Protein AF-A0A963AMI5-F1 (afdb_monomer_lite)

pLDDT: mean 73.36, std 20.09, range [22.47, 96.62]

Foldseek 3Di:
DAFAAEPFDDDDPVVVVCVVVVVVVVAVAPRCSPHHPLCRQAPDPVRDGHFQQRYAYHDALTAFYFPPNDGDDPVCLVVGPQSQFSVCVNVVVDDFGRDGRDSPDDGDGPVCVVPDPDDDDDDDGGGDDHDDDDDDDDDDDDDDDDDDDDDDPDDPQLQAKEKEWADDPVVVVVPPDPDPDPPDRDFIWIWIDHHPDIDIGTQDCDDDPPPNVLVVLNVLLVVLVVLQQQLQVQNADPVPRGRHDHDDPVRLLVSLCSLQCSRCPDCSVVVVVVSLVPPPPDAGEYEYEYQFQQVLLGLSQSRADPVVRDRRLQPHHLYAYAYDAPAAADDFDADAFAAEEEEEEFEFDDPDPDDPVLVVLLVCLLCVLCVVLRRHDYDYHPQDDLVNLLVVLVVCLVVVNHGQEYEYAAAKDADQVVQAIWTWHQDPVRHTDTHTLVSVLVRPPPSSHQEYEYNYACQSHGHNDRPDGQRHSQSVSVSSNRQKYKDFSHDAFPVLSSQLVNQLSLCLSQFAFNSVSLNRSLNRLCPPPAHDNCSSSRIHMHGPDRRDHNHDHDPDSDPVSQCSPVVRHPPPDPDDDPDDDDPDAAEEEEEAASSLASCVVVLQVLLVVQADRHRYDYDYHYQHRPQWDWDDDPDDDTFIAREPCVRLVSCLCVCVVVVGQAYEYEYQGWHDYPPDTRDQKDDDLASSRRYIYGYCHPLPQDSDDLLNSLLVLLRCLLRVLQSQLSNLVHDRLADCDDDLQASRDDPPVSHSCSSRDQHDHDPVSLVSSVVRDPPSVSVSSVSSSCSSVDDPD

Radius of gyration: 31.75 Å; chains: 1; bounding box: 94×78×78 Å

Structure (mmCIF, N/CA/C/O backbone):
data_AF-A0A963AMI5-F1
#
_entry.id   AF-A0A963AMI5-F1
#
loop_
_atom_site.group_PDB
_atom_site.id
_atom_site.type_symbol
_atom_site.label_atom_id
_atom_site.label_alt_id
_atom_site.label_comp_id
_atom_site.label_asym_id
_atom_site.label_entity_id
_atom_site.label_seq_id
_atom_site.pdbx_PDB_ins_code
_atom_site.Cartn_x
_atom_site.Cartn_y
_atom_site.Cartn_z
_atom_site.occupancy
_atom_site.B_iso_or_equiv
_atom_site.auth_seq_id
_atom_site.auth_comp_id
_atom_site.auth_asym_id
_atom_site.auth_atom_id
_atom_site.pdbx_PDB_model_num
ATOM 1 N N . TYR A 1 1 ? 46.794 19.320 -0.224 1.00 69.50 1 TYR A N 1
ATOM 2 C CA . TYR A 1 1 ? 45.338 19.549 -0.178 1.00 69.50 1 TYR A CA 1
ATOM 3 C C . TYR A 1 1 ? 45.056 21.024 -0.394 1.00 69.50 1 TYR A C 1
ATOM 5 O O . TYR A 1 1 ? 45.956 21.823 -0.150 1.00 69.50 1 TYR A O 1
ATOM 13 N N . SER A 1 2 ? 43.850 21.356 -0.846 1.00 74.50 2 SER A N 1
ATOM 14 C CA . SER A 1 2 ? 43.305 22.717 -0.869 1.00 74.50 2 SER A CA 1
ATOM 15 C C . SER A 1 2 ? 41.855 22.634 -0.397 1.00 74.50 2 SER A C 1
ATOM 17 O O . SER A 1 2 ? 41.182 21.659 -0.730 1.00 74.50 2 SER A O 1
ATOM 19 N N . ALA A 1 3 ? 41.391 23.614 0.373 1.00 79.06 3 ALA A N 1
ATOM 20 C CA . ALA A 1 3 ? 40.036 23.648 0.920 1.00 79.06 3 ALA A CA 1
ATOM 21 C C . ALA A 1 3 ? 39.256 24.833 0.351 1.00 79.06 3 ALA A C 1
ATOM 23 O O . ALA A 1 3 ? 39.783 25.942 0.266 1.00 79.06 3 ALA A O 1
ATOM 24 N N . LEU A 1 4 ? 37.994 24.596 -0.004 1.00 76.50 4 LEU A N 1
ATOM 25 C CA . LEU A 1 4 ? 37.048 25.627 -0.411 1.00 76.50 4 LEU A CA 1
ATOM 26 C C . LEU A 1 4 ? 35.800 25.515 0.468 1.00 76.50 4 LEU A C 1
ATOM 28 O O . LEU A 1 4 ? 35.115 24.498 0.441 1.00 76.50 4 LEU A O 1
ATOM 32 N N . THR A 1 5 ? 35.536 26.546 1.265 1.00 77.00 5 THR A N 1
ATOM 33 C CA . THR A 1 5 ? 34.482 26.584 2.287 1.00 77.00 5 THR A CA 1
ATOM 34 C C . THR A 1 5 ? 33.738 27.930 2.272 1.00 77.00 5 THR A C 1
ATOM 36 O O . THR A 1 5 ? 34.012 28.808 1.451 1.00 77.00 5 THR A O 1
ATOM 39 N N . SER A 1 6 ? 32.677 28.073 3.067 1.00 75.38 6 SER A N 1
ATOM 40 C CA . SER A 1 6 ? 31.853 29.287 3.135 1.00 75.38 6 SER A CA 1
ATOM 41 C C . SER A 1 6 ? 31.241 29.440 4.518 1.00 75.38 6 SER A C 1
ATOM 43 O O . SER A 1 6 ? 30.466 28.601 4.970 1.00 75.38 6 SER A O 1
ATOM 45 N N . ASN A 1 7 ? 31.531 30.571 5.150 1.00 72.56 7 ASN A N 1
ATOM 46 C CA . ASN A 1 7 ? 30.848 31.066 6.333 1.00 72.56 7 ASN A CA 1
ATOM 47 C C . ASN A 1 7 ? 29.456 31.609 5.942 1.00 72.56 7 ASN A C 1
ATOM 49 O O . ASN A 1 7 ? 29.210 32.819 5.938 1.00 72.56 7 ASN A O 1
ATOM 53 N N . PHE A 1 8 ? 28.546 30.726 5.527 1.00 70.56 8 PHE A N 1
ATOM 54 C CA . PHE A 1 8 ? 27.210 31.114 5.081 1.00 70.56 8 PHE A CA 1
ATOM 55 C C . PHE A 1 8 ? 26.237 31.262 6.259 1.00 70.56 8 PHE A C 1
ATOM 57 O O . PHE A 1 8 ? 25.891 30.293 6.922 1.00 70.56 8 PHE A O 1
ATOM 64 N N . HIS A 1 9 ? 25.718 32.478 6.467 1.00 66.00 9 HIS A N 1
ATOM 65 C CA . HIS A 1 9 ? 24.723 32.776 7.507 1.00 66.00 9 HIS A CA 1
ATOM 66 C C . HIS A 1 9 ? 23.293 32.774 6.940 1.00 66.00 9 HIS A C 1
ATOM 68 O O . HIS A 1 9 ? 22.838 33.827 6.474 1.00 66.00 9 HIS A O 1
ATOM 74 N N . PRO A 1 10 ? 22.534 31.662 7.005 1.00 61.25 10 PRO A N 1
ATOM 75 C CA . PRO A 1 10 ? 21.186 31.593 6.448 1.00 61.25 10 PRO A CA 1
ATOM 76 C C . PRO A 1 10 ? 20.225 32.611 7.081 1.00 61.25 10 PRO A C 1
ATOM 78 O O . PRO A 1 10 ? 20.283 32.935 8.271 1.00 61.25 10 PRO A O 1
ATOM 81 N N . THR A 1 11 ? 19.305 33.132 6.272 1.00 58.09 11 THR A N 1
ATOM 82 C CA . THR A 1 11 ? 18.275 34.103 6.677 1.00 58.09 11 THR A CA 1
ATOM 83 C C . THR A 1 11 ? 16.897 33.675 6.168 1.00 58.09 11 THR A C 1
ATOM 85 O O . THR A 1 11 ? 16.785 32.840 5.267 1.00 58.09 11 THR A O 1
ATOM 88 N N . GLY A 1 12 ? 15.837 34.229 6.767 1.00 57.50 12 GLY A N 1
ATOM 89 C CA . GLY A 1 12 ? 14.453 34.003 6.342 1.00 57.50 12 GLY A CA 1
ATOM 90 C C . GLY A 1 12 ? 14.061 32.523 6.283 1.00 57.50 12 GLY A C 1
ATOM 91 O O . GLY A 1 12 ? 14.397 31.739 7.167 1.00 57.50 12 GLY A O 1
ATOM 92 N N . THR A 1 13 ? 13.374 32.135 5.209 1.00 48.28 13 THR A N 1
ATOM 93 C CA . THR A 1 13 ? 12.847 30.776 4.995 1.00 48.28 13 THR A CA 1
ATOM 94 C C . THR A 1 13 ? 13.908 29.681 4.879 1.00 48.28 13 THR A C 1
ATOM 96 O O . THR A 1 13 ? 13.577 28.519 5.083 1.00 48.28 13 THR A O 1
ATOM 99 N N . ILE A 1 14 ? 15.166 30.007 4.553 1.00 52.25 14 ILE A N 1
ATOM 100 C CA . ILE A 1 14 ? 16.250 29.007 4.540 1.00 52.25 14 ILE A CA 1
ATOM 101 C C . ILE A 1 14 ? 16.684 28.697 5.974 1.00 52.25 14 ILE A C 1
ATOM 103 O O . ILE A 1 14 ? 16.842 27.534 6.317 1.00 52.25 14 ILE A O 1
ATOM 107 N N . LEU A 1 15 ? 16.804 29.720 6.828 1.00 50.84 15 LEU A N 1
ATOM 108 C CA . LEU A 1 15 ? 17.081 29.518 8.252 1.00 50.84 15 LEU A CA 1
ATOM 109 C C . LEU A 1 15 ? 15.952 28.736 8.932 1.00 50.84 15 LEU A C 1
ATOM 111 O O . LEU A 1 15 ? 16.245 27.801 9.662 1.00 50.84 15 LEU A O 1
ATOM 115 N N . ALA A 1 16 ? 14.690 29.077 8.647 1.00 45.84 16 ALA A N 1
ATOM 116 C CA . ALA A 1 16 ? 13.536 28.354 9.184 1.00 45.84 16 ALA A CA 1
ATOM 117 C C . ALA A 1 16 ? 13.613 26.850 8.871 1.00 45.84 16 ALA A C 1
ATOM 119 O O . ALA A 1 16 ? 13.628 26.050 9.792 1.00 45.84 16 ALA A O 1
ATOM 120 N N . ARG A 1 17 ? 13.827 26.472 7.602 1.00 49.34 17 ARG A N 1
ATOM 121 C CA . ARG A 1 17 ? 13.943 25.059 7.190 1.00 49.34 17 ARG A CA 1
ATOM 122 C C . ARG A 1 17 ? 15.100 24.297 7.837 1.00 49.34 17 ARG A C 1
ATOM 124 O O . ARG A 1 17 ? 14.999 23.091 8.015 1.00 49.34 17 ARG A O 1
ATOM 131 N N . LEU A 1 18 ? 16.205 24.974 8.144 1.00 47.34 18 LEU A N 1
ATOM 132 C CA . LEU A 1 18 ? 17.353 24.353 8.811 1.00 47.34 18 LEU A CA 1
ATOM 133 C C . LEU A 1 18 ? 17.084 24.120 10.306 1.00 47.34 18 LEU A C 1
ATOM 135 O O . LEU A 1 18 ? 17.544 23.121 10.851 1.00 47.34 18 LEU A O 1
ATOM 139 N N . LEU A 1 19 ? 16.303 25.001 10.938 1.00 45.91 19 LEU A N 1
ATOM 140 C CA . LEU A 1 19 ? 15.800 24.820 12.302 1.00 45.91 19 LEU A CA 1
ATOM 141 C C . LEU A 1 19 ? 14.677 23.764 12.352 1.00 45.91 19 LEU A C 1
ATOM 143 O O . LEU A 1 19 ? 14.674 22.928 13.248 1.00 45.91 19 LEU A O 1
ATOM 147 N N . ASP A 1 20 ? 13.781 23.732 11.358 1.00 41.25 20 ASP A N 1
ATOM 148 C CA . ASP A 1 20 ? 12.722 22.714 11.222 1.00 41.25 20 ASP A CA 1
ATOM 149 C C . ASP A 1 20 ? 13.302 21.293 11.068 1.00 41.25 20 ASP A C 1
ATOM 151 O O . ASP A 1 20 ? 12.711 20.323 11.534 1.00 41.25 20 ASP A O 1
ATOM 155 N N . ALA A 1 21 ? 14.479 21.168 10.443 1.00 44.06 21 ALA A N 1
ATOM 156 C CA . ALA A 1 21 ? 15.236 19.919 10.333 1.00 44.06 21 ALA A CA 1
ATOM 157 C C . ALA A 1 21 ? 16.074 19.583 11.590 1.00 44.06 21 ALA A C 1
ATOM 159 O O . ALA A 1 21 ? 16.810 18.598 11.588 1.00 44.06 21 ALA A O 1
ATOM 160 N N . GLY A 1 22 ? 16.017 20.410 12.643 1.00 37.00 22 GLY A N 1
ATOM 161 C CA . GLY A 1 22 ? 16.788 20.243 13.880 1.00 37.00 22 GLY A CA 1
ATOM 162 C C . GLY A 1 22 ? 18.306 20.382 13.716 1.00 37.00 22 GLY A C 1
ATOM 163 O O . GLY A 1 22 ? 19.057 19.943 14.585 1.00 37.00 22 GLY A O 1
ATOM 164 N N . ALA A 1 23 ? 18.790 20.955 12.608 1.00 46.66 23 ALA A N 1
ATOM 165 C CA . ALA A 1 23 ? 20.215 20.947 12.280 1.00 46.66 23 ALA A CA 1
ATOM 166 C C . ALA A 1 23 ? 21.074 21.779 13.251 1.00 46.66 23 ALA A C 1
ATOM 168 O O . ALA A 1 23 ? 22.260 21.504 13.416 1.00 46.66 23 ALA A O 1
ATOM 169 N N . ASP A 1 24 ? 20.493 22.765 13.935 1.00 44.91 24 ASP A N 1
ATOM 170 C CA . ASP A 1 24 ? 21.166 23.545 14.979 1.00 44.91 24 ASP A CA 1
ATOM 171 C C . ASP A 1 24 ? 21.434 22.750 16.270 1.00 44.91 24 ASP A C 1
ATOM 173 O O . ASP A 1 24 ? 22.281 23.153 17.063 1.00 44.91 24 ASP A O 1
ATOM 177 N N . ALA A 1 25 ? 20.776 21.603 16.468 1.00 40.78 25 ALA A N 1
ATOM 178 C CA . ALA A 1 25 ? 21.071 20.689 17.572 1.00 40.78 25 ALA A CA 1
ATOM 179 C C . ALA A 1 25 ? 22.295 19.788 17.305 1.00 40.78 25 ALA A C 1
ATOM 181 O O . ALA A 1 25 ? 22.901 19.284 18.251 1.00 40.78 25 ALA A O 1
ATOM 182 N N . PHE A 1 26 ? 22.671 19.591 16.035 1.00 40.53 26 PHE A N 1
ATOM 183 C CA . PHE A 1 26 ? 23.807 18.751 15.624 1.00 40.53 26 PHE A CA 1
ATOM 184 C C . PHE A 1 26 ? 25.103 19.542 15.386 1.00 40.53 26 PHE A C 1
ATOM 186 O O . PHE A 1 26 ? 26.187 18.960 15.386 1.00 40.53 26 PHE A O 1
ATOM 193 N N . PHE A 1 27 ? 25.002 20.859 15.188 1.00 45.09 27 PHE A N 1
ATOM 194 C CA . PHE A 1 27 ? 26.089 21.714 14.714 1.00 45.09 27 PHE A CA 1
ATOM 195 C C . PHE A 1 27 ? 26.260 22.958 15.596 1.00 45.09 27 PHE A C 1
ATOM 197 O O . PHE A 1 27 ? 25.282 23.594 15.978 1.00 45.09 27 PHE A O 1
ATOM 204 N N . ALA A 1 28 ? 27.504 23.366 15.885 1.00 44.91 28 ALA A N 1
ATOM 205 C CA . ALA A 1 28 ? 27.800 24.488 16.793 1.00 44.91 28 ALA A CA 1
ATOM 206 C C . ALA A 1 28 ? 27.424 25.879 16.224 1.00 44.91 28 ALA A C 1
ATOM 208 O O . ALA A 1 28 ? 27.550 26.909 16.893 1.00 44.91 28 ALA A O 1
ATOM 209 N N . GLY A 1 29 ? 26.939 25.909 14.985 1.00 47.25 29 GLY A N 1
ATOM 210 C CA . GLY A 1 29 ? 26.261 27.024 14.348 1.00 47.25 29 GLY A CA 1
ATOM 211 C C . GLY A 1 29 ? 25.835 26.649 12.929 1.00 47.25 29 GLY A C 1
ATOM 212 O O . GLY A 1 29 ? 26.245 25.626 12.389 1.00 47.25 29 GLY A O 1
ATOM 213 N N . ALA A 1 30 ? 25.066 27.521 12.275 1.00 42.28 30 ALA A N 1
ATOM 214 C CA . ALA A 1 30 ? 24.544 27.292 10.919 1.00 42.28 30 ALA A CA 1
ATOM 215 C C . ALA A 1 30 ? 25.612 27.195 9.797 1.00 42.28 30 ALA A C 1
ATOM 217 O O . ALA A 1 30 ? 25.255 27.091 8.625 1.00 42.28 30 ALA A O 1
ATOM 218 N N . ASN A 1 31 ? 26.898 27.238 10.155 1.00 42.81 31 ASN A N 1
ATOM 219 C CA . ASN A 1 31 ? 28.047 27.176 9.257 1.00 42.81 31 ASN A CA 1
ATOM 220 C C . ASN A 1 31 ? 28.571 25.745 9.039 1.00 42.81 31 ASN A C 1
ATOM 222 O O . ASN A 1 31 ? 29.202 25.499 8.019 1.00 42.81 31 ASN A O 1
ATOM 226 N N . ASP A 1 32 ? 28.319 24.815 9.969 1.00 43.41 32 ASP A N 1
ATOM 227 C CA . ASP A 1 32 ? 28.923 23.466 9.950 1.00 43.41 32 ASP A CA 1
ATOM 228 C C . ASP A 1 32 ? 28.064 22.424 9.208 1.00 43.41 32 ASP A C 1
ATOM 230 O O . ASP A 1 32 ? 28.386 21.239 9.167 1.00 43.41 32 ASP A O 1
ATOM 234 N N . LEU A 1 33 ? 26.968 22.885 8.600 1.00 43.12 33 LEU A N 1
ATOM 235 C CA . LEU A 1 33 ? 25.927 22.087 7.947 1.00 43.12 33 LEU A CA 1
ATOM 236 C C . LEU A 1 33 ? 26.409 21.224 6.770 1.00 43.12 33 LEU A C 1
ATOM 238 O O . LEU A 1 33 ? 25.678 20.335 6.344 1.00 43.12 33 LEU A O 1
ATOM 242 N N . VAL A 1 34 ? 27.612 21.481 6.246 1.00 47.09 34 VAL A N 1
ATOM 243 C CA . VAL A 1 34 ? 28.329 20.599 5.314 1.00 47.09 34 VAL A CA 1
ATOM 244 C C . VAL A 1 34 ? 29.818 20.653 5.664 1.00 47.09 34 VAL A C 1
ATOM 246 O O . VAL A 1 34 ? 30.569 21.414 5.060 1.00 47.09 34 VAL A O 1
ATOM 249 N N . VAL A 1 35 ? 30.219 19.818 6.634 1.00 37.88 35 VAL A N 1
ATOM 250 C CA . VAL A 1 35 ? 31.556 19.773 7.270 1.00 37.88 35 VAL A CA 1
ATOM 251 C C . VAL A 1 35 ? 31.815 21.015 8.151 1.00 37.88 35 VAL A C 1
ATOM 253 O O . VAL A 1 35 ? 31.523 22.132 7.729 1.00 37.88 35 VAL A O 1
ATOM 256 N N . PRO A 1 36 ? 32.359 20.876 9.381 1.00 47.44 36 PRO A N 1
ATOM 257 C CA . PRO A 1 36 ? 32.593 22.027 10.248 1.00 47.44 36 PRO A CA 1
ATOM 258 C C . PRO A 1 36 ? 33.512 23.055 9.593 1.00 47.44 36 PRO A C 1
ATOM 260 O O . PRO A 1 36 ? 34.583 22.705 9.090 1.00 47.44 36 PRO A O 1
ATOM 263 N N . ALA A 1 37 ? 33.130 24.332 9.625 1.00 56.88 37 ALA A N 1
ATOM 264 C CA . ALA A 1 37 ? 33.879 25.391 8.949 1.00 56.88 37 ALA A CA 1
ATOM 265 C C . ALA A 1 37 ? 35.292 25.554 9.542 1.00 56.88 37 ALA A C 1
ATOM 267 O O . ALA A 1 37 ? 36.238 25.821 8.808 1.00 56.88 37 ALA A O 1
ATOM 268 N N . GLU A 1 38 ? 35.456 25.303 10.847 1.00 52.00 38 GLU A N 1
ATOM 269 C CA . GLU A 1 38 ? 36.765 25.272 11.520 1.00 52.00 38 GLU A CA 1
ATOM 270 C C . GLU A 1 38 ? 37.529 23.945 11.334 1.00 52.00 38 GLU A C 1
ATOM 272 O O . GLU A 1 38 ? 38.753 23.928 11.422 1.00 52.00 38 GLU A O 1
ATOM 277 N N . GLY A 1 39 ? 36.841 22.838 11.030 1.00 57.06 39 GLY A N 1
ATOM 278 C CA . GLY A 1 39 ? 37.477 21.553 10.696 1.00 57.06 39 GLY A CA 1
ATOM 279 C C . GLY A 1 39 ? 37.806 21.389 9.206 1.00 57.06 39 GLY A C 1
ATOM 280 O O . GLY A 1 39 ? 38.579 20.508 8.842 1.00 57.06 39 GLY A O 1
ATOM 281 N N . SER A 1 40 ? 37.263 22.255 8.344 1.00 63.19 40 SER A N 1
ATOM 282 C CA . SER A 1 40 ? 37.399 22.216 6.877 1.00 63.19 40 SER A CA 1
ATOM 283 C C . SER A 1 40 ? 38.839 22.387 6.376 1.00 63.19 40 SER A C 1
ATOM 285 O O . SER A 1 40 ? 39.133 22.068 5.224 1.00 63.19 40 SER A O 1
ATOM 287 N N . TRP A 1 41 ? 39.736 22.899 7.221 1.00 72.69 41 TRP A N 1
ATOM 288 C CA . TRP A 1 41 ? 41.160 23.072 6.927 1.00 72.69 41 TRP A CA 1
ATOM 289 C C . TRP A 1 41 ? 42.071 22.028 7.583 1.00 72.69 41 TRP A C 1
ATOM 291 O O . TRP A 1 41 ? 43.290 22.157 7.494 1.00 72.69 41 TRP A O 1
ATOM 301 N N . LEU A 1 42 ? 41.523 20.975 8.194 1.00 68.50 42 LEU A N 1
ATOM 302 C CA . LEU A 1 42 ? 42.307 19.836 8.675 1.00 68.50 42 LEU A CA 1
ATOM 303 C C . LEU A 1 42 ? 42.568 18.853 7.521 1.00 68.50 42 LEU A C 1
ATOM 305 O O . LEU A 1 42 ? 41.648 18.376 6.860 1.00 68.50 42 LEU A O 1
ATOM 309 N N . ALA A 1 43 ? 43.840 18.559 7.267 1.00 67.19 43 ALA A N 1
ATOM 310 C CA . ALA A 1 43 ? 44.308 17.643 6.229 1.00 67.19 43 ALA A CA 1
ATOM 311 C C . ALA A 1 43 ? 44.309 16.168 6.671 1.00 67.19 43 ALA A C 1
ATOM 313 O O . ALA A 1 43 ? 44.338 15.279 5.820 1.00 67.19 43 ALA A O 1
ATOM 314 N N . ASP A 1 44 ? 44.307 15.905 7.981 1.00 67.94 44 ASP A N 1
ATOM 315 C CA . ASP A 1 44 ? 44.266 14.565 8.566 1.00 67.94 44 ASP A CA 1
ATOM 316 C C . ASP A 1 44 ? 43.635 14.561 9.973 1.00 67.94 44 ASP A C 1
ATOM 318 O O . ASP A 1 44 ? 43.417 15.599 10.597 1.00 67.94 44 ASP A O 1
ATOM 322 N N . ALA A 1 45 ? 43.361 13.359 10.489 1.00 56.47 45 ALA A N 1
ATOM 323 C CA . ALA A 1 45 ? 42.812 13.148 11.830 1.00 56.47 45 ALA A CA 1
ATOM 324 C C . ALA A 1 45 ? 43.824 13.393 12.974 1.00 56.47 45 ALA A C 1
ATOM 326 O O . ALA A 1 45 ? 43.450 13.282 14.140 1.00 56.47 45 ALA A O 1
ATOM 327 N N . ALA A 1 46 ? 45.091 13.700 12.666 1.00 64.94 46 ALA A N 1
ATOM 328 C CA . ALA A 1 46 ? 46.107 14.073 13.652 1.00 64.94 46 ALA A CA 1
ATOM 329 C C . ALA A 1 46 ? 46.171 15.596 13.884 1.00 64.94 46 ALA A C 1
ATOM 331 O O . ALA A 1 46 ? 46.859 16.042 14.802 1.00 64.94 46 ALA A O 1
ATOM 332 N N . GLY A 1 47 ? 45.430 16.382 13.094 1.00 63.88 47 GLY A N 1
ATOM 333 C CA . GLY A 1 47 ? 45.296 17.829 13.252 1.00 63.88 47 GLY A CA 1
ATOM 334 C C . GLY A 1 47 ? 46.185 18.662 12.325 1.00 63.88 47 GLY A C 1
ATOM 335 O O . GLY A 1 47 ? 46.298 19.869 12.535 1.00 63.88 47 GLY A O 1
ATOM 336 N N . SER A 1 48 ? 46.825 18.064 11.313 1.00 77.06 48 SER A N 1
ATOM 337 C CA . SER A 1 48 ? 47.652 18.816 10.359 1.00 77.06 48 SER A CA 1
ATOM 338 C C . SER A 1 48 ? 46.806 19.824 9.577 1.00 77.06 48 SER A C 1
ATOM 340 O O . SER A 1 48 ? 45.813 19.440 8.965 1.00 77.06 48 SER A O 1
ATOM 342 N N . LEU A 1 49 ? 47.202 21.097 9.532 1.00 77.44 49 LEU A N 1
ATOM 343 C CA . LEU A 1 49 ? 46.465 22.133 8.798 1.00 77.44 49 LEU A CA 1
ATOM 344 C C . LEU A 1 49 ? 46.845 22.199 7.309 1.00 77.44 49 LEU A C 1
ATOM 346 O O . LEU A 1 49 ? 47.995 21.996 6.914 1.00 77.44 49 LEU A O 1
ATOM 350 N N . ILE A 1 50 ? 45.862 22.532 6.474 1.00 80.25 50 ILE A N 1
ATOM 351 C CA . ILE A 1 50 ? 46.051 22.904 5.070 1.00 80.25 50 ILE A CA 1
ATOM 352 C C . ILE A 1 50 ? 46.744 24.282 5.018 1.00 80.25 50 ILE A C 1
ATOM 354 O O . ILE A 1 50 ? 46.357 25.174 5.773 1.00 80.25 50 ILE A O 1
ATOM 358 N N . PRO A 1 51 ? 47.743 24.495 4.137 1.00 81.62 51 PRO A N 1
ATOM 359 C CA . PRO A 1 51 ? 48.414 25.790 4.014 1.00 81.62 51 PRO A CA 1
ATOM 360 C C . PRO A 1 51 ? 47.447 26.947 3.713 1.00 81.62 51 PRO A C 1
ATOM 362 O O . PRO A 1 51 ? 46.533 26.804 2.897 1.00 81.62 51 PRO A O 1
ATOM 365 N N . ALA A 1 52 ? 47.671 28.098 4.351 1.00 77.94 52 ALA A N 1
ATOM 366 C CA . ALA A 1 52 ? 46.800 29.280 4.319 1.00 77.94 52 ALA A CA 1
ATOM 367 C C . ALA A 1 52 ? 46.517 29.822 2.903 1.00 77.94 52 ALA A C 1
ATOM 369 O O . ALA A 1 52 ? 45.437 30.345 2.632 1.00 77.94 52 ALA A O 1
ATOM 370 N N . GLU A 1 53 ? 47.476 29.677 1.990 1.00 75.81 53 GLU A N 1
ATOM 371 C CA . GLU A 1 53 ? 47.396 30.067 0.578 1.00 75.81 53 GLU A CA 1
ATOM 372 C C . GLU A 1 53 ? 46.608 29.073 -0.302 1.00 75.81 53 GLU A C 1
ATOM 374 O O . GLU A 1 53 ? 46.325 29.346 -1.469 1.00 75.81 53 GLU A O 1
ATOM 379 N N . ARG A 1 54 ? 46.238 27.914 0.260 1.00 79.81 54 ARG A N 1
ATOM 380 C CA . ARG A 1 54 ? 45.417 26.858 -0.362 1.00 79.81 54 ARG A CA 1
ATOM 381 C C . ARG A 1 54 ? 44.026 26.753 0.268 1.00 79.81 54 ARG A C 1
ATOM 383 O O . ARG A 1 54 ? 43.342 25.741 0.102 1.00 79.81 54 ARG A O 1
ATOM 390 N N . ILE A 1 55 ? 43.613 27.790 0.990 1.00 83.81 55 ILE A N 1
ATOM 391 C CA . ILE A 1 55 ? 42.321 27.901 1.662 1.00 83.81 55 ILE A CA 1
ATOM 392 C C . ILE A 1 55 ? 41.518 29.034 1.021 1.00 83.81 55 ILE A C 1
ATOM 394 O O . ILE A 1 55 ? 41.987 30.167 0.932 1.00 83.81 55 ILE A O 1
ATOM 398 N N . GLY A 1 56 ? 40.295 28.727 0.598 1.00 84.12 56 GLY A N 1
ATOM 399 C CA . GLY A 1 56 ? 39.321 29.678 0.078 1.00 84.12 56 GLY A CA 1
ATOM 400 C C . GLY A 1 56 ? 38.057 29.635 0.927 1.00 84.12 56 GLY A C 1
ATOM 401 O O . GLY A 1 56 ? 37.484 28.568 1.127 1.00 84.12 56 GLY A O 1
ATOM 402 N N . CYS A 1 57 ? 37.615 30.777 1.438 1.00 84.50 57 CYS A N 1
ATOM 403 C CA . CYS A 1 57 ? 36.434 30.900 2.283 1.00 84.50 57 CYS A CA 1
ATOM 404 C C . CYS A 1 57 ? 35.571 32.074 1.814 1.00 84.50 57 CYS A C 1
ATOM 406 O O . CYS A 1 57 ? 36.044 33.208 1.777 1.00 84.50 57 CYS A O 1
ATOM 408 N N . PHE A 1 58 ? 34.308 31.816 1.477 1.00 81.25 58 PHE A N 1
ATOM 409 C CA . PHE A 1 58 ? 33.318 32.859 1.184 1.00 81.25 58 PHE A CA 1
ATOM 410 C C . PHE A 1 58 ? 32.553 33.289 2.447 1.00 81.25 58 PHE A C 1
ATOM 412 O O . PHE A 1 58 ? 32.385 32.508 3.376 1.00 81.25 58 PHE A O 1
ATOM 419 N N . GLY A 1 59 ? 32.032 34.518 2.482 1.00 77.50 59 GLY A N 1
ATOM 420 C CA . GLY A 1 59 ? 31.210 35.013 3.600 1.00 77.50 59 GLY A CA 1
ATOM 421 C C . GLY A 1 59 ? 31.999 35.790 4.667 1.00 77.50 59 GLY A C 1
ATOM 422 O O . GLY A 1 59 ? 33.145 36.176 4.430 1.00 77.50 59 GLY A O 1
ATOM 423 N N . PRO A 1 60 ? 31.398 36.110 5.833 1.00 70.19 60 PRO A N 1
ATOM 424 C CA . PRO A 1 60 ? 32.016 36.982 6.831 1.00 70.19 60 PRO A CA 1
ATOM 425 C C . PRO A 1 60 ? 33.359 36.436 7.326 1.00 70.19 60 PRO A C 1
ATOM 427 O O . PRO A 1 60 ? 33.450 35.289 7.743 1.00 70.19 60 PRO A O 1
ATOM 430 N N . GLY A 1 61 ? 34.411 37.254 7.298 1.00 71.81 61 GLY A N 1
ATOM 431 C CA . GLY A 1 61 ? 35.756 36.831 7.706 1.00 71.81 61 GLY A CA 1
ATOM 432 C C . GLY A 1 61 ? 36.436 35.814 6.779 1.00 71.81 61 GLY A C 1
ATOM 433 O O . GLY A 1 61 ? 37.524 35.366 7.116 1.00 71.81 61 GLY A O 1
ATOM 434 N N . GLY A 1 62 ? 35.830 35.459 5.642 1.00 78.25 62 GLY A N 1
ATOM 435 C CA . GLY A 1 62 ? 36.481 34.709 4.571 1.00 78.25 62 GLY A CA 1
ATOM 436 C C . GLY A 1 62 ? 37.326 35.604 3.653 1.00 78.25 62 GLY A C 1
ATOM 437 O O . GLY A 1 62 ? 37.199 36.829 3.671 1.00 78.25 62 GLY A O 1
ATOM 438 N N . ASN A 1 63 ? 38.192 34.987 2.847 1.00 82.19 63 ASN A N 1
ATOM 439 C CA . ASN A 1 63 ? 39.109 35.651 1.913 1.00 82.19 63 ASN A CA 1
ATOM 440 C C . ASN A 1 63 ? 38.582 35.746 0.465 1.00 82.19 63 ASN A C 1
ATOM 442 O O . ASN A 1 63 ? 39.163 36.474 -0.338 1.00 82.19 63 ASN A O 1
ATOM 446 N N . LEU A 1 64 ? 37.484 35.062 0.122 1.00 81.38 64 LEU A N 1
ATOM 447 C CA . LEU A 1 64 ? 36.859 35.102 -1.205 1.00 81.38 64 LEU A CA 1
ATOM 448 C C . LEU A 1 64 ? 35.570 35.937 -1.203 1.00 81.38 64 LEU A C 1
ATOM 450 O O . LEU A 1 64 ? 34.745 35.863 -0.291 1.00 81.38 64 LEU A O 1
ATOM 454 N N . THR A 1 65 ? 35.380 36.727 -2.263 1.00 80.12 65 THR A N 1
ATOM 455 C CA . THR A 1 65 ? 34.210 37.602 -2.450 1.00 80.12 65 THR A CA 1
ATOM 456 C C . THR A 1 65 ? 33.402 37.138 -3.659 1.00 80.12 65 THR A C 1
ATOM 458 O O . THR A 1 65 ? 33.969 36.910 -4.721 1.00 80.12 65 THR A O 1
ATOM 461 N N . ALA A 1 66 ? 32.083 37.003 -3.503 1.00 77.25 66 ALA A N 1
ATOM 462 C CA . ALA A 1 66 ? 31.180 36.583 -4.575 1.00 77.25 66 ALA A CA 1
ATOM 463 C C . ALA A 1 66 ? 30.993 37.692 -5.621 1.00 77.25 66 ALA A C 1
ATOM 465 O O . ALA A 1 66 ? 30.682 38.832 -5.260 1.00 77.25 66 ALA A O 1
ATOM 466 N N . ALA A 1 67 ? 31.109 37.356 -6.907 1.00 70.81 67 ALA A N 1
ATOM 467 C CA . ALA A 1 67 ? 31.138 38.335 -7.998 1.00 70.81 67 ALA A CA 1
ATOM 468 C C . ALA A 1 67 ? 29.842 39.164 -8.121 1.00 70.81 67 ALA A C 1
ATOM 470 O O . ALA A 1 67 ? 29.875 40.331 -8.506 1.00 70.81 67 ALA A O 1
ATOM 471 N N . ASN A 1 68 ? 28.695 38.576 -7.758 1.00 66.25 68 ASN A N 1
ATOM 472 C CA . ASN A 1 68 ? 27.364 39.176 -7.935 1.00 66.25 68 ASN A CA 1
ATOM 473 C C . ASN A 1 68 ? 26.651 39.548 -6.619 1.00 66.25 68 ASN A C 1
ATOM 475 O O . ASN A 1 68 ? 25.444 39.797 -6.624 1.00 66.25 68 ASN A O 1
ATOM 479 N N . GLY A 1 69 ? 27.344 39.518 -5.473 1.00 61.50 69 GLY A N 1
ATOM 480 C CA . GLY A 1 69 ? 26.737 39.771 -4.152 1.00 61.50 69 GLY A CA 1
ATOM 481 C C . GLY A 1 69 ? 25.683 38.740 -3.704 1.00 61.50 69 GLY A C 1
ATOM 482 O O . GLY A 1 69 ? 25.046 38.917 -2.667 1.00 61.50 69 GLY A O 1
ATOM 483 N N . GLN A 1 70 ? 25.496 37.660 -4.469 1.00 65.81 70 GLN A N 1
ATOM 484 C CA . GLN A 1 70 ? 24.693 36.497 -4.091 1.00 65.81 70 GLN A CA 1
ATOM 485 C C . GLN A 1 70 ? 25.416 35.712 -2.979 1.00 65.81 70 GLN A C 1
ATOM 487 O O . GLN A 1 70 ? 26.635 35.549 -3.059 1.00 65.81 70 GLN A O 1
ATOM 492 N N . PRO A 1 71 ? 24.713 35.193 -1.955 1.00 67.75 71 PRO A N 1
ATOM 493 C CA . PRO A 1 71 ? 25.342 34.341 -0.952 1.00 67.75 71 PRO A CA 1
ATOM 494 C C . PRO A 1 71 ? 25.815 33.008 -1.551 1.00 67.75 71 PRO A C 1
ATOM 496 O O . PRO A 1 71 ? 25.057 32.330 -2.249 1.00 67.75 71 PRO A O 1
ATOM 499 N N . ILE A 1 72 ? 27.053 32.619 -1.240 1.00 69.62 72 ILE A N 1
ATOM 500 C CA . ILE A 1 72 ? 27.663 31.368 -1.709 1.00 69.62 72 ILE A CA 1
ATOM 501 C C . ILE A 1 72 ? 27.546 30.274 -0.641 1.00 69.62 72 ILE A C 1
ATOM 503 O O . ILE A 1 72 ? 27.770 30.521 0.545 1.00 69.62 72 ILE A O 1
ATOM 507 N N . HIS A 1 73 ? 27.200 29.064 -1.074 1.00 71.19 73 HIS A N 1
ATOM 508 C CA . HIS A 1 73 ? 26.996 27.855 -0.275 1.00 71.19 73 HIS A CA 1
ATOM 509 C C . HIS A 1 73 ? 27.262 26.594 -1.127 1.00 71.19 73 HIS A C 1
ATOM 511 O O . HIS A 1 73 ? 27.334 26.679 -2.354 1.00 71.19 73 HIS A O 1
ATOM 517 N N . HIS A 1 74 ? 27.315 25.404 -0.516 1.00 62.75 74 HIS A N 1
ATOM 518 C CA . HIS A 1 74 ? 27.647 24.125 -1.184 1.00 62.75 74 HIS A CA 1
ATOM 519 C C . HIS A 1 74 ? 26.934 23.873 -2.526 1.00 62.75 74 HIS A C 1
ATOM 521 O O . HIS A 1 74 ? 27.588 23.494 -3.494 1.00 62.75 74 HIS A O 1
ATOM 527 N N . LEU A 1 75 ? 25.646 24.211 -2.651 1.00 59.34 75 LEU A N 1
ATOM 528 C CA . LEU A 1 75 ? 24.880 24.025 -3.896 1.00 59.34 75 LEU A CA 1
ATOM 529 C C . LEU A 1 75 ? 25.174 25.042 -5.024 1.00 59.34 75 LEU A C 1
ATOM 531 O O . LEU A 1 75 ? 24.574 24.935 -6.094 1.00 59.34 75 LEU A O 1
ATOM 535 N N . ASN A 1 76 ? 26.012 26.068 -4.811 1.00 69.50 76 ASN A N 1
ATOM 536 C CA . ASN A 1 76 ? 26.264 27.107 -5.822 1.00 69.50 76 ASN A CA 1
ATOM 537 C C . ASN A 1 76 ? 27.720 27.596 -5.974 1.00 69.50 76 ASN A C 1
ATOM 539 O O . ASN A 1 76 ? 27.934 28.401 -6.878 1.00 69.50 76 ASN A O 1
ATOM 543 N N . TYR A 1 77 ? 28.709 27.104 -5.205 1.00 71.69 77 TYR A N 1
ATOM 544 C CA . TYR A 1 77 ? 30.127 27.517 -5.334 1.00 71.69 77 TYR A CA 1
ATOM 545 C C . TYR A 1 77 ? 30.611 27.607 -6.779 1.00 71.69 77 TYR A C 1
ATOM 547 O O . TYR A 1 77 ? 31.075 28.658 -7.209 1.00 71.69 77 TYR A O 1
ATOM 555 N N . PHE A 1 78 ? 30.494 26.509 -7.528 1.00 74.94 78 PHE A N 1
ATOM 556 C CA . PHE A 1 78 ? 31.045 26.380 -8.879 1.00 74.94 78 PHE A CA 1
ATOM 557 C C . PHE A 1 78 ? 30.310 27.230 -9.931 1.00 74.94 78 PHE A C 1
ATOM 559 O O . PHE A 1 78 ? 30.733 27.267 -11.082 1.00 74.94 78 PHE A O 1
ATOM 566 N N . ASN A 1 79 ? 29.229 27.920 -9.544 1.00 77.44 79 ASN A N 1
ATOM 567 C CA . ASN A 1 79 ? 28.538 28.895 -10.386 1.00 77.44 79 ASN A CA 1
ATOM 568 C C . ASN A 1 79 ? 29.100 30.322 -10.224 1.00 77.44 79 ASN A C 1
ATOM 570 O O . ASN A 1 79 ? 28.737 31.190 -11.015 1.00 77.44 79 ASN A O 1
ATOM 574 N N . ASP A 1 80 ? 29.934 30.585 -9.208 1.00 81.06 80 ASP A N 1
ATOM 575 C CA . ASP A 1 80 ? 30.590 31.882 -9.011 1.00 81.06 80 ASP A CA 1
ATOM 576 C C . ASP A 1 80 ? 32.009 31.880 -9.593 1.00 81.06 80 ASP A C 1
ATOM 578 O O . ASP A 1 80 ? 32.790 30.942 -9.422 1.00 81.06 80 ASP A O 1
ATOM 582 N N . GLU A 1 81 ? 32.353 32.961 -10.285 1.00 81.31 81 GLU A N 1
ATOM 583 C CA . GLU A 1 81 ? 33.629 33.110 -10.976 1.00 81.31 81 GLU A CA 1
ATOM 584 C C . GLU A 1 81 ? 34.818 33.097 -10.002 1.00 81.31 81 GLU A C 1
ATOM 586 O O . GLU A 1 81 ? 35.849 32.504 -10.311 1.00 81.31 81 GLU A O 1
ATOM 591 N N . ALA A 1 82 ? 34.672 33.641 -8.786 1.00 78.56 82 ALA A N 1
ATOM 592 C CA . ALA A 1 82 ? 35.742 33.636 -7.787 1.00 78.56 82 ALA A CA 1
ATOM 593 C C . ALA A 1 82 ? 36.104 32.217 -7.301 1.00 78.56 82 ALA A C 1
ATOM 595 O O . ALA A 1 82 ? 37.256 31.969 -6.943 1.00 78.56 82 ALA A O 1
ATOM 596 N N . THR A 1 83 ? 35.164 31.262 -7.348 1.00 80.38 83 THR A N 1
ATOM 597 C CA . THR A 1 83 ? 35.452 29.837 -7.098 1.00 80.38 83 THR A CA 1
ATOM 598 C C . THR A 1 83 ? 36.366 29.276 -8.177 1.00 80.38 83 THR A C 1
ATOM 600 O O . THR A 1 83 ? 37.355 28.615 -7.865 1.00 80.38 83 THR A O 1
ATOM 603 N N . VAL A 1 84 ? 36.053 29.547 -9.449 1.00 80.31 84 VAL A N 1
ATOM 604 C CA . VAL A 1 84 ? 36.863 29.085 -10.584 1.00 80.31 84 VAL A CA 1
ATOM 605 C C . VAL A 1 84 ? 38.274 29.663 -10.472 1.00 80.31 84 VAL A C 1
ATOM 607 O O . VAL A 1 84 ? 39.243 28.909 -10.524 1.00 80.31 84 VAL A O 1
ATOM 610 N N . ARG A 1 85 ? 38.391 30.968 -10.200 1.00 79.62 85 ARG A N 1
ATOM 611 C CA . ARG A 1 85 ? 39.673 31.658 -9.991 1.00 79.62 85 ARG A CA 1
ATOM 612 C C . ARG A 1 85 ? 40.507 31.027 -8.866 1.00 79.62 85 ARG A C 1
ATOM 614 O O . ARG A 1 85 ? 41.647 30.628 -9.106 1.00 79.62 85 ARG A O 1
ATOM 621 N N . PHE A 1 86 ? 39.917 30.825 -7.685 1.00 82.75 86 PHE A N 1
ATOM 622 C CA . PHE A 1 86 ? 40.594 30.187 -6.549 1.00 82.75 86 PHE A CA 1
ATOM 623 C C . PHE A 1 86 ? 41.051 28.746 -6.839 1.00 82.75 86 PHE A C 1
ATOM 625 O O . PHE A 1 86 ? 42.147 28.343 -6.435 1.00 82.75 86 PHE A O 1
ATOM 632 N N . LEU A 1 87 ? 40.219 27.947 -7.516 1.00 80.19 87 LEU A N 1
ATOM 633 C CA . LEU A 1 87 ? 40.546 26.560 -7.858 1.00 80.19 87 LEU A CA 1
ATOM 634 C C . LEU A 1 87 ? 41.697 26.491 -8.859 1.00 80.19 87 LEU A C 1
ATOM 636 O O . LEU A 1 87 ? 42.601 25.674 -8.689 1.00 80.19 87 LEU A O 1
ATOM 640 N N . LEU A 1 88 ? 41.697 27.381 -9.853 1.00 81.06 88 LEU A N 1
ATOM 641 C CA . LEU A 1 88 ? 42.802 27.527 -10.791 1.00 81.06 88 LEU A CA 1
ATOM 642 C C . LEU A 1 88 ? 44.106 27.877 -10.033 1.00 81.06 88 LEU A C 1
ATOM 644 O O . LEU A 1 88 ? 45.081 27.129 -10.145 1.00 81.06 88 LEU A O 1
ATOM 648 N N . HIS A 1 89 ? 44.110 28.902 -9.165 1.00 78.75 89 HIS A N 1
ATOM 649 C CA . HIS A 1 89 ? 45.284 29.243 -8.335 1.00 78.75 89 HIS A CA 1
ATOM 650 C C . HIS A 1 89 ? 45.759 28.054 -7.472 1.00 78.75 89 HIS A C 1
ATOM 652 O O . HIS A 1 89 ? 46.937 27.692 -7.470 1.00 78.75 89 HIS A O 1
ATOM 658 N N . SER A 1 90 ? 44.832 27.382 -6.780 1.00 74.69 90 SER A N 1
ATOM 659 C CA . SER A 1 90 ? 45.109 26.230 -5.903 1.00 74.69 90 SER A CA 1
ATOM 660 C C . SER A 1 90 ? 45.763 25.037 -6.605 1.00 74.69 90 SER A C 1
ATOM 662 O O . SER A 1 90 ? 46.526 24.288 -5.980 1.00 74.69 90 SER A O 1
ATOM 664 N N . LEU A 1 91 ? 45.484 24.855 -7.897 1.00 78.75 91 LEU A N 1
ATOM 665 C CA . LEU A 1 91 ? 46.103 23.832 -8.738 1.00 78.75 91 LEU A CA 1
ATOM 666 C C . LEU A 1 91 ? 47.515 24.234 -9.219 1.00 78.75 91 LEU A C 1
ATOM 668 O O . LEU A 1 91 ? 48.131 23.502 -9.990 1.00 78.75 91 LEU A O 1
ATOM 672 N N . GLY A 1 92 ? 48.052 25.367 -8.742 1.00 73.12 92 GLY A N 1
ATOM 673 C CA . GLY A 1 92 ? 49.338 25.935 -9.167 1.00 73.12 92 GLY A CA 1
ATOM 674 C C . GLY A 1 92 ? 49.295 26.453 -10.601 1.00 73.12 92 GLY A C 1
ATOM 675 O O . GLY A 1 92 ? 50.331 26.580 -11.254 1.00 73.12 92 GLY A O 1
ATOM 676 N N . ILE A 1 93 ? 48.085 26.667 -11.113 1.00 73.12 93 ILE A N 1
ATOM 677 C CA . ILE A 1 93 ? 47.826 26.677 -12.541 1.00 73.12 93 ILE A CA 1
ATOM 678 C C . ILE A 1 93 ? 48.094 28.090 -13.114 1.00 73.12 93 ILE A C 1
ATOM 680 O O . ILE A 1 93 ? 48.275 28.216 -14.313 1.00 73.12 93 ILE A O 1
ATOM 684 N N . ALA A 1 94 ? 48.234 29.132 -12.279 1.00 69.56 94 ALA A N 1
ATOM 685 C CA . ALA A 1 94 ? 48.892 30.438 -12.462 1.00 69.56 94 ALA A CA 1
ATOM 686 C C . ALA A 1 94 ? 48.662 31.316 -11.198 1.00 69.56 94 ALA A C 1
ATOM 688 O O . ALA A 1 94 ? 48.495 30.773 -10.108 1.00 69.56 94 ALA A O 1
ATOM 689 N N . GLN A 1 95 ? 48.842 32.641 -11.305 1.00 55.69 95 GLN A N 1
ATOM 690 C CA . GLN A 1 95 ? 49.682 33.381 -10.348 1.00 55.69 95 GLN A CA 1
ATOM 691 C C . GLN A 1 95 ? 49.062 34.614 -9.666 1.00 55.69 95 GLN A C 1
ATOM 693 O O . GLN A 1 95 ? 49.803 35.362 -9.026 1.00 55.69 95 GLN A O 1
ATOM 698 N N . GLU A 1 96 ? 47.761 34.879 -9.786 1.00 64.00 96 GLU A N 1
ATOM 699 C CA . GLU A 1 96 ? 47.171 35.962 -8.993 1.00 64.00 96 GLU A CA 1
ATOM 700 C C . GLU A 1 96 ? 47.025 35.504 -7.524 1.00 64.00 96 GLU A C 1
ATOM 702 O O . GLU A 1 96 ? 46.378 34.491 -7.255 1.00 64.00 96 GLU A O 1
ATOM 707 N N . PRO A 1 97 ? 47.624 36.211 -6.552 1.00 61.34 97 PRO A N 1
ATOM 708 C CA . PRO A 1 97 ? 47.797 35.681 -5.203 1.00 61.34 97 PRO A CA 1
ATOM 709 C C . PRO A 1 97 ? 46.515 35.764 -4.368 1.00 61.34 97 PRO A C 1
ATOM 711 O O . PRO A 1 97 ? 46.117 36.848 -3.947 1.00 61.34 97 PRO A O 1
ATOM 714 N N . VAL A 1 98 ? 45.925 34.613 -4.032 1.00 68.75 98 VAL A N 1
ATOM 715 C CA . VAL A 1 98 ? 44.814 34.541 -3.064 1.00 68.75 98 VAL A CA 1
ATOM 716 C C . VAL A 1 98 ? 45.273 35.080 -1.705 1.00 68.75 98 VAL A C 1
ATOM 718 O O . VAL A 1 98 ? 46.288 34.633 -1.168 1.00 68.75 98 VAL A O 1
ATOM 721 N N . THR A 1 99 ? 44.504 36.001 -1.113 1.00 78.12 99 THR A N 1
ATOM 722 C CA . THR A 1 99 ? 44.784 36.528 0.237 1.00 78.12 99 THR A CA 1
ATOM 723 C C . THR A 1 99 ? 44.798 35.378 1.259 1.00 78.12 99 THR A C 1
ATOM 725 O O . THR A 1 99 ? 43.750 34.755 1.441 1.00 78.12 99 THR A O 1
ATOM 728 N N . PRO A 1 100 ? 45.918 35.066 1.943 1.00 73.62 100 PRO A N 1
ATOM 729 C CA . PRO A 1 100 ? 45.982 33.902 2.829 1.00 73.62 100 PRO A CA 1
ATOM 730 C C . PRO A 1 100 ? 45.048 34.044 4.032 1.00 73.62 100 PRO A C 1
ATOM 732 O O . PRO A 1 100 ? 45.057 35.073 4.713 1.00 73.62 100 PRO A O 1
ATOM 735 N N . LEU A 1 101 ? 44.267 33.003 4.320 1.00 77.00 101 LEU A N 1
ATOM 736 C CA . LEU A 1 101 ? 43.396 32.967 5.493 1.00 77.00 101 LEU A CA 1
ATOM 737 C C . LEU A 1 101 ? 44.145 32.355 6.684 1.00 77.00 101 LEU A C 1
ATOM 739 O O . LEU A 1 101 ? 44.759 31.304 6.536 1.00 77.00 101 LEU A O 1
ATOM 743 N N . ALA A 1 102 ? 44.085 32.978 7.863 1.00 73.81 102 ALA A N 1
ATOM 744 C CA . ALA A 1 102 ? 44.712 32.446 9.075 1.00 73.81 102 ALA A CA 1
ATOM 745 C C . ALA A 1 102 ? 43.859 31.302 9.673 1.00 73.81 102 ALA A C 1
ATOM 747 O O . ALA A 1 102 ? 42.830 31.606 10.280 1.00 73.81 102 ALA A O 1
ATOM 748 N N . PRO A 1 103 ? 44.253 30.014 9.560 1.00 69.06 103 PRO A N 1
ATOM 749 C CA . PRO A 1 103 ? 43.389 28.893 9.960 1.00 69.06 103 PRO A CA 1
ATOM 750 C C . PRO A 1 103 ? 43.209 28.808 11.483 1.00 69.06 103 PRO A C 1
ATOM 752 O O . PRO A 1 103 ? 42.192 28.333 11.969 1.00 69.06 103 PRO A O 1
ATOM 755 N N . GLU A 1 104 ? 44.179 29.353 12.225 1.00 67.38 104 GLU A N 1
ATOM 756 C CA . GLU A 1 104 ? 44.197 29.477 13.690 1.00 67.38 104 GLU A CA 1
ATOM 757 C C . GLU A 1 104 ? 43.141 30.462 14.243 1.00 67.38 104 GLU A C 1
ATOM 759 O O . GLU A 1 104 ? 43.029 30.640 15.456 1.00 67.38 104 GLU A O 1
ATOM 764 N N . THR A 1 105 ? 42.431 31.195 13.375 1.00 64.31 105 THR A N 1
ATOM 765 C CA . THR A 1 105 ? 41.506 32.269 13.767 1.00 64.31 105 THR A CA 1
ATOM 766 C C . THR A 1 105 ? 40.064 31.881 13.460 1.00 64.31 105 THR A C 1
ATOM 768 O O . THR A 1 105 ? 39.670 31.821 12.298 1.00 64.31 105 THR A O 1
ATOM 771 N N . SER A 1 106 ? 39.258 31.691 14.506 1.00 66.69 106 SER A N 1
ATOM 772 C CA . SER A 1 106 ? 37.831 31.376 14.385 1.00 66.69 106 SER A CA 1
ATOM 773 C C . SER A 1 106 ? 37.069 32.335 13.470 1.00 66.69 106 SER A C 1
ATOM 775 O O . SER A 1 106 ? 37.144 33.562 13.609 1.00 66.69 106 SER A O 1
ATOM 777 N N . LEU A 1 107 ? 36.265 31.765 12.573 1.00 66.69 107 LEU A N 1
ATOM 778 C CA . LEU A 1 107 ? 35.400 32.523 11.675 1.00 66.69 107 LEU A CA 1
ATOM 779 C C . LEU A 1 107 ? 34.268 33.233 12.451 1.00 66.69 107 LEU A C 1
ATOM 781 O O . LEU A 1 107 ? 33.731 32.684 13.417 1.00 66.69 107 LEU A O 1
ATOM 785 N N . PRO A 1 108 ? 33.824 34.432 12.021 1.00 63.06 108 PRO A N 1
ATOM 786 C CA . PRO A 1 108 ? 32.711 35.137 12.653 1.00 63.06 108 PRO A CA 1
ATOM 787 C C . PRO A 1 108 ? 31.416 34.308 12.680 1.00 63.06 108 PRO A C 1
ATOM 789 O O . PRO A 1 108 ? 30.795 34.070 11.641 1.00 63.06 108 PRO A O 1
ATOM 792 N N . SER A 1 109 ? 30.973 33.919 13.878 1.00 58.94 109 SER A N 1
ATOM 793 C CA . SER A 1 109 ? 29.705 33.217 14.106 1.00 58.94 109 SER A CA 1
ATOM 794 C C . SER A 1 109 ? 28.588 34.171 14.556 1.00 58.94 109 SER A C 1
ATOM 796 O O . SER A 1 109 ? 28.832 35.261 15.084 1.00 58.94 109 SER A O 1
ATOM 798 N N . ARG A 1 110 ? 27.319 33.763 14.413 1.00 50.78 110 ARG A N 1
ATOM 799 C CA . ARG A 1 110 ? 26.171 34.565 14.891 1.00 50.78 110 ARG A CA 1
ATOM 800 C C . ARG A 1 110 ? 26.167 34.783 16.404 1.00 50.78 110 ARG A C 1
ATOM 802 O O . ARG A 1 110 ? 25.705 35.829 16.860 1.00 50.78 110 ARG A O 1
ATOM 809 N N . HIS A 1 111 ? 26.743 33.858 17.170 1.00 44.75 111 HIS A N 1
ATOM 810 C CA . HIS A 1 111 ? 26.945 34.028 18.610 1.00 44.75 111 HIS A CA 1
ATOM 811 C C . HIS A 1 111 ? 27.907 35.190 18.923 1.00 44.75 111 HIS A C 1
ATOM 813 O O . HIS A 1 111 ? 27.696 35.909 19.901 1.00 44.75 111 HIS A O 1
ATOM 819 N N . PHE A 1 112 ? 28.888 35.461 18.052 1.00 38.31 112 PHE A N 1
ATOM 820 C CA . PHE A 1 112 ? 29.775 36.624 18.161 1.00 38.31 112 PHE A CA 1
ATOM 821 C C . PHE A 1 112 ? 29.087 37.953 17.813 1.00 38.31 112 PHE A C 1
ATOM 823 O O . PHE A 1 112 ? 29.341 38.958 18.475 1.00 38.31 112 PHE A O 1
ATOM 830 N N . PHE A 1 113 ? 28.162 37.988 16.847 1.00 38.66 113 PHE A N 1
ATOM 831 C CA . PHE A 1 113 ? 27.465 39.230 16.464 1.00 38.66 113 PHE A CA 1
ATOM 832 C C . PHE A 1 113 ? 26.516 39.787 17.537 1.00 38.66 113 PHE A C 1
ATOM 834 O O . PHE A 1 113 ? 26.217 40.981 17.526 1.00 38.66 113 PHE A O 1
ATOM 841 N N . ARG A 1 114 ? 26.113 38.981 18.530 1.00 37.78 114 ARG A N 1
ATOM 842 C CA . ARG A 1 114 ? 25.425 39.485 19.736 1.00 37.78 114 ARG A CA 1
ATOM 843 C C . ARG A 1 114 ? 26.374 40.192 20.722 1.00 37.78 114 ARG A C 1
ATOM 845 O O . ARG A 1 114 ? 25.904 40.816 21.669 1.00 37.78 114 ARG A O 1
ATOM 852 N N . ARG A 1 115 ? 27.694 40.104 20.500 1.00 35.09 115 ARG A N 1
ATOM 853 C CA . ARG A 1 115 ? 28.767 40.629 21.365 1.00 35.09 115 ARG A CA 1
ATOM 854 C C . ARG A 1 115 ? 29.671 41.664 20.671 1.00 35.09 115 ARG A C 1
ATOM 856 O O . ARG A 1 115 ? 30.227 42.518 21.351 1.00 35.09 115 ARG A O 1
ATOM 863 N N . ALA A 1 116 ? 29.781 41.632 19.341 1.00 32.75 116 ALA A N 1
ATOM 864 C CA . ALA A 1 116 ? 30.692 42.460 18.546 1.00 32.75 116 ALA A CA 1
ATOM 865 C C . ALA A 1 116 ? 29.984 43.585 17.758 1.00 32.75 116 ALA A C 1
ATOM 867 O O . ALA A 1 116 ? 29.960 43.608 16.527 1.00 32.75 116 ALA A O 1
ATOM 868 N N . ARG A 1 117 ? 29.475 44.597 18.474 1.00 31.72 117 ARG A N 1
ATOM 869 C CA . ARG A 1 117 ? 29.369 45.956 17.911 1.00 31.72 117 ARG A CA 1
ATOM 870 C C . ARG A 1 117 ? 30.780 46.560 17.858 1.00 31.72 117 ARG A C 1
ATOM 872 O O . ARG A 1 117 ? 31.196 47.223 18.802 1.00 31.72 117 ARG A O 1
ATOM 879 N N . GLY A 1 118 ? 31.503 46.340 16.762 1.00 30.50 118 GLY A N 1
ATOM 880 C CA . GLY A 1 118 ? 32.774 47.020 16.487 1.00 30.50 118 GLY A CA 1
ATOM 881 C C . GLY A 1 118 ? 33.812 46.136 15.798 1.00 30.50 118 GLY A C 1
ATOM 882 O O . GLY A 1 118 ? 34.117 45.053 16.281 1.00 30.50 118 GLY A O 1
ATOM 883 N N . GLY A 1 119 ? 34.382 46.638 14.699 1.00 27.53 119 GLY A N 1
ATOM 884 C CA . GLY A 1 119 ? 35.462 45.984 13.950 1.00 27.53 119 GLY A CA 1
ATOM 885 C C . GLY A 1 119 ? 35.109 45.772 12.477 1.00 27.53 119 GLY A C 1
ATOM 886 O O . GLY A 1 119 ? 34.129 45.116 12.152 1.00 27.53 119 GLY A O 1
ATOM 887 N N . SER A 1 120 ? 35.910 46.350 11.583 1.00 31.23 120 SER A N 1
ATOM 888 C CA . SER A 1 120 ? 35.779 46.271 10.122 1.00 31.23 120 SER A CA 1
ATOM 889 C C . SER A 1 120 ? 37.127 45.877 9.523 1.00 31.23 120 SER A C 1
ATOM 891 O O . SER A 1 120 ? 38.135 46.403 10.002 1.00 31.23 120 SER A O 1
ATOM 893 N N . ARG A 1 121 ? 37.140 45.025 8.478 1.00 25.33 121 ARG A N 1
ATOM 894 C CA . ARG A 1 121 ? 37.903 45.193 7.212 1.00 25.33 121 ARG A CA 1
ATOM 895 C C . ARG A 1 121 ? 37.751 43.989 6.256 1.00 25.33 121 ARG A C 1
ATOM 897 O O . ARG A 1 121 ? 36.867 43.168 6.461 1.00 25.33 121 ARG A O 1
ATOM 904 N N . SER A 1 122 ? 38.493 44.010 5.145 1.00 28.44 122 SER A N 1
ATOM 905 C CA . SER A 1 122 ? 38.093 43.578 3.791 1.00 28.44 122 SER A CA 1
ATOM 906 C C . SER A 1 122 ? 39.217 42.888 2.984 1.00 28.44 122 SER A C 1
ATOM 908 O O . SER A 1 122 ? 40.372 43.003 3.383 1.00 28.44 122 SER A O 1
ATOM 910 N N . ALA A 1 123 ? 38.877 42.401 1.772 1.00 25.58 123 ALA A N 1
ATOM 911 C CA . ALA A 1 123 ? 39.751 41.898 0.679 1.00 25.58 123 ALA A CA 1
ATOM 912 C C . ALA A 1 123 ? 40.253 40.434 0.832 1.00 25.58 123 ALA A C 1
ATOM 914 O O . ALA A 1 123 ? 40.266 39.919 1.943 1.00 25.58 123 ALA A O 1
ATOM 915 N N . GLY A 1 124 ? 40.633 39.705 -0.233 1.00 24.36 124 GLY A N 1
ATOM 916 C CA . GLY A 1 124 ? 40.782 40.072 -1.657 1.00 24.36 124 GLY A CA 1
ATOM 917 C C . GLY A 1 124 ? 41.192 38.886 -2.569 1.00 24.36 124 GLY A C 1
ATOM 918 O O . GLY A 1 124 ? 41.638 37.850 -2.079 1.00 24.36 124 GLY A O 1
ATOM 919 N N . GLU A 1 125 ? 41.022 39.069 -3.884 1.00 25.69 125 GLU A N 1
ATOM 920 C CA . GLU A 1 125 ? 40.994 38.067 -4.982 1.00 25.69 125 GLU A CA 1
ATOM 921 C C . GLU A 1 125 ? 42.317 37.319 -5.298 1.00 25.69 125 GLU A C 1
ATOM 923 O O . GLU A 1 125 ? 43.381 37.771 -4.892 1.00 25.69 125 GLU A O 1
ATOM 928 N N . GLY A 1 126 ? 42.243 36.214 -6.073 1.00 23.08 126 GLY A N 1
ATOM 929 C CA . GLY A 1 126 ? 43.401 35.550 -6.712 1.00 23.08 126 GLY A CA 1
ATOM 930 C C . GLY A 1 126 ? 43.083 34.347 -7.644 1.00 23.08 126 GLY A C 1
ATOM 931 O O . GLY A 1 126 ? 42.660 33.291 -7.176 1.00 23.08 126 GLY A O 1
ATOM 932 N N . GLU A 1 127 ? 43.261 34.523 -8.961 1.00 25.27 127 GLU A N 1
ATOM 933 C CA . GLU A 1 127 ? 43.124 33.585 -10.111 1.00 25.27 127 GLU A CA 1
ATOM 934 C C . GLU A 1 127 ? 44.380 32.728 -10.479 1.00 25.27 127 GLU A C 1
ATOM 936 O O . GLU A 1 127 ? 45.496 32.986 -10.030 1.00 25.27 127 GLU A O 1
ATOM 941 N N . ALA A 1 128 ? 44.256 31.633 -11.262 1.00 22.47 128 ALA A N 1
ATOM 942 C CA . ALA A 1 128 ? 44.583 31.511 -12.721 1.00 22.47 128 ALA A CA 1
ATOM 943 C C . ALA A 1 128 ? 45.285 30.154 -12.986 1.00 22.47 128 ALA A C 1
ATOM 945 O O . ALA A 1 128 ? 45.629 29.540 -11.985 1.00 22.47 128 ALA A O 1
ATOM 946 N N . SER A 1 129 ? 45.570 29.597 -14.195 1.00 24.58 129 SER A N 1
ATOM 947 C CA . SER A 1 129 ? 44.855 29.535 -15.503 1.00 24.58 129 SER A CA 1
ATOM 948 C C . SER A 1 129 ? 45.367 28.489 -16.571 1.00 24.58 129 SER A C 1
ATOM 950 O O . SER A 1 129 ? 44.710 28.356 -17.601 1.00 24.58 129 SER A O 1
ATOM 952 N N . PHE A 1 130 ? 46.483 27.745 -16.393 1.00 22.48 130 PHE A N 1
ATOM 953 C CA . PHE A 1 130 ? 47.079 26.747 -17.339 1.00 22.48 130 PHE A CA 1
ATOM 954 C C . PHE A 1 130 ? 46.468 25.305 -17.362 1.00 22.48 130 PHE A C 1
ATOM 956 O O . PHE A 1 130 ? 45.442 25.039 -16.746 1.00 22.48 130 PHE A O 1
ATOM 963 N N . GLU A 1 131 ? 47.081 24.380 -18.137 1.00 23.38 131 GLU A N 1
ATOM 964 C CA . GLU A 1 131 ? 46.491 23.134 -18.691 1.00 23.38 131 GLU A CA 1
ATOM 965 C C . GLU A 1 131 ? 47.579 22.020 -19.005 1.00 23.38 131 GLU A C 1
ATOM 967 O O . GLU A 1 131 ? 48.660 22.107 -18.418 1.00 23.38 131 GLU A O 1
ATOM 972 N N . PRO A 1 132 ? 47.389 20.922 -19.802 1.00 32.59 132 PRO A N 1
ATOM 973 C CA . PRO A 1 132 ? 47.766 19.556 -19.377 1.00 32.59 132 PRO A CA 1
ATOM 974 C C . PRO A 1 132 ? 48.761 18.819 -20.318 1.00 32.59 132 PRO A C 1
ATOM 976 O O . PRO A 1 132 ? 49.327 19.408 -21.241 1.00 32.59 132 PRO A O 1
ATOM 979 N N . THR A 1 133 ? 48.965 17.493 -20.169 1.00 22.75 133 THR A N 1
ATOM 980 C CA . THR A 1 133 ? 49.594 16.688 -21.250 1.00 22.75 133 THR A CA 1
ATOM 981 C C . THR A 1 133 ? 49.205 15.195 -21.326 1.00 22.75 133 THR A C 1
ATOM 983 O O . THR A 1 133 ? 49.468 14.417 -20.419 1.00 22.75 133 THR A O 1
ATOM 986 N N . ALA A 1 134 ? 48.673 14.825 -22.500 1.00 25.47 134 ALA A N 1
ATOM 987 C CA . ALA A 1 134 ? 48.770 13.558 -23.255 1.00 25.47 134 ALA A CA 1
ATOM 988 C C . ALA A 1 134 ? 48.435 12.169 -22.640 1.00 25.47 134 ALA A C 1
ATOM 990 O O . ALA A 1 134 ? 49.074 11.651 -21.731 1.00 25.47 134 ALA A O 1
ATOM 991 N N . VAL A 1 135 ? 47.518 11.485 -23.339 1.00 26.06 135 VAL A N 1
ATOM 992 C CA . VAL A 1 135 ? 47.068 10.088 -23.166 1.00 26.06 135 VAL A CA 1
ATOM 993 C C . VAL A 1 135 ? 47.880 9.112 -24.038 1.00 26.06 135 VAL A C 1
ATOM 995 O O . VAL A 1 135 ? 48.320 9.475 -25.131 1.00 26.06 135 VAL A O 1
ATOM 998 N N . ARG A 1 136 ? 47.969 7.828 -23.648 1.00 23.47 136 ARG A N 1
ATOM 999 C CA . ARG A 1 136 ? 48.321 6.721 -24.566 1.00 23.47 136 ARG A CA 1
ATOM 1000 C C . ARG A 1 136 ? 47.387 5.510 -24.398 1.00 23.47 136 ARG A C 1
ATOM 1002 O O . ARG A 1 136 ? 47.184 5.031 -23.290 1.00 23.47 136 ARG A O 1
ATOM 1009 N N . LYS A 1 137 ? 46.830 5.024 -25.517 1.00 25.69 137 LYS A N 1
ATOM 1010 C CA . LYS A 1 137 ? 45.845 3.922 -25.605 1.00 25.69 137 LYS A CA 1
ATOM 1011 C C . LYS A 1 137 ? 46.475 2.518 -25.518 1.00 25.69 137 LYS A C 1
ATOM 1013 O O . LYS A 1 137 ? 47.633 2.337 -25.896 1.00 25.69 137 LYS A O 1
ATOM 1018 N N . VAL A 1 138 ? 45.657 1.526 -25.146 1.00 23.73 138 VAL A N 1
ATOM 1019 C CA . VAL A 1 138 ? 45.913 0.070 -25.241 1.00 23.73 138 VAL A CA 1
ATOM 1020 C C . VAL A 1 138 ? 44.763 -0.592 -26.040 1.00 23.73 138 VAL A C 1
ATOM 1022 O O . VAL A 1 138 ? 43.625 -0.150 -25.881 1.00 23.73 138 VAL A O 1
ATOM 1025 N N . PRO A 1 139 ? 45.018 -1.579 -26.930 1.00 26.67 139 PRO A N 1
ATOM 1026 C CA . PRO A 1 139 ? 43.993 -2.212 -27.774 1.00 26.67 139 PRO A CA 1
ATOM 1027 C C . PRO A 1 139 ? 43.347 -3.484 -27.169 1.00 26.67 139 PRO A C 1
ATOM 1029 O O . PRO A 1 139 ? 43.649 -3.883 -26.049 1.00 26.67 139 PRO A O 1
ATOM 1032 N N . ALA A 1 140 ? 42.411 -4.075 -27.926 1.00 23.88 140 ALA A N 1
ATOM 1033 C CA . ALA A 1 140 ? 41.259 -4.848 -27.439 1.00 23.88 140 ALA A CA 1
ATOM 1034 C C . ALA A 1 140 ? 41.375 -6.399 -27.439 1.00 23.88 140 ALA A C 1
ATOM 1036 O O . ALA A 1 140 ? 42.421 -6.978 -27.717 1.00 23.88 140 ALA A O 1
ATOM 1037 N N . ALA A 1 141 ? 40.252 -7.042 -27.088 1.00 29.62 141 ALA A N 1
ATOM 1038 C CA . ALA A 1 141 ? 40.095 -8.428 -26.633 1.00 29.62 141 ALA A CA 1
ATOM 1039 C C . ALA A 1 141 ? 39.787 -9.506 -27.706 1.00 29.62 141 ALA A C 1
ATOM 1041 O O . ALA A 1 141 ? 39.427 -9.205 -28.841 1.00 29.62 141 ALA A O 1
ATOM 1042 N N . ALA A 1 142 ? 39.819 -10.769 -27.255 1.00 25.55 142 ALA A N 1
ATOM 1043 C CA . ALA A 1 142 ? 39.105 -11.959 -27.756 1.00 25.55 142 ALA A CA 1
ATOM 1044 C C . ALA A 1 142 ? 38.947 -12.942 -26.559 1.00 25.55 142 ALA A C 1
ATOM 1046 O O . ALA A 1 142 ? 39.791 -12.906 -25.668 1.00 25.55 142 ALA A O 1
ATOM 1047 N N . GLY A 1 143 ? 37.949 -13.821 -26.390 1.00 25.25 143 GLY A N 1
ATOM 1048 C CA . GLY A 1 143 ? 36.762 -14.169 -27.184 1.00 25.25 143 GLY A CA 1
ATOM 1049 C C . GLY A 1 143 ? 36.703 -15.680 -27.492 1.00 25.25 143 GLY A C 1
ATOM 1050 O O . GLY A 1 143 ? 37.529 -16.108 -28.285 1.00 25.25 143 GLY A O 1
ATOM 1051 N N . SER A 1 144 ? 35.773 -16.463 -26.899 1.00 24.64 144 SER A N 1
ATOM 1052 C CA . SER A 1 144 ? 35.238 -17.756 -27.428 1.00 24.64 144 SER A CA 1
ATOM 1053 C C . SER A 1 144 ? 34.265 -18.494 -26.469 1.00 24.64 144 SER A C 1
ATOM 1055 O O . SER A 1 144 ? 34.602 -18.737 -25.317 1.00 24.64 144 SER A O 1
ATOM 1057 N N . GLU A 1 145 ? 33.088 -18.856 -27.002 1.00 26.44 145 GLU A N 1
ATOM 1058 C CA . GLU A 1 145 ? 32.244 -20.083 -26.877 1.00 26.44 145 GLU A CA 1
ATOM 1059 C C . GLU A 1 145 ? 32.439 -21.060 -25.679 1.00 26.44 145 GLU A C 1
ATOM 1061 O O . GLU A 1 145 ? 33.559 -21.447 -25.377 1.00 26.44 145 GLU A O 1
ATOM 1066 N N . ALA A 1 146 ? 31.435 -21.513 -24.903 1.00 28.44 146 ALA A N 1
ATOM 1067 C CA . ALA A 1 146 ? 30.054 -22.017 -25.129 1.00 28.44 146 ALA A CA 1
ATOM 1068 C C . ALA A 1 146 ? 29.932 -23.562 -25.230 1.00 28.44 146 ALA A C 1
ATOM 1070 O O . ALA A 1 146 ? 30.496 -24.194 -26.116 1.00 28.44 146 ALA A O 1
ATOM 1071 N N . GLY A 1 147 ? 29.118 -24.169 -24.350 1.00 27.44 147 GLY A N 1
ATOM 1072 C CA . GLY A 1 147 ? 28.796 -25.606 -24.333 1.00 27.44 147 GLY A CA 1
ATOM 1073 C C . GLY A 1 147 ? 27.379 -25.859 -23.796 1.00 27.44 147 GLY A C 1
ATOM 1074 O O . GLY A 1 147 ? 26.946 -25.184 -22.866 1.00 27.44 147 GLY A O 1
ATOM 1075 N N . ARG A 1 148 ? 26.631 -26.784 -24.416 1.00 32.16 148 ARG A N 1
ATOM 1076 C CA . ARG A 1 148 ? 25.198 -27.040 -24.145 1.00 32.16 148 ARG A CA 1
ATOM 1077 C C . ARG A 1 148 ? 24.980 -28.244 -23.222 1.00 32.16 148 ARG A C 1
ATOM 1079 O O . ARG A 1 148 ? 25.662 -29.252 -23.376 1.00 32.16 148 ARG A O 1
ATOM 1086 N N . GLY A 1 149 ? 23.950 -28.188 -22.375 1.00 24.73 149 GLY A N 1
ATOM 1087 C CA . GLY A 1 149 ? 23.439 -29.333 -21.613 1.00 24.73 149 GLY A CA 1
ATOM 1088 C C . GLY A 1 149 ? 21.954 -29.175 -21.257 1.00 24.73 149 GLY A C 1
ATOM 1089 O O . GLY A 1 149 ? 21.553 -28.080 -20.888 1.00 24.73 149 GLY A O 1
ATOM 1090 N N . ALA A 1 150 ? 21.194 -30.268 -21.419 1.00 27.77 150 ALA A N 1
ATOM 1091 C CA . ALA A 1 150 ? 19.817 -30.561 -20.973 1.00 27.77 150 ALA A CA 1
ATOM 1092 C C . ALA A 1 150 ? 18.819 -29.392 -20.766 1.00 27.77 150 ALA A C 1
ATOM 1094 O O . ALA A 1 150 ? 18.921 -28.631 -19.807 1.00 27.77 150 ALA A O 1
ATOM 1095 N N . GLU A 1 151 ? 17.769 -29.335 -21.596 1.00 26.23 151 GLU A N 1
ATOM 1096 C CA . GLU A 1 151 ? 16.628 -28.429 -21.386 1.00 26.23 151 GLU A CA 1
ATOM 1097 C C . GLU A 1 151 ? 15.688 -28.949 -20.274 1.00 26.23 151 GLU A C 1
ATOM 1099 O O . GLU A 1 151 ? 15.244 -30.098 -20.353 1.00 26.23 151 GLU A O 1
ATOM 1104 N N . PRO A 1 152 ? 15.356 -28.134 -19.253 1.00 30.02 152 PRO A N 1
ATOM 1105 C CA . PRO A 1 152 ? 14.189 -28.353 -18.397 1.00 30.02 152 PRO A CA 1
ATOM 1106 C C . PRO A 1 152 ? 12.903 -27.921 -19.125 1.00 30.02 152 PRO A C 1
ATOM 1108 O O . PRO A 1 152 ? 12.985 -27.183 -20.106 1.00 30.02 152 PRO A O 1
ATOM 1111 N N . ASP A 1 153 ? 11.727 -28.324 -18.624 1.00 33.94 153 ASP A N 1
ATOM 1112 C CA . ASP A 1 153 ? 10.416 -27.937 -19.176 1.00 33.94 153 ASP A CA 1
ATOM 1113 C C . ASP A 1 153 ? 10.308 -26.415 -19.377 1.00 33.94 153 ASP A C 1
ATOM 1115 O O . ASP A 1 153 ? 10.075 -25.644 -18.440 1.00 33.94 153 ASP A O 1
ATOM 1119 N N . LEU A 1 154 ? 10.477 -25.977 -20.626 1.00 34.28 154 LEU A N 1
ATOM 1120 C CA . LEU A 1 154 ? 10.342 -24.581 -21.000 1.00 34.28 154 LEU A CA 1
ATOM 1121 C C . LEU A 1 154 ? 8.864 -24.201 -20.941 1.00 34.28 154 LEU A C 1
ATOM 1123 O O . LEU A 1 154 ? 8.047 -24.667 -21.734 1.00 34.28 154 LEU A O 1
ATOM 1127 N N . VAL A 1 155 ? 8.548 -23.306 -20.003 1.00 41.09 155 VAL A N 1
ATOM 1128 C CA . VAL A 1 155 ? 7.314 -22.510 -19.985 1.00 41.09 155 VAL A CA 1
ATOM 1129 C C . VAL A 1 155 ? 6.997 -22.055 -21.412 1.00 41.09 155 VAL A C 1
ATOM 1131 O O . VAL A 1 155 ? 7.886 -21.536 -22.088 1.00 41.09 155 VAL A O 1
ATOM 1134 N N . ASN A 1 156 ? 5.746 -22.216 -21.862 1.00 45.22 156 ASN A N 1
ATOM 1135 C CA . ASN A 1 156 ? 5.301 -21.766 -23.187 1.00 45.22 156 ASN A CA 1
ATOM 1136 C C . ASN A 1 156 ? 5.446 -20.237 -23.320 1.00 45.22 156 ASN A C 1
ATOM 1138 O O . ASN A 1 156 ? 4.501 -19.473 -23.120 1.00 45.22 156 ASN A O 1
ATOM 1142 N N . ALA A 1 157 ? 6.638 -19.789 -23.719 1.00 50.19 157 ALA A N 1
ATOM 1143 C CA . ALA A 1 157 ? 6.976 -18.391 -23.981 1.00 50.19 157 ALA A CA 1
ATOM 1144 C C . ALA A 1 157 ? 6.172 -17.791 -25.153 1.00 50.19 157 ALA A C 1
ATOM 1146 O O . ALA A 1 157 ? 6.225 -16.589 -25.402 1.00 50.19 157 ALA A O 1
ATOM 1147 N N . GLU A 1 158 ? 5.400 -18.620 -25.858 1.00 58.03 158 GLU A N 1
ATOM 1148 C CA . GLU A 1 158 ? 4.465 -18.223 -26.909 1.00 58.03 158 GLU A CA 1
ATOM 1149 C C . GLU A 1 158 ? 3.318 -17.332 -26.404 1.00 58.03 158 GLU A C 1
ATOM 1151 O O . GLU A 1 158 ? 2.714 -16.612 -27.195 1.00 58.03 158 GLU A O 1
ATOM 1156 N N . ASP A 1 159 ? 3.053 -17.326 -25.094 1.00 77.25 159 ASP A N 1
ATOM 1157 C CA . ASP A 1 159 ? 1.867 -16.695 -24.508 1.00 77.25 159 ASP A CA 1
ATOM 1158 C C . ASP A 1 159 ? 2.097 -15.326 -23.852 1.00 77.25 159 ASP A C 1
ATOM 1160 O O . ASP A 1 159 ? 1.128 -14.648 -23.497 1.00 77.25 159 ASP A O 1
ATOM 1164 N N . THR A 1 160 ? 3.352 -14.892 -23.728 1.00 89.38 160 THR A N 1
ATOM 1165 C CA . THR A 1 160 ? 3.728 -13.631 -23.074 1.00 89.38 160 THR A CA 1
ATOM 1166 C C . THR A 1 160 ? 4.157 -12.589 -24.102 1.00 89.38 160 THR A C 1
ATOM 1168 O O . THR A 1 160 ? 5.006 -12.842 -24.956 1.00 89.38 160 THR A O 1
ATOM 1171 N N . LEU A 1 161 ? 3.590 -11.383 -24.013 1.00 92.94 161 LEU A N 1
ATOM 1172 C CA . LEU A 1 161 ? 4.035 -10.227 -24.787 1.00 92.94 161 LEU A CA 1
ATOM 1173 C C . LEU A 1 161 ? 5.144 -9.503 -24.014 1.00 92.94 161 LEU A C 1
ATOM 1175 O O . LEU A 1 161 ? 4.895 -8.811 -23.025 1.00 92.94 161 LEU A O 1
ATOM 1179 N N . HIS A 1 162 ? 6.375 -9.638 -24.489 1.00 93.44 162 HIS A N 1
ATOM 1180 C CA . HIS A 1 162 ? 7.516 -8.898 -23.966 1.00 93.44 162 HIS A CA 1
ATOM 1181 C C . HIS A 1 162 ? 7.594 -7.535 -24.651 1.00 93.44 162 HIS A C 1
ATOM 1183 O O . HIS A 1 162 ? 7.650 -7.464 -25.879 1.00 93.44 162 HIS A O 1
ATOM 1189 N N . LEU A 1 163 ? 7.636 -6.460 -23.867 1.00 95.00 163 LEU A N 1
ATOM 1190 C CA . LEU A 1 163 ? 7.871 -5.093 -24.325 1.00 95.00 163 LEU A CA 1
ATOM 1191 C C . LEU A 1 163 ? 9.197 -4.616 -23.731 1.00 95.00 163 LEU A C 1
ATOM 1193 O O . LEU A 1 163 ? 9.320 -4.463 -22.521 1.00 95.00 163 LEU A O 1
ATOM 1197 N N . THR A 1 164 ? 10.211 -4.406 -24.565 1.00 94.06 164 THR A N 1
ATOM 1198 C CA . THR A 1 164 ? 11.543 -3.959 -24.139 1.00 94.06 164 THR A CA 1
ATOM 1199 C C . THR A 1 164 ? 11.851 -2.585 -24.722 1.00 94.06 164 THR A C 1
ATOM 1201 O O . THR A 1 164 ? 12.092 -2.453 -25.921 1.00 94.06 164 THR A O 1
ATOM 1204 N N . ILE A 1 165 ? 11.859 -1.558 -23.873 1.00 91.81 165 ILE A N 1
ATOM 1205 C CA . ILE A 1 165 ? 12.284 -0.202 -24.228 1.00 91.81 165 ILE A CA 1
ATOM 1206 C C . ILE A 1 165 ? 13.801 -0.114 -24.045 1.00 91.81 165 ILE A C 1
ATOM 1208 O O . ILE A 1 165 ? 14.314 -0.226 -22.929 1.00 91.81 165 ILE A O 1
ATOM 1212 N N . LEU A 1 166 ? 14.504 0.095 -25.153 1.00 87.94 166 LEU A N 1
ATOM 1213 C CA . LEU A 1 166 ? 15.954 0.194 -25.239 1.00 87.94 166 LEU A CA 1
ATOM 1214 C C . LEU A 1 166 ? 16.368 1.660 -25.412 1.00 87.94 166 LEU A C 1
ATOM 1216 O O . LEU A 1 166 ? 15.887 2.356 -26.312 1.00 87.94 166 LEU A O 1
ATOM 1220 N N . GLY A 1 167 ? 17.291 2.116 -24.566 1.00 80.88 167 GLY A N 1
ATOM 1221 C CA . GLY A 1 167 ? 18.068 3.331 -24.818 1.00 80.88 167 GLY A CA 1
ATOM 1222 C C . GLY A 1 167 ? 18.927 3.173 -26.075 1.00 80.88 167 GLY A C 1
ATOM 1223 O O . GLY A 1 167 ? 19.182 2.054 -26.523 1.00 80.88 167 GLY A O 1
ATOM 1224 N N . SER A 1 168 ? 19.360 4.283 -26.669 1.00 65.00 168 SER A N 1
ATOM 1225 C CA . SER A 1 168 ? 20.218 4.203 -27.857 1.00 65.00 168 SER A CA 1
ATOM 1226 C C . SER A 1 168 ? 21.689 4.029 -27.471 1.00 65.00 168 SER A C 1
ATOM 1228 O O . SER A 1 168 ? 22.131 4.741 -26.570 1.00 65.00 168 SER A O 1
ATOM 1230 N N . PRO A 1 169 ? 22.475 3.198 -28.187 1.00 46.56 169 PRO A N 1
ATOM 1231 C CA . PRO A 1 169 ? 23.912 3.035 -27.939 1.00 46.56 169 PRO A CA 1
ATOM 1232 C C . PRO A 1 169 ? 24.688 4.361 -27.907 1.00 46.56 169 PRO A C 1
ATOM 1234 O O . PRO A 1 169 ? 25.503 4.584 -27.017 1.00 46.56 169 PRO A O 1
ATOM 1237 N N . ASP A 1 170 ? 24.366 5.295 -28.810 1.00 44.28 170 ASP A N 1
ATOM 1238 C CA . ASP A 1 170 ? 25.027 6.608 -28.873 1.00 44.28 170 ASP A CA 1
ATOM 1239 C C . ASP A 1 170 ? 24.794 7.495 -27.623 1.00 44.28 170 ASP A C 1
ATOM 1241 O O . ASP A 1 170 ? 25.433 8.540 -27.493 1.00 44.28 170 ASP A O 1
ATOM 1245 N N . GLU A 1 171 ? 23.896 7.126 -26.693 1.00 43.97 171 GLU A N 1
ATOM 1246 C CA . GLU A 1 171 ? 23.753 7.837 -25.410 1.00 43.97 171 GLU A CA 1
ATOM 1247 C C . GLU A 1 171 ? 24.876 7.517 -24.406 1.00 43.97 171 GLU A C 1
ATOM 1249 O O . GLU A 1 171 ? 25.089 8.338 -23.515 1.00 43.97 171 GLU A O 1
ATOM 1254 N N . GLU A 1 172 ? 25.598 6.395 -24.554 1.00 38.81 172 GLU A N 1
ATOM 1255 C CA . GLU A 1 172 ? 26.758 6.034 -23.710 1.00 38.81 172 GLU A CA 1
ATOM 1256 C C . GLU A 1 172 ? 28.095 6.575 -24.266 1.00 38.81 172 GLU A C 1
ATOM 1258 O O . GLU A 1 172 ? 29.067 6.677 -23.527 1.00 38.81 172 GLU A O 1
ATOM 1263 N N . ILE A 1 173 ? 28.153 6.963 -25.549 1.00 37.03 173 ILE A N 1
ATOM 1264 C CA . ILE A 1 173 ? 29.390 7.418 -26.226 1.00 37.03 173 ILE A CA 1
ATOM 1265 C C . ILE A 1 173 ? 29.495 8.957 -26.268 1.00 37.03 173 ILE A C 1
ATOM 1267 O O . ILE A 1 173 ? 30.585 9.525 -26.248 1.00 37.03 173 ILE A O 1
ATOM 1271 N N . ALA A 1 174 ? 28.363 9.669 -26.286 1.00 38.06 174 ALA A N 1
ATOM 1272 C CA . ALA A 1 174 ? 28.327 11.129 -26.440 1.00 38.06 174 ALA A CA 1
ATOM 1273 C C . ALA A 1 174 ? 28.772 11.941 -25.198 1.00 38.06 174 ALA A C 1
ATOM 1275 O O . ALA A 1 174 ? 28.626 13.165 -25.197 1.00 38.06 174 ALA A O 1
ATOM 1276 N N . SER A 1 175 ? 29.273 11.293 -24.142 1.00 39.97 175 SER A N 1
ATOM 1277 C CA . SER A 1 175 ? 29.786 11.941 -22.925 1.00 39.97 175 SER A CA 1
ATOM 1278 C C . SER A 1 175 ? 31.282 12.275 -22.956 1.00 39.97 175 SER A C 1
ATOM 1280 O O . SER A 1 175 ? 31.713 13.043 -22.102 1.00 39.97 175 SER A O 1
ATOM 1282 N N . GLU A 1 176 ? 32.065 11.751 -23.911 1.00 37.62 176 GLU A N 1
ATOM 1283 C CA . GLU A 1 176 ? 33.529 11.957 -23.940 1.00 37.62 176 GLU A CA 1
ATOM 1284 C C . GLU A 1 176 ? 34.041 12.886 -25.057 1.00 37.62 176 GLU A C 1
ATOM 1286 O O . GLU A 1 176 ? 35.068 13.537 -24.874 1.00 37.62 176 GLU A O 1
ATOM 1291 N N . GLU A 1 177 ? 33.345 13.023 -26.194 1.00 35.78 177 GLU A N 1
ATOM 1292 C CA . GLU A 1 177 ? 33.817 13.870 -27.305 1.00 35.78 177 GLU A CA 1
ATOM 1293 C C . GLU A 1 177 ? 33.030 15.186 -27.432 1.00 35.78 177 GLU A C 1
ATOM 1295 O O . GLU A 1 177 ? 31.904 15.243 -27.934 1.00 35.78 177 GLU A O 1
ATOM 1300 N N . GLY A 1 178 ? 33.670 16.284 -27.009 1.00 43.50 178 GLY A N 1
ATOM 1301 C CA . GLY A 1 178 ? 33.162 17.661 -27.055 1.00 43.50 178 GLY A CA 1
ATOM 1302 C C . GLY A 1 178 ? 33.038 18.263 -28.463 1.00 43.50 178 GLY A C 1
ATOM 1303 O O . GLY A 1 178 ? 33.636 19.296 -28.762 1.00 43.50 178 GLY A O 1
ATOM 1304 N N . GLY A 1 179 ? 32.241 17.649 -29.339 1.00 36.75 179 GLY A N 1
ATOM 1305 C CA . GLY A 1 179 ? 31.953 18.148 -30.684 1.00 36.75 179 GLY A CA 1
ATOM 1306 C C . GLY A 1 179 ? 30.733 19.074 -30.736 1.00 36.75 179 GLY A C 1
ATOM 1307 O O . GLY A 1 179 ? 29.600 18.636 -30.532 1.00 36.75 179 GLY A O 1
ATOM 1308 N N . ARG A 1 180 ? 30.917 20.350 -31.114 1.00 41.53 180 ARG A N 1
ATOM 1309 C CA . ARG A 1 180 ? 29.809 21.266 -31.472 1.00 41.53 180 ARG A CA 1
ATOM 1310 C C . ARG A 1 180 ? 29.180 20.890 -32.821 1.00 41.53 180 ARG A C 1
ATOM 1312 O O . ARG A 1 180 ? 29.272 21.625 -33.802 1.00 41.53 180 ARG A O 1
ATOM 1319 N N . GLN A 1 181 ? 28.464 19.774 -32.854 1.00 39.69 181 GLN A N 1
ATOM 1320 C CA . GLN A 1 181 ? 27.564 19.423 -33.946 1.00 39.69 181 GLN A CA 1
ATOM 1321 C C . GLN A 1 181 ? 26.156 19.244 -33.376 1.00 39.69 181 GLN A C 1
ATOM 1323 O O . GLN A 1 181 ? 25.974 18.664 -32.308 1.00 39.69 181 GLN A O 1
ATOM 1328 N N . ARG A 1 182 ? 25.130 19.744 -34.080 1.00 43.16 182 ARG A N 1
ATOM 1329 C CA . ARG A 1 182 ? 23.712 19.493 -33.753 1.00 43.16 182 ARG A CA 1
ATOM 1330 C C . ARG A 1 182 ? 23.351 18.039 -34.092 1.00 43.16 182 ARG A C 1
ATOM 1332 O O . ARG A 1 182 ? 22.513 17.779 -34.954 1.00 43.16 182 ARG A O 1
ATOM 1339 N N . SER A 1 183 ? 24.007 17.093 -33.423 1.00 40.81 183 SER A N 1
ATOM 1340 C CA . SER A 1 183 ? 23.657 15.682 -33.477 1.00 40.81 183 SER A CA 1
ATOM 1341 C C . SER A 1 183 ? 22.211 15.525 -33.009 1.00 40.81 183 SER A C 1
ATOM 1343 O O . SER A 1 183 ? 21.809 16.061 -31.969 1.00 40.81 183 SER A O 1
ATOM 1345 N N . ARG A 1 184 ? 21.396 14.826 -33.806 1.00 51.28 184 ARG A N 1
ATOM 1346 C CA . ARG A 1 184 ? 20.052 14.428 -33.381 1.00 51.28 184 ARG A CA 1
ATOM 1347 C C . ARG A 1 184 ? 20.249 13.485 -32.203 1.00 51.28 184 ARG A C 1
ATOM 1349 O O . ARG A 1 184 ? 20.638 12.347 -32.431 1.00 51.28 184 ARG A O 1
ATOM 1356 N N . ARG A 1 185 ? 19.969 13.951 -30.975 1.00 53.44 185 ARG A N 1
ATOM 1357 C CA . ARG A 1 185 ? 19.920 13.074 -29.793 1.00 53.44 185 ARG A CA 1
ATOM 1358 C C . ARG A 1 185 ? 19.146 11.813 -30.179 1.00 53.44 185 ARG A C 1
ATOM 1360 O O . ARG A 1 185 ? 18.021 11.954 -30.677 1.00 53.44 185 ARG A O 1
ATOM 1367 N N . PRO A 1 186 ? 19.757 10.633 -30.035 1.00 59.78 186 PRO A N 1
ATOM 1368 C CA . PRO A 1 186 ? 19.204 9.429 -30.609 1.00 59.78 186 PRO A CA 1
ATOM 1369 C C . PRO A 1 186 ? 17.893 9.073 -29.903 1.00 59.78 186 PRO A C 1
ATOM 1371 O O . PRO A 1 186 ? 17.653 9.440 -28.750 1.00 59.78 186 PRO A O 1
ATOM 1374 N N . MET A 1 187 ? 17.001 8.414 -30.632 1.00 75.94 187 MET A N 1
ATOM 1375 C CA . MET A 1 187 ? 15.665 8.094 -30.144 1.00 75.94 187 MET A CA 1
ATOM 1376 C C . MET A 1 187 ? 15.680 6.691 -29.530 1.00 75.94 187 MET A C 1
ATOM 1378 O O . MET A 1 187 ? 16.201 5.787 -30.186 1.00 75.94 187 MET A O 1
ATOM 1382 N N . PRO A 1 188 ? 15.107 6.480 -28.330 1.00 86.94 188 PRO A N 1
ATOM 1383 C CA . PRO A 1 188 ? 14.913 5.137 -27.801 1.00 86.94 188 PRO A CA 1
ATOM 1384 C C . PRO A 1 188 ? 14.106 4.270 -28.777 1.00 86.94 188 PRO A C 1
ATOM 1386 O O . PRO A 1 188 ? 13.337 4.780 -29.600 1.00 86.94 188 PRO A O 1
ATOM 1389 N N . MET A 1 189 ? 14.266 2.958 -28.672 1.00 89.88 189 MET A N 1
ATOM 1390 C CA . MET A 1 189 ? 13.552 1.970 -29.480 1.00 89.88 189 MET A CA 1
ATOM 1391 C C . MET A 1 189 ? 12.683 1.103 -28.571 1.00 89.88 189 MET A C 1
ATOM 1393 O O . MET A 1 189 ? 13.025 0.890 -27.411 1.00 89.88 189 MET A O 1
ATOM 1397 N N . ILE A 1 190 ? 11.582 0.571 -29.094 1.00 92.81 190 ILE A N 1
ATOM 1398 C CA . ILE A 1 190 ? 10.781 -0.449 -28.417 1.00 92.81 190 ILE A CA 1
ATOM 1399 C C . ILE A 1 190 ? 10.786 -1.735 -29.242 1.00 92.81 190 ILE A C 1
ATOM 1401 O O . ILE A 1 190 ? 10.393 -1.755 -30.409 1.00 92.81 190 ILE A O 1
ATOM 1405 N N . LEU A 1 191 ? 11.259 -2.809 -28.618 1.00 93.38 191 LEU A N 1
ATOM 1406 C CA . LEU A 1 191 ? 11.219 -4.168 -29.132 1.00 93.38 191 LEU A CA 1
ATOM 1407 C C . LEU A 1 191 ? 10.039 -4.893 -28.482 1.00 93.38 191 LEU A C 1
ATOM 1409 O O . LEU A 1 191 ? 10.022 -5.081 -27.269 1.00 93.38 191 LEU A O 1
ATOM 1413 N N . ALA A 1 192 ? 9.066 -5.303 -29.285 1.00 94.94 192 ALA A N 1
ATOM 1414 C CA . ALA A 1 192 ? 7.950 -6.131 -28.859 1.00 94.94 192 ALA A CA 1
ATOM 1415 C C . ALA A 1 192 ? 8.111 -7.556 -29.407 1.00 94.94 192 ALA A C 1
ATOM 1417 O O . ALA A 1 192 ? 8.370 -7.737 -30.601 1.00 94.94 192 ALA A O 1
ATOM 1418 N N . ILE A 1 193 ? 7.969 -8.562 -28.543 1.00 92.44 193 ILE A N 1
ATOM 1419 C CA . ILE A 1 193 ? 8.092 -9.985 -28.891 1.00 92.44 193 ILE A CA 1
ATOM 1420 C C . ILE A 1 193 ? 6.883 -10.743 -28.351 1.00 92.44 193 ILE A C 1
ATOM 1422 O O . ILE A 1 193 ? 6.526 -10.578 -27.187 1.00 92.44 193 ILE A O 1
ATOM 1426 N N . TYR A 1 194 ? 6.276 -11.579 -29.191 1.00 91.12 194 TYR A N 1
ATOM 1427 C CA . TYR A 1 194 ? 5.208 -12.502 -28.809 1.00 91.12 194 TYR A CA 1
ATOM 1428 C C . TYR A 1 194 ? 5.295 -13.750 -29.698 1.00 91.12 194 TYR A C 1
ATOM 1430 O O . TYR A 1 194 ? 5.234 -13.642 -30.928 1.00 91.12 194 TYR A O 1
ATOM 1438 N N . GLY A 1 195 ? 5.520 -14.920 -29.092 1.00 86.62 195 GLY A N 1
ATOM 1439 C CA . GLY A 1 195 ? 5.918 -16.128 -29.822 1.00 86.62 195 GLY A CA 1
ATOM 1440 C C . GLY A 1 195 ? 7.131 -15.881 -30.725 1.00 86.62 195 GLY A C 1
ATOM 1441 O O . GLY A 1 195 ? 8.130 -15.290 -30.312 1.00 86.62 195 GLY A O 1
ATOM 1442 N N . SER A 1 196 ? 7.045 -16.295 -31.991 1.00 84.50 196 SER A N 1
ATOM 1443 C CA . SER A 1 196 ? 8.102 -16.050 -32.983 1.00 84.50 196 SER A CA 1
ATOM 1444 C C . SER A 1 196 ? 8.117 -14.623 -33.550 1.00 84.50 196 SER A C 1
ATOM 1446 O O . SER A 1 196 ? 9.077 -14.248 -34.231 1.00 84.50 196 SER A O 1
ATOM 1448 N N . ALA A 1 197 ? 7.063 -13.831 -33.331 1.00 86.25 197 ALA A N 1
ATOM 1449 C CA . ALA A 1 197 ? 6.924 -12.505 -33.918 1.00 86.25 197 ALA A CA 1
ATOM 1450 C C . ALA A 1 197 ? 7.752 -11.474 -33.142 1.00 86.25 197 ALA A C 1
ATOM 1452 O O . ALA A 1 197 ? 7.674 -11.384 -31.918 1.00 86.25 197 ALA A O 1
ATOM 1453 N N . ARG A 1 198 ? 8.537 -10.674 -33.872 1.00 91.81 198 ARG A N 1
ATOM 1454 C CA . ARG A 1 198 ? 9.387 -9.609 -33.326 1.00 91.81 198 ARG A CA 1
ATOM 1455 C C . ARG A 1 198 ? 9.138 -8.319 -34.092 1.00 91.81 198 ARG A C 1
ATOM 1457 O O . ARG A 1 198 ? 9.212 -8.305 -35.318 1.00 91.81 198 ARG A O 1
ATOM 1464 N N . VAL A 1 199 ? 8.855 -7.249 -33.365 1.00 90.88 199 VAL A N 1
ATOM 1465 C CA . VAL A 1 199 ? 8.587 -5.912 -33.897 1.00 90.88 199 VAL A CA 1
ATOM 1466 C C . VAL A 1 199 ? 9.532 -4.933 -33.220 1.00 90.88 199 VAL A C 1
ATOM 1468 O O . VAL A 1 199 ? 9.560 -4.866 -31.998 1.00 90.88 199 VAL A O 1
ATOM 1471 N N . LEU A 1 200 ? 10.285 -4.163 -34.002 1.00 92.62 200 LEU A N 1
ATOM 1472 C CA . LEU A 1 200 ? 11.171 -3.116 -33.498 1.00 92.62 200 LEU A CA 1
ATOM 1473 C C . LEU A 1 200 ? 10.708 -1.769 -34.055 1.00 92.62 200 LEU A C 1
ATOM 1475 O O . LEU A 1 200 ? 10.799 -1.533 -35.258 1.00 92.62 200 LEU A O 1
ATOM 1479 N N . GLU A 1 201 ? 10.215 -0.897 -33.182 1.00 91.38 201 GLU A N 1
ATOM 1480 C CA . GLU A 1 201 ? 9.679 0.419 -33.536 1.00 91.38 201 GLU A CA 1
ATOM 1481 C C . GLU A 1 201 ? 10.445 1.536 -32.824 1.00 91.38 201 GLU A C 1
ATOM 1483 O O . GLU A 1 201 ? 11.072 1.337 -31.781 1.00 91.38 201 GLU A O 1
ATOM 1488 N N . LYS A 1 202 ? 10.392 2.746 -33.385 1.00 88.19 202 LYS A N 1
ATOM 1489 C CA . LYS A 1 202 ? 10.933 3.938 -32.717 1.00 88.19 202 LYS A CA 1
ATOM 1490 C C . LYS A 1 202 ? 10.046 4.311 -31.536 1.00 88.19 202 LYS A C 1
ATOM 1492 O O . LYS A 1 202 ? 8.826 4.295 -31.667 1.00 88.19 202 LYS A O 1
ATOM 1497 N N . PHE A 1 203 ? 10.651 4.724 -30.425 1.00 87.38 203 PHE A N 1
ATOM 1498 C CA . PHE A 1 203 ? 9.960 5.146 -29.206 1.00 87.38 203 PHE A CA 1
ATOM 1499 C C . PHE A 1 203 ? 10.103 6.675 -29.005 1.00 87.38 203 PHE A C 1
ATOM 1501 O O . PHE A 1 203 ? 10.990 7.155 -28.290 1.00 87.38 203 PHE A O 1
ATOM 1508 N N . PRO A 1 204 ? 9.288 7.487 -29.709 1.00 80.38 204 PRO A N 1
ATOM 1509 C CA . PRO A 1 204 ? 9.420 8.945 -29.772 1.00 80.38 204 PRO A CA 1
ATOM 1510 C C . PRO A 1 204 ? 9.036 9.657 -28.465 1.00 80.38 204 PRO A C 1
ATOM 1512 O O . PRO A 1 204 ? 7.883 10.018 -28.235 1.00 80.38 204 PRO A O 1
ATOM 1515 N N . THR A 1 205 ? 10.042 9.990 -27.658 1.00 79.50 205 THR A N 1
ATOM 1516 C CA . THR A 1 205 ? 9.886 10.779 -26.420 1.00 79.50 205 THR A CA 1
ATOM 1517 C C . THR A 1 205 ? 9.797 12.298 -26.640 1.00 79.50 205 THR A C 1
ATOM 1519 O O . THR A 1 205 ? 9.592 13.061 -25.695 1.00 79.50 205 THR A O 1
ATOM 1522 N N . ARG A 1 206 ? 9.967 12.771 -27.884 1.00 71.62 206 ARG A N 1
ATOM 1523 C CA . ARG A 1 206 ? 9.930 14.191 -28.277 1.00 71.62 206 ARG A CA 1
ATOM 1524 C C . ARG A 1 206 ? 9.336 14.374 -29.672 1.00 71.62 206 ARG A C 1
ATOM 1526 O O . ARG A 1 206 ? 9.507 13.527 -30.548 1.00 71.62 206 ARG A O 1
ATOM 1533 N N . ASN A 1 207 ? 8.729 15.539 -29.902 1.00 63.22 207 ASN A N 1
ATOM 1534 C CA . ASN A 1 207 ? 8.236 15.934 -31.219 1.00 63.22 207 ASN A CA 1
ATOM 1535 C C . ASN A 1 207 ? 9.400 16.049 -32.210 1.00 63.22 207 ASN A C 1
ATOM 1537 O O . ASN A 1 207 ? 10.342 16.814 -32.006 1.00 63.22 207 ASN A O 1
ATOM 1541 N N . SER A 1 208 ? 9.319 15.292 -33.299 1.00 51.31 208 SER A N 1
ATOM 1542 C CA . SER A 1 208 ? 10.247 15.352 -34.428 1.00 51.31 208 SER A CA 1
ATOM 1543 C C . SER A 1 208 ? 9.484 15.033 -35.717 1.00 51.31 208 SER A C 1
ATOM 1545 O O . SER A 1 208 ? 8.463 14.348 -35.669 1.00 51.31 208 SER A O 1
ATOM 1547 N N . GLY A 1 209 ? 9.914 15.615 -36.845 1.00 48.41 209 GLY A N 1
ATOM 1548 C CA . GLY A 1 209 ? 9.118 15.709 -38.080 1.00 48.41 209 GLY A CA 1
ATOM 1549 C C . GLY A 1 209 ? 8.429 14.399 -38.483 1.00 48.41 209 GLY A C 1
ATOM 1550 O O . GLY A 1 209 ? 9.103 13.405 -38.738 1.00 48.41 209 GLY A O 1
ATOM 1551 N N . GLY A 1 210 ? 7.092 14.420 -38.512 1.00 49.72 210 GLY A N 1
ATOM 1552 C CA . GLY A 1 210 ? 6.221 13.258 -38.734 1.00 49.72 210 GLY A CA 1
ATOM 1553 C C . GLY A 1 210 ? 5.475 12.780 -37.478 1.00 49.72 210 GLY A C 1
ATOM 1554 O O . GLY A 1 210 ? 4.286 12.496 -37.559 1.00 49.72 210 GLY A O 1
ATOM 1555 N N . LEU A 1 211 ? 6.116 12.767 -36.302 1.00 51.88 211 LEU A N 1
ATOM 1556 C CA . LEU A 1 211 ? 5.559 12.221 -35.049 1.00 51.88 211 LEU A CA 1
ATOM 1557 C C . LEU A 1 211 ? 5.282 13.315 -34.000 1.00 51.88 211 LEU A C 1
ATOM 1559 O O . LEU A 1 211 ? 5.681 13.225 -32.840 1.00 51.88 211 LEU A O 1
ATOM 1563 N N . ALA A 1 212 ? 4.585 14.378 -34.406 1.00 52.25 212 ALA A N 1
ATOM 1564 C CA . ALA A 1 212 ? 4.304 15.542 -33.555 1.00 52.25 212 ALA A CA 1
ATOM 1565 C C . ALA A 1 212 ? 3.307 15.288 -32.400 1.00 52.25 212 ALA A C 1
ATOM 1567 O O . ALA A 1 212 ? 3.107 16.178 -31.578 1.00 52.25 212 ALA A O 1
ATOM 1568 N N . ARG A 1 213 ? 2.674 14.106 -32.329 1.00 57.31 213 ARG A N 1
ATOM 1569 C CA . ARG A 1 213 ? 1.766 13.726 -31.229 1.00 57.31 213 ARG A CA 1
ATOM 1570 C C . ARG A 1 213 ? 2.504 13.075 -30.055 1.00 57.31 213 ARG A C 1
ATOM 1572 O O . ARG A 1 213 ? 2.208 13.389 -28.906 1.00 57.31 213 ARG A O 1
ATOM 1579 N N . SER A 1 214 ? 3.518 12.248 -30.302 1.00 55.66 214 SER A N 1
ATOM 1580 C CA . SER A 1 214 ? 4.151 11.451 -29.240 1.00 55.66 214 SER A CA 1
ATOM 1581 C C . SER A 1 214 ? 4.901 12.281 -28.195 1.00 55.66 214 SER A C 1
ATOM 1583 O O . SER A 1 214 ? 4.793 12.010 -27.001 1.00 55.66 214 SER A O 1
ATOM 1585 N N . GLY A 1 215 ? 5.576 13.362 -28.600 1.00 61.28 215 GLY A N 1
ATOM 1586 C CA . GLY A 1 215 ? 6.166 14.295 -27.637 1.00 61.28 215 GLY A CA 1
ATOM 1587 C C . GLY A 1 215 ? 5.123 15.088 -26.843 1.00 61.28 215 GLY A C 1
ATOM 1588 O O . GLY A 1 215 ? 5.423 15.494 -25.724 1.00 61.28 215 GLY A O 1
ATOM 1589 N N . THR A 1 216 ? 3.897 15.260 -27.357 1.00 72.50 216 THR A N 1
ATOM 1590 C CA . THR A 1 216 ? 2.792 15.823 -26.558 1.00 72.50 216 THR A CA 1
ATOM 1591 C C . THR A 1 216 ? 2.278 14.819 -25.525 1.00 72.50 216 THR A C 1
ATOM 1593 O O . THR A 1 216 ? 2.061 15.214 -24.383 1.00 72.50 216 THR A O 1
ATOM 1596 N N . HIS A 1 217 ? 2.204 13.519 -25.850 1.00 85.19 217 HIS A N 1
ATOM 1597 C CA . HIS A 1 217 ? 1.856 12.480 -24.870 1.00 85.19 217 HIS A CA 1
ATOM 1598 C C . HIS A 1 217 ? 2.860 12.446 -23.711 1.00 85.19 217 HIS A C 1
ATOM 1600 O O . HIS A 1 217 ? 2.451 12.603 -22.565 1.00 85.19 217 HIS A O 1
ATOM 1606 N N . PHE A 1 218 ? 4.170 12.372 -23.979 1.00 85.44 218 PHE A N 1
ATOM 1607 C CA . PHE A 1 218 ? 5.182 12.402 -22.909 1.00 85.44 218 PHE A CA 1
ATOM 1608 C C . PHE A 1 218 ? 5.152 13.686 -22.069 1.00 85.44 218 PHE A C 1
ATOM 1610 O O . PHE A 1 218 ? 5.344 13.617 -20.857 1.00 85.44 218 PHE A O 1
ATOM 1617 N N . GLN A 1 219 ? 4.863 14.848 -22.664 1.00 85.31 219 GLN A N 1
ATOM 1618 C CA . GLN A 1 219 ? 4.680 16.087 -21.899 1.00 85.31 219 GLN A CA 1
ATOM 1619 C C . GLN A 1 219 ? 3.491 16.006 -20.933 1.00 85.31 219 GLN A C 1
ATOM 1621 O O . GLN A 1 219 ? 3.636 16.401 -19.777 1.00 85.31 219 GLN A O 1
ATOM 1626 N N . GLN A 1 220 ? 2.345 15.477 -21.371 1.00 89.19 220 GLN A N 1
ATOM 1627 C CA . GLN A 1 220 ? 1.176 15.324 -20.501 1.00 89.19 220 GLN A CA 1
ATOM 1628 C C . GLN A 1 220 ? 1.384 14.239 -19.436 1.00 89.19 220 GLN A C 1
ATOM 1630 O O . GLN A 1 220 ? 1.052 14.470 -18.274 1.00 89.19 220 GLN A O 1
ATOM 1635 N N . ILE A 1 221 ? 2.010 13.108 -19.793 1.00 91.50 221 ILE A N 1
ATOM 1636 C CA . ILE A 1 221 ? 2.363 12.043 -18.843 1.00 91.50 221 ILE A CA 1
ATOM 1637 C C . ILE A 1 221 ? 3.252 12.605 -17.730 1.00 91.50 221 ILE A C 1
ATOM 1639 O O . ILE A 1 221 ? 2.927 12.468 -16.555 1.00 91.50 221 ILE A O 1
ATOM 1643 N N . ILE A 1 222 ? 4.349 13.286 -18.085 1.00 87.31 222 ILE A N 1
ATOM 1644 C CA . ILE A 1 222 ? 5.296 13.841 -17.106 1.00 87.31 222 ILE A CA 1
ATOM 1645 C C . ILE A 1 222 ? 4.615 14.887 -16.215 1.00 87.31 222 ILE A C 1
ATOM 1647 O O . ILE A 1 222 ? 4.819 14.863 -15.003 1.00 87.31 222 ILE A O 1
ATOM 1651 N N . ARG A 1 223 ? 3.787 15.776 -16.782 1.00 88.38 223 ARG A N 1
ATOM 1652 C CA . ARG A 1 223 ? 3.032 16.779 -16.009 1.00 88.38 223 ARG A CA 1
ATOM 1653 C C . ARG A 1 223 ? 2.097 16.131 -14.993 1.00 88.38 223 ARG A C 1
ATOM 1655 O O . ARG A 1 223 ? 2.168 16.476 -13.818 1.00 88.38 223 ARG A O 1
ATOM 1662 N N . ARG A 1 224 ? 1.258 15.180 -15.419 1.00 89.75 224 ARG A N 1
ATOM 1663 C CA . ARG A 1 224 ? 0.286 14.523 -14.532 1.00 89.75 224 ARG A CA 1
ATOM 1664 C C . ARG A 1 224 ? 0.968 13.636 -13.488 1.00 89.75 224 ARG A C 1
ATOM 1666 O O . ARG A 1 224 ? 0.588 13.704 -12.328 1.00 89.75 224 ARG A O 1
ATOM 1673 N N . HIS A 1 225 ? 2.018 12.898 -13.851 1.00 88.00 225 HIS A N 1
ATOM 1674 C CA . HIS A 1 225 ? 2.822 12.111 -12.905 1.00 88.00 225 HIS A CA 1
ATOM 1675 C C . HIS A 1 225 ? 3.473 12.990 -11.818 1.00 88.00 225 HIS A C 1
ATOM 1677 O O . HIS A 1 225 ? 3.429 12.628 -10.645 1.00 88.00 225 HIS A O 1
ATOM 1683 N N . ILE A 1 226 ? 4.012 14.166 -12.180 1.00 84.25 226 ILE A N 1
ATOM 1684 C CA . ILE A 1 226 ? 4.523 15.147 -11.203 1.00 84.25 226 ILE A CA 1
ATOM 1685 C C . ILE A 1 226 ? 3.385 15.728 -10.353 1.00 84.25 226 ILE A C 1
ATOM 1687 O O . ILE A 1 226 ? 3.573 15.912 -9.154 1.00 84.25 226 ILE A O 1
ATOM 1691 N N . SER A 1 227 ? 2.217 15.999 -10.946 1.00 83.88 227 SER A N 1
ATOM 1692 C CA . SER A 1 227 ? 1.040 16.477 -10.210 1.00 83.88 227 SER A CA 1
ATOM 1693 C C . SER A 1 227 ? 0.611 15.474 -9.140 1.00 83.88 227 SER A C 1
ATOM 1695 O O . SER A 1 227 ? 0.564 15.847 -7.979 1.00 83.88 227 SER A O 1
ATOM 1697 N N . ILE A 1 228 ? 0.416 14.201 -9.508 1.00 82.19 228 ILE A N 1
ATOM 1698 C CA . ILE A 1 228 ? 0.050 13.114 -8.582 1.00 82.19 228 ILE A CA 1
ATOM 1699 C C . ILE A 1 228 ? 1.085 12.986 -7.456 1.00 82.19 228 ILE A C 1
ATOM 1701 O O . ILE A 1 228 ? 0.715 12.987 -6.288 1.00 82.19 228 ILE A O 1
ATOM 1705 N N . SER A 1 229 ? 2.383 12.957 -7.788 1.00 78.81 229 SER A N 1
ATOM 1706 C CA . SER A 1 229 ? 3.451 12.890 -6.777 1.00 78.81 229 SER A CA 1
ATOM 1707 C C . SER A 1 229 ? 3.384 14.055 -5.784 1.00 78.81 229 SER A C 1
ATOM 1709 O O . SER A 1 229 ? 3.638 13.851 -4.607 1.00 78.81 229 SER A O 1
ATOM 1711 N N . ARG A 1 230 ? 3.031 15.267 -6.236 1.00 75.19 230 ARG A N 1
ATOM 1712 C CA . ARG A 1 230 ? 2.870 16.441 -5.364 1.00 75.19 230 ARG A CA 1
ATOM 1713 C C . ARG A 1 230 ? 1.588 16.418 -4.539 1.00 75.19 230 ARG A C 1
ATOM 1715 O O . ARG A 1 230 ? 1.625 16.877 -3.405 1.00 75.19 230 ARG A O 1
ATOM 1722 N N . SER A 1 231 ? 0.487 15.922 -5.104 1.00 75.00 231 SER A N 1
ATOM 1723 C CA . SER A 1 231 ? -0.786 15.739 -4.398 1.00 75.00 231 SER A CA 1
ATOM 1724 C C . SER A 1 231 ? -0.613 14.825 -3.189 1.00 75.00 231 SER A C 1
ATOM 1726 O O . SER A 1 231 ? -1.070 15.163 -2.103 1.00 75.00 231 SER A O 1
ATOM 1728 N N . LEU A 1 232 ? 0.086 13.700 -3.383 1.00 66.38 232 LEU A N 1
ATOM 1729 C CA . LEU A 1 232 ? 0.390 12.728 -2.330 1.00 66.38 232 LEU A CA 1
ATOM 1730 C C . LEU A 1 232 ? 1.331 13.327 -1.274 1.00 66.38 232 LEU A C 1
ATOM 1732 O O . LEU A 1 232 ? 0.990 13.345 -0.097 1.00 66.38 232 LEU A O 1
ATOM 1736 N N . GLN A 1 233 ? 2.414 13.970 -1.719 1.00 64.94 233 GLN A N 1
ATOM 1737 C CA . GLN A 1 233 ? 3.420 14.603 -0.853 1.00 64.94 233 GLN A CA 1
ATOM 1738 C C . GLN A 1 233 ? 2.963 15.901 -0.163 1.00 64.94 233 GLN A C 1
ATOM 1740 O O . GLN A 1 233 ? 3.756 16.549 0.521 1.00 64.94 233 GLN A O 1
ATOM 1745 N N . GLY A 1 234 ? 1.729 16.362 -0.392 1.00 62.94 234 GLY A N 1
ATOM 1746 C CA . GLY A 1 234 ? 1.240 17.643 0.132 1.00 62.94 234 GLY A CA 1
ATOM 1747 C C . GLY A 1 234 ? 2.020 18.875 -0.360 1.00 62.94 234 GLY A C 1
ATOM 1748 O O . GLY A 1 234 ? 1.972 19.926 0.279 1.00 62.94 234 GLY A O 1
ATOM 1749 N N . ILE A 1 235 ? 2.750 18.779 -1.479 1.00 65.00 235 ILE A N 1
ATOM 1750 C CA . ILE A 1 235 ? 3.634 19.845 -1.980 1.00 65.00 235 ILE A CA 1
ATOM 1751 C C . ILE A 1 235 ? 2.839 20.824 -2.864 1.00 65.00 235 ILE A C 1
ATOM 1753 O O . ILE A 1 235 ? 2.367 20.429 -3.936 1.00 65.00 235 ILE A O 1
ATOM 1757 N N . PRO A 1 236 ? 2.747 22.122 -2.508 1.00 61.12 236 PRO A N 1
ATOM 1758 C CA . PRO A 1 236 ? 2.058 23.110 -3.334 1.00 61.12 236 PRO A CA 1
ATOM 1759 C C . PRO A 1 236 ? 2.722 23.322 -4.700 1.00 61.12 236 PRO A C 1
ATOM 1761 O O . PRO A 1 236 ? 3.953 23.292 -4.824 1.00 61.12 236 PRO A O 1
ATOM 1764 N N . ASP A 1 237 ? 1.932 23.610 -5.740 1.00 67.62 237 ASP A N 1
ATOM 1765 C CA . ASP A 1 237 ? 2.515 24.070 -7.000 1.00 67.62 237 ASP A CA 1
ATOM 1766 C C . ASP A 1 237 ? 3.041 25.508 -6.869 1.00 67.62 237 ASP A C 1
ATOM 1768 O O . ASP A 1 237 ? 2.400 26.393 -6.304 1.00 67.62 237 ASP A O 1
ATOM 1772 N N . LYS A 1 238 ? 4.206 25.759 -7.471 1.00 66.31 238 LYS A N 1
ATOM 1773 C CA . LYS A 1 238 ? 4.867 27.070 -7.505 1.00 66.31 238 LYS A CA 1
ATOM 1774 C C . LYS A 1 238 ? 4.043 28.134 -8.238 1.00 66.31 238 LYS A C 1
ATOM 1776 O O . LYS A 1 238 ? 4.333 29.314 -8.081 1.00 66.31 238 LYS A O 1
ATOM 1781 N N . SER A 1 239 ? 3.080 27.721 -9.066 1.00 69.81 239 SER A N 1
ATOM 1782 C CA . SER A 1 239 ? 2.229 28.619 -9.851 1.00 69.81 239 SER A CA 1
ATOM 1783 C C . SER A 1 239 ? 0.932 29.028 -9.136 1.00 69.81 239 SER A C 1
ATOM 1785 O O . SER A 1 239 ? 0.490 30.160 -9.313 1.00 69.81 239 SER A O 1
ATOM 1787 N N . SER A 1 240 ? 0.346 28.146 -8.317 1.00 71.31 240 SER A N 1
ATOM 1788 C CA . SER A 1 240 ? -0.934 28.374 -7.626 1.00 71.31 240 SER A CA 1
ATOM 1789 C C . SER A 1 240 ? -0.796 28.633 -6.124 1.00 71.31 240 SER A C 1
ATOM 1791 O O . SER A 1 240 ? -1.706 29.196 -5.522 1.00 71.31 240 SER A O 1
ATOM 1793 N N . GLY A 1 241 ? 0.302 28.194 -5.498 1.00 68.62 241 GLY A N 1
ATOM 1794 C CA . GLY A 1 241 ? 0.449 28.180 -4.039 1.00 68.62 241 GLY A CA 1
ATOM 1795 C C . GLY A 1 241 ? -0.422 27.134 -3.329 1.00 68.62 241 GLY A C 1
ATOM 1796 O O . GLY A 1 241 ? -0.421 27.088 -2.103 1.00 68.62 241 GLY A O 1
ATOM 1797 N N . MET A 1 242 ? -1.137 26.283 -4.074 1.00 63.12 242 MET A N 1
ATOM 1798 C CA . MET A 1 242 ? -2.024 25.240 -3.546 1.00 63.12 242 MET A CA 1
ATOM 1799 C C . MET A 1 242 ? -1.511 23.843 -3.904 1.00 63.12 242 MET A C 1
ATOM 1801 O O . MET A 1 242 ? -0.872 23.652 -4.943 1.00 63.12 242 MET A O 1
ATOM 1805 N N . VAL A 1 243 ? -1.804 22.860 -3.050 1.00 65.25 243 VAL A N 1
ATOM 1806 C CA . VAL A 1 243 ? -1.579 21.437 -3.350 1.00 65.25 243 VAL A CA 1
ATOM 1807 C C . VAL A 1 243 ? -2.548 21.023 -4.466 1.00 65.25 243 VAL A C 1
ATOM 1809 O O . VAL A 1 243 ? -3.739 21.310 -4.344 1.00 65.25 243 VAL A O 1
ATOM 1812 N N . PRO A 1 244 ? -2.079 20.406 -5.566 1.00 75.00 244 PRO A N 1
ATOM 1813 C CA . PRO A 1 244 ? -2.967 19.955 -6.633 1.00 75.00 244 PRO A CA 1
ATOM 1814 C C . PRO A 1 244 ? -3.853 18.795 -6.162 1.00 75.00 244 PRO A C 1
ATOM 1816 O O . PRO A 1 244 ? -3.396 17.921 -5.427 1.00 75.00 244 PRO A O 1
ATOM 1819 N N . GLU A 1 245 ? -5.097 18.743 -6.632 1.00 76.56 245 GLU A N 1
ATOM 1820 C CA . GLU A 1 245 ? -5.998 17.614 -6.376 1.00 76.56 245 GLU A CA 1
ATOM 1821 C C . GLU A 1 245 ? -5.577 16.359 -7.165 1.00 76.56 245 GLU A C 1
ATOM 1823 O O . GLU A 1 245 ? -4.877 16.438 -8.182 1.00 76.56 245 GLU A O 1
ATOM 1828 N N . LEU A 1 246 ? -5.984 15.184 -6.673 1.00 80.00 246 LEU A N 1
ATOM 1829 C CA . LEU A 1 246 ? -5.810 13.916 -7.383 1.00 80.00 246 LEU A CA 1
ATOM 1830 C C . LEU A 1 246 ? -6.759 13.836 -8.592 1.00 80.00 246 LEU A C 1
ATOM 1832 O O . LEU A 1 246 ? -7.847 14.407 -8.544 1.00 80.00 246 LEU A O 1
ATOM 1836 N N . PRO A 1 247 ? -6.372 13.133 -9.676 1.00 82.31 247 PRO A N 1
ATOM 1837 C CA . PRO A 1 247 ? -7.207 13.022 -10.867 1.00 82.31 247 PRO A CA 1
ATOM 1838 C C . PRO A 1 247 ? -8.536 12.320 -10.570 1.00 82.31 247 PRO A C 1
ATOM 1840 O O . PRO A 1 247 ? -8.565 11.245 -9.961 1.00 82.31 247 PRO A O 1
ATOM 1843 N N . ASP A 1 248 ? -9.628 12.885 -11.083 1.00 81.25 248 ASP A N 1
ATOM 1844 C CA . ASP A 1 248 ? -10.909 12.183 -11.149 1.00 81.25 248 ASP A CA 1
ATOM 1845 C C . ASP A 1 248 ? -10.877 11.023 -12.170 1.00 81.25 248 ASP A C 1
ATOM 1847 O O . ASP A 1 248 ? -9.881 10.782 -12.861 1.00 81.25 248 ASP A O 1
ATOM 1851 N N . GLY A 1 249 ? -11.978 10.275 -12.270 1.00 81.94 249 GLY A N 1
ATOM 1852 C CA . GLY A 1 249 ? -12.069 9.117 -13.162 1.00 81.94 249 GLY A CA 1
ATOM 1853 C C . GLY A 1 249 ? -11.903 9.437 -14.655 1.00 81.94 249 GLY A C 1
ATOM 1854 O O . GLY A 1 249 ? -11.378 8.601 -15.392 1.00 81.94 249 GLY A O 1
ATOM 1855 N N . ASP A 1 250 ? -12.302 10.619 -15.126 1.00 83.81 250 ASP A N 1
ATOM 1856 C CA . ASP A 1 250 ? -12.175 11.022 -16.533 1.00 83.81 250 ASP A CA 1
ATOM 1857 C C . ASP A 1 250 ? -10.787 11.609 -16.825 1.00 83.81 250 ASP A C 1
ATOM 1859 O O . ASP A 1 250 ? -10.213 11.366 -17.894 1.00 83.81 250 ASP A O 1
ATOM 1863 N N . GLU A 1 251 ? -10.192 12.326 -15.873 1.00 88.88 251 GLU A N 1
ATOM 1864 C CA . GLU A 1 251 ? -8.794 12.753 -15.942 1.00 88.88 251 GLU A CA 1
ATOM 1865 C C . GLU A 1 251 ? -7.822 11.565 -15.916 1.00 88.88 251 GLU A C 1
ATOM 1867 O O . GLU A 1 251 ? -6.821 11.559 -16.645 1.00 88.88 251 GLU A O 1
ATOM 1872 N N . LEU A 1 252 ? -8.123 10.536 -15.118 1.00 89.81 252 LEU A N 1
ATOM 1873 C CA . LEU A 1 252 ? -7.318 9.320 -15.030 1.00 89.81 252 LEU A CA 1
ATOM 1874 C C . LEU A 1 252 ? -7.389 8.498 -16.325 1.00 89.81 252 LEU A C 1
ATOM 1876 O O . LEU A 1 252 ? -6.356 8.027 -16.803 1.00 89.81 252 LEU A O 1
ATOM 1880 N N . GLN A 1 253 ? -8.567 8.397 -16.954 1.00 91.56 253 GLN A N 1
ATOM 1881 C CA . GLN A 1 253 ? -8.720 7.796 -18.289 1.00 91.56 253 GLN A CA 1
ATOM 1882 C C . GLN A 1 253 ? -7.898 8.546 -19.354 1.00 91.56 253 GLN A C 1
ATOM 1884 O O . GLN A 1 253 ? -7.245 7.918 -20.189 1.00 91.56 253 GLN A O 1
ATOM 1889 N N . GLN A 1 254 ? -7.875 9.884 -19.321 1.00 92.94 254 GLN A N 1
ATOM 1890 C CA . GLN A 1 254 ? -7.067 10.693 -20.247 1.00 92.94 254 GLN A CA 1
ATOM 1891 C C . GLN A 1 254 ? -5.559 10.477 -20.043 1.00 92.94 254 GLN A C 1
ATOM 1893 O O . GLN A 1 254 ? -4.816 10.287 -21.011 1.00 92.94 254 GLN A O 1
ATOM 1898 N N . PHE A 1 255 ? -5.104 10.461 -18.787 1.00 93.94 255 PHE A N 1
ATOM 1899 C CA . PHE A 1 255 ? -3.716 10.159 -18.428 1.00 93.94 255 PHE A CA 1
ATOM 1900 C C . PHE A 1 255 ? -3.301 8.753 -18.879 1.00 93.94 255 PHE A C 1
ATOM 1902 O O . PHE A 1 255 ? -2.270 8.590 -19.540 1.00 93.94 255 PHE A O 1
ATOM 1909 N N . GLY A 1 256 ? -4.146 7.760 -18.601 1.00 94.12 256 GLY A N 1
ATOM 1910 C CA . GLY A 1 256 ? -3.964 6.382 -19.036 1.00 94.12 256 GLY A CA 1
ATOM 1911 C C . GLY A 1 256 ? -3.926 6.228 -20.553 1.00 94.12 256 GLY A C 1
ATOM 1912 O O . GLY A 1 256 ? -3.090 5.488 -21.074 1.00 94.12 256 GLY A O 1
ATOM 1913 N N . GLY A 1 257 ? -4.764 6.974 -21.277 1.00 95.50 257 GLY A N 1
ATOM 1914 C CA . GLY A 1 257 ? -4.761 7.007 -22.738 1.00 95.50 257 GLY A CA 1
ATOM 1915 C C . GLY A 1 257 ? -3.443 7.539 -23.306 1.00 95.50 257 GLY A C 1
ATOM 1916 O O . GLY A 1 257 ? -2.936 7.017 -24.295 1.00 95.50 257 GLY A O 1
ATOM 1917 N N . HIS A 1 258 ? -2.819 8.529 -22.661 1.00 95.19 258 HIS A N 1
ATOM 1918 C CA . HIS A 1 258 ? -1.491 8.995 -23.069 1.00 95.19 258 HIS A CA 1
ATOM 1919 C C . HIS A 1 258 ? -0.390 7.959 -22.814 1.00 95.19 258 HIS A C 1
ATOM 1921 O O . HIS A 1 258 ? 0.445 7.759 -23.696 1.00 95.19 258 HIS A O 1
ATOM 1927 N N . LEU A 1 259 ? -0.388 7.287 -21.654 1.00 95.38 259 LEU A N 1
ATOM 1928 C CA . LEU A 1 259 ? 0.542 6.182 -21.361 1.00 95.38 259 LEU A CA 1
ATOM 1929 C C . LEU A 1 259 ? 0.414 5.056 -22.396 1.00 95.38 259 LEU A C 1
ATOM 1931 O O . LEU A 1 259 ? 1.407 4.525 -22.887 1.00 95.38 259 LEU A O 1
ATOM 1935 N N . PHE A 1 260 ? -0.819 4.733 -22.765 1.00 95.31 260 PHE A N 1
ATOM 1936 C CA . PHE A 1 260 ? -1.144 3.693 -23.723 1.00 95.31 260 PHE A CA 1
ATOM 1937 C C . PHE A 1 260 ? -0.663 4.004 -25.149 1.00 95.31 260 PHE A C 1
ATOM 1939 O O . PHE A 1 260 ? 0.056 3.199 -25.742 1.00 95.31 260 PHE A O 1
ATOM 1946 N N . GLU A 1 261 ? -0.985 5.189 -25.677 1.00 93.69 261 GLU A N 1
ATOM 1947 C CA . GLU A 1 261 ? -0.520 5.652 -26.997 1.00 93.69 261 GLU A CA 1
ATOM 1948 C C . GLU A 1 261 ? 1.009 5.842 -27.047 1.00 93.69 261 GLU A C 1
ATOM 1950 O O . GLU A 1 261 ? 1.625 5.731 -28.108 1.00 93.69 261 GLU A O 1
ATOM 1955 N N . ALA A 1 262 ? 1.648 6.104 -25.900 1.00 92.75 262 ALA A N 1
ATOM 1956 C CA . ALA A 1 262 ? 3.103 6.130 -25.787 1.00 92.75 262 ALA A CA 1
ATOM 1957 C C . ALA A 1 262 ? 3.730 4.724 -25.827 1.00 92.75 262 ALA A C 1
ATOM 1959 O O . ALA A 1 262 ? 4.821 4.577 -26.375 1.00 92.75 262 ALA A O 1
ATOM 1960 N N . LEU A 1 263 ? 3.068 3.703 -25.268 1.00 93.25 263 LEU A N 1
ATOM 1961 C CA . LEU A 1 263 ? 3.589 2.335 -25.186 1.00 93.25 263 LEU A CA 1
ATOM 1962 C C . LEU A 1 263 ? 3.340 1.521 -26.469 1.00 93.25 263 LEU A C 1
ATOM 1964 O O . LEU A 1 263 ? 4.244 0.850 -26.966 1.00 93.25 263 LEU A O 1
ATOM 1968 N N . PHE A 1 264 ? 2.134 1.591 -27.037 1.00 93.62 264 PHE A N 1
ATOM 1969 C CA . PHE A 1 264 ? 1.715 0.773 -28.182 1.00 93.62 264 PHE A CA 1
ATOM 1970 C C . PHE A 1 264 ? 1.865 1.517 -29.516 1.00 93.62 264 PHE A C 1
ATOM 1972 O O . PHE A 1 264 ? 0.904 1.725 -30.250 1.00 93.62 264 PHE A O 1
ATOM 1979 N N . VAL A 1 265 ? 3.094 1.910 -29.849 1.00 90.69 265 VAL A N 1
ATOM 1980 C CA . VAL A 1 265 ? 3.402 2.650 -31.086 1.00 90.69 265 VAL A CA 1
ATOM 1981 C C . VAL A 1 265 ? 3.448 1.755 -32.332 1.00 90.69 265 VAL A C 1
ATOM 1983 O O . VAL A 1 265 ? 3.975 0.643 -32.306 1.00 90.69 265 VAL A O 1
ATOM 1986 N N . GLY A 1 266 ? 2.938 2.260 -33.460 1.00 90.00 266 GLY A N 1
ATOM 1987 C CA . GLY A 1 266 ? 3.105 1.640 -34.782 1.00 90.00 266 GLY A CA 1
ATOM 1988 C C . GLY A 1 266 ? 2.715 0.158 -34.822 1.00 90.00 266 GLY A C 1
ATOM 1989 O O . GLY A 1 266 ? 1.608 -0.229 -34.443 1.00 90.00 266 GLY A O 1
ATOM 1990 N N . SER A 1 267 ? 3.639 -0.690 -35.268 1.00 92.94 267 SER A N 1
ATOM 1991 C CA . SER A 1 267 ? 3.424 -2.136 -35.380 1.00 92.94 267 SER A CA 1
ATOM 1992 C C . SER A 1 267 ? 3.312 -2.851 -34.022 1.00 92.94 267 SER A C 1
ATOM 1994 O O . SER A 1 267 ? 2.746 -3.945 -33.971 1.00 92.94 267 SER A O 1
ATOM 1996 N N . VAL A 1 268 ? 3.774 -2.246 -32.913 1.00 94.38 268 VAL A N 1
ATOM 1997 C CA . VAL A 1 268 ? 3.619 -2.810 -31.554 1.00 94.38 268 VAL A CA 1
ATOM 1998 C C . VAL A 1 268 ? 2.141 -2.896 -31.173 1.00 94.38 268 VAL A C 1
ATOM 2000 O O . VAL A 1 268 ? 1.719 -3.905 -30.607 1.00 94.38 268 VAL A O 1
ATOM 2003 N N . ARG A 1 269 ? 1.323 -1.905 -31.566 1.00 93.88 269 ARG A N 1
ATOM 2004 C CA . ARG A 1 269 ? -0.142 -1.936 -31.390 1.00 93.88 269 ARG A CA 1
ATOM 2005 C C . ARG A 1 269 ? -0.756 -3.184 -32.008 1.00 93.88 269 ARG A C 1
ATOM 2007 O O . ARG A 1 269 ? -1.515 -3.897 -31.356 1.00 93.88 269 ARG A O 1
ATOM 2014 N N . ARG A 1 270 ? -0.382 -3.464 -33.260 1.00 92.06 270 ARG A N 1
ATOM 2015 C CA . ARG A 1 270 ? -0.878 -4.615 -34.018 1.00 92.06 270 ARG A CA 1
ATOM 2016 C C . ARG A 1 270 ? -0.435 -5.933 -33.389 1.00 92.06 270 ARG A C 1
ATOM 2018 O O . ARG A 1 270 ? -1.242 -6.856 -33.332 1.00 92.06 270 ARG A O 1
ATOM 2025 N N . LEU A 1 271 ? 0.807 -6.021 -32.905 1.00 93.31 271 LEU A N 1
ATOM 2026 C CA . LEU A 1 271 ? 1.283 -7.219 -32.214 1.00 93.31 271 LEU A CA 1
ATOM 2027 C C . LEU A 1 271 ? 0.521 -7.454 -30.904 1.00 93.31 271 LEU A C 1
ATOM 2029 O O . LEU A 1 271 ? 0.112 -8.580 -30.655 1.00 93.31 271 LEU A O 1
ATOM 2033 N N . TYR A 1 272 ? 0.260 -6.406 -30.119 1.00 93.25 272 TYR A N 1
ATOM 2034 C CA . TYR A 1 272 ? -0.563 -6.488 -28.909 1.00 93.25 272 TYR A CA 1
ATOM 2035 C C . TYR A 1 272 ? -2.000 -6.956 -29.198 1.00 93.25 272 TYR A C 1
ATOM 2037 O O . TYR A 1 272 ? -2.500 -7.862 -28.528 1.00 93.25 272 TYR A O 1
ATOM 2045 N N . ASP A 1 273 ? -2.659 -6.390 -30.216 1.00 90.75 273 ASP A N 1
ATOM 2046 C CA . ASP A 1 273 ? -4.023 -6.792 -30.574 1.00 90.75 273 ASP A CA 1
ATOM 2047 C C . ASP A 1 273 ? -4.085 -8.262 -31.025 1.00 90.75 273 ASP A C 1
ATOM 2049 O O . ASP A 1 273 ? -5.007 -8.981 -30.627 1.00 90.75 273 ASP A O 1
ATOM 2053 N N . VAL A 1 274 ? -3.082 -8.727 -31.786 1.00 90.19 274 VAL A N 1
ATOM 2054 C CA . VAL A 1 274 ? -2.927 -10.141 -32.167 1.00 90.19 274 VAL A CA 1
ATOM 2055 C C . VAL A 1 274 ? -2.670 -11.011 -30.937 1.00 90.19 274 VAL A C 1
ATOM 2057 O O . VAL A 1 274 ? -3.408 -11.975 -30.735 1.00 90.19 274 VAL A O 1
ATOM 2060 N N . ALA A 1 275 ? -1.697 -10.652 -30.098 1.00 90.50 275 ALA A N 1
ATOM 2061 C CA . ALA A 1 275 ? -1.323 -11.394 -28.898 1.00 90.50 275 ALA A CA 1
ATOM 2062 C C . ALA A 1 275 ? -2.531 -11.634 -27.991 1.00 90.50 275 ALA A C 1
ATOM 2064 O O . ALA A 1 275 ? -2.824 -12.778 -27.653 1.00 90.50 275 ALA A O 1
ATOM 2065 N N . ARG A 1 276 ? -3.306 -10.583 -27.682 1.00 88.00 276 ARG A N 1
ATOM 2066 C CA . ARG A 1 276 ? -4.537 -10.716 -26.888 1.00 88.00 276 ARG A CA 1
ATOM 2067 C C . ARG A 1 276 ? -5.609 -11.537 -27.616 1.00 88.00 276 ARG A C 1
ATOM 2069 O O . ARG A 1 276 ? -6.276 -12.336 -26.973 1.00 88.00 276 ARG A O 1
ATOM 2076 N N . SER A 1 277 ? -5.779 -11.395 -28.936 1.00 85.50 277 SER A N 1
ATOM 2077 C CA . SER A 1 277 ? -6.785 -12.179 -29.684 1.00 85.50 277 SER A CA 1
ATOM 2078 C C . SER A 1 277 ? -6.540 -13.695 -29.655 1.00 85.50 277 SER A C 1
ATOM 2080 O O . SER A 1 277 ? -7.481 -14.473 -29.800 1.00 85.50 277 SER A O 1
ATOM 2082 N N . GLN A 1 278 ? -5.290 -14.118 -29.440 1.00 85.56 278 GLN A N 1
ATOM 2083 C CA . GLN A 1 278 ? -4.910 -15.527 -29.309 1.00 85.56 278 GLN A CA 1
ATOM 2084 C C . GLN A 1 278 ? -5.089 -16.066 -27.879 1.00 85.56 278 GLN A C 1
ATOM 2086 O O . GLN A 1 278 ? -5.129 -17.282 -27.682 1.00 85.56 278 GLN A O 1
ATOM 2091 N N . GLN A 1 279 ? -5.292 -15.194 -26.883 1.00 77.81 279 GLN A N 1
ATOM 2092 C CA . GLN A 1 279 ? -5.598 -15.589 -25.508 1.00 77.81 279 GLN A CA 1
ATOM 2093 C C . GLN A 1 279 ? -7.049 -16.080 -25.400 1.00 77.81 279 GLN A C 1
ATOM 2095 O O . GLN A 1 279 ? -7.980 -15.321 -25.135 1.00 77.81 279 GLN A O 1
ATOM 2100 N N . ARG A 1 280 ? -7.252 -17.385 -25.618 1.00 67.50 280 ARG A N 1
ATOM 2101 C CA . ARG A 1 280 ? -8.568 -18.049 -25.595 1.00 67.50 280 ARG A CA 1
ATOM 2102 C C . ARG A 1 280 ? -9.172 -18.111 -24.181 1.00 67.50 280 ARG A C 1
ATOM 2104 O O . ARG A 1 280 ? -9.174 -19.163 -23.554 1.00 67.50 280 ARG A O 1
ATOM 2111 N N . GLY A 1 281 ? -9.702 -16.989 -23.693 1.00 67.81 281 GLY A N 1
ATOM 2112 C CA . GLY A 1 281 ? -10.415 -16.905 -22.410 1.00 67.81 281 GLY A CA 1
ATOM 2113 C C . GLY A 1 281 ? -9.531 -16.695 -21.174 1.00 67.81 281 GLY A C 1
ATOM 2114 O O . GLY A 1 281 ? -9.990 -16.927 -20.061 1.00 67.81 281 GLY A O 1
ATOM 2115 N N . ARG A 1 282 ? -8.284 -16.241 -21.354 1.00 79.94 282 ARG A N 1
ATOM 2116 C CA . ARG A 1 282 ? -7.369 -15.821 -20.276 1.00 79.94 282 ARG A CA 1
ATOM 2117 C C . ARG A 1 282 ? -6.866 -14.399 -20.529 1.00 79.94 282 ARG A C 1
ATOM 2119 O O . ARG A 1 282 ? -6.911 -13.930 -21.665 1.00 79.94 282 ARG A O 1
ATOM 2126 N N . ALA A 1 283 ? -6.386 -13.722 -19.490 1.00 86.06 283 ALA A N 1
ATOM 2127 C CA . ALA A 1 283 ? -5.696 -12.443 -19.648 1.00 86.06 283 ALA A CA 1
ATOM 2128 C C . ALA A 1 283 ? -4.343 -12.643 -20.356 1.00 86.06 283 ALA A C 1
ATOM 2130 O O . ALA A 1 283 ? -3.712 -13.692 -20.219 1.00 86.06 283 ALA A O 1
ATOM 2131 N N . LEU A 1 284 ? -3.894 -11.637 -21.111 1.00 91.44 284 LEU A N 1
ATOM 2132 C CA . LEU A 1 284 ? -2.555 -11.637 -21.710 1.00 91.44 284 LEU A CA 1
ATOM 2133 C C . LEU A 1 284 ? -1.506 -11.329 -20.634 1.00 91.44 284 LEU A C 1
ATOM 2135 O O . LEU A 1 284 ? -1.686 -10.390 -19.862 1.00 91.44 284 LEU A O 1
ATOM 2139 N N . ASN A 1 285 ? -0.386 -12.048 -20.626 1.00 92.12 285 ASN A N 1
ATOM 2140 C CA . ASN A 1 285 ? 0.774 -11.666 -19.823 1.00 92.12 285 ASN A CA 1
ATOM 2141 C C . ASN A 1 285 ? 1.587 -10.599 -20.566 1.00 92.12 285 ASN A C 1
ATOM 2143 O O . ASN A 1 285 ? 1.983 -10.814 -21.714 1.00 92.12 285 ASN A O 1
ATOM 2147 N N . ILE A 1 286 ? 1.849 -9.458 -19.919 1.00 93.50 286 ILE A N 1
ATOM 2148 C CA . ILE A 1 286 ? 2.750 -8.418 -20.431 1.00 93.50 286 ILE A CA 1
ATOM 2149 C C . ILE A 1 286 ? 3.914 -8.239 -19.464 1.00 93.50 286 ILE A C 1
ATOM 2151 O O . ILE A 1 286 ? 3.708 -7.915 -18.294 1.00 93.50 286 ILE A O 1
ATOM 2155 N N . ILE A 1 287 ? 5.134 -8.385 -19.986 1.00 93.62 287 ILE A N 1
ATOM 2156 C CA . ILE A 1 287 ? 6.368 -8.042 -19.273 1.00 93.62 287 ILE A CA 1
ATOM 2157 C C . ILE A 1 287 ? 6.948 -6.772 -19.889 1.00 93.62 287 ILE A C 1
ATOM 2159 O O . ILE A 1 287 ? 7.375 -6.784 -21.046 1.00 93.62 287 ILE A O 1
ATOM 2163 N N . LEU A 1 288 ? 7.002 -5.691 -19.110 1.00 94.56 288 LEU A N 1
ATOM 2164 C CA . LEU A 1 288 ? 7.688 -4.457 -19.484 1.00 94.56 288 LEU A CA 1
ATOM 2165 C C . LEU A 1 288 ? 9.114 -4.434 -18.918 1.00 94.56 288 LEU A C 1
ATOM 2167 O O . LEU A 1 288 ? 9.314 -4.389 -17.704 1.00 94.56 288 LEU A O 1
ATOM 2171 N N . THR A 1 289 ? 10.105 -4.374 -19.802 1.00 92.31 289 THR A N 1
ATOM 2172 C CA . THR A 1 289 ? 11.506 -4.089 -19.470 1.00 92.31 289 THR A CA 1
ATOM 2173 C C . THR A 1 289 ? 11.898 -2.741 -20.054 1.00 92.31 289 THR A C 1
ATOM 2175 O O . THR A 1 289 ? 11.625 -2.460 -21.217 1.00 92.31 289 THR A O 1
ATOM 2178 N N . CYS A 1 290 ? 12.545 -1.885 -19.266 1.00 89.50 290 CYS A N 1
ATOM 2179 C CA . CYS A 1 290 ? 12.956 -0.558 -19.715 1.00 89.50 290 CYS A CA 1
ATOM 2180 C C . CYS A 1 290 ? 14.378 -0.253 -19.245 1.00 89.50 290 CYS A C 1
ATOM 2182 O O . CYS A 1 290 ? 14.637 -0.214 -18.046 1.00 89.50 290 CYS A O 1
ATOM 2184 N N . THR A 1 291 ? 15.296 -0.007 -20.183 1.00 85.06 291 THR A N 1
ATOM 2185 C CA . THR A 1 291 ? 16.696 0.329 -19.865 1.00 85.06 291 THR A CA 1
ATOM 2186 C C . THR A 1 291 ? 16.924 1.830 -19.670 1.00 85.06 291 THR A C 1
ATOM 2188 O O . THR A 1 291 ? 18.050 2.242 -19.399 1.00 85.06 291 THR A O 1
ATOM 2191 N N . VAL A 1 292 ? 15.886 2.656 -19.853 1.00 84.31 292 VAL A N 1
ATOM 2192 C CA . VAL A 1 292 ? 15.945 4.120 -19.738 1.00 84.31 292 VAL A CA 1
ATOM 2193 C C . VAL A 1 292 ? 15.347 4.533 -18.383 1.00 84.31 292 VAL A C 1
ATOM 2195 O O . VAL A 1 292 ? 14.123 4.457 -18.234 1.00 84.31 292 VAL A O 1
ATOM 2198 N N . PRO A 1 293 ? 16.150 4.992 -17.398 1.00 79.50 293 PRO A N 1
ATOM 2199 C CA . PRO A 1 293 ? 15.704 5.117 -16.005 1.00 79.50 293 PRO A CA 1
ATOM 2200 C C . PRO A 1 293 ? 14.439 5.970 -15.821 1.00 79.50 293 PRO A C 1
ATOM 2202 O O . PRO A 1 293 ? 13.430 5.479 -15.323 1.00 79.50 293 PRO A O 1
ATOM 2205 N N . TRP A 1 294 ? 14.417 7.198 -16.350 1.00 80.88 294 TRP A N 1
ATOM 2206 C CA . TRP A 1 294 ? 13.260 8.101 -16.229 1.00 80.88 294 TRP A CA 1
ATOM 2207 C C . TRP A 1 294 ? 11.980 7.621 -16.943 1.00 80.88 294 TRP A C 1
ATOM 2209 O O . TRP A 1 294 ? 10.906 8.148 -16.669 1.00 80.88 294 TRP A O 1
ATOM 2219 N N . ILE A 1 295 ? 12.079 6.664 -17.875 1.00 87.38 295 ILE A N 1
ATOM 2220 C CA . ILE A 1 295 ? 10.921 6.037 -18.540 1.00 87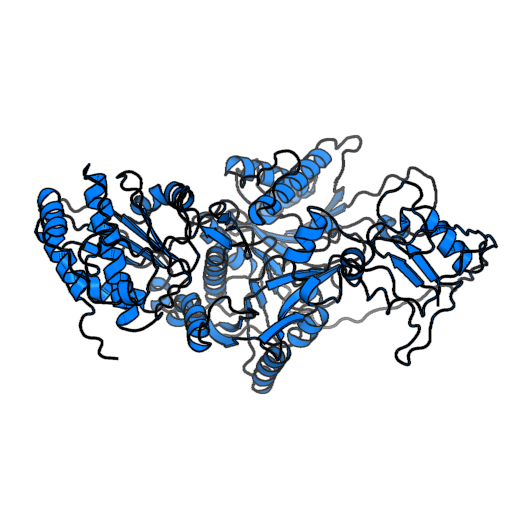.38 295 ILE A CA 1
ATOM 2221 C C . ILE A 1 295 ? 10.421 4.859 -17.691 1.00 87.38 295 ILE A C 1
ATOM 2223 O O . ILE A 1 295 ? 9.217 4.627 -17.600 1.00 87.38 295 ILE A O 1
ATOM 2227 N N . ALA A 1 296 ? 11.332 4.143 -17.022 1.00 85.50 296 ALA A N 1
ATOM 2228 C CA . ALA A 1 296 ? 10.997 3.062 -16.098 1.00 85.50 296 ALA A CA 1
ATOM 2229 C C . ALA A 1 296 ? 10.255 3.553 -14.837 1.00 85.50 296 ALA A C 1
ATOM 2231 O O . ALA A 1 296 ? 9.509 2.782 -14.242 1.00 85.50 296 ALA A O 1
ATOM 2232 N N . THR A 1 297 ? 10.408 4.825 -14.445 1.00 82.50 297 THR A N 1
ATOM 2233 C CA . THR A 1 297 ? 9.670 5.429 -13.315 1.00 82.50 297 THR A CA 1
ATOM 2234 C C . THR A 1 297 ? 8.247 5.884 -13.647 1.00 82.50 297 THR A C 1
ATOM 2236 O O . THR A 1 297 ? 7.529 6.321 -12.751 1.00 82.50 297 THR A O 1
ATOM 2239 N N . LEU A 1 298 ? 7.819 5.815 -14.912 1.00 89.94 298 LEU A N 1
ATOM 2240 C CA . LEU A 1 298 ? 6.455 6.189 -15.292 1.00 89.94 298 LEU A CA 1
ATOM 2241 C C . LEU A 1 298 ? 5.455 5.087 -14.884 1.00 89.94 298 LEU A C 1
ATOM 2243 O O . LEU A 1 298 ? 5.812 3.908 -14.920 1.00 89.94 298 LEU A O 1
ATOM 2247 N N . PRO A 1 299 ? 4.211 5.438 -14.511 1.00 91.69 299 PRO A N 1
ATOM 2248 C CA . PRO A 1 299 ? 3.271 4.491 -13.919 1.00 91.69 299 PRO A CA 1
ATOM 2249 C C . PRO A 1 299 ? 2.443 3.770 -14.988 1.00 91.69 299 PRO A C 1
ATOM 2251 O O . PRO A 1 299 ? 1.262 4.047 -15.199 1.00 91.69 299 PRO A O 1
ATOM 2254 N N . TRP A 1 300 ? 3.095 2.857 -15.707 1.00 94.88 300 TRP A N 1
ATOM 2255 C CA . TRP A 1 300 ? 2.531 2.135 -16.856 1.00 94.88 300 TRP A CA 1
ATOM 2256 C C . TRP A 1 300 ? 1.278 1.304 -16.539 1.00 94.88 300 TRP A C 1
ATOM 2258 O O . TRP A 1 300 ? 0.506 1.004 -17.446 1.00 94.88 300 TRP A O 1
ATOM 2268 N N . GLU A 1 301 ? 1.037 0.981 -15.270 1.00 94.06 301 GLU A N 1
ATOM 2269 C CA . GLU A 1 301 ? -0.155 0.278 -14.787 1.00 94.06 301 GLU A CA 1
ATOM 2270 C C . GLU A 1 301 ? -1.447 1.072 -15.047 1.00 94.06 301 GLU A C 1
ATOM 2272 O O . GLU A 1 301 ? -2.486 0.462 -15.299 1.00 94.06 301 GLU A O 1
ATOM 2277 N N . PHE A 1 302 ? -1.379 2.412 -15.092 1.00 93.81 302 PHE A N 1
ATOM 2278 C CA . PHE A 1 302 ? -2.509 3.273 -15.471 1.00 93.81 302 PHE A CA 1
ATOM 2279 C C . PHE A 1 302 ? -2.830 3.263 -16.972 1.00 93.81 302 PHE A C 1
ATOM 2281 O O . PHE A 1 302 ? -3.761 3.952 -17.381 1.00 93.81 302 PHE A O 1
ATOM 2288 N N . ALA A 1 303 ? -2.093 2.537 -17.821 1.00 95.69 303 ALA A N 1
ATOM 2289 C CA . ALA A 1 303 ? -2.370 2.507 -19.257 1.00 95.69 303 ALA A CA 1
ATOM 2290 C C . ALA A 1 303 ? -3.828 2.089 -19.542 1.00 95.69 303 ALA A C 1
ATOM 2292 O O . ALA A 1 303 ? -4.296 1.042 -19.090 1.00 95.69 303 ALA A O 1
ATOM 2293 N N . PHE A 1 304 ? -4.532 2.913 -20.316 1.00 94.75 304 PHE A N 1
ATOM 2294 C CA . PHE A 1 304 ? -5.956 2.779 -20.622 1.00 94.75 304 PHE A CA 1
ATOM 2295 C C . PHE A 1 304 ? -6.148 2.687 -22.135 1.00 94.75 304 PHE A C 1
ATOM 2297 O O . PHE A 1 304 ? -5.684 3.571 -22.851 1.00 94.75 304 PHE A O 1
ATOM 2304 N N . ASP A 1 305 ? -6.826 1.648 -22.632 1.00 93.69 305 ASP A N 1
ATOM 2305 C CA . ASP A 1 305 ? -7.141 1.518 -24.060 1.00 93.69 305 ASP A CA 1
ATOM 2306 C C . ASP A 1 305 ? -8.359 2.400 -24.400 1.00 93.69 305 ASP A C 1
ATOM 2308 O O . ASP A 1 305 ? -9.490 2.019 -24.072 1.00 93.69 305 ASP A O 1
ATOM 2312 N N . PRO A 1 306 ? -8.202 3.544 -25.102 1.00 90.25 306 PRO A N 1
ATOM 2313 C CA . PRO A 1 306 ? -9.325 4.425 -25.419 1.00 90.25 306 PRO A CA 1
ATOM 2314 C C . PRO A 1 306 ? -10.304 3.801 -26.425 1.00 90.25 306 PRO A C 1
ATOM 2316 O O . PRO A 1 306 ? -11.456 4.223 -26.498 1.00 90.25 306 PRO A O 1
ATOM 2319 N N . SER A 1 307 ? -9.881 2.782 -27.184 1.00 89.62 307 SER A N 1
ATOM 2320 C CA . SER A 1 307 ? -10.744 2.062 -28.133 1.00 89.62 307 SER A CA 1
ATOM 2321 C C . SER A 1 307 ? -11.678 1.081 -27.423 1.00 89.62 307 SER A C 1
ATOM 2323 O O . SER A 1 307 ? -12.742 0.757 -27.946 1.00 89.62 307 SER A O 1
ATOM 2325 N N . ARG A 1 308 ? -11.268 0.579 -26.250 1.00 87.19 308 ARG A N 1
ATOM 2326 C CA . ARG A 1 308 ? -12.001 -0.439 -25.472 1.00 87.19 308 ARG A CA 1
ATOM 2327 C C . ARG A 1 308 ? -12.604 0.103 -24.185 1.00 87.19 308 ARG A C 1
ATOM 2329 O O . ARG A 1 308 ? -13.504 -0.529 -23.641 1.00 87.19 308 ARG A O 1
ATOM 2336 N N . ARG A 1 309 ? -12.153 1.288 -23.767 1.00 90.31 309 ARG A N 1
ATOM 2337 C CA . ARG A 1 309 ? -12.528 1.998 -22.542 1.00 90.31 309 ARG A CA 1
ATOM 2338 C C . ARG A 1 309 ? -12.212 1.196 -21.278 1.00 90.31 309 ARG A C 1
ATOM 2340 O O . ARG A 1 309 ? -13.073 1.048 -20.419 1.00 90.31 309 ARG A O 1
ATOM 2347 N N . LYS A 1 310 ? -10.993 0.651 -21.210 1.00 89.44 310 LYS A N 1
ATOM 2348 C CA . LYS A 1 310 ? -10.540 -0.247 -20.138 1.00 89.44 310 LYS A CA 1
ATOM 2349 C C . LYS A 1 310 ? -9.138 0.086 -19.653 1.00 89.44 310 LYS A C 1
ATOM 2351 O O . LYS A 1 310 ? -8.268 0.395 -20.470 1.00 89.44 310 LYS A O 1
ATOM 2356 N N . PHE A 1 311 ? -8.901 -0.049 -18.350 1.00 92.00 311 PHE A N 1
ATOM 2357 C CA . PHE A 1 311 ? -7.547 -0.021 -17.789 1.00 92.00 311 PHE A CA 1
ATOM 2358 C C . PHE A 1 311 ? -6.886 -1.393 -17.958 1.00 92.00 311 PHE A C 1
ATOM 2360 O O . PHE A 1 311 ? -7.467 -2.430 -17.631 1.00 92.00 311 PHE A O 1
ATOM 2367 N N . LEU A 1 312 ? -5.657 -1.421 -18.480 1.00 91.81 312 LEU A N 1
ATOM 2368 C CA . LEU A 1 312 ? -5.013 -2.677 -18.859 1.00 91.81 312 LEU A CA 1
ATOM 2369 C C . LEU A 1 312 ? -4.747 -3.582 -17.652 1.00 91.81 312 LEU A C 1
ATOM 2371 O O . LEU A 1 312 ? -5.127 -4.753 -17.680 1.00 91.81 312 LEU A O 1
ATOM 2375 N N . ALA A 1 313 ? -4.112 -3.043 -16.607 1.00 90.50 313 ALA A N 1
ATOM 2376 C CA . ALA A 1 313 ? -3.597 -3.818 -15.476 1.00 90.50 313 ALA A CA 1
ATOM 2377 C C . ALA A 1 313 ? -4.674 -4.325 -14.493 1.00 90.50 313 ALA A C 1
ATOM 2379 O O . ALA A 1 313 ? -4.349 -5.108 -13.598 1.00 90.50 313 ALA A O 1
ATOM 2380 N N . THR A 1 314 ? -5.931 -3.900 -14.660 1.00 86.50 314 THR A N 1
ATOM 2381 C CA . THR A 1 314 ? -7.107 -4.405 -13.934 1.00 86.50 314 THR A CA 1
ATOM 2382 C C . THR A 1 314 ? -7.999 -5.265 -14.827 1.00 86.50 314 THR A C 1
ATOM 2384 O O . THR A 1 314 ? -8.473 -6.308 -14.388 1.00 86.50 314 THR A O 1
ATOM 2387 N N . GLU A 1 315 ? -8.221 -4.905 -16.094 1.00 82.88 315 GLU A N 1
ATOM 2388 C CA . GLU A 1 315 ? -9.258 -5.560 -16.902 1.00 82.88 315 GLU A CA 1
ATOM 2389 C C . GLU A 1 315 ? -8.746 -6.535 -17.964 1.00 82.88 315 GLU A C 1
ATOM 2391 O O . GLU A 1 315 ? -9.371 -7.580 -18.143 1.00 82.88 315 GLU A O 1
ATOM 2396 N N . GLU A 1 316 ? -7.649 -6.228 -18.665 1.00 80.31 316 GLU A N 1
ATOM 2397 C CA . GLU A 1 316 ? -7.259 -6.952 -19.892 1.00 80.31 316 GLU A CA 1
ATOM 2398 C C . GLU A 1 316 ? -6.003 -7.829 -19.762 1.00 80.31 316 GLU A C 1
ATOM 2400 O O . GLU A 1 316 ? -5.884 -8.825 -20.484 1.00 80.31 316 GLU A O 1
ATOM 2405 N N . VAL A 1 317 ? -5.047 -7.465 -18.898 1.00 89.94 317 VAL A N 1
ATOM 2406 C CA . VAL A 1 317 ? -3.710 -8.088 -18.876 1.00 89.94 317 VAL A CA 1
ATOM 2407 C C . VAL A 1 317 ? -3.185 -8.311 -17.457 1.00 89.94 317 VAL A C 1
ATOM 2409 O O . VAL A 1 317 ? -3.492 -7.558 -16.534 1.00 89.94 31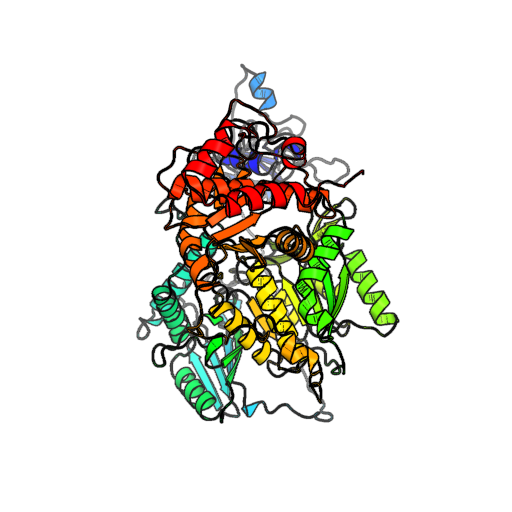7 VAL A O 1
ATOM 2412 N N . HIS A 1 318 ? -2.313 -9.304 -17.294 1.00 92.81 318 HIS A N 1
ATOM 2413 C CA . HIS A 1 318 ? -1.405 -9.369 -16.153 1.00 92.81 318 HIS A CA 1
ATOM 2414 C C . HIS A 1 318 ? -0.185 -8.497 -16.471 1.00 92.81 318 HIS A C 1
ATOM 2416 O O . HIS A 1 318 ? 0.663 -8.873 -17.282 1.00 92.81 318 HIS A O 1
ATOM 2422 N N . PHE A 1 319 ? -0.125 -7.304 -15.876 1.00 93.06 319 PHE A N 1
ATOM 2423 C CA . PHE A 1 319 ? 0.958 -6.349 -16.116 1.00 93.06 319 PHE A CA 1
ATOM 2424 C C . PHE A 1 319 ? 2.064 -6.491 -15.065 1.00 93.06 319 PHE A C 1
ATOM 2426 O O . PHE A 1 319 ? 1.813 -6.296 -13.868 1.00 93.06 319 PHE A O 1
ATOM 2433 N N . VAL A 1 320 ? 3.274 -6.812 -15.529 1.00 93.12 320 VAL A N 1
ATOM 2434 C CA . VAL A 1 320 ? 4.473 -7.057 -14.715 1.00 93.12 320 VAL A CA 1
ATOM 2435 C C . VAL A 1 320 ? 5.667 -6.295 -15.294 1.00 93.12 320 VAL A C 1
ATOM 2437 O O . VAL A 1 320 ? 5.823 -6.171 -16.510 1.00 93.12 320 VAL A O 1
ATOM 2440 N N . ARG A 1 321 ? 6.537 -5.785 -14.421 1.00 93.44 321 ARG A N 1
ATOM 2441 C CA . ARG A 1 321 ? 7.807 -5.149 -14.790 1.00 93.44 321 ARG A CA 1
ATOM 2442 C C . ARG A 1 321 ? 8.961 -6.147 -14.659 1.00 93.44 321 ARG A C 1
ATOM 2444 O O . ARG A 1 321 ? 8.922 -7.038 -13.820 1.00 93.44 321 ARG A O 1
ATOM 2451 N N . ASN A 1 322 ? 10.022 -5.986 -15.441 1.00 89.69 322 ASN A N 1
ATOM 2452 C CA . ASN A 1 322 ? 11.249 -6.777 -15.310 1.00 89.69 322 ASN A CA 1
ATOM 2453 C C . ASN A 1 322 ? 12.480 -5.906 -15.595 1.00 89.69 322 ASN A C 1
ATOM 2455 O O . ASN A 1 322 ? 12.431 -4.991 -16.419 1.00 89.69 322 ASN A O 1
ATOM 2459 N N . VAL A 1 323 ? 13.594 -6.209 -14.937 1.00 85.44 323 VAL A N 1
ATOM 2460 C CA . VAL A 1 323 ? 14.875 -5.516 -15.106 1.00 85.44 323 VAL A CA 1
ATOM 2461 C C . VAL A 1 323 ? 15.776 -6.250 -16.096 1.00 85.44 323 VAL A C 1
ATOM 2463 O O . VAL A 1 323 ? 15.813 -7.484 -16.152 1.00 85.44 323 VAL A O 1
ATOM 2466 N N . LEU A 1 324 ? 16.537 -5.487 -16.881 1.00 81.44 324 LEU A N 1
ATOM 2467 C CA . LEU A 1 324 ? 17.601 -6.062 -17.694 1.00 81.44 324 LEU A CA 1
ATOM 2468 C C . LEU A 1 324 ? 18.774 -6.412 -16.768 1.00 81.44 324 LEU A C 1
ATOM 2470 O O . LEU A 1 324 ? 19.349 -5.523 -16.149 1.00 81.44 324 LEU A O 1
ATOM 2474 N N . THR A 1 325 ? 19.100 -7.699 -16.672 1.00 79.06 325 THR A N 1
ATOM 2475 C CA . THR A 1 325 ? 20.227 -8.231 -15.891 1.00 79.06 325 THR A CA 1
ATOM 2476 C C . THR A 1 325 ? 20.722 -9.534 -16.519 1.00 79.06 325 THR A C 1
ATOM 2478 O O . THR A 1 325 ? 19.923 -10.299 -17.073 1.00 79.06 325 THR A O 1
ATOM 2481 N N . SER A 1 326 ? 22.030 -9.779 -16.428 1.00 77.00 326 SER A N 1
ATOM 2482 C CA . SER A 1 326 ? 22.682 -11.050 -16.768 1.00 77.00 326 SER A CA 1
ATOM 2483 C C . SER A 1 326 ? 22.627 -12.078 -15.632 1.00 77.00 326 SER A C 1
ATOM 2485 O O . SER A 1 326 ? 22.953 -13.243 -15.855 1.00 77.00 326 SER A O 1
ATOM 2487 N N . VAL A 1 327 ? 22.205 -11.675 -14.429 1.00 75.25 327 VAL A N 1
ATOM 2488 C CA . VAL A 1 327 ? 22.014 -12.581 -13.293 1.00 75.25 327 VAL A CA 1
ATOM 2489 C C . VAL A 1 327 ? 20.756 -13.431 -13.545 1.00 75.25 327 VAL A C 1
ATOM 2491 O O . VAL A 1 327 ? 19.671 -12.880 -13.791 1.00 75.25 327 VAL A O 1
ATOM 2494 N N . PRO A 1 328 ? 20.859 -14.774 -13.532 1.00 72.69 328 PRO A N 1
ATOM 2495 C CA . PRO A 1 328 ? 19.688 -15.635 -13.628 1.00 72.69 328 PRO A CA 1
ATOM 2496 C C . PRO A 1 328 ? 18.827 -15.495 -12.366 1.00 72.69 328 PRO A C 1
ATOM 2498 O O . PRO A 1 328 ? 19.336 -15.257 -11.273 1.00 72.69 328 PRO A O 1
ATOM 2501 N N . ALA A 1 329 ? 17.514 -15.665 -12.514 1.00 73.25 329 ALA A N 1
ATOM 2502 C CA . ALA A 1 329 ? 16.630 -15.789 -11.358 1.00 73.25 329 ALA A CA 1
ATOM 2503 C C . ALA A 1 329 ? 17.011 -17.041 -10.554 1.00 73.25 329 ALA A C 1
ATOM 2505 O O . ALA A 1 329 ? 17.335 -18.071 -11.156 1.00 73.25 329 ALA A O 1
ATOM 2506 N N . GLN A 1 330 ? 16.933 -16.991 -9.222 1.00 73.25 330 GLN A N 1
ATOM 2507 C CA . GLN A 1 330 ? 17.060 -18.211 -8.429 1.00 73.25 330 GLN A CA 1
ATOM 2508 C C . GLN A 1 330 ? 15.913 -19.171 -8.791 1.00 73.25 330 GLN A C 1
ATOM 2510 O O . GLN A 1 330 ? 14.740 -18.817 -8.679 1.00 73.25 330 GLN A O 1
ATOM 2515 N N . ILE A 1 331 ? 16.247 -20.390 -9.220 1.00 75.44 331 ILE A N 1
ATOM 2516 C CA . ILE A 1 331 ? 15.269 -21.474 -9.347 1.00 75.44 331 ILE A CA 1
ATOM 2517 C C . ILE A 1 331 ? 15.028 -22.008 -7.935 1.00 75.44 331 ILE A C 1
ATOM 2519 O O . ILE A 1 331 ? 15.959 -22.480 -7.282 1.00 75.44 331 ILE A O 1
ATOM 2523 N N . ILE A 1 332 ? 13.792 -21.889 -7.457 1.00 78.00 332 ILE A N 1
ATOM 2524 C CA . ILE A 1 332 ? 13.376 -22.315 -6.120 1.00 78.00 332 ILE A CA 1
ATOM 2525 C C . ILE A 1 332 ? 12.208 -23.291 -6.288 1.00 78.00 332 ILE A C 1
ATOM 2527 O O . ILE A 1 332 ? 11.311 -23.068 -7.106 1.00 78.00 332 ILE A O 1
ATOM 2531 N N . GLU A 1 333 ? 12.248 -24.405 -5.561 1.00 76.62 333 GLU A N 1
ATOM 2532 C CA . GLU A 1 333 ? 11.208 -25.429 -5.628 1.00 76.62 333 GLU A CA 1
ATOM 2533 C C . GLU A 1 333 ? 9.915 -24.959 -4.949 1.00 76.62 333 GLU A C 1
ATOM 2535 O O . GLU A 1 333 ? 9.928 -24.411 -3.846 1.00 76.62 333 GLU A O 1
ATOM 2540 N N . ARG A 1 334 ? 8.774 -25.213 -5.601 1.00 75.25 334 ARG A N 1
ATOM 2541 C CA . ARG A 1 334 ? 7.456 -24.829 -5.079 1.00 75.25 334 ARG A CA 1
ATOM 2542 C C . ARG A 1 334 ? 7.096 -25.659 -3.855 1.00 75.25 334 ARG A C 1
ATOM 2544 O O . ARG A 1 334 ? 6.945 -26.880 -3.954 1.00 75.25 334 ARG A O 1
ATOM 2551 N N . ARG A 1 335 ? 6.838 -24.984 -2.738 1.00 72.81 335 ARG A N 1
ATOM 2552 C CA . ARG A 1 335 ? 6.352 -25.616 -1.510 1.00 72.81 335 ARG A CA 1
ATOM 2553 C C . ARG A 1 335 ? 4.886 -26.039 -1.648 1.00 72.81 335 ARG A C 1
ATOM 2555 O O . ARG A 1 335 ? 4.085 -25.382 -2.318 1.00 72.81 335 ARG A O 1
ATOM 2562 N N . ALA A 1 336 ? 4.524 -27.126 -0.975 1.00 73.81 336 ALA A N 1
ATOM 2563 C CA . ALA A 1 336 ? 3.135 -27.482 -0.706 1.00 73.81 336 ALA A CA 1
ATOM 2564 C C . ALA A 1 336 ? 2.757 -27.031 0.715 1.00 73.81 336 ALA A C 1
ATOM 2566 O O . ALA A 1 336 ? 3.532 -27.236 1.648 1.00 73.81 336 ALA A O 1
ATOM 2567 N N . GLY A 1 337 ? 1.564 -26.453 0.884 1.00 79.19 337 GLY A N 1
ATOM 2568 C CA . GLY A 1 337 ? 1.065 -25.963 2.175 1.00 79.19 337 GLY A CA 1
ATOM 2569 C C . GLY A 1 337 ? 0.916 -24.440 2.237 1.00 79.19 337 GLY A C 1
ATOM 2570 O O . GLY A 1 337 ? 0.895 -23.771 1.207 1.00 79.19 337 GLY A O 1
ATOM 2571 N N . ALA A 1 338 ? 0.769 -23.915 3.455 1.00 87.38 338 ALA A N 1
ATOM 2572 C CA . ALA A 1 338 ? 0.603 -22.487 3.714 1.00 87.38 338 ALA A CA 1
ATOM 2573 C C . ALA A 1 338 ? 1.893 -21.701 3.420 1.00 87.38 338 ALA A C 1
ATOM 2575 O O . ALA A 1 338 ? 2.989 -22.170 3.745 1.00 87.38 338 ALA A O 1
ATOM 2576 N N . LEU A 1 339 ? 1.754 -20.498 2.852 1.00 89.94 339 LEU A N 1
ATOM 2577 C CA . LEU A 1 339 ? 2.890 -19.613 2.567 1.00 89.94 339 LEU A CA 1
ATOM 2578 C C . LEU A 1 339 ? 3.594 -19.214 3.868 1.00 89.94 339 LEU A C 1
ATOM 2580 O O . LEU A 1 339 ? 2.940 -18.735 4.794 1.00 89.94 339 LEU A O 1
ATOM 2584 N N . GLN A 1 340 ? 4.916 -19.373 3.918 1.00 92.12 340 GLN A N 1
ATOM 2585 C CA . GLN A 1 340 ? 5.735 -18.933 5.049 1.00 92.12 340 GLN A CA 1
ATOM 2586 C C . GLN A 1 340 ? 6.170 -17.482 4.835 1.00 92.12 340 GLN A C 1
ATOM 2588 O O . GLN A 1 340 ? 6.983 -17.206 3.947 1.00 92.12 340 GLN A O 1
ATOM 2593 N N . ILE A 1 341 ? 5.636 -16.561 5.639 1.00 94.06 341 ILE A N 1
ATOM 2594 C CA . ILE A 1 341 ? 5.898 -15.121 5.533 1.00 94.06 341 ILE A CA 1
ATOM 2595 C C . ILE A 1 341 ? 6.660 -14.645 6.775 1.00 94.06 341 ILE A C 1
ATOM 2597 O O . ILE A 1 341 ? 6.174 -14.780 7.896 1.00 94.06 341 ILE A O 1
ATOM 2601 N N . LEU A 1 342 ? 7.833 -14.044 6.574 1.00 95.88 342 LEU A N 1
ATOM 2602 C CA . LEU A 1 342 ? 8.485 -13.228 7.598 1.00 95.88 342 LEU A CA 1
ATOM 2603 C C . LEU A 1 342 ? 8.015 -11.781 7.433 1.00 95.88 342 LEU A C 1
ATOM 2605 O O . LEU A 1 342 ? 8.288 -11.168 6.400 1.00 95.88 342 LEU A O 1
ATOM 2609 N N . VAL A 1 343 ? 7.321 -11.240 8.429 1.00 93.31 343 VAL A N 1
ATOM 2610 C CA . VAL A 1 343 ? 6.928 -9.829 8.480 1.00 93.31 343 VAL A CA 1
ATOM 2611 C C . VAL A 1 343 ? 7.984 -9.059 9.268 1.00 93.31 343 VAL A C 1
ATOM 2613 O O . VAL A 1 343 ? 8.269 -9.386 10.415 1.00 93.31 343 VAL A O 1
ATOM 2616 N N . VAL A 1 344 ? 8.588 -8.055 8.644 1.00 91.88 344 VAL A N 1
ATOM 2617 C CA . VAL A 1 344 ? 9.714 -7.272 9.161 1.00 91.88 344 VAL A CA 1
ATOM 2618 C C . VAL A 1 344 ? 9.233 -5.840 9.354 1.00 91.88 344 VAL A C 1
ATOM 2620 O O . VAL A 1 344 ? 9.016 -5.141 8.366 1.00 91.88 344 VAL A O 1
ATOM 2623 N N . ALA A 1 345 ? 9.045 -5.416 10.603 1.00 85.06 345 ALA A N 1
ATOM 2624 C CA . ALA A 1 345 ? 8.611 -4.068 10.952 1.00 85.06 345 ALA A CA 1
ATOM 2625 C C . ALA A 1 345 ? 9.808 -3.213 11.392 1.00 85.06 345 ALA A C 1
ATOM 2627 O O . ALA A 1 345 ? 10.587 -3.592 12.272 1.00 85.06 345 ALA A O 1
ATOM 2628 N N . ALA A 1 346 ? 9.972 -2.071 10.729 1.00 77.69 346 ALA A N 1
ATOM 2629 C CA . ALA A 1 346 ? 11.156 -1.225 10.802 1.00 77.69 346 ALA A CA 1
ATOM 2630 C C . ALA A 1 346 ? 10.757 0.258 10.919 1.00 77.69 346 ALA A C 1
ATOM 2632 O O . ALA A 1 346 ? 10.919 1.044 9.985 1.00 77.69 346 ALA A O 1
ATOM 2633 N N . LEU A 1 347 ? 10.189 0.623 12.072 1.00 68.69 347 LEU A N 1
ATOM 2634 C CA . LEU A 1 347 ? 9.640 1.953 12.354 1.00 68.69 347 LEU A CA 1
ATOM 2635 C C . LEU A 1 347 ? 10.487 2.673 13.424 1.00 68.69 347 LEU A C 1
ATOM 2637 O O . LEU A 1 347 ? 10.215 2.544 14.619 1.00 68.69 347 LEU A O 1
ATOM 2641 N N . PRO A 1 348 ? 11.550 3.406 13.040 1.00 54.12 348 PRO A N 1
ATOM 2642 C CA . PRO A 1 348 ? 12.392 4.116 14.000 1.00 54.12 348 PRO A CA 1
ATOM 2643 C C . PRO A 1 348 ? 11.656 5.302 14.641 1.00 54.12 348 PRO A C 1
ATOM 2645 O O . PRO A 1 348 ? 10.916 6.014 13.971 1.00 54.12 348 PRO A O 1
ATOM 2648 N N . GLN A 1 349 ? 11.936 5.556 15.925 1.00 51.81 349 GLN A N 1
ATOM 2649 C CA . GLN A 1 349 ? 11.341 6.643 16.723 1.00 51.81 349 GLN A CA 1
ATOM 2650 C C . GLN A 1 349 ? 9.800 6.627 16.766 1.00 51.81 349 GLN A C 1
ATOM 2652 O O . GLN A 1 349 ? 9.121 7.474 16.184 1.00 51.81 349 GLN A O 1
ATOM 2657 N N . ARG A 1 350 ? 9.246 5.682 17.540 1.00 50.09 350 ARG A N 1
ATOM 2658 C CA . ARG A 1 350 ? 7.807 5.597 17.843 1.00 50.09 350 ARG A CA 1
ATOM 2659 C C . ARG A 1 350 ? 7.255 6.953 18.306 1.00 50.09 350 ARG A C 1
ATOM 2661 O O . ARG A 1 350 ? 7.748 7.532 19.273 1.00 50.09 350 ARG A O 1
ATOM 2668 N N . SER A 1 351 ? 6.191 7.432 17.663 1.00 38.41 351 SER A N 1
ATOM 2669 C CA . SER A 1 351 ? 5.519 8.691 18.024 1.00 38.41 351 SER A CA 1
ATOM 2670 C C . SER A 1 351 ? 4.669 8.596 19.302 1.00 38.41 351 SER A C 1
ATOM 2672 O O . SER A 1 351 ? 4.238 9.620 19.829 1.00 38.41 351 SER A O 1
ATOM 2674 N N . THR A 1 352 ? 4.457 7.385 19.825 1.00 37.44 352 THR A N 1
ATOM 2675 C CA . THR A 1 352 ? 3.837 7.084 21.127 1.00 37.44 352 THR A CA 1
ATOM 2676 C C . THR A 1 352 ? 4.444 5.806 21.722 1.00 37.44 352 THR A C 1
ATOM 2678 O O . THR A 1 352 ? 4.997 4.982 20.996 1.00 37.44 352 THR A O 1
ATOM 2681 N N . PHE A 1 353 ? 4.353 5.639 23.046 1.00 39.25 353 PHE A N 1
ATOM 2682 C CA . PHE A 1 353 ? 4.853 4.472 23.788 1.00 39.25 353 PHE A CA 1
ATOM 2683 C C . PHE A 1 353 ? 3.982 3.217 23.568 1.00 39.25 353 PHE A C 1
ATOM 2685 O O . PHE A 1 353 ? 3.361 2.733 24.507 1.00 39.25 353 PHE A O 1
ATOM 2692 N N . LEU A 1 354 ? 3.917 2.706 22.337 1.00 47.59 354 LEU A N 1
ATOM 2693 C CA . LEU A 1 354 ? 3.350 1.381 22.073 1.00 47.59 354 LEU A CA 1
ATOM 2694 C C . LEU A 1 354 ? 4.303 0.297 22.584 1.00 47.59 354 LEU A C 1
ATOM 2696 O O . LEU A 1 354 ? 5.522 0.408 22.389 1.00 47.59 354 LEU A O 1
ATOM 2700 N N . ASP A 1 355 ? 3.753 -0.747 23.199 1.00 57.84 355 ASP A N 1
ATOM 2701 C CA . ASP A 1 355 ? 4.517 -1.949 23.542 1.00 57.84 355 ASP A CA 1
ATOM 2702 C C . ASP A 1 355 ? 4.907 -2.717 22.261 1.00 57.84 355 ASP A C 1
ATOM 2704 O O . ASP A 1 355 ? 4.195 -2.690 21.254 1.00 57.84 355 ASP A O 1
ATOM 2708 N N . LEU A 1 356 ? 6.031 -3.438 22.298 1.00 63.72 356 LEU A N 1
ATOM 2709 C CA . LEU A 1 356 ? 6.411 -4.395 21.252 1.00 63.72 356 LEU A CA 1
ATOM 2710 C C . LEU A 1 356 ? 5.316 -5.452 21.047 1.00 63.72 356 LEU A C 1
ATOM 2712 O O . LEU A 1 356 ? 5.058 -5.863 19.915 1.00 63.72 356 LEU A O 1
ATOM 2716 N N . GLU A 1 357 ? 4.658 -5.864 22.135 1.00 63.56 357 GLU A N 1
ATOM 2717 C CA . GLU A 1 357 ? 3.554 -6.827 22.101 1.00 63.56 357 GLU A CA 1
ATOM 2718 C C . GLU A 1 357 ? 2.296 -6.243 21.429 1.00 63.56 357 GLU A C 1
ATOM 2720 O O . GLU A 1 357 ? 1.637 -6.936 20.652 1.00 63.56 357 GLU A O 1
ATOM 2725 N N . GLU A 1 358 ? 1.992 -4.955 21.642 1.00 60.38 358 GLU A N 1
ATOM 2726 C CA . GLU A 1 358 ? 0.888 -4.250 20.968 1.00 60.38 358 GLU A CA 1
ATOM 2727 C C . GLU A 1 358 ? 1.158 -4.068 19.463 1.00 60.38 358 GLU A C 1
ATOM 2729 O O . GLU A 1 358 ? 0.254 -4.246 18.640 1.00 60.38 358 GLU A O 1
ATOM 2734 N N . GLU A 1 359 ? 2.398 -3.736 19.085 1.00 63.88 359 GLU A N 1
ATOM 2735 C CA . GLU A 1 359 ? 2.809 -3.606 17.682 1.00 63.88 359 GLU A CA 1
ATOM 2736 C C . GLU A 1 359 ? 2.729 -4.956 16.952 1.00 63.88 359 GLU A C 1
ATOM 2738 O O . GLU A 1 359 ? 2.124 -5.048 15.877 1.00 63.88 359 GLU A O 1
ATOM 2743 N N . GLU A 1 360 ? 3.251 -6.029 17.557 1.00 73.50 360 GLU A N 1
ATOM 2744 C CA . GLU A 1 360 ? 3.118 -7.382 17.012 1.00 73.50 360 GLU A CA 1
ATOM 2745 C C . GLU A 1 360 ? 1.642 -7.801 16.905 1.00 73.50 360 GLU A C 1
ATOM 2747 O O . GLU A 1 360 ? 1.237 -8.350 15.876 1.00 73.50 360 GLU A O 1
ATOM 2752 N N . ALA A 1 361 ? 0.812 -7.506 17.912 1.00 67.56 361 ALA A N 1
ATOM 2753 C CA . ALA A 1 361 ? -0.619 -7.800 17.878 1.00 67.56 361 ALA A CA 1
ATOM 2754 C C . ALA A 1 361 ? -1.341 -7.069 16.731 1.00 67.56 361 ALA A C 1
ATOM 2756 O O . ALA A 1 361 ? -2.135 -7.694 16.020 1.00 67.56 361 ALA A O 1
ATOM 2757 N N . ARG A 1 362 ? -1.030 -5.786 16.485 1.00 65.44 362 ARG A N 1
ATOM 2758 C CA . ARG A 1 362 ? -1.583 -5.018 15.352 1.00 65.44 362 ARG A CA 1
ATOM 2759 C C . ARG A 1 362 ? -1.158 -5.605 14.006 1.00 65.44 362 ARG A C 1
ATOM 2761 O O . ARG A 1 362 ? -2.001 -5.795 13.129 1.00 65.44 362 ARG A O 1
ATOM 2768 N N . ILE A 1 363 ? 0.120 -5.958 13.852 1.00 72.81 363 ILE A N 1
ATOM 2769 C CA . ILE A 1 363 ? 0.625 -6.614 12.635 1.00 72.81 363 ILE A CA 1
ATOM 2770 C C . ILE A 1 363 ? -0.099 -7.947 12.412 1.00 72.81 363 ILE A C 1
ATOM 2772 O O . ILE A 1 363 ? -0.599 -8.207 11.317 1.00 72.81 363 ILE A O 1
ATOM 2776 N N . ARG A 1 364 ? -0.220 -8.787 13.448 1.00 80.81 364 ARG A N 1
ATOM 2777 C CA . ARG A 1 364 ? -0.930 -10.073 13.358 1.00 80.81 364 ARG A CA 1
ATOM 2778 C C . ARG A 1 364 ? -2.413 -9.903 13.024 1.00 80.81 364 ARG A C 1
ATOM 2780 O O . ARG A 1 364 ? -2.943 -10.723 12.275 1.00 80.81 364 ARG A O 1
ATOM 2787 N N . LEU A 1 365 ? -3.065 -8.843 13.510 1.00 69.75 365 LEU A N 1
ATOM 2788 C CA . LEU A 1 365 ? -4.455 -8.522 13.174 1.00 69.75 365 LEU A CA 1
ATOM 2789 C C . LEU A 1 365 ? -4.637 -8.271 11.667 1.00 69.75 365 LEU A C 1
ATOM 2791 O O . LEU A 1 365 ? -5.572 -8.811 11.079 1.00 69.75 365 LEU A O 1
ATOM 2795 N N . GLY A 1 366 ? -3.707 -7.556 11.021 1.00 67.19 366 GLY A N 1
ATOM 2796 C CA . GLY A 1 366 ? -3.730 -7.305 9.570 1.00 67.19 366 GLY A CA 1
ATOM 2797 C C . GLY A 1 366 ? -3.600 -8.561 8.690 1.00 67.19 366 GLY A C 1
ATOM 2798 O O . GLY A 1 366 ? -4.022 -8.556 7.538 1.00 67.19 366 GLY A O 1
ATOM 2799 N N . PHE A 1 367 ? -3.069 -9.662 9.232 1.00 78.25 367 PHE A N 1
ATOM 2800 C CA . PHE A 1 367 ? -2.960 -10.961 8.549 1.00 78.25 367 PHE A CA 1
ATOM 2801 C C . PHE A 1 367 ? -3.984 -11.999 9.047 1.00 78.25 367 PHE A C 1
ATOM 2803 O O . PHE A 1 367 ? -3.965 -13.150 8.595 1.00 78.25 367 PHE A O 1
ATOM 2810 N N . LYS A 1 368 ? -4.871 -11.632 9.984 1.00 77.62 368 LYS A N 1
ATOM 2811 C CA . LYS A 1 368 ? -5.714 -12.582 10.725 1.00 77.62 368 LYS A CA 1
ATOM 2812 C C . LYS A 1 368 ? -6.589 -13.442 9.809 1.00 77.62 368 LYS A C 1
ATOM 2814 O O . LYS A 1 368 ? -6.633 -14.654 9.986 1.00 77.62 368 LYS A O 1
ATOM 2819 N N . SER A 1 369 ? -7.222 -12.844 8.801 1.00 75.62 369 SER A N 1
ATOM 2820 C CA . SER A 1 369 ? -8.072 -13.532 7.814 1.00 75.62 369 SER A CA 1
ATOM 2821 C C . SER A 1 369 ? -7.339 -14.671 7.085 1.00 75.62 369 SER A C 1
ATOM 2823 O O . SER A 1 369 ? -7.862 -15.779 6.949 1.00 75.62 369 SER A O 1
ATOM 2825 N N . LEU A 1 370 ? -6.097 -14.421 6.662 1.00 80.44 370 LEU A N 1
ATOM 2826 C CA . LEU A 1 370 ? -5.233 -15.377 5.968 1.00 80.44 370 LEU A CA 1
ATOM 2827 C C . LEU A 1 370 ? -4.755 -16.504 6.896 1.00 80.44 370 LEU A C 1
ATOM 2829 O O . LEU A 1 370 ? -4.667 -17.662 6.470 1.00 80.44 370 LEU A O 1
ATOM 2833 N N . VAL A 1 371 ? -4.440 -16.170 8.151 1.00 85.12 371 VAL A N 1
ATOM 2834 C CA . VAL A 1 371 ? -3.982 -17.125 9.175 1.00 85.12 371 VAL A CA 1
ATOM 2835 C C . VAL A 1 371 ? -5.136 -18.023 9.634 1.00 85.12 371 VAL A C 1
ATOM 2837 O O . VAL A 1 371 ? -4.989 -19.245 9.624 1.00 85.12 371 VAL A O 1
ATOM 2840 N N . ASP A 1 372 ? -6.306 -17.450 9.938 1.00 81.38 372 ASP A N 1
ATOM 2841 C CA . ASP A 1 372 ? -7.533 -18.177 10.301 1.00 81.38 372 ASP A CA 1
ATOM 2842 C C . ASP A 1 372 ? -7.968 -19.143 9.180 1.00 81.38 372 ASP A C 1
ATOM 2844 O O . ASP A 1 372 ? -8.350 -20.290 9.435 1.00 81.38 372 ASP A O 1
ATOM 2848 N N . ALA A 1 373 ? -7.863 -18.714 7.915 1.00 77.88 373 ALA A N 1
ATOM 2849 C CA . ALA A 1 373 ? -8.130 -19.559 6.749 1.00 77.88 373 ALA A CA 1
ATOM 2850 C C . ALA A 1 373 ? -7.096 -20.695 6.563 1.00 77.88 373 ALA A C 1
ATOM 2852 O O . ALA A 1 373 ? -7.349 -21.653 5.822 1.00 77.88 373 ALA A O 1
ATOM 2853 N N . GLY A 1 374 ? -5.944 -20.619 7.241 1.00 84.81 374 GLY A N 1
ATOM 2854 C CA . GLY A 1 374 ? -4.820 -21.548 7.110 1.00 84.81 374 GLY A CA 1
ATOM 2855 C C . GLY A 1 374 ? -4.070 -21.419 5.782 1.00 84.81 374 GLY A C 1
ATOM 2856 O O . GLY A 1 374 ? -3.510 -22.408 5.308 1.00 84.81 374 GLY A O 1
ATOM 2857 N N . LEU A 1 375 ? -4.110 -20.235 5.163 1.00 85.19 375 LEU A N 1
ATOM 2858 C CA . LEU A 1 375 ? -3.473 -19.929 3.877 1.00 85.19 375 LEU A CA 1
ATOM 2859 C C . LEU A 1 375 ? -2.018 -19.463 4.036 1.00 85.19 375 LEU A C 1
ATOM 2861 O O . LEU A 1 375 ? -1.183 -19.729 3.170 1.00 85.19 375 LEU A O 1
ATOM 2865 N N . VAL A 1 376 ? -1.709 -18.800 5.152 1.00 89.19 376 VAL A N 1
ATOM 2866 C CA . VAL A 1 376 ? -0.366 -18.304 5.485 1.00 89.19 376 VAL A CA 1
ATOM 2867 C C . VAL A 1 376 ? 0.025 -18.713 6.905 1.00 89.19 376 VAL A C 1
ATOM 2869 O O . VAL A 1 376 ? -0.831 -18.930 7.765 1.00 89.19 376 VAL A O 1
ATOM 2872 N N . GLN A 1 377 ? 1.326 -18.779 7.159 1.00 91.56 377 GLN A N 1
ATOM 2873 C CA . GLN A 1 377 ? 1.914 -18.778 8.495 1.00 91.56 377 GLN A CA 1
ATOM 2874 C C . GLN A 1 377 ? 2.877 -17.596 8.574 1.00 91.56 377 GLN A C 1
ATOM 2876 O O . GLN A 1 377 ? 3.646 -17.367 7.638 1.00 91.56 377 GLN A O 1
ATOM 2881 N N . ILE A 1 378 ? 2.798 -16.829 9.665 1.00 92.69 378 ILE A N 1
ATOM 2882 C CA . ILE A 1 378 ? 3.574 -15.597 9.833 1.00 92.69 378 ILE A CA 1
ATOM 2883 C C . ILE A 1 378 ? 4.466 -15.645 11.073 1.00 92.69 378 ILE A C 1
ATOM 2885 O O . ILE A 1 378 ? 4.014 -15.967 12.179 1.00 92.69 378 ILE A O 1
ATOM 2889 N N . GLU A 1 379 ? 5.716 -15.242 10.883 1.00 93.69 379 GLU A N 1
ATOM 2890 C CA . GLU A 1 379 ? 6.612 -14.805 11.951 1.00 93.69 379 GLU A CA 1
ATOM 2891 C C . GLU A 1 379 ? 6.781 -13.291 11.851 1.00 93.69 379 GLU A C 1
ATOM 2893 O O . GLU A 1 379 ? 6.835 -12.753 10.746 1.00 93.69 379 GLU A O 1
ATOM 2898 N N . VAL A 1 380 ? 6.833 -12.601 12.990 1.00 90.50 380 VAL A N 1
ATOM 2899 C CA . VAL A 1 380 ? 6.920 -11.138 13.050 1.00 90.50 380 VAL A CA 1
ATOM 2900 C C . VAL A 1 380 ? 8.236 -10.747 13.716 1.00 90.50 380 VAL A C 1
ATOM 2902 O O . VAL A 1 380 ? 8.583 -11.268 14.773 1.00 90.50 380 VAL A O 1
ATOM 2905 N N . LEU A 1 381 ? 8.968 -9.833 13.084 1.00 90.31 381 LEU A N 1
ATOM 2906 C CA . LEU A 1 381 ? 10.186 -9.216 13.589 1.00 90.31 381 LEU A CA 1
ATOM 2907 C C . LEU A 1 381 ? 9.942 -7.708 13.737 1.00 90.31 381 LEU A C 1
ATOM 2909 O O . LEU A 1 381 ? 10.121 -6.953 12.783 1.00 90.31 381 LEU A O 1
ATOM 2913 N N . VAL A 1 382 ? 9.523 -7.301 14.936 1.00 84.75 382 VAL A N 1
ATOM 2914 C CA . VAL A 1 382 ? 9.426 -5.899 15.386 1.00 84.75 382 VAL A CA 1
ATOM 2915 C C . VAL A 1 382 ? 10.792 -5.342 15.806 1.00 84.75 382 VAL A C 1
ATOM 2917 O O . VAL A 1 382 ? 11.688 -6.102 16.198 1.00 84.75 382 VAL A O 1
ATOM 2920 N N . ASP A 1 383 ? 10.959 -4.018 15.713 1.00 79.44 383 ASP A N 1
ATOM 2921 C CA . ASP A 1 383 ? 12.242 -3.303 15.827 1.00 79.44 383 ASP A CA 1
ATOM 2922 C C . ASP A 1 383 ? 13.360 -3.973 15.001 1.00 79.44 383 ASP A C 1
ATOM 2924 O O . ASP A 1 383 ? 14.428 -4.350 15.508 1.00 79.44 383 ASP A O 1
ATOM 2928 N N . ALA A 1 384 ? 13.093 -4.205 13.714 1.00 84.56 384 ALA A N 1
ATOM 2929 C CA . ALA A 1 384 ? 14.035 -4.883 12.840 1.00 84.56 384 ALA A CA 1
ATOM 2930 C C . ALA A 1 384 ? 15.321 -4.061 12.657 1.00 84.56 384 ALA A C 1
ATOM 2932 O O . ALA A 1 384 ? 15.311 -2.975 12.075 1.00 84.56 384 ALA A O 1
ATOM 2933 N N . THR A 1 385 ? 16.446 -4.630 13.098 1.00 87.94 385 THR A N 1
ATOM 2934 C CA . THR A 1 385 ? 17.794 -4.196 12.714 1.00 87.94 385 THR A CA 1
ATOM 2935 C C . THR A 1 385 ? 18.308 -5.068 11.557 1.00 87.94 385 THR A C 1
ATOM 2937 O O . THR A 1 385 ? 17.834 -6.200 11.388 1.00 87.94 385 THR A O 1
ATOM 2940 N N . PRO A 1 386 ? 19.310 -4.622 10.774 1.00 88.62 386 PRO A N 1
ATOM 2941 C CA . PRO A 1 386 ? 1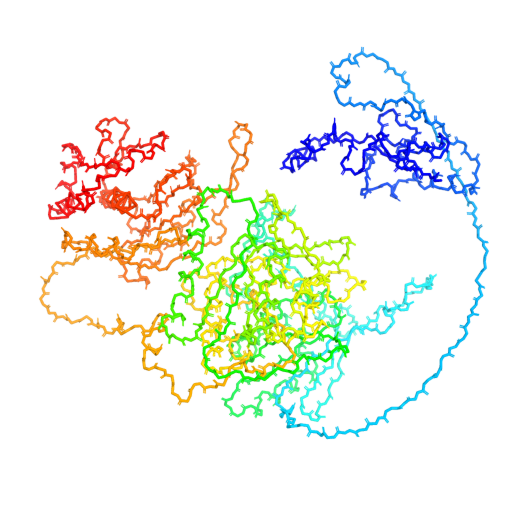9.852 -5.427 9.674 1.00 88.62 386 PRO A CA 1
ATOM 2942 C C . PRO A 1 386 ? 20.491 -6.736 10.159 1.00 88.62 386 PRO A C 1
ATOM 2944 O O . PRO A 1 386 ? 20.353 -7.771 9.508 1.00 88.62 386 PRO A O 1
ATOM 2947 N N . SER A 1 387 ? 21.136 -6.709 11.333 1.00 88.19 387 SER A N 1
ATOM 2948 C CA . SER A 1 387 ? 21.686 -7.901 11.987 1.00 88.19 387 SER A CA 1
ATOM 2949 C C . SER A 1 387 ? 20.589 -8.874 12.413 1.00 88.19 387 SER A C 1
ATOM 2951 O O . SER A 1 387 ? 20.636 -10.035 12.022 1.00 88.19 387 SER A O 1
ATOM 2953 N N . ARG A 1 388 ? 19.541 -8.405 13.110 1.00 90.69 388 ARG A N 1
ATOM 2954 C CA . ARG A 1 388 ? 18.418 -9.263 13.526 1.00 90.69 388 ARG A CA 1
ATOM 2955 C C . ARG A 1 388 ? 17.727 -9.907 12.325 1.00 90.69 388 ARG A C 1
ATOM 2957 O O . ARG A 1 388 ? 17.404 -11.088 12.389 1.00 90.69 388 ARG A O 1
ATOM 2964 N N . LEU A 1 389 ? 17.544 -9.173 11.223 1.00 93.56 389 LEU A N 1
ATOM 2965 C CA . LEU A 1 389 ? 16.994 -9.729 9.983 1.00 93.56 389 LEU A CA 1
ATOM 2966 C C . LEU A 1 389 ? 17.905 -10.817 9.385 1.00 93.56 389 LEU A C 1
ATOM 2968 O O . LEU A 1 389 ? 17.417 -11.880 8.997 1.00 93.56 389 LEU A O 1
ATOM 2972 N N . HIS A 1 390 ? 19.219 -10.572 9.330 1.00 93.69 390 HIS A N 1
ATOM 2973 C CA . HIS A 1 390 ? 20.195 -11.553 8.853 1.00 93.69 390 HIS A CA 1
ATOM 2974 C C . HIS A 1 390 ? 20.168 -12.837 9.690 1.00 93.69 390 HIS A C 1
ATOM 2976 O O . HIS A 1 390 ? 20.048 -13.928 9.126 1.00 93.69 390 HIS A O 1
ATOM 2982 N N . ASP A 1 391 ? 20.233 -12.703 11.015 1.00 90.31 391 ASP A N 1
ATOM 2983 C CA . ASP A 1 391 ? 20.268 -13.814 11.967 1.00 90.31 391 ASP A CA 1
ATOM 2984 C C . ASP A 1 391 ? 18.978 -14.649 11.892 1.00 90.31 391 ASP A C 1
ATOM 2986 O O . ASP A 1 391 ? 19.031 -15.881 11.856 1.00 90.31 391 ASP A O 1
ATOM 2990 N N . TRP A 1 392 ? 17.814 -13.994 11.783 1.00 91.88 392 TRP A N 1
ATOM 2991 C CA . TRP A 1 392 ? 16.510 -14.662 11.681 1.00 91.88 392 TRP A CA 1
ATOM 2992 C C . TRP A 1 392 ? 16.387 -15.506 10.407 1.00 91.88 392 TRP A C 1
ATOM 2994 O O . TRP A 1 392 ? 15.944 -16.658 10.447 1.00 91.88 392 TRP A O 1
ATOM 3004 N N . ILE A 1 393 ? 16.820 -14.955 9.268 1.00 92.50 393 ILE A N 1
ATOM 3005 C CA . ILE A 1 393 ? 16.838 -15.668 7.985 1.00 92.50 393 ILE A CA 1
ATOM 3006 C C . ILE A 1 393 ? 17.875 -16.799 8.017 1.00 92.50 393 ILE A C 1
ATOM 3008 O O . ILE A 1 393 ? 17.582 -17.907 7.567 1.00 92.50 393 ILE A O 1
ATOM 3012 N N . GLN A 1 394 ? 19.066 -16.563 8.575 1.00 90.31 394 GLN A N 1
ATOM 3013 C CA . GLN A 1 394 ? 20.127 -17.568 8.665 1.00 90.31 394 GLN A CA 1
ATOM 3014 C C . GLN A 1 394 ? 19.721 -18.762 9.544 1.00 90.31 394 GLN A C 1
ATOM 3016 O O . GLN A 1 394 ? 19.889 -19.908 9.127 1.00 90.31 394 GLN A O 1
ATOM 3021 N N . ALA A 1 395 ? 19.140 -18.524 10.723 1.00 88.00 395 ALA A N 1
ATOM 3022 C CA . ALA A 1 395 ? 18.692 -19.586 11.627 1.00 88.00 395 ALA A CA 1
ATOM 3023 C C . ALA A 1 395 ? 17.603 -20.476 10.995 1.00 88.00 395 ALA A C 1
ATOM 3025 O O . ALA A 1 395 ? 17.586 -21.699 11.180 1.00 88.00 395 ALA A O 1
ATOM 3026 N N . ARG A 1 396 ? 16.702 -19.873 10.212 1.00 86.19 396 ARG A N 1
ATOM 3027 C CA . ARG A 1 396 ? 15.631 -20.571 9.482 1.00 86.19 396 ARG A CA 1
ATOM 3028 C C . ARG A 1 396 ? 16.139 -21.335 8.259 1.00 86.19 396 ARG A C 1
ATOM 3030 O O . ARG A 1 396 ? 15.685 -22.450 8.016 1.00 86.19 396 ARG A O 1
ATOM 3037 N N . ASP A 1 397 ? 17.127 -20.798 7.549 1.00 83.88 397 ASP A N 1
ATOM 3038 C CA . ASP A 1 397 ? 17.811 -21.487 6.448 1.00 83.88 397 ASP A CA 1
ATOM 3039 C C . ASP A 1 397 ? 18.577 -22.731 6.944 1.00 83.88 397 ASP A C 1
ATOM 3041 O O . ASP A 1 397 ? 18.351 -23.835 6.450 1.00 83.88 397 ASP A O 1
ATOM 3045 N N . ILE A 1 398 ? 19.384 -22.590 8.007 1.00 85.44 398 ILE A N 1
ATOM 3046 C CA . ILE A 1 398 ? 20.140 -23.697 8.629 1.00 85.44 398 ILE A CA 1
ATOM 3047 C C . ILE A 1 398 ? 19.213 -24.812 9.139 1.00 85.44 398 ILE A C 1
ATOM 3049 O O . ILE A 1 398 ? 19.547 -25.991 9.037 1.00 85.44 398 ILE A O 1
ATOM 3053 N N . SER A 1 399 ? 18.041 -24.459 9.672 1.00 83.19 399 SER A N 1
ATOM 3054 C CA . SER A 1 399 ? 17.047 -25.433 10.143 1.00 83.19 399 SER A CA 1
ATOM 3055 C C . SER A 1 399 ? 16.150 -26.000 9.032 1.00 83.19 399 SER A C 1
ATOM 3057 O O . SER A 1 399 ? 15.260 -26.795 9.329 1.00 83.19 399 SER A O 1
ATOM 3059 N N . GLY A 1 400 ? 16.350 -25.617 7.764 1.00 80.12 400 GLY A N 1
ATOM 3060 C CA . GLY A 1 400 ? 15.553 -26.075 6.616 1.00 80.12 400 GLY A CA 1
ATOM 3061 C C . GLY A 1 400 ? 14.148 -25.464 6.512 1.00 80.12 400 GLY A C 1
ATOM 3062 O O . GLY A 1 400 ? 13.396 -25.801 5.599 1.00 80.12 400 GLY A O 1
ATOM 3063 N N . HIS A 1 401 ? 13.788 -24.541 7.405 1.00 79.00 401 HIS A N 1
ATOM 3064 C CA . HIS A 1 401 ? 12.469 -23.907 7.498 1.00 79.00 401 HIS A CA 1
ATOM 3065 C C . HIS A 1 401 ? 12.484 -22.513 6.849 1.00 79.00 401 HIS A C 1
ATOM 3067 O O . HIS A 1 401 ? 12.209 -21.503 7.490 1.00 79.00 401 HIS A O 1
ATOM 3073 N N . ARG A 1 402 ? 12.847 -22.450 5.562 1.00 85.00 402 ARG A N 1
ATOM 3074 C CA . ARG A 1 402 ? 12.978 -21.194 4.794 1.00 85.00 402 ARG A CA 1
ATOM 3075 C C . ARG A 1 402 ? 11.655 -20.433 4.673 1.00 85.00 402 ARG A C 1
ATOM 3077 O O . ARG A 1 402 ? 10.595 -21.057 4.619 1.00 85.00 402 ARG A O 1
ATOM 3084 N N . TYR A 1 403 ? 11.721 -19.117 4.493 1.00 91.69 403 TYR A N 1
ATOM 3085 C CA . TYR A 1 403 ? 10.568 -18.279 4.142 1.00 91.69 403 TYR A CA 1
ATOM 3086 C C . TYR A 1 403 ? 10.297 -18.282 2.637 1.00 91.69 403 TYR A C 1
ATOM 3088 O O . TYR A 1 403 ? 11.230 -18.231 1.841 1.00 91.69 403 TYR A O 1
ATOM 3096 N N . ASP A 1 404 ? 9.022 -18.305 2.247 1.00 91.94 404 ASP A N 1
ATOM 3097 C CA . ASP A 1 404 ? 8.619 -18.064 0.857 1.00 91.94 404 ASP A CA 1
ATOM 3098 C C . ASP A 1 404 ? 8.600 -16.563 0.549 1.00 91.94 404 ASP A C 1
ATOM 3100 O O . ASP A 1 404 ? 8.948 -16.150 -0.560 1.00 91.94 404 ASP A O 1
ATOM 3104 N N . VAL A 1 405 ? 8.203 -15.757 1.539 1.00 94.31 405 VAL A N 1
ATOM 3105 C CA . VAL A 1 405 ? 8.010 -14.312 1.421 1.00 94.31 405 VAL A CA 1
ATOM 3106 C C . VAL A 1 405 ? 8.698 -13.582 2.572 1.00 94.31 405 VAL A C 1
ATOM 3108 O O . VAL A 1 405 ? 8.575 -13.987 3.727 1.00 94.31 405 VAL A O 1
ATOM 3111 N N . VAL A 1 406 ? 9.348 -12.458 2.271 1.00 96.00 406 VAL A N 1
ATOM 3112 C CA . VAL A 1 406 ? 9.690 -11.433 3.271 1.00 96.00 406 VAL A CA 1
ATOM 3113 C C . VAL A 1 406 ? 8.830 -10.200 3.003 1.00 96.00 406 VAL A C 1
ATOM 3115 O O . VAL A 1 406 ? 8.938 -9.598 1.938 1.00 96.00 406 VAL A O 1
ATOM 3118 N N . HIS A 1 407 ? 7.962 -9.837 3.945 1.00 94.06 407 HIS A N 1
ATOM 3119 C CA . HIS A 1 407 ? 7.154 -8.620 3.899 1.00 94.06 407 HIS A CA 1
ATOM 3120 C C . HIS A 1 407 ? 7.808 -7.560 4.784 1.00 94.06 407 HIS A C 1
ATOM 3122 O O . HIS A 1 407 ? 7.787 -7.676 6.004 1.00 94.06 407 HIS A O 1
ATOM 3128 N N . PHE A 1 408 ? 8.396 -6.538 4.176 1.00 90.31 408 PHE A N 1
ATOM 3129 C CA . PHE A 1 408 ? 8.974 -5.396 4.874 1.00 90.31 408 PHE A CA 1
ATOM 3130 C C . PHE A 1 408 ? 7.929 -4.287 5.018 1.00 90.31 408 PHE A C 1
ATOM 3132 O O . PHE A 1 408 ? 7.328 -3.895 4.020 1.00 90.31 408 PHE A O 1
ATOM 3139 N N . SER A 1 409 ? 7.754 -3.777 6.235 1.00 82.69 409 SER A N 1
ATOM 3140 C CA . SER A 1 409 ? 6.892 -2.645 6.576 1.00 82.69 409 SER A CA 1
ATOM 3141 C C . SER A 1 409 ? 7.731 -1.581 7.280 1.00 82.69 409 SER A C 1
ATOM 3143 O O . SER A 1 409 ? 8.255 -1.818 8.370 1.00 82.69 409 SER A O 1
ATOM 3145 N N . GLY A 1 410 ? 7.891 -0.420 6.651 1.00 74.44 410 GLY A N 1
ATOM 3146 C CA . GLY A 1 410 ? 8.771 0.641 7.141 1.00 74.44 410 GLY A CA 1
ATOM 3147 C C . GLY A 1 410 ? 8.978 1.733 6.098 1.00 74.44 410 GLY A C 1
ATOM 3148 O O . GLY A 1 410 ? 8.234 1.823 5.122 1.00 74.44 410 GLY A O 1
ATOM 3149 N N . HIS A 1 411 ? 10.009 2.556 6.271 1.00 73.31 411 HIS A N 1
ATOM 3150 C CA . HIS A 1 411 ? 10.296 3.650 5.340 1.00 73.31 411 HIS A CA 1
ATOM 3151 C C . HIS A 1 411 ? 11.344 3.266 4.290 1.00 73.31 411 HIS A C 1
ATOM 3153 O O . HIS A 1 411 ? 12.243 2.456 4.528 1.00 73.31 411 HIS A O 1
ATOM 3159 N N . GLY A 1 412 ? 11.203 3.856 3.105 1.00 69.25 412 GLY A N 1
ATOM 3160 C CA . GLY A 1 412 ? 12.168 3.792 2.018 1.00 69.25 412 GLY A CA 1
ATOM 3161 C C . GLY A 1 412 ? 12.572 5.206 1.628 1.00 69.25 412 GLY A C 1
ATOM 3162 O O . GLY A 1 412 ? 11.746 6.118 1.652 1.00 69.25 412 GLY A O 1
ATOM 3163 N N . GLU A 1 413 ? 13.838 5.380 1.275 1.00 66.50 413 GLU A N 1
ATOM 3164 C CA . GLU A 1 413 ? 14.392 6.654 0.824 1.00 66.50 413 GLU A CA 1
ATOM 3165 C C . GLU A 1 413 ? 15.129 6.474 -0.505 1.00 66.50 413 GLU A C 1
ATOM 3167 O O . GLU A 1 413 ? 15.513 5.364 -0.885 1.00 66.50 413 GLU A O 1
ATOM 3172 N N . PHE A 1 414 ? 15.329 7.571 -1.235 1.00 66.31 414 PHE A N 1
ATOM 3173 C CA . PHE A 1 414 ? 16.107 7.568 -2.468 1.00 66.31 414 PHE A CA 1
ATOM 3174 C C . PHE A 1 414 ? 17.213 8.616 -2.402 1.00 66.31 414 PHE A C 1
ATOM 3176 O O . PHE A 1 414 ? 16.950 9.819 -2.463 1.00 66.31 414 PHE A O 1
ATOM 3183 N N . ASP A 1 415 ? 18.456 8.148 -2.330 1.00 66.25 415 ASP A N 1
ATOM 3184 C CA . ASP A 1 415 ? 19.641 8.992 -2.334 1.00 66.25 415 ASP A CA 1
ATOM 3185 C C . ASP A 1 415 ? 19.858 9.567 -3.739 1.00 66.25 415 ASP A C 1
ATOM 3187 O O . ASP A 1 415 ? 20.178 8.859 -4.702 1.00 66.25 415 ASP A O 1
ATOM 3191 N N . ALA A 1 416 ? 19.630 10.873 -3.863 1.00 59.81 416 ALA A N 1
ATOM 3192 C CA . ALA A 1 416 ? 19.724 11.589 -5.127 1.00 59.81 416 ALA A CA 1
ATOM 3193 C C . ALA A 1 416 ? 21.173 11.859 -5.572 1.00 59.81 416 ALA A C 1
ATOM 3195 O O . ALA A 1 416 ? 21.382 12.092 -6.763 1.00 59.81 416 ALA A O 1
ATOM 3196 N N . GLU A 1 417 ? 22.148 11.820 -4.656 1.00 58.09 417 GLU A N 1
ATOM 3197 C CA . GLU A 1 417 ? 23.572 12.020 -4.961 1.00 58.09 417 GLU A CA 1
ATOM 3198 C C . GLU A 1 417 ? 24.262 10.685 -5.272 1.00 58.09 417 GLU A C 1
ATOM 3200 O O . GLU A 1 417 ? 25.001 10.580 -6.252 1.00 58.09 417 GLU A O 1
ATOM 3205 N N . GLY A 1 418 ? 23.960 9.638 -4.497 1.00 60.16 418 GLY A N 1
ATOM 3206 C CA . GLY A 1 418 ? 24.416 8.267 -4.748 1.00 60.16 418 GLY A CA 1
ATOM 3207 C C . GLY A 1 418 ? 23.710 7.568 -5.920 1.00 60.16 418 GLY A C 1
ATOM 3208 O O . GLY A 1 418 ? 24.219 6.568 -6.434 1.00 60.16 418 GLY A O 1
ATOM 3209 N N . GLU A 1 419 ? 22.559 8.092 -6.357 1.00 66.44 419 GLU A N 1
ATOM 3210 C CA . GLU A 1 419 ? 21.617 7.437 -7.275 1.00 66.44 419 GLU A CA 1
ATOM 3211 C C . GLU A 1 419 ? 21.261 6.011 -6.807 1.00 66.44 419 GLU A C 1
ATOM 3213 O O . GLU A 1 419 ? 21.412 5.051 -7.568 1.00 66.44 419 GLU A O 1
ATOM 3218 N N . GLU A 1 420 ? 20.812 5.853 -5.557 1.00 70.56 420 GLU A N 1
ATOM 3219 C CA . GLU A 1 420 ? 20.538 4.542 -4.947 1.00 70.56 420 GLU A CA 1
ATOM 3220 C C . GLU A 1 420 ? 19.385 4.597 -3.927 1.00 70.56 420 GLU A C 1
ATOM 3222 O O . GLU A 1 420 ? 19.306 5.498 -3.095 1.00 70.56 420 GLU A O 1
ATOM 3227 N N . GLY A 1 421 ? 18.463 3.635 -4.000 1.00 73.62 421 GLY A N 1
ATOM 3228 C CA . GLY A 1 421 ? 17.386 3.475 -3.022 1.00 73.62 421 GLY A CA 1
ATOM 3229 C C . GLY A 1 421 ? 17.876 2.814 -1.733 1.00 73.62 421 GLY A C 1
ATOM 3230 O O . GLY A 1 421 ? 18.691 1.897 -1.775 1.00 73.62 421 GLY A O 1
ATOM 3231 N N . LYS A 1 422 ? 17.345 3.235 -0.588 1.00 81.38 422 LYS A N 1
ATOM 3232 C CA . LYS A 1 422 ? 17.677 2.6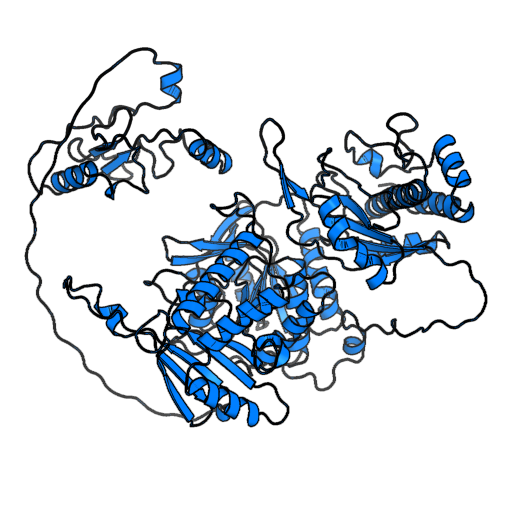96 0.735 1.00 81.38 422 LYS A CA 1
ATOM 3233 C C . LYS A 1 422 ? 16.396 2.307 1.470 1.00 81.38 422 LYS A C 1
ATOM 3235 O O . LYS A 1 422 ? 15.331 2.863 1.203 1.00 81.38 422 LYS A O 1
ATOM 3240 N N . LEU A 1 423 ? 16.491 1.355 2.393 1.00 83.62 423 LEU A N 1
ATOM 3241 C CA . LEU A 1 423 ? 15.427 1.080 3.365 1.00 83.62 423 LEU A CA 1
ATOM 3242 C C . LEU A 1 423 ? 15.875 1.547 4.744 1.00 83.62 423 LEU A C 1
ATOM 3244 O O . LEU A 1 423 ? 17.048 1.408 5.091 1.00 83.62 423 LEU A O 1
ATOM 3248 N N . ILE A 1 424 ? 14.944 2.074 5.530 1.00 82.00 424 ILE A N 1
ATOM 3249 C CA . ILE A 1 424 ? 15.226 2.544 6.883 1.00 82.00 424 ILE A CA 1
ATOM 3250 C C . ILE A 1 424 ? 14.915 1.424 7.874 1.00 82.00 424 ILE A C 1
ATOM 3252 O O . ILE A 1 424 ? 13.804 0.905 7.913 1.00 82.00 424 ILE A O 1
ATOM 3256 N N . PHE A 1 425 ? 15.917 1.048 8.660 1.00 83.38 425 PHE A N 1
ATOM 3257 C CA . PHE A 1 425 ? 15.844 0.048 9.721 1.00 83.38 425 PHE A CA 1
ATOM 3258 C C . PHE A 1 425 ? 15.967 0.707 11.097 1.00 83.38 425 PHE A C 1
ATOM 3260 O O . PHE A 1 425 ? 16.368 1.867 11.219 1.00 83.38 425 PHE A O 1
ATOM 3267 N N . VAL A 1 426 ? 15.653 -0.050 12.147 1.00 76.62 426 VAL A N 1
ATOM 3268 C CA . VAL A 1 426 ? 15.966 0.348 13.521 1.00 76.62 426 VAL A CA 1
ATOM 3269 C C . VAL A 1 426 ? 17.450 0.075 13.790 1.00 76.62 426 VAL A C 1
ATOM 3271 O O . VAL A 1 426 ? 17.996 -0.956 13.391 1.00 76.62 426 VAL A O 1
ATOM 3274 N N . ASN A 1 427 ? 18.124 1.015 14.447 1.00 75.69 427 ASN A N 1
ATOM 3275 C CA . ASN A 1 427 ? 19.526 0.905 14.842 1.00 75.69 427 ASN A CA 1
ATOM 3276 C C . ASN A 1 427 ? 19.662 0.344 16.272 1.00 75.69 427 ASN A C 1
ATOM 3278 O O . ASN A 1 427 ? 18.685 0.224 17.009 1.00 75.69 427 ASN A O 1
ATOM 3282 N N . SER A 1 428 ? 20.883 0.022 16.707 1.00 71.62 428 SER A N 1
ATOM 3283 C CA . SER A 1 428 ? 21.153 -0.566 18.035 1.00 71.62 428 SER A CA 1
ATOM 3284 C C . SER A 1 428 ? 20.784 0.314 19.244 1.00 71.62 428 SER A C 1
ATOM 3286 O O . SER A 1 428 ? 20.900 -0.141 20.379 1.00 71.62 428 SER A O 1
ATOM 3288 N N . TYR A 1 429 ? 20.358 1.556 19.013 1.00 66.75 429 TYR A N 1
ATOM 3289 C CA . TYR A 1 429 ? 19.921 2.530 20.015 1.00 66.75 429 TYR A CA 1
ATOM 3290 C C . TYR A 1 429 ? 18.437 2.929 19.851 1.00 66.75 429 TYR A C 1
ATOM 3292 O O . TYR A 1 429 ? 17.999 3.891 20.477 1.00 66.75 429 TYR A O 1
ATOM 3300 N N . GLY A 1 430 ? 17.663 2.237 19.001 1.00 62.38 430 GLY A N 1
ATOM 3301 C CA . GLY A 1 430 ? 16.243 2.538 18.742 1.00 62.38 430 GLY A CA 1
ATOM 3302 C C . GLY A 1 430 ? 15.986 3.708 17.777 1.00 62.38 430 GLY A C 1
ATOM 3303 O O . GLY A 1 430 ? 14.837 4.093 17.556 1.00 62.38 430 GLY A O 1
ATOM 3304 N N . GLY A 1 431 ? 17.040 4.292 17.198 1.00 63.25 431 GLY A N 1
ATOM 3305 C CA . GLY A 1 431 ? 16.938 5.322 16.159 1.00 63.25 431 GLY A CA 1
ATOM 3306 C C . GLY A 1 431 ? 16.884 4.738 14.744 1.00 63.25 431 GLY A C 1
ATOM 3307 O O . GLY A 1 431 ? 16.873 3.524 14.562 1.00 63.25 431 GLY A O 1
ATOM 3308 N N . ALA A 1 432 ? 16.899 5.606 13.733 1.00 74.19 432 ALA A N 1
ATOM 3309 C CA . ALA A 1 432 ? 16.970 5.200 12.330 1.00 74.19 432 ALA A CA 1
ATOM 3310 C C . ALA A 1 432 ? 18.379 4.723 11.925 1.00 74.19 432 ALA A C 1
ATOM 3312 O O . ALA A 1 432 ? 19.393 5.209 12.436 1.00 74.19 432 ALA A O 1
ATOM 3313 N N . GLN A 1 433 ? 18.433 3.787 10.980 1.00 80.75 433 GLN A N 1
ATOM 3314 C CA . GLN A 1 433 ? 19.620 3.403 10.221 1.00 80.75 433 GLN A CA 1
ATOM 3315 C C . GLN A 1 433 ? 19.229 3.207 8.756 1.00 80.75 433 GLN A C 1
ATOM 3317 O O . GLN A 1 433 ? 18.401 2.357 8.441 1.00 80.75 433 GLN A O 1
ATOM 3322 N N . GLU A 1 434 ? 19.864 3.950 7.856 1.00 84.19 434 GLU A N 1
ATOM 3323 C CA . GLU A 1 434 ? 19.801 3.675 6.422 1.00 84.19 434 GLU A CA 1
ATOM 3324 C C . GLU A 1 434 ? 20.500 2.348 6.086 1.00 84.19 434 GLU A C 1
ATOM 3326 O O . GLU A 1 434 ? 21.592 2.054 6.584 1.00 84.19 434 GLU A O 1
ATOM 3331 N N . VAL A 1 435 ? 19.884 1.555 5.209 1.00 85.88 435 VAL A N 1
ATOM 3332 C CA . VAL A 1 435 ? 20.435 0.301 4.685 1.00 85.88 435 VAL A CA 1
ATOM 3333 C C . VAL A 1 435 ? 20.437 0.356 3.165 1.00 85.88 435 VAL A C 1
ATOM 3335 O O . VAL A 1 435 ? 19.386 0.505 2.536 1.00 85.88 435 VAL A O 1
ATOM 3338 N N . ASP A 1 436 ? 21.626 0.233 2.579 1.00 86.81 436 ASP A N 1
ATOM 3339 C CA . ASP A 1 436 ? 21.820 0.248 1.132 1.00 86.81 436 ASP A CA 1
ATOM 3340 C C . ASP A 1 436 ? 21.325 -1.039 0.445 1.00 86.81 436 ASP A C 1
ATOM 3342 O O . ASP A 1 436 ? 21.113 -2.094 1.060 1.00 86.81 436 ASP A O 1
ATOM 3346 N N . VAL A 1 437 ? 21.144 -0.962 -0.876 1.00 85.44 437 VAL A N 1
ATOM 3347 C CA . VAL A 1 437 ? 20.707 -2.105 -1.688 1.00 85.44 437 VAL A CA 1
ATOM 3348 C C . VAL A 1 437 ? 21.679 -3.271 -1.562 1.00 85.44 437 VAL A C 1
ATOM 3350 O O . VAL A 1 437 ? 21.261 -4.432 -1.557 1.00 85.44 437 VAL A O 1
ATOM 3353 N N . ARG A 1 438 ? 22.981 -2.983 -1.501 1.00 88.56 438 ARG A N 1
ATOM 3354 C CA . ARG A 1 438 ? 24.020 -4.009 -1.428 1.00 88.56 438 ARG A CA 1
ATOM 3355 C C . ARG A 1 438 ? 23.819 -4.902 -0.202 1.00 88.56 438 ARG A C 1
ATOM 3357 O O . ARG A 1 438 ? 23.759 -6.121 -0.351 1.00 88.56 438 ARG A O 1
ATOM 3364 N N . THR A 1 439 ? 23.647 -4.303 0.970 1.00 90.44 439 THR A N 1
ATOM 3365 C CA . THR A 1 439 ? 23.405 -4.999 2.237 1.00 90.44 439 THR A CA 1
ATOM 3366 C C . THR A 1 439 ? 22.104 -5.798 2.173 1.00 90.44 439 THR A C 1
ATOM 3368 O O . THR A 1 439 ? 22.078 -6.975 2.536 1.00 90.44 439 THR A O 1
ATOM 3371 N N . LEU A 1 440 ? 21.033 -5.217 1.618 1.00 91.81 440 LEU A N 1
ATOM 3372 C CA . LEU A 1 440 ? 19.757 -5.920 1.426 1.00 91.81 440 LEU A CA 1
ATOM 3373 C C . LEU A 1 440 ? 19.898 -7.146 0.507 1.00 91.81 440 LEU A C 1
ATOM 3375 O O . LEU A 1 440 ? 19.318 -8.195 0.787 1.00 91.81 440 LEU A O 1
ATOM 3379 N N . ARG A 1 441 ? 20.704 -7.058 -0.559 1.00 90.12 441 ARG A N 1
ATOM 3380 C CA . ARG A 1 441 ? 21.014 -8.194 -1.445 1.00 90.12 441 ARG A CA 1
ATOM 3381 C C . ARG A 1 441 ? 21.812 -9.281 -0.727 1.00 90.12 441 ARG A C 1
ATOM 3383 O O . ARG A 1 441 ? 21.471 -10.450 -0.874 1.00 90.12 441 ARG A O 1
ATOM 3390 N N . GLU A 1 442 ? 22.831 -8.915 0.051 1.00 91.25 442 GLU A N 1
ATOM 3391 C CA . GLU A 1 442 ? 23.658 -9.854 0.833 1.00 91.25 442 GLU A CA 1
ATOM 3392 C C . GLU A 1 442 ? 22.840 -10.582 1.931 1.00 91.25 442 GLU A C 1
ATOM 3394 O O . GLU A 1 442 ? 23.115 -11.739 2.271 1.00 91.25 442 GLU A O 1
ATOM 3399 N N . ILE A 1 443 ? 21.781 -9.947 2.448 1.00 92.31 443 ILE A N 1
ATOM 3400 C CA . ILE A 1 443 ? 20.839 -10.552 3.403 1.00 92.31 443 ILE A CA 1
ATOM 3401 C C . ILE A 1 443 ? 19.800 -11.449 2.702 1.00 92.31 443 ILE A C 1
ATOM 3403 O O . ILE A 1 443 ? 19.599 -12.584 3.136 1.00 92.31 443 ILE A O 1
ATOM 3407 N N . LEU A 1 444 ? 19.141 -10.964 1.641 1.00 92.81 444 LEU A N 1
ATOM 3408 C CA . LEU A 1 444 ? 17.919 -11.572 1.085 1.00 92.81 444 LEU A CA 1
ATOM 3409 C C . LEU A 1 444 ? 18.151 -12.511 -0.114 1.00 92.81 444 LEU A C 1
ATOM 3411 O O . LEU A 1 444 ? 17.417 -13.487 -0.280 1.00 92.81 444 LEU A O 1
ATOM 3415 N N . CYS A 1 445 ? 19.133 -12.239 -0.978 1.00 89.94 445 CYS A N 1
ATOM 3416 C CA . CYS A 1 445 ? 19.326 -13.024 -2.203 1.00 89.94 445 CYS A CA 1
ATOM 3417 C C . CYS A 1 445 ? 19.958 -14.395 -1.905 1.00 89.94 445 CYS A C 1
ATOM 3419 O O . CYS A 1 445 ? 20.740 -14.557 -0.970 1.00 89.94 445 CYS A O 1
ATOM 3421 N N . GLY A 1 446 ? 19.617 -15.413 -2.702 1.00 86.00 446 GLY A N 1
ATOM 3422 C CA . GLY A 1 446 ? 20.160 -16.772 -2.565 1.00 86.00 446 GLY A CA 1
ATOM 3423 C C . GLY A 1 446 ? 19.531 -17.626 -1.453 1.00 86.00 446 GLY A C 1
ATOM 3424 O O . GLY A 1 446 ? 19.696 -18.846 -1.465 1.00 86.00 446 GLY A O 1
ATOM 3425 N N . ARG A 1 447 ? 18.755 -17.031 -0.537 1.00 87.44 447 ARG A N 1
ATOM 3426 C CA . ARG A 1 447 ? 18.175 -17.693 0.653 1.00 87.44 447 ARG A CA 1
ATOM 3427 C C . ARG A 1 447 ? 16.956 -18.587 0.376 1.00 87.44 447 ARG A C 1
ATOM 3429 O O . ARG A 1 447 ? 16.372 -19.133 1.307 1.00 87.44 447 ARG A O 1
ATOM 3436 N N . GLY A 1 448 ? 16.539 -18.727 -0.886 1.00 87.06 448 GLY A N 1
ATOM 3437 C CA . GLY A 1 448 ? 15.310 -19.442 -1.248 1.00 87.06 448 GLY A CA 1
ATOM 3438 C C . GLY A 1 448 ? 14.024 -18.648 -0.985 1.00 87.06 448 GLY A C 1
ATOM 3439 O O . GLY A 1 448 ? 12.950 -19.239 -0.941 1.00 87.06 448 GLY A O 1
ATOM 3440 N N . ILE A 1 449 ? 14.130 -17.323 -0.835 1.00 91.94 449 ILE A N 1
ATOM 3441 C CA . ILE A 1 449 ? 12.989 -16.402 -0.779 1.00 91.94 449 ILE A CA 1
ATOM 3442 C C . ILE A 1 449 ? 12.462 -16.198 -2.205 1.00 91.94 449 ILE A C 1
ATOM 3444 O O . ILE A 1 449 ? 13.210 -15.805 -3.101 1.00 91.94 449 ILE A O 1
ATOM 3448 N N . HIS A 1 450 ? 11.171 -16.447 -2.421 1.00 91.25 450 HIS A N 1
ATOM 3449 C CA . HIS A 1 450 ? 10.528 -16.287 -3.727 1.00 91.25 450 HIS A CA 1
ATOM 3450 C C . HIS A 1 450 ? 10.140 -14.836 -4.022 1.00 91.25 450 HIS A C 1
ATOM 3452 O O . HIS A 1 450 ? 10.169 -14.398 -5.174 1.00 91.25 450 HIS A O 1
ATOM 3458 N N . LEU A 1 451 ? 9.727 -14.115 -2.980 1.00 94.31 451 LEU A N 1
ATOM 3459 C CA . LEU A 1 451 ? 9.132 -12.791 -3.067 1.00 94.31 451 LEU A CA 1
ATOM 3460 C C . LEU A 1 451 ? 9.609 -11.917 -1.907 1.00 94.31 451 LEU A C 1
ATOM 3462 O O . LEU A 1 451 ? 9.518 -12.312 -0.745 1.00 94.31 451 LEU A O 1
ATOM 3466 N N . VAL A 1 452 ? 10.010 -10.688 -2.218 1.00 95.75 452 VAL A N 1
ATOM 3467 C CA . VAL A 1 452 ? 10.068 -9.608 -1.226 1.00 95.75 452 VAL A CA 1
ATOM 3468 C C . VAL A 1 452 ? 8.899 -8.657 -1.481 1.00 95.75 452 VAL A C 1
ATOM 3470 O O . VAL A 1 452 ? 8.670 -8.234 -2.611 1.00 95.75 452 VAL A O 1
ATOM 3473 N N . PHE A 1 453 ? 8.134 -8.327 -0.450 1.00 93.88 453 PHE A N 1
ATOM 3474 C CA . PHE A 1 453 ? 7.084 -7.315 -0.509 1.00 93.88 453 PHE A CA 1
ATOM 3475 C C . PHE A 1 453 ? 7.581 -6.092 0.259 1.00 93.88 453 PHE A C 1
ATOM 3477 O O . PHE A 1 453 ? 7.753 -6.159 1.471 1.00 93.88 453 PHE A O 1
ATOM 3484 N N . LEU A 1 454 ? 7.845 -4.994 -0.444 1.00 89.19 454 LEU A N 1
ATOM 3485 C CA . LEU A 1 454 ? 8.304 -3.733 0.129 1.00 89.19 454 LEU A CA 1
ATOM 3486 C C . LEU A 1 454 ? 7.100 -2.817 0.351 1.00 89.19 454 LEU A C 1
ATOM 3488 O O . LEU A 1 454 ? 6.752 -2.015 -0.518 1.00 89.19 454 LEU A O 1
ATOM 3492 N N . ASN A 1 455 ? 6.469 -2.928 1.521 1.00 77.94 455 ASN A N 1
ATOM 3493 C CA . ASN A 1 455 ? 5.508 -1.933 1.978 1.00 77.94 455 ASN A CA 1
ATOM 3494 C C . ASN A 1 455 ? 6.254 -0.725 2.565 1.00 77.94 455 ASN A C 1
ATOM 3496 O O . ASN A 1 455 ? 6.324 -0.531 3.777 1.00 77.94 455 ASN A O 1
ATOM 3500 N N . ALA A 1 456 ? 6.886 0.035 1.673 1.00 64.69 456 ALA A N 1
ATOM 3501 C CA . ALA A 1 456 ? 7.640 1.232 2.005 1.00 64.69 456 ALA A CA 1
ATOM 3502 C C . ALA A 1 456 ? 7.495 2.276 0.893 1.00 64.69 456 ALA A C 1
ATOM 3504 O O . ALA A 1 456 ? 7.513 1.924 -0.295 1.00 64.69 456 ALA A O 1
ATOM 3505 N N . CYS A 1 457 ? 7.352 3.549 1.265 1.00 60.16 457 CYS A N 1
ATOM 3506 C CA . CYS A 1 457 ? 7.255 4.662 0.316 1.00 60.16 457 CYS A CA 1
ATOM 3507 C C . CYS A 1 457 ? 8.481 4.722 -0.610 1.00 60.16 457 CYS A C 1
ATOM 3509 O O . CYS A 1 457 ? 9.588 4.369 -0.209 1.00 60.16 457 CYS A O 1
ATOM 3511 N N . ASP A 1 458 ? 8.260 5.106 -1.872 1.00 54.97 458 ASP A N 1
ATOM 3512 C CA . ASP A 1 458 ? 9.269 5.220 -2.943 1.00 54.97 458 ASP A CA 1
ATOM 3513 C C . ASP A 1 458 ? 10.173 3.976 -3.193 1.00 54.97 458 ASP A C 1
ATOM 3515 O O . ASP A 1 458 ? 11.056 4.010 -4.050 1.00 54.97 458 ASP A O 1
ATOM 3519 N N . SER A 1 459 ? 9.912 2.819 -2.571 1.00 51.34 459 SER A N 1
ATOM 3520 C CA . SER A 1 459 ? 10.699 1.576 -2.728 1.00 51.34 459 SER A CA 1
ATOM 3521 C C . SER A 1 459 ? 10.761 1.013 -4.160 1.00 51.34 459 SER A C 1
ATOM 3523 O O . SER A 1 459 ? 11.696 0.283 -4.512 1.00 51.34 459 SER A O 1
ATOM 3525 N N . GLY A 1 460 ? 9.781 1.352 -5.006 1.00 40.81 460 GLY A N 1
ATOM 3526 C CA . GLY A 1 460 ? 9.734 1.012 -6.432 1.00 40.81 460 GLY A CA 1
ATOM 3527 C C . GLY A 1 460 ? 10.294 2.096 -7.365 1.00 40.81 460 GLY A C 1
ATOM 3528 O O . GLY A 1 460 ? 10.307 1.902 -8.589 1.00 40.81 460 GLY A O 1
ATOM 3529 N N . ARG A 1 461 ? 10.735 3.240 -6.825 1.00 47.28 461 ARG A N 1
ATOM 3530 C CA . ARG A 1 461 ? 11.181 4.418 -7.580 1.00 47.28 461 ARG A CA 1
ATOM 3531 C C . ARG A 1 461 ? 12.639 4.288 -8.014 1.00 47.28 461 ARG A C 1
ATOM 3533 O O . ARG A 1 461 ? 13.535 4.056 -7.216 1.00 47.28 461 ARG A O 1
ATOM 3540 N N . GLY A 1 462 ? 12.873 4.468 -9.310 1.00 44.22 462 GLY A N 1
ATOM 3541 C CA . GLY A 1 462 ? 14.213 4.532 -9.895 1.00 44.22 462 GLY A CA 1
ATOM 3542 C C . GLY A 1 462 ? 14.742 5.963 -10.044 1.00 44.22 462 GLY A C 1
ATOM 3543 O O . GLY A 1 462 ? 14.003 6.945 -9.945 1.00 44.22 462 GLY A O 1
ATOM 3544 N N . SER A 1 463 ? 16.031 6.069 -10.362 1.00 42.53 463 SER A N 1
ATOM 3545 C CA . SER A 1 463 ? 16.709 7.329 -10.657 1.00 42.53 463 SER A CA 1
ATOM 3546 C C . SER A 1 463 ? 16.095 7.998 -11.886 1.00 42.53 463 SER A C 1
ATOM 3548 O O . SER A 1 463 ? 15.744 7.354 -12.879 1.00 42.53 463 SER A O 1
ATOM 3550 N N . ARG A 1 464 ? 15.996 9.330 -11.845 1.00 43.41 464 ARG A N 1
ATOM 3551 C CA . ARG A 1 464 ? 15.704 10.151 -13.035 1.00 43.41 464 ARG A CA 1
ATOM 3552 C C . ARG A 1 464 ? 16.978 10.529 -13.795 1.00 43.41 464 ARG A C 1
ATOM 3554 O O . ARG A 1 464 ? 16.881 11.060 -14.904 1.00 43.41 464 ARG A O 1
ATOM 3561 N N . SER A 1 465 ? 18.141 10.287 -13.192 1.00 34.41 465 SER A N 1
ATOM 3562 C CA . SER A 1 465 ? 19.441 10.494 -13.810 1.00 34.41 465 SER A CA 1
ATOM 3563 C C . SER A 1 465 ? 19.711 9.441 -14.888 1.00 34.41 465 SER A C 1
ATOM 3565 O O . SER A 1 465 ? 18.942 8.501 -15.097 1.00 34.41 465 SER A O 1
ATOM 3567 N N . ARG A 1 466 ? 20.781 9.658 -15.649 1.00 43.34 466 ARG A N 1
ATOM 3568 C CA . ARG A 1 466 ? 21.141 8.855 -16.827 1.00 43.34 466 ARG A CA 1
ATOM 3569 C C . ARG A 1 466 ? 22.304 7.898 -16.551 1.00 43.34 466 ARG A C 1
ATOM 3571 O O . ARG A 1 466 ? 22.611 7.094 -17.423 1.00 43.34 466 ARG A O 1
ATOM 3578 N N . SER A 1 467 ? 22.911 7.988 -15.367 1.00 36.47 467 SER A N 1
ATOM 3579 C CA . SER A 1 467 ? 24.138 7.294 -14.969 1.00 36.47 467 SER A CA 1
ATOM 3580 C C . SER A 1 467 ? 23.876 5.862 -14.503 1.00 36.47 467 SER A C 1
ATOM 3582 O O . SER A 1 467 ? 24.492 4.932 -15.022 1.00 36.47 467 SER A O 1
ATOM 3584 N N . ARG A 1 468 ? 22.954 5.660 -13.547 1.00 44.62 468 ARG A N 1
ATOM 3585 C CA . ARG A 1 468 ? 22.639 4.328 -13.004 1.00 44.62 468 ARG A CA 1
ATOM 3586 C C . ARG A 1 468 ? 21.299 3.784 -13.505 1.00 44.62 468 ARG A C 1
ATOM 3588 O O . ARG A 1 468 ? 20.251 4.423 -13.415 1.00 44.62 468 ARG A O 1
ATOM 3595 N N . ARG A 1 469 ? 21.333 2.552 -14.021 1.00 48.50 469 ARG A N 1
ATOM 3596 C CA . ARG A 1 469 ? 20.146 1.718 -14.279 1.00 48.50 469 ARG A CA 1
ATOM 3597 C C . ARG A 1 469 ? 19.707 1.045 -12.972 1.00 48.50 469 ARG A C 1
ATOM 3599 O O . ARG A 1 469 ? 20.518 0.892 -12.071 1.00 48.50 469 ARG A O 1
ATOM 3606 N N . ASN A 1 470 ? 18.436 0.642 -12.888 1.00 54.50 470 ASN A N 1
ATOM 3607 C CA . ASN A 1 470 ? 17.887 -0.193 -11.806 1.00 54.50 470 ASN A CA 1
ATOM 3608 C C . ASN A 1 470 ? 18.098 0.319 -10.361 1.00 54.50 470 ASN A C 1
ATOM 3610 O O . ASN A 1 470 ? 18.034 -0.468 -9.431 1.00 54.50 470 ASN A O 1
ATOM 3614 N N . SER A 1 471 ? 18.304 1.618 -10.138 1.00 59.84 471 SER A N 1
ATOM 3615 C CA . SER A 1 471 ? 18.741 2.152 -8.835 1.00 59.84 471 SER A CA 1
ATOM 3616 C C . SER A 1 471 ? 17.736 2.085 -7.675 1.00 59.84 471 SER A C 1
ATOM 3618 O O . SER A 1 471 ? 18.103 2.412 -6.551 1.00 59.84 471 SER A O 1
ATOM 3620 N N . GLY A 1 472 ? 16.466 1.761 -7.927 1.00 73.25 472 GLY A N 1
ATOM 3621 C CA . GLY A 1 472 ? 15.477 1.587 -6.861 1.00 73.25 472 GLY A CA 1
ATOM 3622 C C . GLY A 1 472 ? 15.627 0.221 -6.191 1.00 73.25 472 GLY A C 1
ATOM 3623 O O . GLY A 1 472 ? 16.074 -0.741 -6.823 1.00 73.25 472 GLY A O 1
ATOM 3624 N N . VAL A 1 473 ? 15.235 0.124 -4.916 1.00 82.88 473 VAL A N 1
ATOM 3625 C CA . VAL A 1 473 ? 15.427 -1.090 -4.100 1.00 82.88 473 VAL A CA 1
ATOM 3626 C C . VAL A 1 473 ? 14.822 -2.316 -4.792 1.00 82.88 473 VAL A C 1
ATOM 3628 O O . VAL A 1 473 ? 15.482 -3.346 -4.927 1.00 82.88 473 VAL A O 1
ATOM 3631 N N . ALA A 1 474 ? 13.597 -2.195 -5.312 1.00 86.88 474 ALA A N 1
ATOM 3632 C CA . ALA A 1 474 ? 12.916 -3.295 -5.990 1.00 86.88 474 ALA A CA 1
ATOM 3633 C C . ALA A 1 474 ? 13.636 -3.776 -7.260 1.00 86.88 474 ALA A C 1
ATOM 3635 O O . ALA A 1 474 ? 13.799 -4.979 -7.470 1.00 86.88 474 ALA A O 1
ATOM 3636 N N . GLN A 1 475 ? 14.088 -2.844 -8.103 1.00 87.00 475 GLN A N 1
ATOM 3637 C CA . GLN A 1 475 ? 14.791 -3.163 -9.343 1.00 87.00 475 GLN A CA 1
ATOM 3638 C C . GLN A 1 475 ? 16.112 -3.879 -9.051 1.00 87.00 475 GLN A C 1
ATOM 3640 O O . GLN A 1 475 ? 16.414 -4.898 -9.674 1.00 87.00 475 GLN A O 1
ATOM 3645 N N . ALA A 1 476 ? 16.879 -3.375 -8.085 1.00 86.44 476 ALA A N 1
ATOM 3646 C CA . ALA A 1 476 ? 18.198 -3.903 -7.789 1.00 86.44 476 ALA A CA 1
ATOM 3647 C C . ALA A 1 476 ? 18.178 -5.217 -6.982 1.00 86.44 476 ALA A C 1
ATOM 3649 O O . ALA A 1 476 ? 19.095 -6.030 -7.117 1.00 86.44 476 ALA A O 1
ATOM 3650 N N . LEU A 1 477 ? 17.119 -5.483 -6.206 1.00 90.44 477 LEU A N 1
ATOM 3651 C CA . LEU A 1 477 ? 16.866 -6.803 -5.614 1.00 90.44 477 LEU A CA 1
ATOM 3652 C C . LEU A 1 477 ? 16.594 -7.863 -6.697 1.00 90.44 477 LEU A C 1
ATOM 3654 O O . LEU A 1 477 ? 17.208 -8.931 -6.671 1.00 90.44 477 LEU A O 1
ATOM 3658 N N . VAL A 1 478 ? 15.747 -7.563 -7.692 1.00 89.88 478 VAL A N 1
ATOM 3659 C CA . VAL A 1 478 ? 15.504 -8.475 -8.831 1.00 89.88 478 VAL A CA 1
ATOM 3660 C C . VAL A 1 478 ? 16.756 -8.625 -9.708 1.00 89.88 478 VAL A C 1
ATOM 3662 O O . VAL A 1 478 ? 17.058 -9.725 -10.172 1.00 89.88 478 VAL A O 1
ATOM 3665 N N . GLU A 1 479 ? 17.547 -7.562 -9.887 1.00 87.12 479 GLU A N 1
ATOM 3666 C CA . GLU A 1 479 ? 18.874 -7.646 -10.517 1.00 87.12 479 GLU A CA 1
ATOM 3667 C C . GLU A 1 479 ? 19.849 -8.527 -9.718 1.00 87.12 479 GLU A C 1
ATOM 3669 O O . GLU A 1 479 ? 20.701 -9.186 -10.311 1.00 87.12 479 GLU A O 1
ATOM 3674 N N . GLY A 1 480 ? 19.691 -8.585 -8.393 1.00 86.38 480 GLY A N 1
ATOM 3675 C CA . GLY A 1 480 ? 20.404 -9.484 -7.487 1.00 86.38 480 GLY A CA 1
ATOM 3676 C C . GLY A 1 480 ? 19.980 -10.954 -7.540 1.00 86.38 480 GLY A C 1
ATOM 3677 O O . GLY A 1 480 ? 20.603 -11.768 -6.862 1.00 86.38 480 GLY A O 1
ATOM 3678 N N . GLY A 1 481 ? 18.976 -11.310 -8.349 1.00 86.94 481 GLY A N 1
ATOM 3679 C CA . GLY A 1 481 ? 18.535 -12.692 -8.569 1.00 86.94 481 GLY A CA 1
ATOM 3680 C C . GLY A 1 481 ? 17.260 -13.104 -7.823 1.00 86.94 481 GLY A C 1
ATOM 3681 O O . GLY A 1 481 ? 16.829 -14.250 -7.982 1.00 86.94 481 GLY A O 1
ATOM 3682 N N . LEU A 1 482 ? 16.627 -12.203 -7.057 1.00 91.06 482 LEU A N 1
ATOM 3683 C CA . LEU A 1 482 ? 15.303 -12.458 -6.472 1.00 91.06 482 LEU A CA 1
ATOM 3684 C C . LEU A 1 482 ? 14.252 -12.682 -7.582 1.00 91.06 482 LEU A C 1
ATOM 3686 O O . LEU A 1 482 ? 14.201 -11.888 -8.527 1.00 91.06 482 LEU A O 1
ATOM 3690 N N . PRO A 1 483 ? 13.393 -13.720 -7.496 1.00 91.06 483 PRO A N 1
ATOM 3691 C CA . PRO A 1 483 ? 12.422 -14.008 -8.555 1.00 91.06 483 PRO A CA 1
ATOM 3692 C C . PRO A 1 483 ? 11.362 -12.915 -8.731 1.00 91.06 483 PRO A C 1
ATOM 3694 O O . PRO A 1 483 ? 10.964 -12.627 -9.866 1.00 91.06 483 PRO A O 1
ATOM 3697 N N . ALA A 1 484 ? 10.916 -12.310 -7.624 1.00 93.81 484 ALA A N 1
ATOM 3698 C CA . ALA A 1 484 ? 9.913 -11.254 -7.616 1.00 93.81 484 ALA A CA 1
ATOM 3699 C C . ALA A 1 484 ? 10.075 -10.264 -6.452 1.00 93.81 484 ALA A C 1
ATOM 3701 O O . ALA A 1 484 ? 10.481 -10.630 -5.347 1.00 93.81 484 ALA A O 1
ATOM 3702 N N . VAL A 1 485 ? 9.684 -9.013 -6.700 1.00 95.00 485 VAL A N 1
ATOM 3703 C CA . VAL A 1 485 ? 9.530 -7.959 -5.695 1.00 95.00 485 VAL A CA 1
ATOM 3704 C C . VAL A 1 485 ? 8.254 -7.159 -5.970 1.00 95.00 485 VAL A C 1
ATOM 3706 O O . VAL A 1 485 ? 8.040 -6.696 -7.092 1.00 95.00 485 VAL A O 1
ATOM 3709 N N . VAL A 1 486 ? 7.418 -6.964 -4.949 1.00 93.69 486 VAL A N 1
ATOM 3710 C CA . VAL A 1 486 ? 6.354 -5.942 -4.957 1.00 93.69 486 VAL A CA 1
ATOM 3711 C C . VAL A 1 486 ? 6.878 -4.697 -4.254 1.00 93.69 486 VAL A C 1
ATOM 3713 O O . VAL A 1 486 ? 7.539 -4.819 -3.226 1.00 93.69 486 VAL A O 1
ATOM 3716 N N . ALA A 1 487 ? 6.602 -3.518 -4.802 1.00 89.31 487 ALA A N 1
ATOM 3717 C CA . ALA A 1 487 ? 7.018 -2.240 -4.232 1.00 89.31 487 ALA A CA 1
ATOM 3718 C C . ALA A 1 487 ? 6.071 -1.107 -4.646 1.00 89.31 487 ALA A C 1
ATOM 3720 O O . ALA A 1 487 ? 5.345 -1.234 -5.634 1.00 89.31 487 ALA A O 1
ATOM 3721 N N . ASN A 1 488 ? 6.108 0.016 -3.933 1.00 84.06 488 ASN A N 1
ATOM 3722 C CA . ASN A 1 488 ? 5.244 1.165 -4.209 1.00 84.06 488 ASN A CA 1
ATOM 3723 C C . ASN A 1 488 ? 5.965 2.195 -5.095 1.00 84.06 488 ASN A C 1
ATOM 3725 O O . ASN A 1 488 ? 7.124 2.536 -4.848 1.00 84.06 488 ASN A O 1
ATOM 3729 N N . GLN A 1 489 ? 5.296 2.685 -6.148 1.00 77.81 489 GLN A N 1
ATOM 3730 C CA . GLN A 1 489 ? 5.856 3.707 -7.058 1.00 77.81 489 GLN A CA 1
ATOM 3731 C C . GLN A 1 489 ? 5.488 5.157 -6.693 1.00 77.81 489 GLN A C 1
ATOM 3733 O O . GLN A 1 489 ? 5.916 6.092 -7.370 1.00 77.81 489 GLN A O 1
ATOM 3738 N N . TYR A 1 490 ? 4.695 5.315 -5.636 1.00 73.88 490 TYR A N 1
ATOM 3739 C CA . TYR A 1 490 ? 4.337 6.561 -4.968 1.00 73.88 490 TYR A CA 1
ATOM 3740 C C . TYR A 1 490 ? 4.231 6.290 -3.456 1.00 73.88 490 TYR A C 1
ATOM 3742 O O . TYR A 1 490 ? 4.318 5.138 -3.025 1.00 73.88 490 TYR A O 1
ATOM 3750 N N . GLU A 1 491 ? 4.001 7.329 -2.658 1.00 67.94 491 GLU A N 1
ATOM 3751 C CA . GLU A 1 491 ? 3.445 7.180 -1.307 1.00 67.94 491 GLU A CA 1
ATOM 3752 C C . GLU A 1 491 ? 2.063 6.511 -1.374 1.00 67.94 491 GLU A C 1
ATOM 3754 O O . GLU A 1 491 ? 1.301 6.748 -2.312 1.00 67.94 491 GLU A O 1
ATOM 3759 N N . VAL A 1 492 ? 1.763 5.648 -0.403 1.00 67.06 492 VAL A N 1
ATOM 3760 C CA . VAL A 1 492 ? 0.538 4.838 -0.341 1.00 67.06 492 VAL A CA 1
ATOM 3761 C C . VAL A 1 492 ? -0.126 5.023 1.022 1.00 67.06 492 VAL A C 1
ATOM 3763 O O . VAL A 1 492 ? 0.559 5.279 2.007 1.00 67.06 492 VAL A O 1
ATOM 3766 N N . LEU A 1 493 ? -1.449 4.877 1.087 1.00 61.47 493 LEU A N 1
ATOM 3767 C CA . LEU A 1 493 ? -2.161 4.746 2.358 1.00 61.47 493 LEU A CA 1
ATOM 3768 C C . LEU A 1 493 ? -1.921 3.361 2.972 1.00 61.47 493 LEU A C 1
ATOM 3770 O O . LEU A 1 493 ? -2.038 2.353 2.271 1.00 61.47 493 LEU A O 1
ATOM 3774 N N . ASP A 1 494 ? -1.693 3.300 4.285 1.00 61.41 494 ASP A N 1
ATOM 3775 C CA . ASP A 1 494 ? -1.482 2.041 5.017 1.00 61.41 494 ASP A CA 1
ATOM 3776 C C . ASP A 1 494 ? -2.626 1.042 4.796 1.00 61.41 494 ASP A C 1
ATOM 3778 O O . ASP A 1 494 ? -2.396 -0.136 4.529 1.00 61.41 494 ASP A O 1
ATOM 3782 N N . SER A 1 495 ? -3.871 1.515 4.799 1.00 60.31 495 SER A N 1
ATOM 3783 C CA . SER A 1 495 ? -5.061 0.696 4.547 1.00 60.31 495 SER A CA 1
ATOM 3784 C C . SER A 1 495 ? -5.141 0.139 3.119 1.00 60.31 495 SER A C 1
ATOM 3786 O O . SER A 1 495 ? -5.570 -1.003 2.928 1.00 60.31 495 SER A O 1
ATOM 3788 N N . ALA A 1 496 ? -4.701 0.903 2.113 1.00 65.81 496 ALA A N 1
ATOM 3789 C CA . ALA A 1 496 ? -4.615 0.446 0.727 1.00 65.81 496 ALA A CA 1
ATOM 3790 C C . ALA A 1 496 ? -3.484 -0.582 0.561 1.00 65.81 496 ALA A C 1
ATOM 3792 O O . ALA A 1 496 ? -3.650 -1.585 -0.137 1.00 65.81 496 ALA A O 1
ATOM 3793 N N . ALA A 1 497 ? -2.361 -0.393 1.260 1.00 71.25 497 ALA A N 1
ATOM 3794 C CA . ALA A 1 497 ? -1.269 -1.358 1.297 1.00 71.25 497 ALA A CA 1
ATOM 3795 C C . ALA A 1 497 ? -1.660 -2.673 1.997 1.00 71.25 497 ALA A C 1
ATOM 3797 O O . ALA A 1 497 ? -1.417 -3.750 1.442 1.00 71.25 497 ALA A O 1
ATOM 3798 N N . ILE A 1 498 ? -2.325 -2.596 3.158 1.00 72.75 498 ILE A N 1
ATOM 3799 C CA . ILE A 1 498 ? -2.908 -3.747 3.867 1.00 72.75 498 ILE A CA 1
ATOM 3800 C C . ILE A 1 498 ? -3.846 -4.497 2.919 1.00 72.75 498 ILE A C 1
ATOM 3802 O O . ILE A 1 498 ? -3.597 -5.664 2.620 1.00 72.75 498 ILE A O 1
ATOM 3806 N N . SER A 1 499 ? -4.837 -3.805 2.350 1.00 73.94 499 SER A N 1
ATOM 3807 C CA . SER A 1 499 ? -5.839 -4.384 1.444 1.00 73.94 499 SER A CA 1
ATOM 3808 C C . SER A 1 499 ? -5.229 -5.047 0.205 1.00 73.94 499 SER A C 1
ATOM 3810 O O . SER A 1 499 ? -5.640 -6.142 -0.192 1.00 73.94 499 SER A O 1
ATOM 3812 N N . PHE A 1 500 ? -4.223 -4.412 -0.410 1.00 83.75 500 PHE A N 1
ATOM 3813 C CA . PHE A 1 500 ? -3.496 -5.005 -1.530 1.00 83.75 500 PHE A CA 1
ATOM 3814 C C . PHE A 1 500 ? -2.756 -6.267 -1.089 1.00 83.75 500 PHE A C 1
ATOM 3816 O O . PHE A 1 500 ? -2.883 -7.304 -1.738 1.00 83.75 500 PHE A O 1
ATOM 3823 N N . SER A 1 501 ? -1.990 -6.192 0.005 1.00 86.19 501 SER A N 1
ATOM 3824 C CA . SER A 1 501 ? -1.176 -7.310 0.489 1.00 86.19 501 SER A CA 1
ATOM 3825 C C . SER A 1 501 ? -2.037 -8.508 0.901 1.00 86.19 501 SER A C 1
ATOM 3827 O O . SER A 1 501 ? -1.739 -9.630 0.493 1.00 86.19 501 SER A O 1
ATOM 3829 N N . GLU A 1 502 ? -3.160 -8.274 1.586 1.00 81.75 502 GLU A N 1
ATOM 3830 C CA . GLU A 1 502 ? -4.123 -9.302 1.975 1.00 81.75 502 GLU A CA 1
ATOM 3831 C C . GLU A 1 502 ? -4.662 -10.029 0.737 1.00 81.75 502 GLU A C 1
ATOM 3833 O O . GLU A 1 502 ? -4.545 -11.253 0.623 1.00 81.75 502 GLU A O 1
ATOM 3838 N N . ARG A 1 503 ? -5.192 -9.285 -0.246 1.00 84.50 503 ARG A N 1
ATOM 3839 C CA . ARG A 1 503 ? -5.762 -9.876 -1.466 1.00 84.50 503 ARG A CA 1
ATOM 3840 C C . ARG A 1 503 ? -4.707 -10.557 -2.340 1.00 84.50 503 ARG A C 1
ATOM 3842 O O . ARG A 1 503 ? -4.992 -11.586 -2.966 1.00 84.50 503 ARG A O 1
ATOM 3849 N N . PHE A 1 504 ? -3.497 -10.005 -2.376 1.00 90.88 504 PHE A N 1
ATOM 3850 C CA . PHE A 1 504 ? -2.362 -10.555 -3.107 1.00 90.88 504 PHE A CA 1
ATOM 3851 C C . PHE A 1 504 ? -1.931 -11.900 -2.512 1.00 90.88 504 PHE A C 1
ATOM 3853 O O . PHE A 1 504 ? -1.914 -12.905 -3.226 1.00 90.88 504 PHE A O 1
ATOM 3860 N N . TYR A 1 505 ? -1.681 -11.963 -1.200 1.00 91.06 505 TYR A N 1
ATOM 3861 C CA . TYR A 1 505 ? -1.327 -13.207 -0.514 1.00 91.06 505 TYR A CA 1
ATOM 3862 C C . TYR A 1 505 ? -2.455 -14.231 -0.526 1.00 91.06 505 TYR A C 1
ATOM 3864 O O . TYR A 1 505 ? -2.179 -15.413 -0.732 1.00 91.06 505 TYR A O 1
ATOM 3872 N N . TRP A 1 506 ? -3.713 -13.800 -0.405 1.00 87.31 506 TRP A N 1
ATOM 3873 C CA . TRP A 1 506 ? -4.870 -14.682 -0.555 1.00 87.31 506 TRP A CA 1
ATOM 3874 C C . TRP A 1 506 ? -4.846 -15.399 -1.910 1.00 87.31 506 TRP A C 1
ATOM 3876 O O . TRP A 1 506 ? -4.953 -16.624 -1.994 1.00 87.31 506 TRP A O 1
ATOM 3886 N N . SER A 1 507 ? -4.660 -14.631 -2.984 1.00 88.94 507 SER A N 1
ATOM 3887 C CA . SER A 1 507 ? -4.626 -15.153 -4.351 1.00 88.94 507 SER A CA 1
ATOM 3888 C C . SER A 1 507 ? -3.426 -16.082 -4.569 1.00 88.94 507 SER A C 1
ATOM 3890 O O . SER A 1 507 ? -3.579 -17.166 -5.136 1.00 88.94 507 SER A O 1
ATOM 3892 N N . LEU A 1 508 ? -2.242 -15.704 -4.071 1.00 90.56 508 LEU A N 1
ATOM 3893 C CA . LEU A 1 508 ? -1.034 -16.531 -4.149 1.00 90.56 508 LEU A CA 1
ATOM 3894 C C . LEU A 1 508 ? -1.160 -17.845 -3.372 1.00 90.56 508 LEU A C 1
ATOM 3896 O O . LEU A 1 508 ? -0.737 -18.876 -3.889 1.00 90.56 508 LEU A O 1
ATOM 3900 N N . ALA A 1 509 ? -1.751 -17.838 -2.175 1.00 87.12 509 ALA A N 1
ATOM 3901 C CA . ALA A 1 509 ? -1.933 -19.032 -1.343 1.00 87.12 509 ALA A CA 1
ATOM 3902 C C . ALA A 1 509 ? -2.978 -20.014 -1.907 1.00 87.12 509 ALA A C 1
ATOM 3904 O O . ALA A 1 509 ? -2.922 -21.212 -1.639 1.00 87.12 509 ALA A O 1
ATOM 3905 N N . LEU A 1 510 ? -3.904 -19.532 -2.744 1.00 84.00 510 LEU A N 1
ATOM 3906 C CA . LEU A 1 510 ? -4.774 -20.382 -3.566 1.00 84.00 510 LEU A CA 1
ATOM 3907 C C . LEU A 1 510 ? -4.079 -20.914 -4.840 1.00 84.00 510 LEU A C 1
ATOM 3909 O O . LEU A 1 510 ? -4.703 -21.611 -5.642 1.00 84.00 510 LEU A O 1
ATOM 3913 N N . GLY A 1 511 ? -2.789 -20.623 -5.028 1.00 84.88 511 GLY A N 1
ATOM 3914 C CA . GLY A 1 511 ? -1.975 -21.102 -6.144 1.00 84.88 511 GLY A CA 1
ATOM 3915 C C . GLY A 1 511 ? -2.093 -20.276 -7.426 1.00 84.88 511 GLY A C 1
ATOM 3916 O O . GLY A 1 511 ? -1.755 -20.789 -8.498 1.00 84.88 511 GLY A O 1
ATOM 3917 N N . ALA A 1 512 ? -2.578 -19.028 -7.362 1.00 88.50 512 ALA A N 1
ATOM 3918 C CA . ALA A 1 512 ? -2.544 -18.116 -8.508 1.00 88.50 512 ALA A CA 1
ATOM 3919 C C . ALA A 1 512 ? -1.098 -17.772 -8.916 1.00 88.50 512 ALA A C 1
ATOM 3921 O O . ALA A 1 512 ? -0.155 -17.915 -8.136 1.00 88.50 512 ALA A O 1
ATOM 3922 N N . THR A 1 513 ? -0.921 -17.315 -10.156 1.00 90.94 513 THR A N 1
ATOM 3923 C CA . THR A 1 513 ? 0.370 -16.789 -10.622 1.00 90.94 513 THR A CA 1
ATOM 3924 C C . THR A 1 513 ? 0.618 -15.395 -10.052 1.00 90.94 513 THR A C 1
ATOM 3926 O O . THR A 1 513 ? -0.333 -14.699 -9.694 1.00 90.94 513 THR A O 1
ATOM 3929 N N . LEU A 1 514 ? 1.879 -14.959 -9.995 1.00 92.19 514 LEU A N 1
ATOM 3930 C CA . LEU A 1 514 ? 2.243 -13.600 -9.574 1.00 92.19 514 LEU A CA 1
ATOM 3931 C C . LEU A 1 514 ? 1.462 -12.523 -10.346 1.00 92.19 514 LEU A C 1
ATOM 3933 O O . LEU A 1 514 ? 0.907 -11.605 -9.739 1.00 92.19 514 LEU A O 1
ATOM 3937 N N . GLY A 1 515 ? 1.378 -12.656 -11.674 1.00 92.19 515 GLY A N 1
ATOM 3938 C CA . GLY A 1 515 ? 0.651 -11.721 -12.532 1.00 92.19 515 GLY A CA 1
ATOM 3939 C C . GLY A 1 515 ? -0.859 -11.694 -12.264 1.00 92.19 515 GLY A C 1
ATOM 3940 O O . GLY A 1 515 ? -1.452 -10.613 -12.200 1.00 92.19 515 GLY A O 1
ATOM 3941 N N . ALA A 1 516 ? -1.470 -12.863 -12.051 1.00 91.31 516 ALA A N 1
ATOM 3942 C CA . ALA A 1 516 ? -2.888 -12.979 -11.719 1.00 91.31 516 ALA A CA 1
ATOM 3943 C C . ALA A 1 516 ? -3.196 -12.431 -10.317 1.00 91.31 516 ALA A C 1
ATOM 3945 O O . ALA A 1 516 ? -4.114 -11.631 -10.161 1.00 91.31 516 ALA A O 1
ATOM 3946 N N . ALA A 1 517 ? -2.399 -12.796 -9.310 1.00 92.62 517 ALA A N 1
ATOM 3947 C CA . ALA A 1 517 ? -2.562 -12.315 -7.941 1.00 92.62 517 ALA A CA 1
ATOM 3948 C C . ALA A 1 517 ? -2.433 -10.790 -7.851 1.00 92.62 517 ALA A C 1
ATOM 3950 O O . ALA A 1 517 ? -3.235 -10.148 -7.174 1.00 92.62 517 ALA A O 1
ATOM 3951 N N . ALA A 1 518 ? -1.470 -10.198 -8.572 1.00 93.31 518 ALA A N 1
ATOM 3952 C CA . ALA A 1 518 ? -1.335 -8.748 -8.649 1.00 93.31 518 ALA A CA 1
ATOM 3953 C C . ALA A 1 518 ? -2.598 -8.118 -9.247 1.00 93.31 518 ALA A C 1
ATOM 3955 O O . ALA A 1 518 ? -3.160 -7.209 -8.646 1.00 93.31 518 ALA A O 1
ATOM 3956 N N . ARG A 1 519 ? -3.091 -8.629 -10.385 1.00 92.00 519 ARG A N 1
ATOM 3957 C CA . ARG A 1 519 ? -4.329 -8.143 -11.017 1.00 92.00 519 ARG A CA 1
ATOM 3958 C C . ARG A 1 519 ? -5.533 -8.212 -10.068 1.00 92.00 519 ARG A C 1
ATOM 3960 O O . ARG A 1 519 ? -6.244 -7.221 -9.948 1.00 92.00 519 ARG A O 1
ATOM 3967 N N . GLU A 1 520 ? -5.743 -9.325 -9.367 1.00 88.56 520 GLU A N 1
ATOM 3968 C CA . GLU A 1 520 ? -6.858 -9.470 -8.416 1.00 88.56 520 GLU A CA 1
ATOM 3969 C C . GLU A 1 520 ? -6.756 -8.503 -7.224 1.00 88.56 520 GLU A C 1
ATOM 3971 O O . GLU A 1 520 ? -7.773 -7.964 -6.787 1.00 88.56 520 GLU A O 1
ATOM 3976 N N . ALA A 1 521 ? -5.545 -8.215 -6.738 1.00 89.25 521 ALA A N 1
ATOM 3977 C CA . ALA A 1 521 ? -5.321 -7.197 -5.711 1.00 89.25 521 ALA A CA 1
ATOM 3978 C C . ALA A 1 521 ? -5.603 -5.769 -6.220 1.00 89.25 521 ALA A C 1
ATOM 3980 O O . ALA A 1 521 ? -6.249 -4.987 -5.523 1.00 89.25 521 ALA A O 1
ATOM 3981 N N . ARG A 1 522 ? -5.226 -5.441 -7.468 1.00 90.00 522 ARG A N 1
ATOM 3982 C CA . ARG A 1 522 ? -5.587 -4.154 -8.102 1.00 90.00 522 ARG A CA 1
ATOM 3983 C C . ARG A 1 522 ? -7.097 -4.001 -8.276 1.00 90.00 522 ARG A C 1
ATOM 3985 O O . ARG A 1 522 ? -7.644 -2.940 -7.996 1.00 90.00 522 ARG A O 1
ATOM 3992 N N . ILE A 1 523 ? -7.781 -5.057 -8.720 1.00 84.88 523 ILE A N 1
ATOM 3993 C CA . ILE A 1 523 ? -9.241 -5.046 -8.874 1.00 84.88 523 ILE A CA 1
ATOM 3994 C C . ILE A 1 523 ? -9.918 -4.805 -7.520 1.00 84.88 523 ILE A C 1
ATOM 3996 O O . ILE A 1 523 ? -10.831 -3.987 -7.462 1.00 84.88 523 ILE A O 1
ATOM 4000 N N . ALA A 1 524 ? -9.447 -5.455 -6.448 1.00 79.25 524 ALA A N 1
ATOM 4001 C CA . ALA A 1 524 ? -9.985 -5.258 -5.103 1.00 79.25 524 ALA A CA 1
ATOM 4002 C C . ALA A 1 524 ? -9.889 -3.799 -4.634 1.00 79.25 524 ALA A C 1
ATOM 4004 O O . ALA A 1 524 ? -10.896 -3.252 -4.191 1.00 79.25 524 ALA A O 1
ATOM 4005 N N . LEU A 1 525 ? -8.734 -3.146 -4.811 1.00 74.81 525 LEU A N 1
ATOM 4006 C CA . LEU A 1 525 ? -8.591 -1.714 -4.518 1.00 74.81 525 LEU A CA 1
ATOM 4007 C C . LEU A 1 525 ? -9.513 -0.840 -5.388 1.00 74.81 525 LEU A C 1
ATOM 4009 O O . LEU A 1 525 ? -10.123 0.100 -4.892 1.00 74.81 525 LEU A O 1
ATOM 4013 N N . ASN A 1 526 ? -9.676 -1.162 -6.675 1.00 71.81 526 ASN A N 1
ATOM 4014 C CA . ASN A 1 526 ? -10.446 -0.340 -7.619 1.00 71.81 526 ASN A CA 1
ATOM 4015 C C . ASN A 1 526 ? -11.962 -0.265 -7.322 1.00 71.81 526 ASN A C 1
ATOM 4017 O O . ASN A 1 526 ? -12.629 0.637 -7.827 1.00 71.81 526 ASN A O 1
ATOM 4021 N N . TYR A 1 527 ? -12.531 -1.196 -6.546 1.00 61.09 527 TYR A N 1
ATOM 4022 C CA . TYR A 1 527 ? -13.930 -1.117 -6.091 1.00 61.09 527 TYR A CA 1
ATOM 4023 C C . TYR A 1 527 ? -14.084 -0.873 -4.583 1.00 61.09 527 TYR A C 1
ATOM 4025 O O . TYR A 1 527 ? -15.215 -0.863 -4.088 1.00 61.09 527 TYR A O 1
ATOM 4033 N N . GLN A 1 528 ? -12.991 -0.674 -3.838 1.00 55.56 528 GLN A N 1
ATOM 4034 C CA . GLN A 1 528 ? -13.098 -0.289 -2.435 1.00 55.56 528 GLN A CA 1
ATOM 4035 C C . GLN A 1 528 ? -13.809 1.058 -2.320 1.00 55.56 528 GLN A C 1
ATOM 4037 O O . GLN A 1 528 ? -13.412 2.051 -2.921 1.00 55.56 528 GLN A O 1
ATOM 4042 N N . ILE A 1 529 ? -14.850 1.093 -1.487 1.00 39.91 529 ILE A N 1
ATOM 4043 C CA . ILE A 1 529 ? -15.692 2.277 -1.247 1.00 39.91 529 ILE A CA 1
ATOM 4044 C C . ILE A 1 529 ? -14.873 3.427 -0.616 1.00 39.91 529 ILE A C 1
ATOM 4046 O O . ILE A 1 529 ? -15.330 4.568 -0.586 1.00 39.91 529 ILE A O 1
ATOM 4050 N N . HIS A 1 530 ? -13.677 3.118 -0.107 1.00 45.81 530 HIS A N 1
ATOM 4051 C CA . HIS A 1 530 ? -12.866 3.971 0.761 1.00 45.81 530 HIS A CA 1
ATOM 4052 C C . HIS A 1 530 ? -11.470 4.286 0.181 1.00 45.81 530 HIS A C 1
ATOM 4054 O O . HIS A 1 530 ? -10.740 5.071 0.776 1.00 45.81 530 HIS A O 1
ATOM 4060 N N . GLY A 1 531 ? -11.092 3.690 -0.956 1.00 48.06 531 GLY A N 1
ATOM 4061 C CA . GLY A 1 531 ? -9.826 3.978 -1.640 1.00 48.06 531 GLY A CA 1
ATOM 4062 C C . GLY A 1 531 ? -9.910 5.222 -2.528 1.00 48.06 531 GLY A C 1
ATOM 4063 O O . GLY A 1 531 ? -10.992 5.630 -2.959 1.00 48.06 531 GLY A O 1
ATOM 4064 N N . GLU A 1 532 ? -8.764 5.821 -2.830 1.00 60.12 532 GLU A N 1
ATOM 4065 C CA . GLU A 1 532 ? -8.653 6.930 -3.777 1.00 60.12 532 GLU A CA 1
ATOM 4066 C C . GLU A 1 532 ? -8.494 6.393 -5.215 1.00 60.12 532 GLU A C 1
ATOM 4068 O O . GLU A 1 532 ? -8.089 5.250 -5.445 1.00 60.12 532 GLU A O 1
ATOM 4073 N N . SER A 1 533 ? -8.820 7.214 -6.222 1.00 69.88 533 SER A N 1
ATOM 4074 C CA . SER A 1 533 ? -8.961 6.789 -7.635 1.00 69.88 533 SER A CA 1
ATOM 4075 C C . SER A 1 533 ? -7.718 6.122 -8.249 1.00 69.88 533 SER A C 1
ATOM 4077 O O . SER A 1 533 ? -7.811 5.462 -9.289 1.00 69.88 533 SER A O 1
ATOM 4079 N N . ILE A 1 534 ? -6.557 6.302 -7.616 1.00 77.81 534 ILE A N 1
ATOM 4080 C CA . ILE A 1 534 ? -5.239 5.881 -8.087 1.00 77.81 534 ILE A CA 1
ATOM 4081 C C . ILE A 1 534 ? -4.637 4.688 -7.327 1.00 77.81 534 ILE A C 1
ATOM 4083 O O . ILE A 1 534 ? -3.685 4.089 -7.834 1.00 77.81 534 ILE A O 1
ATOM 4087 N N . ASP A 1 535 ? -5.170 4.320 -6.156 1.00 77.56 535 ASP A N 1
ATOM 4088 C CA . ASP A 1 535 ? -4.490 3.417 -5.208 1.00 77.56 535 ASP A CA 1
ATOM 4089 C C . ASP A 1 535 ? -4.174 2.046 -5.816 1.00 77.56 535 ASP A C 1
ATOM 4091 O O . ASP A 1 535 ? -3.093 1.489 -5.617 1.00 77.56 535 ASP A O 1
ATOM 4095 N N . TRP A 1 536 ? -5.079 1.538 -6.656 1.00 85.50 536 TRP A N 1
ATOM 4096 C CA . TRP A 1 536 ? -4.951 0.254 -7.345 1.00 85.50 536 TRP A CA 1
ATOM 4097 C C . TRP A 1 536 ? -3.707 0.118 -8.237 1.00 85.50 536 TRP A C 1
ATOM 4099 O O . TRP A 1 536 ? -3.322 -1.003 -8.564 1.00 85.50 536 TRP A O 1
ATOM 4109 N N . ALA A 1 537 ? -3.066 1.214 -8.644 1.00 85.62 537 ALA A N 1
ATOM 4110 C CA . ALA A 1 537 ? -1.855 1.195 -9.471 1.00 85.62 537 ALA A CA 1
ATOM 4111 C C . ALA A 1 537 ? -0.609 1.753 -8.762 1.00 85.62 537 ALA A C 1
ATOM 4113 O O . ALA A 1 537 ? 0.449 1.849 -9.389 1.00 85.62 537 ALA A O 1
ATOM 4114 N N . ILE A 1 538 ? -0.679 2.061 -7.461 1.00 85.31 538 ILE A N 1
ATOM 4115 C CA . ILE A 1 538 ? 0.512 2.413 -6.672 1.00 85.31 538 ILE A CA 1
ATOM 4116 C C . ILE A 1 538 ? 1.435 1.187 -6.472 1.00 85.31 538 ILE A C 1
ATOM 4118 O O . ILE A 1 538 ? 2.645 1.337 -6.691 1.00 85.31 538 ILE A O 1
ATOM 4122 N N . PRO A 1 539 ? 0.925 -0.029 -6.171 1.00 88.56 539 PRO A N 1
ATOM 4123 C CA . PRO A 1 539 ? 1.757 -1.228 -6.075 1.00 88.56 539 PRO A CA 1
ATOM 4124 C C . PRO A 1 539 ? 2.168 -1.780 -7.451 1.00 88.56 539 PRO A C 1
ATOM 4126 O O . PRO A 1 539 ? 1.349 -2.206 -8.286 1.00 88.56 539 PRO A O 1
ATOM 4129 N N . VAL A 1 540 ? 3.480 -1.831 -7.676 1.00 91.44 540 VAL A N 1
ATOM 4130 C CA . VAL A 1 540 ? 4.104 -2.398 -8.875 1.00 91.44 540 VAL A CA 1
ATOM 4131 C C . VAL A 1 540 ? 4.755 -3.740 -8.558 1.00 91.44 540 VAL A C 1
ATOM 4133 O O . VAL A 1 540 ? 5.399 -3.918 -7.528 1.00 91.44 540 VAL A O 1
ATOM 4136 N N . LEU A 1 541 ? 4.588 -4.698 -9.470 1.00 94.75 541 LEU A N 1
ATOM 4137 C CA . LEU A 1 541 ? 5.192 -6.024 -9.384 1.00 94.75 541 LEU A CA 1
ATOM 4138 C C . LEU A 1 541 ? 6.356 -6.091 -10.373 1.00 94.75 541 LEU A C 1
ATOM 4140 O O . LEU A 1 541 ? 6.140 -6.063 -11.588 1.00 94.75 541 LEU A O 1
ATOM 4144 N N . TYR A 1 542 ? 7.573 -6.208 -9.849 1.00 93.38 542 TYR A N 1
ATOM 4145 C CA . TYR A 1 542 ? 8.741 -6.629 -10.610 1.00 93.38 542 TYR A CA 1
ATOM 4146 C C . TYR A 1 542 ? 8.872 -8.149 -10.495 1.00 93.38 542 TYR A C 1
ATOM 4148 O O . TYR A 1 542 ? 8.982 -8.666 -9.388 1.00 93.38 542 TYR A O 1
ATOM 4156 N N . ALA A 1 543 ? 8.869 -8.884 -11.605 1.00 91.56 543 ALA A N 1
ATOM 4157 C CA . ALA A 1 543 ? 9.106 -10.327 -11.586 1.00 91.56 543 ALA A CA 1
ATOM 4158 C C . ALA A 1 543 ? 9.798 -10.814 -12.861 1.00 91.56 543 ALA A C 1
ATOM 4160 O O . ALA A 1 543 ? 9.645 -10.242 -13.943 1.00 91.56 543 ALA A O 1
ATOM 4161 N N . ARG A 1 544 ? 10.563 -11.900 -12.722 1.00 83.75 544 ARG A N 1
ATOM 4162 C CA . ARG A 1 544 ? 11.275 -12.550 -13.834 1.00 83.75 544 ARG A CA 1
ATOM 4163 C C . ARG A 1 544 ? 10.331 -13.374 -14.716 1.00 83.75 544 ARG A C 1
ATOM 4165 O O . ARG A 1 544 ? 10.530 -13.417 -15.926 1.00 83.75 544 ARG A O 1
ATOM 4172 N N . ASP A 1 545 ? 9.298 -13.962 -14.112 1.00 84.69 545 ASP A N 1
ATOM 4173 C CA . ASP A 1 545 ? 8.234 -14.724 -14.771 1.00 84.69 545 ASP A CA 1
ATOM 4174 C C . ASP A 1 545 ? 6.861 -14.374 -14.144 1.00 84.69 545 ASP A C 1
ATOM 4176 O O . ASP A 1 545 ? 6.672 -14.597 -12.945 1.00 84.69 545 ASP A O 1
ATOM 4180 N N . PRO A 1 546 ? 5.893 -13.822 -14.907 1.00 82.81 546 PRO A N 1
ATOM 4181 C CA . PRO A 1 546 ? 4.549 -13.519 -14.417 1.00 82.81 546 PRO A CA 1
ATOM 4182 C C . PRO A 1 546 ? 3.706 -14.773 -14.141 1.00 82.81 546 PRO A C 1
ATOM 4184 O O . PRO A 1 546 ? 2.772 -14.685 -13.340 1.00 82.81 546 PRO A O 1
ATOM 4187 N N . GLU A 1 547 ? 4.024 -15.918 -14.761 1.00 86.19 547 GLU A N 1
ATOM 4188 C CA . GLU A 1 547 ? 3.345 -17.205 -14.547 1.00 86.19 547 GLU A CA 1
ATOM 4189 C C . GLU A 1 547 ? 3.893 -17.984 -13.343 1.00 86.19 547 GLU A C 1
ATOM 4191 O O . GLU A 1 547 ? 3.358 -19.041 -12.987 1.00 86.19 547 GLU A O 1
ATOM 4196 N N . PHE A 1 548 ? 4.919 -17.458 -12.667 1.00 86.25 548 PHE A N 1
ATOM 4197 C CA . PHE A 1 548 ? 5.474 -18.094 -11.485 1.00 86.25 548 PHE A CA 1
ATOM 4198 C C . PHE A 1 548 ? 4.423 -18.211 -10.368 1.00 86.25 548 PHE A C 1
ATOM 4200 O O . PHE A 1 548 ? 3.647 -17.288 -10.107 1.00 86.25 548 PHE A O 1
ATOM 4207 N N . ARG A 1 549 ? 4.406 -19.369 -9.698 1.00 87.25 549 ARG A N 1
ATOM 4208 C CA . ARG A 1 549 ? 3.499 -19.715 -8.591 1.00 87.25 549 ARG A CA 1
ATOM 4209 C C . ARG A 1 549 ? 4.343 -20.090 -7.384 1.00 87.25 549 ARG A C 1
ATOM 4211 O O . ARG A 1 549 ? 5.167 -20.996 -7.501 1.00 87.25 549 ARG A O 1
ATOM 4218 N N . LEU A 1 550 ? 4.125 -19.410 -6.259 1.00 85.25 550 LEU A N 1
ATOM 4219 C CA . LEU A 1 550 ? 4.886 -19.618 -5.022 1.00 85.25 550 LEU A CA 1
ATOM 4220 C C . LEU A 1 550 ? 4.536 -20.954 -4.356 1.00 85.25 550 LEU A C 1
ATOM 4222 O O . LEU A 1 550 ? 5.424 -21.692 -3.937 1.00 85.25 550 LEU A O 1
ATOM 4226 N N . CYS A 1 551 ? 3.245 -21.286 -4.302 1.00 77.38 551 CYS A N 1
ATOM 4227 C CA . CYS A 1 551 ? 2.761 -22.562 -3.791 1.00 77.38 551 CYS A CA 1
ATOM 4228 C C . CYS A 1 551 ? 2.130 -23.411 -4.903 1.00 77.38 551 CYS A C 1
ATOM 4230 O O . CYS A 1 551 ? 1.745 -22.918 -5.971 1.00 77.38 551 CYS A O 1
ATOM 4232 N N . GLN A 1 552 ? 2.016 -24.713 -4.649 1.00 71.25 552 GLN A N 1
ATOM 4233 C CA . GLN A 1 552 ? 1.163 -25.583 -5.455 1.00 71.25 552 GLN A CA 1
ATOM 4234 C C . GLN A 1 552 ? -0.321 -25.297 -5.146 1.00 71.25 552 GLN A C 1
ATOM 4236 O O . GLN A 1 552 ? -0.655 -25.130 -3.972 1.00 71.25 552 GLN A O 1
ATOM 4241 N N . PRO A 1 553 ? -1.227 -25.277 -6.146 1.00 60.59 553 PRO A N 1
ATOM 4242 C CA . PRO A 1 553 ? -2.655 -25.094 -5.897 1.00 60.59 553 PRO A CA 1
ATOM 4243 C C . PRO A 1 553 ? -3.191 -26.127 -4.902 1.00 60.59 553 PRO A C 1
ATOM 4245 O O . PRO A 1 553 ? -3.004 -27.333 -5.084 1.00 60.59 553 PRO A O 1
ATOM 4248 N N . LEU A 1 554 ? -3.884 -25.663 -3.860 1.00 57.94 554 LEU A N 1
ATOM 4249 C CA . LEU A 1 554 ? -4.525 -26.542 -2.884 1.00 57.94 554 LEU A CA 1
ATOM 4250 C C . LEU A 1 554 ? -5.570 -27.415 -3.594 1.00 57.94 554 LEU A C 1
ATOM 4252 O O . LEU A 1 554 ? -6.589 -26.910 -4.064 1.00 57.94 554 LEU A O 1
ATOM 4256 N N . ALA A 1 555 ? -5.334 -28.733 -3.638 1.00 49.28 555 ALA A N 1
ATOM 4257 C CA . ALA A 1 555 ? -6.186 -29.697 -4.350 1.00 49.28 555 ALA A CA 1
ATOM 4258 C C . ALA A 1 555 ? -7.666 -29.649 -3.919 1.00 49.28 555 ALA A C 1
ATOM 4260 O O . ALA A 1 555 ? -8.557 -30.001 -4.690 1.00 49.28 555 ALA A O 1
ATOM 4261 N N . GLN A 1 556 ? -7.924 -29.185 -2.694 1.00 48.47 556 GLN A N 1
ATOM 4262 C CA . GLN A 1 556 ? -9.208 -28.644 -2.268 1.00 48.47 556 GLN A CA 1
ATOM 4263 C C . GLN A 1 556 ? -8.929 -27.398 -1.413 1.00 48.47 556 GLN A C 1
ATOM 4265 O O . GLN A 1 556 ? -8.225 -27.528 -0.406 1.00 48.47 556 GLN A O 1
ATOM 4270 N N . PRO A 1 557 ? -9.471 -26.206 -1.732 1.00 48.97 557 PRO A N 1
ATOM 4271 C CA . PRO A 1 557 ? -9.495 -25.125 -0.755 1.00 48.97 557 PRO A CA 1
ATOM 4272 C C . PRO A 1 557 ? -10.298 -25.609 0.457 1.00 48.97 557 PRO A C 1
ATOM 4274 O O . PRO A 1 557 ? -11.390 -26.169 0.305 1.00 48.97 557 PRO A O 1
ATOM 4277 N N . ARG A 1 558 ? -9.767 -25.421 1.674 1.00 53.16 558 ARG A N 1
ATOM 4278 C CA . ARG A 1 558 ? -10.511 -25.738 2.904 1.00 53.16 558 ARG A CA 1
ATOM 4279 C C . ARG A 1 558 ? -11.873 -25.046 2.827 1.00 53.16 558 ARG A C 1
ATOM 4281 O O . ARG A 1 558 ? -11.922 -23.849 2.565 1.00 53.16 558 ARG A O 1
ATOM 4288 N N . ARG A 1 559 ? -12.975 -25.760 3.104 1.00 45.41 559 ARG A N 1
ATOM 4289 C CA . ARG A 1 559 ? -14.336 -25.172 3.094 1.00 45.41 559 ARG A CA 1
ATOM 4290 C C . ARG A 1 559 ? -14.448 -23.905 3.960 1.00 45.41 559 ARG A C 1
ATOM 4292 O O . ARG A 1 559 ? -15.238 -23.032 3.631 1.00 45.41 559 ARG A O 1
ATOM 4299 N N . ALA A 1 560 ? -13.624 -23.795 5.005 1.00 46.44 560 ALA A N 1
ATOM 4300 C CA . ALA A 1 560 ? -13.478 -22.596 5.826 1.00 46.44 560 ALA A CA 1
ATOM 4301 C C . ALA A 1 560 ? -12.956 -21.370 5.046 1.00 46.44 560 ALA A C 1
ATOM 4303 O O . ALA A 1 560 ? -13.503 -20.289 5.209 1.00 46.44 560 ALA A O 1
ATOM 4304 N N . ALA A 1 561 ? -11.972 -21.526 4.152 1.00 44.41 561 ALA A N 1
ATOM 4305 C CA . ALA A 1 561 ? -11.373 -20.409 3.415 1.00 44.41 561 ALA A CA 1
ATOM 4306 C C . ALA A 1 561 ? -12.389 -19.692 2.505 1.00 44.41 561 ALA A C 1
ATOM 4308 O O . ALA A 1 561 ? -12.372 -18.474 2.406 1.00 44.41 561 ALA A O 1
ATOM 4309 N N . VAL A 1 562 ? -13.329 -20.421 1.891 1.00 45.88 562 VAL A N 1
ATOM 4310 C CA . VAL A 1 562 ? -14.363 -19.807 1.033 1.00 45.88 562 VAL A CA 1
ATOM 4311 C C . VAL A 1 562 ? -15.353 -18.952 1.841 1.00 45.88 562 VAL A C 1
ATOM 4313 O O . VAL A 1 562 ? -15.844 -17.958 1.322 1.00 45.88 562 VAL A O 1
ATOM 4316 N N . GLY A 1 563 ? -15.617 -19.307 3.106 1.00 41.81 563 GLY A N 1
ATOM 4317 C CA . GLY A 1 563 ? -16.466 -18.524 4.018 1.00 41.81 563 GLY A CA 1
ATOM 4318 C C . GLY A 1 563 ? -15.721 -17.475 4.856 1.00 41.81 563 GLY A C 1
ATOM 4319 O O . GLY A 1 563 ? -16.370 -16.650 5.488 1.00 41.81 563 GLY A O 1
ATOM 4320 N N . ALA A 1 564 ? -14.385 -17.509 4.863 1.00 43.97 564 ALA A N 1
ATOM 4321 C CA . ALA A 1 564 ? -13.505 -16.566 5.563 1.00 43.97 564 ALA A CA 1
ATOM 4322 C C . ALA A 1 564 ? -12.903 -15.498 4.627 1.00 43.97 564 ALA A C 1
ATOM 4324 O O . ALA A 1 564 ? -12.007 -14.758 5.022 1.00 43.97 564 ALA A O 1
ATOM 4325 N N . MET A 1 565 ? -13.375 -15.420 3.378 1.00 44.28 565 MET A N 1
ATOM 4326 C CA . MET A 1 565 ? -13.020 -14.335 2.466 1.00 44.28 565 MET A CA 1
ATOM 4327 C C . MET A 1 565 ? -13.500 -12.991 3.042 1.00 44.28 565 MET A C 1
ATOM 4329 O O . MET A 1 565 ? -14.714 -12.858 3.242 1.00 44.28 565 MET A O 1
ATOM 4333 N N . PRO A 1 566 ? -12.633 -11.974 3.239 1.00 45.50 566 PRO A N 1
ATOM 4334 C CA . PRO A 1 566 ? -13.083 -10.605 3.500 1.00 45.50 566 PRO A CA 1
ATOM 4335 C C . PRO A 1 566 ? -14.146 -10.186 2.472 1.00 45.50 566 PRO A C 1
ATOM 4337 O O . PRO A 1 566 ? -13.939 -10.269 1.258 1.00 45.50 566 PRO A O 1
ATOM 4340 N N . GLY A 1 567 ? -15.322 -9.804 2.976 1.00 44.41 567 GLY A N 1
ATOM 4341 C CA . GLY A 1 567 ? -16.491 -9.420 2.178 1.00 44.41 567 GLY A CA 1
ATOM 4342 C C . GLY A 1 567 ? -17.406 -10.555 1.680 1.00 44.41 567 GLY A C 1
ATOM 4343 O O . GLY A 1 567 ? -18.427 -10.244 1.073 1.00 44.41 567 GLY A O 1
ATOM 4344 N N . ILE A 1 568 ? -17.113 -11.842 1.933 1.00 34.03 568 ILE A N 1
ATOM 4345 C CA . ILE A 1 568 ? -17.970 -12.981 1.516 1.00 34.03 568 ILE A CA 1
ATOM 4346 C C . ILE A 1 568 ? -18.362 -13.876 2.708 1.00 34.03 568 ILE A C 1
ATOM 4348 O O . ILE A 1 568 ? -18.314 -15.105 2.653 1.00 34.03 568 ILE A O 1
ATOM 4352 N N . GLY A 1 569 ? -18.826 -13.247 3.789 1.00 28.97 569 GLY A N 1
ATOM 4353 C CA . GLY A 1 569 ? -19.721 -13.905 4.743 1.00 28.97 569 GLY A CA 1
ATOM 4354 C C . GLY A 1 569 ? -21.160 -13.951 4.195 1.00 28.97 569 GLY A C 1
ATOM 4355 O O . GLY A 1 569 ? -21.552 -13.062 3.433 1.00 28.97 569 GLY A O 1
ATOM 4356 N N . PRO A 1 570 ? -21.994 -14.943 4.564 1.00 28.75 570 PRO A N 1
ATOM 4357 C CA . PRO A 1 570 ? -23.386 -15.033 4.119 1.00 28.75 570 PRO A CA 1
ATOM 4358 C C . PRO A 1 570 ? -24.297 -14.040 4.870 1.00 28.75 570 PRO A C 1
ATOM 4360 O O . PRO A 1 570 ? -25.221 -14.444 5.571 1.00 28.75 570 PRO A O 1
ATOM 4363 N N . GLU A 1 571 ? -24.057 -12.735 4.711 1.00 34.22 571 GLU A N 1
ATOM 4364 C CA . GLU A 1 571 ? -24.807 -11.668 5.402 1.00 34.22 571 GLU A CA 1
ATOM 4365 C C . GLU A 1 571 ? -25.368 -10.580 4.458 1.00 34.22 571 GLU A C 1
ATOM 4367 O O . GLU A 1 571 ? -25.833 -9.531 4.893 1.00 34.22 571 GLU A O 1
ATOM 4372 N N . ALA A 1 572 ? -25.396 -10.839 3.144 1.00 32.03 572 ALA A N 1
ATOM 4373 C CA . ALA A 1 572 ? -25.883 -9.894 2.133 1.00 32.03 572 ALA A CA 1
ATOM 4374 C C . ALA A 1 572 ? -26.910 -10.509 1.157 1.00 32.03 572 ALA A C 1
ATOM 4376 O O . ALA A 1 572 ? -26.693 -10.534 -0.051 1.00 32.03 572 ALA A O 1
ATOM 4377 N N . ALA A 1 573 ? -28.051 -11.000 1.668 1.00 30.03 573 ALA A N 1
ATOM 4378 C CA . ALA A 1 573 ? -29.240 -11.294 0.840 1.00 30.03 573 ALA A CA 1
ATOM 4379 C C . ALA A 1 573 ? -30.586 -11.347 1.606 1.00 30.03 573 ALA A C 1
ATOM 4381 O O . ALA A 1 573 ? -31.549 -11.959 1.138 1.00 30.03 573 ALA A O 1
ATOM 4382 N N . ALA A 1 574 ? -30.709 -10.697 2.769 1.00 28.59 574 ALA A N 1
ATOM 4383 C CA . ALA A 1 574 ? -32.004 -10.534 3.436 1.00 28.59 574 ALA A CA 1
ATOM 4384 C C . ALA A 1 574 ? -32.775 -9.343 2.832 1.00 28.59 574 ALA A C 1
ATOM 4386 O O . ALA A 1 574 ? -32.855 -8.266 3.419 1.00 28.59 574 ALA A O 1
ATOM 4387 N N . GLY A 1 575 ? -33.349 -9.534 1.638 1.00 31.03 575 GLY A N 1
ATOM 4388 C CA . GLY A 1 575 ? -34.275 -8.559 1.051 1.00 31.03 575 GLY A CA 1
ATOM 4389 C C . GLY A 1 575 ? -35.451 -8.261 2.000 1.00 31.03 575 GLY A C 1
ATOM 4390 O O . GLY A 1 575 ? -35.832 -9.137 2.786 1.00 31.03 575 GLY A O 1
ATOM 4391 N N . PRO A 1 576 ? -36.049 -7.053 1.956 1.00 31.84 576 PRO A N 1
ATOM 4392 C CA . PRO A 1 576 ? -36.999 -6.603 2.969 1.00 31.84 576 PRO A CA 1
ATOM 4393 C C . PRO A 1 576 ? -38.273 -7.455 2.970 1.00 31.84 576 PRO A C 1
ATOM 4395 O O . PRO A 1 576 ? -39.216 -7.222 2.208 1.00 31.84 576 PRO A O 1
ATOM 4398 N N . ARG A 1 577 ? -38.329 -8.434 3.880 1.00 32.41 577 ARG A N 1
ATOM 4399 C CA . ARG A 1 577 ? -39.559 -9.154 4.211 1.00 32.41 577 ARG A CA 1
ATOM 4400 C C . ARG A 1 577 ? -40.525 -8.165 4.856 1.00 32.41 577 ARG A C 1
ATOM 4402 O O . ARG A 1 577 ? -40.410 -7.852 6.036 1.00 32.41 577 ARG A O 1
ATOM 4409 N N . ARG A 1 578 ? -41.493 -7.679 4.074 1.00 37.66 578 ARG A N 1
ATOM 4410 C CA . ARG A 1 578 ? -42.651 -6.933 4.583 1.00 37.66 578 ARG A CA 1
ATOM 4411 C C . ARG A 1 578 ? -43.429 -7.826 5.557 1.00 37.66 578 ARG A C 1
ATOM 4413 O O . ARG A 1 578 ? -44.210 -8.667 5.124 1.00 37.66 578 ARG A O 1
ATOM 4420 N N . GLY A 1 579 ? -43.209 -7.645 6.856 1.00 30.53 579 GLY A N 1
ATOM 4421 C CA . GLY A 1 579 ? -43.881 -8.414 7.901 1.00 30.53 579 GLY A CA 1
ATOM 4422 C C . GLY A 1 579 ? -43.637 -7.837 9.293 1.00 30.53 579 GLY A C 1
ATOM 4423 O O . GLY A 1 579 ? -42.548 -7.997 9.827 1.00 30.53 579 GLY A O 1
ATOM 4424 N N . ALA A 1 580 ? -44.687 -7.233 9.861 1.00 33.97 580 ALA A N 1
ATOM 4425 C CA . ALA A 1 580 ? -44.780 -6.638 11.201 1.00 33.97 580 ALA A CA 1
ATOM 4426 C C . ALA A 1 580 ? -43.818 -5.468 11.518 1.00 33.97 580 ALA A C 1
ATOM 4428 O O . ALA A 1 580 ? -42.608 -5.527 11.319 1.00 33.97 580 ALA A O 1
ATOM 4429 N N . ALA A 1 581 ? -44.378 -4.392 12.077 1.00 37.47 581 ALA A N 1
ATOM 4430 C CA . ALA A 1 581 ? -43.620 -3.235 12.537 1.00 37.47 581 ALA A CA 1
ATOM 4431 C C . ALA A 1 581 ? -42.898 -3.544 13.861 1.00 37.47 581 ALA A C 1
ATOM 4433 O O . ALA A 1 581 ? -43.424 -3.277 14.940 1.00 37.47 581 ALA A O 1
ATOM 4434 N N . LYS A 1 582 ? -41.685 -4.099 13.777 1.00 46.06 582 LYS A N 1
ATOM 4435 C CA . LYS A 1 582 ? -40.687 -3.926 14.841 1.00 46.06 582 LYS A CA 1
ATOM 4436 C C . LYS A 1 582 ? -40.119 -2.509 14.758 1.00 46.06 582 LYS A C 1
ATOM 4438 O O . LYS A 1 582 ? -39.908 -1.997 13.657 1.00 46.06 582 LYS A O 1
ATOM 4443 N N . THR A 1 583 ? -39.866 -1.893 15.909 1.00 50.59 583 THR A N 1
ATOM 4444 C CA . THR A 1 583 ? -39.084 -0.656 16.011 1.00 50.59 583 THR A CA 1
ATOM 4445 C C . THR A 1 583 ? -37.730 -0.850 15.324 1.00 50.59 583 THR A C 1
ATOM 4447 O O . THR A 1 583 ? -37.067 -1.874 15.498 1.00 50.59 583 THR A O 1
ATOM 4450 N N . ARG A 1 584 ? -37.349 0.098 14.461 1.00 69.38 584 ARG A N 1
ATOM 4451 C CA . ARG A 1 584 ? -36.078 0.050 13.728 1.00 69.38 584 ARG A CA 1
ATOM 4452 C C . ARG A 1 584 ? -34.966 0.505 14.667 1.00 69.38 584 ARG A C 1
ATOM 4454 O O . ARG A 1 584 ? -34.931 1.684 15.005 1.00 69.38 584 ARG A O 1
ATOM 4461 N N . ARG A 1 585 ? -34.070 -0.417 15.028 1.00 86.31 585 ARG A N 1
ATOM 4462 C CA . ARG A 1 585 ? -32.828 -0.105 15.748 1.00 86.31 585 ARG A CA 1
ATOM 4463 C C . ARG A 1 585 ? -32.002 0.924 14.985 1.00 86.31 585 ARG A C 1
ATOM 4465 O O . ARG A 1 585 ? -31.968 0.900 13.751 1.00 86.31 585 ARG A O 1
ATOM 4472 N N . LEU A 1 586 ? -31.325 1.793 15.725 1.00 93.00 586 LEU A N 1
ATOM 4473 C CA . LEU A 1 586 ? -30.323 2.705 15.185 1.00 93.00 586 LEU A CA 1
ATOM 4474 C C . LEU A 1 586 ? -29.042 1.914 14.909 1.00 93.00 586 LEU A C 1
ATOM 4476 O O . LEU A 1 586 ? -28.440 1.391 15.841 1.00 93.00 586 LEU A O 1
ATOM 4480 N N . ARG A 1 587 ? -28.611 1.814 13.651 1.00 96.00 587 ARG A N 1
ATOM 4481 C CA . ARG A 1 587 ? -27.402 1.052 13.302 1.00 96.00 587 ARG A CA 1
ATOM 4482 C C . ARG A 1 587 ? -26.205 1.984 13.232 1.00 96.00 587 ARG A C 1
ATOM 4484 O O . ARG A 1 587 ? -26.242 2.969 12.495 1.00 96.00 587 ARG A O 1
ATOM 4491 N N . VAL A 1 588 ? -25.150 1.668 13.970 1.00 96.62 588 VAL A N 1
ATOM 4492 C CA . VAL A 1 588 ? -23.942 2.490 14.071 1.00 96.62 588 VAL A CA 1
ATOM 4493 C C . VAL A 1 588 ? -22.742 1.660 13.632 1.00 96.62 588 VAL A C 1
ATOM 4495 O O . VAL A 1 588 ? -22.397 0.659 14.261 1.00 96.62 588 VAL A O 1
ATOM 4498 N N . GLY A 1 589 ? -22.116 2.072 12.531 1.00 93.56 589 GLY A N 1
ATOM 4499 C CA . GLY A 1 589 ? -20.844 1.516 12.086 1.00 93.56 589 GLY A CA 1
ATOM 4500 C C . GLY A 1 589 ? -19.704 2.121 12.895 1.00 93.56 589 GLY A C 1
ATOM 4501 O O . GLY A 1 589 ? -19.631 3.343 12.989 1.00 93.56 589 GLY A O 1
ATOM 4502 N N . ILE A 1 590 ? -18.830 1.295 13.464 1.00 94.06 590 ILE A N 1
ATOM 4503 C CA . ILE A 1 590 ? -17.628 1.731 14.184 1.00 94.06 590 ILE A CA 1
ATOM 4504 C C . ILE A 1 590 ? -16.394 1.334 13.377 1.00 94.06 590 ILE A C 1
ATOM 4506 O O . ILE A 1 590 ? -16.180 0.142 13.146 1.00 94.06 590 ILE A O 1
ATOM 4510 N N . ALA A 1 591 ? -15.601 2.323 12.973 1.00 84.75 591 ALA A N 1
ATOM 4511 C CA . ALA A 1 591 ? -14.345 2.144 12.260 1.00 84.75 591 ALA A CA 1
ATOM 4512 C C . ALA A 1 591 ? -13.172 2.611 13.121 1.00 84.75 591 ALA A C 1
ATOM 4514 O O . ALA A 1 591 ? -13.044 3.796 13.407 1.00 84.75 591 ALA A O 1
ATOM 4515 N N . ASP A 1 592 ? -12.307 1.686 13.510 1.00 81.75 592 ASP A N 1
ATOM 4516 C CA . ASP A 1 592 ? -10.987 2.000 14.052 1.00 81.75 592 ASP A CA 1
ATOM 4517 C C . ASP A 1 592 ? -10.005 2.061 12.881 1.00 81.75 592 ASP A C 1
ATOM 4519 O O . ASP A 1 592 ? -9.642 1.032 12.311 1.00 81.75 592 ASP A O 1
ATOM 4523 N N . ILE A 1 593 ? -9.673 3.287 12.472 1.00 71.50 593 ILE A N 1
ATOM 4524 C CA . ILE A 1 593 ? -8.908 3.584 11.253 1.00 71.50 593 ILE A CA 1
ATOM 4525 C C . ILE A 1 593 ? -7.495 3.004 11.342 1.00 71.50 593 ILE A C 1
ATOM 4527 O O . ILE A 1 593 ? -7.003 2.425 10.375 1.00 71.50 593 ILE A O 1
ATOM 4531 N N . ASP A 1 594 ? -6.858 3.167 12.502 1.00 68.06 594 ASP A N 1
ATOM 4532 C CA . ASP A 1 594 ? -5.432 2.888 12.700 1.00 68.06 594 ASP A CA 1
ATOM 4533 C C . ASP A 1 594 ? -5.191 1.510 13.342 1.00 68.06 594 ASP A C 1
ATOM 4535 O O . ASP A 1 594 ? -4.060 1.167 13.696 1.00 68.06 594 ASP A O 1
ATOM 4539 N N . LEU A 1 595 ? -6.259 0.716 13.512 1.00 68.06 595 LEU A N 1
ATOM 4540 C CA . LEU A 1 595 ? -6.249 -0.579 14.197 1.00 68.06 595 LEU A CA 1
ATOM 4541 C C . LEU A 1 595 ? -5.608 -0.471 15.597 1.00 68.06 595 LEU A C 1
ATOM 4543 O O . LEU A 1 595 ? -4.743 -1.268 15.982 1.00 68.06 595 LEU A O 1
ATOM 4547 N N . GLN A 1 596 ? -6.007 0.555 16.354 1.00 76.94 596 GLN A N 1
ATOM 4548 C CA . GLN A 1 596 ? -5.559 0.777 17.725 1.00 76.94 596 GLN A CA 1
ATOM 4549 C C . GLN A 1 596 ? -6.136 -0.264 18.697 1.00 76.94 596 GLN A C 1
ATOM 4551 O O . GLN A 1 596 ? -5.414 -0.738 19.569 1.00 76.94 596 GLN A O 1
ATOM 4556 N N . PHE A 1 597 ? -7.412 -0.625 18.556 1.00 79.62 597 PHE A N 1
ATOM 4557 C CA . PHE A 1 597 ? -8.185 -1.422 19.509 1.00 79.62 597 PHE A CA 1
ATOM 4558 C C . PHE A 1 597 ? -8.425 -2.838 18.979 1.00 79.62 597 PHE A C 1
ATOM 4560 O O . PHE A 1 597 ? -9.448 -3.148 18.363 1.00 79.62 597 PHE A O 1
ATOM 4567 N N . THR A 1 598 ? -7.486 -3.740 19.255 1.00 73.56 598 THR A N 1
ATOM 4568 C CA . THR A 1 598 ? -7.555 -5.136 18.783 1.00 73.56 598 THR A CA 1
ATOM 4569 C C . THR A 1 598 ? -8.765 -5.908 19.341 1.00 73.56 598 THR A C 1
ATOM 4571 O O . THR A 1 598 ? -9.290 -6.792 18.664 1.00 73.56 598 THR A O 1
ATOM 4574 N N . GLU A 1 599 ? -9.271 -5.530 20.522 1.00 82.94 599 GLU A N 1
ATOM 4575 C CA . GLU A 1 599 ? -10.460 -6.112 21.171 1.00 82.94 599 GLU A CA 1
ATOM 4576 C C . GLU A 1 599 ? -11.800 -5.467 20.755 1.00 82.94 599 GLU A C 1
ATOM 4578 O O . GLU A 1 599 ? -12.846 -5.814 21.316 1.00 82.94 599 GLU A O 1
ATOM 4583 N N . LEU A 1 600 ? -11.814 -4.555 19.769 1.00 86.12 600 LEU A N 1
ATOM 4584 C CA . LEU A 1 600 ? -13.005 -3.777 19.392 1.00 86.12 600 LEU A CA 1
ATOM 4585 C C . LEU A 1 600 ? -14.258 -4.644 19.176 1.00 86.12 600 LEU A C 1
ATOM 4587 O O . LEU A 1 600 ? -15.329 -4.296 19.661 1.00 86.12 600 LEU A O 1
ATOM 4591 N N . GLU A 1 601 ? -14.153 -5.797 18.513 1.00 86.69 601 GLU A N 1
ATOM 4592 C CA . GLU A 1 601 ? -15.306 -6.690 18.304 1.00 86.69 601 GLU A CA 1
ATOM 4593 C C . GLU A 1 601 ? -15.918 -7.209 19.612 1.00 86.69 601 GLU A C 1
ATOM 4595 O O . GLU A 1 601 ? -17.143 -7.262 19.734 1.00 86.69 601 GLU A O 1
ATOM 4600 N N . GLY A 1 602 ? -15.091 -7.528 20.613 1.00 87.50 602 GLY A N 1
ATOM 4601 C CA . GLY A 1 602 ? -15.555 -7.925 21.944 1.00 87.50 602 GLY A CA 1
ATOM 4602 C C . GLY A 1 602 ? -16.234 -6.772 22.685 1.00 87.50 602 GLY A C 1
ATOM 4603 O O . GLY A 1 602 ? -17.272 -6.963 23.325 1.00 87.50 602 GLY A O 1
ATOM 4604 N N . ILE A 1 603 ? -15.701 -5.556 22.529 1.00 91.44 603 ILE A N 1
ATOM 4605 C CA . ILE A 1 603 ? -16.282 -4.326 23.080 1.00 91.44 603 ILE A CA 1
ATOM 4606 C C . ILE A 1 603 ? -17.667 -4.076 22.466 1.00 91.44 603 ILE A C 1
ATOM 4608 O O . ILE A 1 603 ? -18.646 -3.942 23.203 1.00 91.44 603 ILE A O 1
ATOM 4612 N N . LEU A 1 604 ? -17.794 -4.097 21.134 1.00 94.38 604 LEU A N 1
ATOM 4613 C CA . LEU A 1 604 ? -19.078 -3.884 20.451 1.00 94.38 604 LEU A CA 1
ATOM 4614 C C . LEU A 1 604 ? -20.091 -4.999 20.750 1.00 94.38 604 LEU A C 1
ATOM 4616 O O . LEU A 1 604 ? -21.271 -4.712 20.947 1.00 94.38 604 LEU A O 1
ATOM 4620 N N . ALA A 1 605 ? -19.650 -6.257 20.854 1.00 92.44 605 ALA A N 1
ATOM 4621 C CA . ALA A 1 605 ? -20.509 -7.363 21.275 1.00 92.44 605 ALA A CA 1
ATOM 4622 C C . ALA A 1 605 ? -21.088 -7.135 22.685 1.00 92.44 605 ALA A C 1
ATOM 4624 O O . ALA A 1 605 ? -22.278 -7.368 22.906 1.00 92.44 605 ALA A O 1
ATOM 4625 N N . ARG A 1 606 ? -20.286 -6.607 23.620 1.00 93.94 606 ARG A N 1
ATOM 4626 C CA . ARG A 1 606 ? -20.749 -6.237 24.966 1.00 93.94 606 ARG A CA 1
ATOM 4627 C C . ARG A 1 606 ? -21.726 -5.058 24.935 1.00 93.94 606 ARG A C 1
ATOM 4629 O O . ARG A 1 606 ? -22.782 -5.163 25.557 1.00 93.94 606 ARG A O 1
ATOM 4636 N N . LEU A 1 607 ? -21.456 -4.005 24.157 1.00 95.00 607 LEU A N 1
ATOM 4637 C CA . LEU A 1 607 ? -22.379 -2.866 23.970 1.00 95.00 607 LEU A CA 1
ATOM 4638 C C . LEU A 1 607 ? -23.732 -3.283 23.358 1.00 95.00 607 LEU A C 1
ATOM 4640 O O . LEU A 1 607 ? -24.782 -2.770 23.748 1.00 95.00 607 LEU A O 1
ATOM 4644 N N . ASN A 1 608 ? -23.728 -4.254 22.443 1.00 95.00 608 ASN A N 1
ATOM 4645 C CA . ASN A 1 608 ? -24.945 -4.853 21.882 1.00 95.00 608 ASN A CA 1
ATOM 4646 C C . ASN A 1 608 ? -25.691 -5.770 22.868 1.00 95.00 608 ASN A C 1
ATOM 4648 O O . ASN A 1 608 ? -26.873 -6.029 22.674 1.00 95.00 608 ASN A O 1
ATOM 4652 N N . SER A 1 609 ? -25.020 -6.295 23.899 1.00 95.06 609 SER A N 1
ATOM 4653 C CA . SER A 1 609 ? -25.631 -7.216 24.871 1.00 95.06 609 SER A CA 1
ATOM 4654 C C . SER A 1 609 ? -26.369 -6.521 26.022 1.00 95.06 609 SER A C 1
ATOM 4656 O O . SER A 1 609 ? -27.190 -7.155 26.682 1.00 95.06 609 SER A O 1
ATOM 4658 N N . VAL A 1 610 ? -26.086 -5.236 26.272 1.00 94.69 610 VAL A N 1
ATOM 4659 C CA . VAL A 1 610 ? -26.643 -4.475 27.410 1.00 94.69 610 VAL A CA 1
ATOM 4660 C C . VAL A 1 610 ? -27.886 -3.645 27.068 1.00 94.69 610 VAL A C 1
ATOM 4662 O O . VAL A 1 610 ? -28.504 -3.098 27.977 1.00 94.69 610 VAL A O 1
ATOM 4665 N N . GLN A 1 611 ? -28.260 -3.526 25.789 1.00 93.69 611 GLN A N 1
ATOM 4666 C CA . GLN A 1 611 ? -29.430 -2.760 25.336 1.00 93.69 611 GLN A CA 1
ATOM 4667 C C . GLN A 1 611 ? -29.934 -3.226 23.956 1.00 93.69 611 GLN A C 1
ATOM 4669 O O . GLN A 1 611 ? -29.209 -3.888 23.220 1.00 93.69 611 GLN A O 1
ATOM 4674 N N . ASP A 1 612 ? -31.171 -2.863 23.600 1.00 92.88 612 ASP A N 1
ATOM 4675 C CA . ASP A 1 612 ? -31.891 -3.375 22.420 1.00 92.88 612 ASP A CA 1
ATOM 4676 C C . ASP A 1 612 ? -32.280 -2.301 21.370 1.00 92.88 612 ASP A C 1
ATOM 4678 O O . ASP A 1 612 ? -32.996 -2.618 20.414 1.00 92.88 612 ASP A O 1
ATOM 4682 N N . GLU A 1 613 ? -31.829 -1.049 21.514 1.00 94.75 613 GLU A N 1
ATOM 4683 C CA . GLU A 1 613 ? -32.223 0.095 20.662 1.00 94.75 613 GLU A CA 1
ATOM 4684 C C . GLU A 1 613 ? -31.163 0.472 19.610 1.00 94.75 613 GLU A C 1
ATOM 4686 O O . GLU A 1 613 ? -31.501 0.937 18.517 1.00 94.75 613 GLU A O 1
ATOM 4691 N N . ILE A 1 614 ? -29.882 0.245 19.913 1.00 96.19 614 ILE A N 1
ATOM 4692 C CA . ILE A 1 614 ? -28.729 0.553 19.060 1.00 96.19 614 ILE A CA 1
ATOM 4693 C C . ILE A 1 614 ? -28.026 -0.749 18.663 1.00 96.19 614 ILE A C 1
ATOM 4695 O O . ILE A 1 614 ? -27.772 -1.612 19.500 1.00 96.19 614 ILE A O 1
ATOM 4699 N N . GLU A 1 615 ? -27.702 -0.887 17.381 1.00 96.25 615 GLU A N 1
ATOM 4700 C CA . GLU A 1 615 ? -26.927 -1.997 16.825 1.00 96.25 615 GLU A CA 1
ATOM 4701 C C . GLU A 1 615 ? -25.549 -1.479 16.394 1.00 96.25 615 GLU A C 1
ATOM 4703 O O . GLU A 1 615 ? -25.420 -0.785 15.383 1.00 96.25 615 GLU A O 1
ATOM 4708 N N . PHE A 1 616 ? -24.520 -1.806 17.171 1.00 96.31 616 PHE A N 1
ATOM 4709 C CA . PHE A 1 616 ? -23.128 -1.495 16.867 1.00 96.31 616 PHE A CA 1
ATOM 4710 C C . PHE A 1 616 ? -22.521 -2.585 15.986 1.00 96.31 616 PHE A C 1
ATOM 4712 O O . PHE A 1 616 ? -22.544 -3.764 16.343 1.00 96.31 616 PHE A O 1
ATOM 4719 N N . LYS A 1 617 ? -21.921 -2.202 14.859 1.00 90.06 617 LYS A N 1
ATOM 4720 C CA . LYS A 1 617 ? -21.197 -3.124 13.978 1.00 90.06 617 LYS A CA 1
ATOM 4721 C C . LYS A 1 617 ? -19.825 -2.557 13.640 1.00 90.06 617 LYS A C 1
ATOM 4723 O O . LYS A 1 617 ? -19.720 -1.393 13.267 1.00 90.06 617 LYS A O 1
ATOM 4728 N N . ARG A 1 618 ? -18.778 -3.382 13.733 1.00 86.44 618 ARG A N 1
ATOM 4729 C CA . ARG A 1 618 ? -17.461 -3.028 13.191 1.00 86.44 618 ARG A CA 1
ATOM 4730 C C . ARG A 1 618 ? -17.576 -2.879 11.675 1.00 86.44 618 ARG A C 1
ATOM 4732 O O . ARG A 1 618 ? -18.141 -3.750 11.011 1.00 86.44 618 ARG A O 1
ATOM 4739 N N . VAL A 1 619 ? -17.053 -1.782 11.147 1.00 79.12 619 VAL A N 1
ATOM 4740 C CA . VAL A 1 619 ? -16.937 -1.517 9.711 1.00 79.12 619 VAL A CA 1
ATOM 4741 C C . VAL A 1 619 ? -15.539 -0.987 9.435 1.00 79.12 619 VAL A C 1
ATOM 4743 O O . VAL A 1 619 ? -14.997 -0.241 10.242 1.00 79.12 619 VAL A O 1
ATOM 4746 N N . ASP A 1 620 ? -14.960 -1.344 8.299 1.00 65.56 620 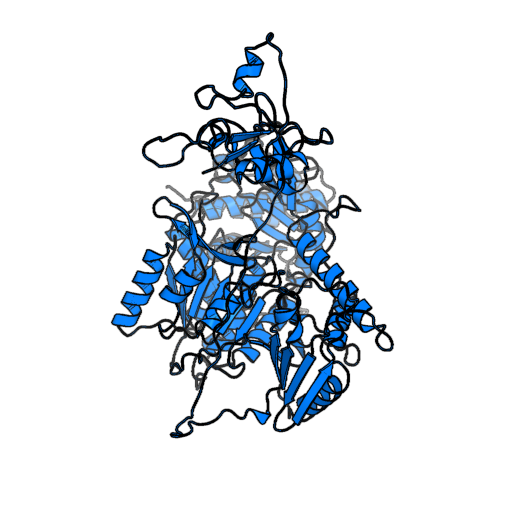ASP A N 1
ATOM 4747 C CA . ASP A 1 620 ? -13.663 -0.808 7.897 1.00 65.56 620 ASP A CA 1
ATOM 4748 C C . ASP A 1 620 ? -13.886 0.495 7.124 1.00 65.56 620 ASP A C 1
ATOM 4750 O O . ASP A 1 620 ? -14.734 0.546 6.235 1.00 65.56 620 ASP A O 1
ATOM 4754 N N . VAL A 1 621 ? -13.154 1.559 7.462 1.00 62.34 621 VAL A N 1
ATOM 4755 C CA . VAL A 1 621 ? -13.183 2.846 6.747 1.00 62.34 621 VAL A CA 1
ATOM 4756 C C . VAL A 1 621 ? -11.766 3.395 6.668 1.00 62.34 621 VAL A C 1
ATOM 4758 O O . VAL A 1 621 ? -11.008 3.331 7.630 1.00 62.34 621 VAL A O 1
ATOM 4761 N N . VAL A 1 622 ? -11.419 3.952 5.512 1.00 53.19 622 VAL A N 1
ATOM 4762 C CA . VAL A 1 622 ? -10.110 4.553 5.243 1.00 53.19 622 VAL A CA 1
ATOM 4763 C C . VAL A 1 622 ? -10.184 6.066 5.424 1.00 53.19 622 VAL A C 1
ATOM 4765 O O . VAL A 1 622 ? -11.178 6.689 5.044 1.00 53.19 622 VAL A O 1
ATOM 4768 N N . VAL A 1 623 ? -9.123 6.669 5.972 1.00 56.03 623 VAL A N 1
ATOM 4769 C CA . VAL A 1 623 ? -8.944 8.128 5.966 1.00 56.03 623 VAL A CA 1
ATOM 4770 C C . VAL A 1 623 ? -8.752 8.604 4.526 1.00 56.03 623 VAL A C 1
ATOM 4772 O O . VAL A 1 623 ? -7.767 8.222 3.894 1.00 56.03 623 VAL A O 1
ATOM 4775 N N . PRO A 1 624 ? -9.644 9.456 3.992 1.00 52.19 624 PRO A N 1
ATOM 4776 C CA . PRO A 1 624 ? -9.489 9.955 2.633 1.00 52.19 624 PRO A CA 1
ATOM 4777 C C . PRO A 1 624 ? -8.275 10.888 2.502 1.00 52.19 624 PRO A C 1
ATOM 4779 O O . PRO A 1 624 ? -7.939 11.610 3.441 1.00 52.19 624 PRO A O 1
ATOM 4782 N N . LEU A 1 625 ? -7.654 10.970 1.323 1.00 46.06 625 LEU A N 1
ATOM 4783 C CA . LEU A 1 625 ? -6.507 11.860 1.104 1.00 46.06 625 LEU A CA 1
ATOM 4784 C C . LEU A 1 625 ? -6.917 13.344 1.069 1.00 46.06 625 LEU A C 1
ATOM 4786 O O . LEU A 1 625 ? -8.079 13.697 0.855 1.00 46.06 625 LEU A O 1
ATOM 4790 N N . GLY A 1 626 ? -5.957 14.247 1.291 1.00 49.34 626 GLY A N 1
ATOM 4791 C CA . GLY A 1 626 ? -6.180 15.706 1.271 1.00 49.34 626 GLY A CA 1
ATOM 4792 C C . GLY A 1 626 ? -6.939 16.281 2.482 1.00 49.34 626 GLY A C 1
ATOM 4793 O O . GLY A 1 626 ? -7.212 17.486 2.534 1.00 49.34 626 GLY A O 1
ATOM 4794 N N . VAL A 1 627 ? -7.267 15.444 3.472 1.00 61.38 627 VAL A N 1
ATOM 4795 C CA . VAL A 1 627 ? -7.870 15.874 4.747 1.00 61.38 627 VAL A CA 1
ATOM 4796 C C . VAL A 1 627 ? -6.842 16.387 5.759 1.00 61.38 627 VAL A C 1
ATOM 4798 O O . VAL A 1 627 ? -7.217 17.036 6.732 1.00 61.38 627 VAL A O 1
ATOM 4801 N N . TRP A 1 628 ? -5.560 16.106 5.532 1.00 57.97 628 TRP A N 1
ATOM 4802 C CA . TRP A 1 628 ? -4.453 16.551 6.369 1.00 57.97 628 TRP A CA 1
ATOM 4803 C C . TRP A 1 628 ? -4.159 18.042 6.188 1.00 57.97 628 TRP A C 1
ATOM 4805 O O . TRP A 1 628 ? -4.191 18.571 5.073 1.00 57.97 628 TRP A O 1
ATOM 4815 N N . GLN A 1 629 ? -3.829 18.717 7.287 1.00 58.34 629 GLN A N 1
ATOM 4816 C CA . GLN A 1 629 ? -3.429 20.118 7.300 1.00 58.34 629 GLN A CA 1
ATOM 4817 C C . GLN A 1 629 ? -2.303 20.352 8.311 1.00 58.34 629 GLN A C 1
ATOM 4819 O O . GLN A 1 629 ? -2.419 19.987 9.480 1.00 58.34 629 GLN A O 1
ATOM 4824 N N . LEU A 1 630 ? -1.232 21.025 7.878 1.00 50.47 630 LEU A N 1
ATOM 4825 C CA . LEU A 1 630 ? -0.249 21.588 8.801 1.00 50.47 630 LEU A CA 1
ATOM 4826 C C . LEU A 1 630 ? -0.870 22.762 9.557 1.00 50.47 630 LEU A C 1
ATOM 4828 O O . LEU A 1 630 ? -1.412 23.686 8.942 1.00 50.47 630 LEU A O 1
ATOM 4832 N N . ALA A 1 631 ? -0.697 22.767 10.873 1.00 52.00 631 ALA A N 1
ATOM 4833 C CA . ALA A 1 631 ? -0.862 23.960 11.683 1.00 52.00 631 ALA A CA 1
ATOM 4834 C C . ALA A 1 631 ? 0.252 24.050 12.728 1.00 52.00 631 ALA A C 1
ATOM 4836 O O . ALA A 1 631 ? 0.681 23.044 13.297 1.00 52.00 631 ALA A O 1
ATOM 4837 N N . GLY A 1 632 ? 0.729 25.269 12.956 1.00 46.25 632 GLY A N 1
ATOM 4838 C CA . GLY A 1 632 ? 1.611 25.589 14.070 1.00 46.25 632 GLY A CA 1
ATOM 4839 C C . GLY A 1 632 ? 0.818 26.324 15.138 1.00 46.25 632 GLY A C 1
ATOM 4840 O O . GLY A 1 632 ? 0.080 27.257 14.815 1.00 46.25 632 GLY A O 1
ATOM 4841 N N . ASP A 1 633 ? 1.000 25.923 16.392 1.00 40.00 633 ASP A N 1
ATOM 4842 C CA . ASP A 1 633 ? 0.783 26.845 17.502 1.00 40.00 633 ASP A CA 1
ATOM 4843 C C . ASP A 1 633 ? 1.949 27.850 17.538 1.00 40.00 633 ASP A C 1
ATOM 4845 O O . ASP A 1 633 ? 3.040 27.584 17.014 1.00 40.00 633 ASP A O 1
ATOM 4849 N N . THR A 1 634 ? 1.727 29.023 18.120 1.00 39.47 634 THR A N 1
ATOM 4850 C CA . THR A 1 634 ? 2.806 29.989 18.337 1.00 39.47 634 THR A CA 1
ATOM 4851 C C . THR A 1 634 ? 3.783 29.433 19.372 1.00 39.47 634 THR A C 1
ATOM 4853 O O . THR A 1 634 ? 3.428 29.285 20.535 1.00 39.47 634 THR A O 1
ATOM 4856 N N . ASP A 1 635 ? 5.011 29.182 18.911 1.00 41.47 635 ASP A N 1
ATOM 4857 C CA . ASP A 1 635 ? 6.135 28.496 19.563 1.00 41.47 635 ASP A CA 1
ATOM 4858 C C . ASP A 1 635 ? 6.118 26.941 19.562 1.00 41.47 635 ASP A C 1
ATOM 4860 O O . ASP A 1 635 ? 5.403 26.260 20.291 1.00 41.47 635 ASP A O 1
ATOM 4864 N N . ALA A 1 636 ? 7.089 26.407 18.803 1.00 41.41 636 ALA A N 1
ATOM 4865 C CA . ALA A 1 636 ? 7.878 25.187 19.043 1.00 41.41 636 ALA A CA 1
ATOM 4866 C C . ALA A 1 636 ? 7.526 23.822 18.401 1.00 41.41 636 ALA A C 1
ATOM 4868 O O . ALA A 1 636 ? 8.453 23.015 18.324 1.00 41.41 636 ALA A O 1
ATOM 4869 N N . ARG A 1 637 ? 6.320 23.516 17.885 1.00 43.56 637 ARG A N 1
ATOM 4870 C CA . ARG A 1 637 ? 6.099 22.274 17.081 1.00 43.56 637 ARG A CA 1
ATOM 4871 C C . ARG A 1 637 ? 5.052 22.417 15.968 1.00 43.56 637 ARG A C 1
ATOM 4873 O O . ARG A 1 637 ? 3.889 22.704 16.234 1.00 43.56 637 ARG A O 1
ATOM 4880 N N . VAL A 1 638 ? 5.444 22.115 14.726 1.00 50.38 638 VAL A N 1
ATOM 4881 C CA . VAL A 1 638 ? 4.510 21.917 13.601 1.00 50.38 638 VAL A CA 1
ATOM 4882 C C . VAL A 1 638 ? 3.797 20.579 13.785 1.00 50.38 638 VAL A C 1
ATOM 4884 O O . VAL A 1 638 ? 4.450 19.540 13.863 1.00 50.38 638 VAL A O 1
ATOM 4887 N N . THR A 1 639 ? 2.464 20.595 13.840 1.00 51.62 639 THR A N 1
ATOM 4888 C CA . THR A 1 639 ? 1.650 19.383 14.016 1.00 51.62 639 THR A CA 1
ATOM 4889 C C . THR A 1 639 ? 0.760 19.168 12.790 1.00 51.62 639 THR A C 1
ATOM 4891 O O . THR A 1 639 ? 0.124 20.100 12.290 1.00 51.62 639 THR A O 1
ATOM 4894 N N . HIS A 1 640 ? 0.730 17.934 12.284 1.00 60.53 640 HIS A N 1
ATOM 4895 C CA . HIS A 1 640 ? -0.149 17.524 11.189 1.00 60.53 640 HIS A CA 1
ATOM 4896 C C . HIS A 1 640 ? -1.503 17.125 11.760 1.00 60.53 640 HIS A C 1
ATOM 4898 O O . HIS A 1 640 ? -1.592 16.115 12.448 1.00 60.53 640 HIS A O 1
ATOM 4904 N N . TYR A 1 641 ? -2.542 17.903 11.471 1.00 71.81 641 TYR A N 1
ATOM 4905 C CA . TYR A 1 641 ? -3.898 17.632 11.933 1.00 71.81 641 TYR A CA 1
ATOM 4906 C C . TYR A 1 641 ? -4.758 17.011 10.835 1.00 71.81 641 TYR A C 1
ATOM 4908 O O . TYR A 1 641 ? -4.725 17.443 9.680 1.00 71.81 641 TYR A O 1
ATOM 4916 N N . LEU A 1 642 ? -5.604 16.065 11.226 1.00 76.31 642 LEU A N 1
ATOM 4917 C CA . LEU A 1 642 ? -6.777 15.657 10.465 1.00 76.31 642 LEU A CA 1
ATOM 4918 C C . LEU A 1 642 ? -7.845 16.762 10.543 1.00 76.31 642 LEU A C 1
ATOM 4920 O O . LEU A 1 642 ? -8.193 17.209 11.634 1.00 76.31 642 LEU A O 1
ATOM 4924 N N . HIS A 1 643 ? -8.378 17.209 9.405 1.00 81.94 643 HIS A N 1
ATOM 4925 C CA . HIS A 1 643 ? -9.418 18.243 9.351 1.00 81.94 643 HIS A CA 1
ATOM 4926 C C . HIS A 1 643 ? -10.812 17.612 9.321 1.00 81.94 643 HIS A C 1
ATOM 4928 O O . HIS A 1 643 ? -11.207 16.994 8.326 1.00 81.94 643 HIS A O 1
ATOM 4934 N N . ALA A 1 644 ? -11.564 17.786 10.405 1.00 88.31 644 ALA A N 1
ATOM 4935 C CA . ALA A 1 644 ? -12.810 17.073 10.657 1.00 88.31 644 ALA A CA 1
ATOM 4936 C C . ALA A 1 644 ? -13.870 17.283 9.560 1.00 88.31 644 ALA A C 1
ATOM 4938 O O . ALA A 1 644 ? -14.393 16.313 9.007 1.00 88.31 644 ALA A O 1
ATOM 4939 N N . GLU A 1 645 ? -14.108 18.534 9.158 1.00 87.56 645 GLU A N 1
ATOM 4940 C CA . GLU A 1 645 ? -15.050 18.902 8.095 1.00 87.56 645 GLU A CA 1
ATOM 4941 C C . GLU A 1 645 ? -14.719 18.215 6.769 1.00 87.56 645 GLU A C 1
ATOM 4943 O O . GLU A 1 645 ? -15.618 17.731 6.084 1.00 87.56 645 GLU A O 1
ATOM 4948 N N . ARG A 1 646 ? -13.431 18.147 6.400 1.00 82.38 646 ARG A N 1
ATOM 4949 C CA . ARG A 1 646 ? -12.991 17.531 5.136 1.00 82.38 646 ARG A CA 1
ATOM 4950 C C . ARG A 1 646 ? -13.205 16.024 5.146 1.00 82.38 646 ARG A C 1
ATOM 4952 O O . ARG A 1 646 ? -13.649 15.469 4.142 1.00 82.38 646 ARG A O 1
ATOM 4959 N N . ILE A 1 647 ? -12.915 15.377 6.277 1.00 81.81 647 ILE A N 1
ATOM 4960 C CA . ILE A 1 647 ? -13.169 13.947 6.474 1.00 81.81 647 ILE A CA 1
ATOM 4961 C C . ILE A 1 647 ? -14.663 13.678 6.341 1.00 81.81 647 ILE A C 1
ATOM 4963 O O . ILE A 1 647 ? -15.066 12.866 5.514 1.00 81.81 647 ILE A O 1
ATOM 4967 N N . VAL A 1 648 ? -15.500 14.387 7.099 1.00 87.69 648 VAL A N 1
ATOM 4968 C CA . VAL A 1 648 ? -16.948 14.151 7.096 1.00 87.69 648 VAL A CA 1
ATOM 4969 C C . VAL A 1 648 ? -17.588 14.505 5.753 1.00 87.69 648 VAL A C 1
ATOM 4971 O O . VAL A 1 648 ? -18.456 13.769 5.288 1.00 87.69 648 VAL A O 1
ATOM 4974 N N . GLU A 1 649 ? -17.135 15.551 5.063 1.00 83.88 649 GLU A N 1
ATOM 4975 C CA . GLU A 1 649 ? -17.625 15.894 3.724 1.00 83.88 649 GLU A CA 1
ATOM 4976 C C . GLU A 1 649 ? -17.310 14.802 2.684 1.00 83.88 649 GLU A C 1
ATOM 4978 O O . GLU A 1 649 ? -18.168 14.501 1.848 1.00 83.88 649 GLU A O 1
ATOM 4983 N N . LYS A 1 650 ? -16.138 14.153 2.772 1.00 78.19 650 LYS A N 1
ATOM 4984 C CA . LYS A 1 650 ? -15.788 12.983 1.947 1.00 78.19 650 LYS A CA 1
ATOM 4985 C C . LYS A 1 650 ? -16.518 11.701 2.391 1.00 78.19 650 LYS A C 1
ATOM 4987 O O . LYS A 1 650 ? -16.997 10.943 1.545 1.00 78.19 650 LYS A O 1
ATOM 4992 N N . LEU A 1 651 ? -16.678 11.472 3.697 1.00 82.12 651 LEU A N 1
ATOM 4993 C CA . LEU A 1 651 ? -17.284 10.255 4.256 1.00 82.12 651 LEU A CA 1
ATOM 4994 C C . LEU A 1 651 ? -18.823 10.273 4.330 1.00 82.12 651 LEU A C 1
ATOM 4996 O O . LEU A 1 651 ? -19.418 9.212 4.487 1.00 82.12 651 LEU A O 1
ATOM 5000 N N . LYS A 1 652 ? -19.520 11.407 4.165 1.00 83.25 652 LYS A N 1
ATOM 5001 C CA . LYS A 1 652 ? -20.984 11.520 4.403 1.00 83.25 652 LYS A CA 1
ATOM 5002 C C . LYS A 1 652 ? -21.888 10.523 3.665 1.00 83.25 652 LYS A C 1
ATOM 5004 O O . LYS A 1 652 ? -23.002 10.264 4.107 1.00 83.25 652 LYS A O 1
ATOM 5009 N N . ARG A 1 653 ? -21.437 9.952 2.540 1.00 78.56 653 ARG A N 1
ATOM 5010 C CA . ARG A 1 653 ? -22.174 8.910 1.790 1.00 78.56 653 ARG A CA 1
ATOM 5011 C C . ARG A 1 653 ? -21.907 7.480 2.285 1.00 78.56 653 ARG A C 1
ATOM 5013 O O . ARG A 1 653 ? -22.671 6.576 1.955 1.00 78.56 653 ARG A O 1
ATOM 5020 N N . HIS A 1 654 ? -20.850 7.272 3.069 1.00 78.81 654 HIS A N 1
ATOM 5021 C CA . HIS A 1 654 ? -20.408 5.959 3.540 1.00 78.81 654 HIS A CA 1
ATOM 5022 C C . HIS A 1 654 ? -21.426 5.248 4.445 1.00 78.81 654 HIS A C 1
ATOM 5024 O O . HIS A 1 654 ? -21.649 4.065 4.198 1.00 78.81 654 HIS A O 1
ATOM 5030 N N . PRO A 1 655 ? -22.115 5.909 5.404 1.00 84.56 655 PRO A N 1
ATOM 5031 C CA . PRO A 1 655 ? -23.109 5.245 6.252 1.00 84.56 655 PRO A CA 1
ATOM 5032 C C . PRO A 1 655 ? -24.170 4.492 5.439 1.00 84.56 655 PRO A C 1
ATOM 5034 O O . PRO A 1 655 ? -24.390 3.300 5.639 1.00 84.56 655 PRO A O 1
ATOM 5037 N N . SER A 1 656 ? -24.733 5.148 4.417 1.00 78.56 656 SER A N 1
ATOM 5038 C CA . SER A 1 656 ? -25.720 4.536 3.518 1.00 78.56 656 SER A CA 1
ATOM 5039 C C . SER A 1 656 ? -25.157 3.369 2.697 1.00 78.56 656 SER A C 1
ATOM 5041 O O . SER A 1 656 ? -25.877 2.400 2.467 1.00 78.56 656 SER A O 1
ATOM 5043 N N . ALA A 1 657 ? -23.892 3.438 2.269 1.00 69.81 657 ALA A N 1
ATOM 5044 C CA . ALA A 1 657 ? -23.234 2.370 1.511 1.00 69.81 657 ALA A CA 1
ATOM 5045 C C . ALA A 1 657 ? -22.901 1.144 2.383 1.00 69.81 657 ALA A C 1
ATOM 5047 O O . ALA A 1 657 ? -23.068 0.011 1.942 1.00 69.81 657 ALA A O 1
ATOM 5048 N N . LEU A 1 658 ? -22.503 1.378 3.637 1.00 74.88 658 LEU A N 1
ATOM 5049 C CA . LEU A 1 658 ? -22.251 0.358 4.662 1.00 74.88 658 LEU A CA 1
ATOM 5050 C C . LEU A 1 658 ? -23.548 -0.192 5.287 1.00 74.88 658 LEU A C 1
ATOM 5052 O O . LEU A 1 658 ? -23.514 -1.102 6.113 1.00 74.88 658 LEU A O 1
ATOM 5056 N N . GLY A 1 659 ? -24.704 0.360 4.908 1.00 81.81 659 GLY A N 1
ATOM 5057 C CA . GLY A 1 659 ? -26.008 -0.043 5.419 1.00 81.81 659 GLY A CA 1
ATOM 5058 C C . GLY A 1 659 ? -26.292 0.403 6.854 1.00 81.81 659 GLY A C 1
ATOM 5059 O O . GLY A 1 659 ? -27.263 -0.087 7.425 1.00 81.81 659 GLY A O 1
ATOM 5060 N N . VAL A 1 660 ? -25.514 1.326 7.423 1.00 90.19 660 VAL A N 1
ATOM 5061 C CA . VAL A 1 660 ? -25.683 1.880 8.778 1.00 90.19 660 VAL A CA 1
ATOM 5062 C C . VAL A 1 660 ? -26.357 3.258 8.741 1.00 90.19 660 VAL A C 1
ATOM 5064 O O . VAL A 1 660 ? -26.458 3.898 7.695 1.00 90.19 660 VAL A O 1
ATOM 5067 N N . ASP A 1 661 ? -26.880 3.702 9.881 1.00 92.94 661 ASP A N 1
ATOM 5068 C CA . ASP A 1 661 ? -27.573 4.987 10.030 1.00 92.94 661 ASP A CA 1
ATOM 5069 C C . ASP A 1 661 ? -26.617 6.103 10.510 1.00 92.94 661 ASP A C 1
ATOM 5071 O O . ASP A 1 661 ? -26.808 7.264 10.151 1.00 92.94 661 ASP A O 1
ATOM 5075 N N . LEU A 1 662 ? -25.560 5.742 11.250 1.00 93.81 662 LEU A N 1
ATOM 5076 C CA . LEU A 1 662 ? -24.430 6.593 11.659 1.00 93.81 662 LEU A CA 1
ATOM 5077 C C . LEU A 1 662 ? -23.100 5.850 11.447 1.00 93.81 662 LEU A C 1
ATOM 5079 O O . LEU A 1 662 ? -23.053 4.624 11.555 1.00 93.81 662 LEU A O 1
ATOM 5083 N N . LEU A 1 663 ? -22.018 6.590 11.200 1.00 93.12 663 LEU A N 1
ATOM 5084 C CA . LEU A 1 663 ? -20.639 6.087 11.211 1.00 93.12 663 LEU A CA 1
ATOM 5085 C C . LEU A 1 663 ? -19.833 6.828 12.282 1.00 93.12 663 LEU A C 1
ATOM 5087 O O . LEU A 1 663 ? -19.835 8.053 12.304 1.00 93.12 663 LEU A O 1
ATOM 5091 N N . ALA A 1 664 ? -19.125 6.100 13.135 1.00 95.00 664 ALA A N 1
ATOM 5092 C CA . ALA A 1 664 ? -18.150 6.638 14.072 1.00 95.00 664 ALA A CA 1
ATOM 5093 C C . ALA A 1 664 ? -16.753 6.149 13.688 1.00 95.00 664 ALA A C 1
ATOM 5095 O O . ALA A 1 664 ? -16.516 4.942 13.649 1.00 95.00 664 ALA A O 1
ATOM 5096 N N . CYS A 1 665 ? -15.839 7.078 13.421 1.00 91.44 665 CYS A N 1
ATOM 5097 C CA . CYS A 1 665 ? -14.446 6.773 13.124 1.00 91.44 665 CYS A CA 1
ATOM 5098 C C . CYS A 1 665 ? -13.556 7.134 14.317 1.00 91.44 665 CYS A C 1
ATOM 5100 O O . CYS A 1 665 ? -13.633 8.252 14.826 1.00 91.44 665 CYS A O 1
ATOM 5102 N N . ILE A 1 666 ? -12.697 6.210 14.729 1.00 89.75 666 ILE A N 1
ATOM 5103 C CA . ILE A 1 666 ? -11.692 6.375 15.779 1.00 89.75 666 ILE A CA 1
ATOM 5104 C C . ILE A 1 666 ? -10.320 6.449 15.101 1.00 89.75 666 ILE A C 1
ATOM 5106 O O . ILE A 1 666 ? -10.041 5.675 14.187 1.00 89.75 666 ILE A O 1
ATOM 5110 N N . THR A 1 667 ? -9.487 7.395 15.527 1.00 83.25 667 THR A N 1
ATOM 5111 C CA . THR A 1 667 ? -8.134 7.635 15.008 1.00 83.25 667 THR A CA 1
ATOM 5112 C C . THR A 1 667 ? -7.171 7.963 16.148 1.00 83.25 667 THR A C 1
ATOM 5114 O O . THR A 1 667 ? -7.541 8.580 17.148 1.00 83.25 667 THR A O 1
ATOM 5117 N N . THR A 1 668 ? -5.917 7.572 15.989 1.00 78.50 668 THR A N 1
ATOM 5118 C CA . THR A 1 668 ? -4.787 7.950 16.837 1.00 78.50 668 THR A CA 1
ATOM 5119 C C . THR A 1 668 ? -4.270 9.348 16.530 1.00 78.50 668 THR A C 1
ATOM 5121 O O . THR A 1 668 ? -3.590 9.928 17.370 1.00 78.50 668 THR A O 1
ATOM 5124 N N . HIS A 1 669 ? -4.580 9.906 15.359 1.00 77.81 669 HIS A N 1
ATOM 5125 C CA . HIS A 1 669 ? -4.037 11.173 14.871 1.00 77.81 669 HIS A CA 1
ATOM 5126 C C . HIS A 1 669 ? -4.779 12.410 15.410 1.00 77.81 669 HIS A C 1
ATOM 5128 O O . HIS A 1 669 ? -5.991 12.355 15.622 1.00 77.81 669 HIS A O 1
ATOM 5134 N N . PRO A 1 670 ? -4.099 13.562 15.589 1.00 80.81 670 PRO A N 1
ATOM 5135 C CA . PRO A 1 670 ? -4.720 14.743 16.174 1.00 80.81 670 PRO A CA 1
ATOM 5136 C C . PRO A 1 670 ? -5.751 15.359 15.227 1.00 80.81 670 PRO A C 1
ATOM 5138 O O . PRO A 1 670 ? -5.467 15.642 14.062 1.00 80.81 670 PRO A O 1
ATOM 5141 N N . LEU A 1 671 ? -6.942 15.632 15.751 1.00 87.31 671 LEU A N 1
ATOM 5142 C CA . LEU A 1 671 ? -8.053 16.207 14.996 1.00 87.31 671 LEU A CA 1
ATOM 5143 C C . LEU A 1 671 ? -8.144 17.733 15.196 1.00 87.31 671 LEU A C 1
ATOM 5145 O O . LEU A 1 671 ? -7.876 18.249 16.287 1.00 87.31 671 LEU A O 1
ATOM 5149 N N . ARG A 1 672 ? -8.543 18.464 14.151 1.00 87.38 672 ARG A N 1
ATOM 5150 C CA . ARG A 1 672 ? -8.908 19.890 14.204 1.00 87.38 672 ARG A CA 1
ATOM 5151 C C . ARG A 1 672 ? -10.199 20.174 13.440 1.00 87.38 672 ARG A C 1
ATOM 5153 O O . ARG A 1 672 ? -10.527 19.458 12.493 1.00 87.38 672 ARG A O 1
ATOM 5160 N N . ASP A 1 673 ? -10.840 21.279 13.792 1.00 86.44 673 ASP A N 1
ATOM 5161 C CA . ASP A 1 673 ? -11.794 21.986 12.935 1.00 86.44 673 ASP A CA 1
ATOM 5162 C C . ASP A 1 673 ? -11.232 23.359 12.513 1.00 86.44 673 ASP A C 1
ATOM 5164 O O . ASP A 1 673 ? -10.058 23.665 12.748 1.00 86.44 673 ASP A O 1
ATOM 5168 N N . ASP A 1 674 ? -12.041 24.197 11.860 1.00 80.38 674 ASP A N 1
ATOM 5169 C CA . ASP A 1 674 ? -11.638 25.552 11.453 1.00 80.38 674 ASP A CA 1
ATOM 5170 C C . ASP A 1 674 ? -11.247 26.477 12.624 1.00 80.38 674 ASP A C 1
ATOM 5172 O O . ASP A 1 674 ? -10.489 27.429 12.425 1.00 80.38 674 ASP A O 1
ATOM 5176 N N . ASN A 1 675 ? -11.722 26.195 13.839 1.00 80.44 675 ASN A N 1
ATOM 5177 C CA . ASN A 1 675 ? -11.657 27.062 15.018 1.00 80.44 675 ASN A CA 1
ATOM 5178 C C . ASN A 1 675 ? -10.866 26.455 16.195 1.00 80.44 675 ASN A C 1
ATOM 5180 O O . ASN A 1 675 ? -10.386 27.199 17.052 1.00 80.44 675 ASN A O 1
ATOM 5184 N N . ILE A 1 676 ? -10.774 25.123 16.282 1.00 80.62 676 ILE A N 1
ATOM 5185 C CA . ILE A 1 676 ? -10.270 24.379 17.442 1.00 80.62 676 ILE A CA 1
ATOM 5186 C C . ILE A 1 676 ? -9.265 23.309 16.998 1.00 80.62 676 ILE A C 1
ATOM 5188 O O . ILE A 1 676 ? -9.548 22.467 16.147 1.00 80.62 676 ILE A O 1
ATOM 5192 N N . TYR A 1 677 ? -8.095 23.311 17.637 1.00 82.81 677 TYR A N 1
ATOM 5193 C CA . TYR A 1 677 ? -7.071 22.272 17.516 1.00 82.81 677 TYR A CA 1
ATOM 5194 C C . TYR A 1 677 ? -7.191 21.234 18.634 1.00 82.81 677 TYR A C 1
ATOM 5196 O O . TYR A 1 677 ? -7.714 21.527 19.708 1.00 82.81 677 TYR A O 1
ATOM 5204 N N . ASN A 1 678 ? -6.613 20.049 18.415 1.00 84.06 678 ASN A N 1
ATOM 5205 C CA . ASN A 1 678 ? -6.531 18.970 19.407 1.00 84.06 678 ASN A CA 1
ATOM 5206 C C . ASN A 1 678 ? -7.913 18.506 19.907 1.00 84.06 678 ASN A C 1
ATOM 5208 O O . ASN A 1 678 ? -8.107 18.227 21.092 1.00 84.06 678 ASN A O 1
ATOM 5212 N N . LEU A 1 679 ? -8.882 18.411 18.999 1.00 85.25 679 LEU A N 1
ATOM 5213 C CA . LEU A 1 679 ? -10.177 17.807 19.288 1.00 85.25 679 LEU A CA 1
ATOM 5214 C C . LEU A 1 679 ? -9.998 16.326 19.651 1.00 85.25 679 LEU A C 1
ATOM 5216 O O . LEU A 1 679 ? -9.194 15.622 19.043 1.00 85.25 679 LEU A O 1
ATOM 5220 N N . TYR A 1 680 ? -10.755 15.854 20.642 1.00 85.75 680 TYR A N 1
ATOM 5221 C CA . TYR A 1 680 ? -10.889 14.425 20.956 1.00 85.75 680 TYR A CA 1
ATOM 5222 C C . TYR A 1 680 ? -12.188 13.830 20.394 1.00 85.75 680 TYR A C 1
ATOM 5224 O O . TYR A 1 680 ? -12.224 12.638 20.124 1.00 85.75 680 TYR A O 1
ATOM 5232 N N . GLY A 1 681 ? -13.202 14.661 20.137 1.00 89.00 681 GLY A N 1
ATOM 5233 C CA . GLY A 1 681 ? -14.454 14.289 19.484 1.00 89.00 681 GLY A CA 1
ATOM 5234 C C . GLY A 1 681 ? -14.971 15.423 18.592 1.00 89.00 681 GLY A C 1
ATOM 5235 O O . GLY A 1 681 ? -14.809 16.598 18.934 1.00 89.00 681 GLY A O 1
ATOM 5236 N N . TRP A 1 682 ? -15.574 15.084 17.450 1.00 91.62 682 TRP A N 1
ATOM 5237 C CA . TRP A 1 682 ? -16.221 16.020 16.521 1.00 91.62 682 TRP A CA 1
ATOM 5238 C C . TRP A 1 682 ? -17.397 15.355 15.797 1.00 91.62 682 TRP A C 1
ATOM 5240 O O . TRP A 1 682 ? -17.350 14.173 15.453 1.00 91.62 682 TRP A O 1
ATOM 5250 N N . TRP A 1 683 ? -18.442 16.130 15.525 1.00 91.44 683 TRP A N 1
ATOM 5251 C CA . TRP A 1 683 ? -19.596 15.753 14.706 1.00 91.44 683 TRP A CA 1
ATOM 5252 C C . TRP A 1 683 ? -20.205 17.016 14.084 1.00 91.44 683 TRP A C 1
ATOM 5254 O O . TRP A 1 683 ? -19.912 18.135 14.508 1.00 91.44 683 TRP A O 1
ATOM 5264 N N . SER A 1 684 ? -21.052 16.838 13.071 1.00 85.81 684 SER A N 1
ATOM 5265 C CA . SER A 1 684 ? -21.616 17.951 12.298 1.00 85.81 684 SER A CA 1
ATOM 5266 C C . SER A 1 684 ? -22.869 18.575 12.924 1.00 85.81 684 SER A C 1
ATOM 5268 O O . SER A 1 684 ? -23.171 19.736 12.661 1.00 85.81 684 SER A O 1
ATOM 5270 N N . GLY A 1 685 ? -23.652 17.787 13.669 1.00 82.06 685 GLY A N 1
ATOM 5271 C CA . GLY A 1 685 ? -25.024 18.124 14.062 1.00 82.06 685 GLY A CA 1
ATOM 5272 C C . GLY A 1 685 ? -26.027 18.082 12.896 1.00 82.06 685 GLY A C 1
ATOM 5273 O O . GLY A 1 685 ? -27.227 18.223 13.108 1.00 82.06 685 GLY A O 1
ATOM 5274 N N . GLU A 1 686 ? -25.573 17.851 11.661 1.00 85.81 686 GLU A N 1
ATOM 5275 C CA . GLU A 1 686 ? -26.397 17.838 10.450 1.00 85.81 686 GLU A CA 1
ATOM 5276 C C . GLU A 1 686 ? -26.851 16.417 10.101 1.00 85.81 686 GLU A C 1
ATOM 5278 O O . GLU A 1 686 ? -26.060 15.469 10.087 1.00 85.81 686 GLU A O 1
ATOM 5283 N N . LYS A 1 687 ? -28.125 16.255 9.736 1.00 83.06 687 LYS A N 1
ATOM 5284 C CA . LYS A 1 687 ? -28.700 14.946 9.390 1.00 83.06 687 LYS A CA 1
ATOM 5285 C C . LYS A 1 687 ? -28.105 14.357 8.105 1.00 83.06 687 LYS A C 1
ATOM 5287 O O . LYS A 1 687 ? -28.024 13.141 7.951 1.00 83.06 687 LYS A O 1
ATOM 5292 N N . GLU A 1 688 ? -27.673 15.224 7.197 1.00 84.00 688 GLU A N 1
ATOM 5293 C CA . GLU A 1 688 ? -27.045 14.920 5.911 1.00 84.00 688 GLU A CA 1
ATOM 5294 C C . GLU A 1 688 ? -25.566 14.513 6.041 1.00 84.00 688 GLU A C 1
ATOM 5296 O O . GLU A 1 688 ? -24.978 14.020 5.074 1.00 84.00 688 GLU A O 1
ATOM 5301 N N . ARG A 1 689 ? -24.963 14.692 7.227 1.00 85.81 689 ARG A N 1
ATOM 5302 C CA . ARG A 1 689 ? -23.571 14.336 7.539 1.00 85.81 689 ARG A CA 1
ATOM 5303 C C . ARG A 1 689 ? -23.476 13.449 8.799 1.00 85.81 689 ARG A C 1
ATOM 5305 O O . ARG A 1 689 ? -22.893 13.878 9.798 1.00 85.81 689 ARG A O 1
ATOM 5312 N N . PRO A 1 690 ? -24.012 12.209 8.768 1.00 89.25 690 PRO A N 1
ATOM 5313 C CA . PRO A 1 690 ? -24.071 11.311 9.925 1.00 89.25 690 PRO A CA 1
ATOM 5314 C C . PRO A 1 690 ? -22.732 10.583 10.173 1.00 89.25 690 PRO A C 1
ATOM 5316 O O . PRO A 1 690 ? -22.658 9.352 10.144 1.00 89.25 690 PRO A O 1
ATOM 5319 N N . VAL A 1 691 ? -21.664 11.359 10.392 1.00 92.19 691 VAL A N 1
ATOM 5320 C CA . VAL A 1 691 ? -20.309 10.876 10.698 1.00 92.19 691 VAL A CA 1
ATOM 5321 C C . VAL A 1 691 ? -19.795 11.552 11.973 1.00 92.19 691 VAL A C 1
ATOM 5323 O O . VAL A 1 691 ? -19.831 12.777 12.083 1.00 92.19 691 VAL A O 1
ATOM 5326 N N . LEU A 1 692 ? -19.315 10.740 12.912 1.00 94.38 692 LEU A N 1
ATOM 5327 C CA . LEU A 1 692 ? -18.663 11.132 14.161 1.00 94.38 692 LEU A CA 1
ATOM 5328 C C . LEU A 1 692 ? -17.170 10.806 14.051 1.00 94.38 692 LEU A C 1
ATOM 5330 O O . LEU A 1 692 ? -16.817 9.758 13.508 1.00 94.38 692 LEU A O 1
ATOM 5334 N N . LEU A 1 693 ? -16.301 11.666 14.574 1.00 93.50 693 LEU A N 1
ATOM 5335 C CA . LEU A 1 693 ? -14.852 11.462 14.596 1.00 93.50 693 LEU A CA 1
ATOM 5336 C C . LEU A 1 693 ? -14.342 11.536 16.034 1.00 93.50 693 LEU A C 1
ATOM 5338 O O . LEU A 1 693 ? -14.649 12.497 16.735 1.00 93.50 693 LEU A O 1
ATOM 5342 N N . PHE A 1 694 ? -13.527 10.566 16.440 1.00 91.62 694 PHE A N 1
ATOM 5343 C CA . PHE A 1 694 ? -12.916 10.485 17.763 1.00 91.62 694 PHE A CA 1
ATOM 5344 C C . PHE A 1 694 ? -11.399 10.331 17.631 1.00 91.62 694 PHE A C 1
ATOM 5346 O O . PHE A 1 694 ? -10.927 9.476 16.887 1.00 91.62 694 PHE A O 1
ATOM 5353 N N . SER A 1 695 ? -10.631 11.158 18.339 1.00 89.38 695 SER A N 1
ATOM 5354 C CA . SER A 1 695 ? -9.165 11.190 18.286 1.00 89.38 695 SER A CA 1
ATOM 5355 C C . SER A 1 695 ? -8.566 10.851 19.647 1.00 89.38 695 SER A C 1
ATOM 5357 O O . SER A 1 695 ? -8.687 11.639 20.589 1.00 89.38 695 SER A O 1
ATOM 5359 N N . THR A 1 696 ? -7.826 9.744 19.722 1.00 86.75 696 THR A N 1
ATOM 5360 C CA . THR A 1 696 ? -7.100 9.290 20.920 1.00 86.75 696 THR A CA 1
ATOM 5361 C C . THR A 1 696 ? -5.718 9.950 21.083 1.00 86.75 696 THR A C 1
ATOM 5363 O O . THR A 1 696 ? -5.023 9.698 22.072 1.00 86.75 696 THR A O 1
ATOM 5366 N N . TRP A 1 697 ? -5.318 10.839 20.158 1.00 82.25 697 TRP A N 1
ATOM 5367 C CA . TRP A 1 697 ? -3.999 11.487 20.141 1.00 82.25 697 TRP A CA 1
ATOM 5368 C C . TRP A 1 697 ? -3.624 12.128 21.478 1.00 82.25 697 TRP A C 1
ATOM 5370 O O . TRP A 1 697 ? -4.276 13.078 21.930 1.00 82.25 697 TRP A O 1
ATOM 5380 N N . ASN A 1 698 ? -2.513 11.678 22.065 1.00 77.75 698 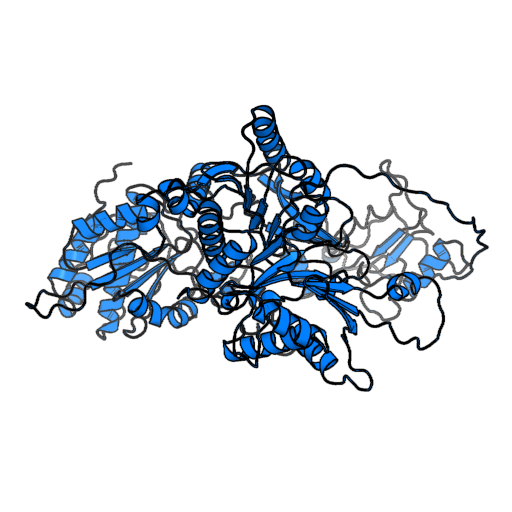ASN A N 1
ATOM 5381 C CA . ASN A 1 698 ? -1.974 12.193 23.327 1.00 77.75 698 ASN A CA 1
ATOM 5382 C C . ASN A 1 698 ? -2.952 12.099 24.524 1.00 77.75 698 ASN A C 1
ATOM 5384 O O . ASN A 1 698 ? -2.835 12.876 25.468 1.00 77.75 698 ASN A O 1
ATOM 5388 N N . LEU A 1 699 ? -3.913 11.165 24.486 1.00 76.25 699 LEU A N 1
ATOM 5389 C CA . LEU A 1 699 ? -4.825 10.866 25.602 1.00 76.25 699 LEU A CA 1
ATOM 5390 C C . LEU A 1 699 ? -4.390 9.653 26.442 1.00 76.25 699 LEU A C 1
ATOM 5392 O O . LEU A 1 699 ? -5.063 9.340 27.413 1.00 76.25 699 LEU A O 1
ATOM 5396 N N . ALA A 1 700 ? -3.295 8.968 26.088 1.00 74.00 700 ALA A N 1
ATOM 5397 C CA . ALA A 1 700 ? -2.730 7.839 26.848 1.00 74.00 700 ALA A CA 1
ATOM 5398 C C . ALA A 1 700 ? -3.760 6.757 27.263 1.00 74.00 700 ALA A C 1
ATOM 5400 O O . ALA A 1 700 ? -3.663 6.162 28.334 1.00 74.00 700 ALA A O 1
ATOM 5401 N N . ILE A 1 701 ? -4.767 6.521 26.415 1.00 75.56 701 ILE A N 1
ATOM 5402 C CA . ILE A 1 701 ? -5.831 5.536 26.645 1.00 75.56 701 ILE A CA 1
ATOM 5403 C C . ILE A 1 701 ? -5.251 4.123 26.440 1.00 75.56 701 ILE A C 1
ATOM 5405 O O . ILE A 1 701 ? -4.652 3.892 25.385 1.00 75.56 701 ILE A O 1
ATOM 5409 N N . PRO A 1 702 ? -5.442 3.174 27.380 1.00 71.44 702 PRO A N 1
ATOM 5410 C CA . PRO A 1 702 ? -5.071 1.773 27.176 1.00 71.44 702 PRO A CA 1
ATOM 5411 C C . PRO A 1 702 ? -5.745 1.185 25.930 1.00 71.44 702 PRO A C 1
ATOM 5413 O O . PRO A 1 702 ? -6.933 1.418 25.705 1.00 71.44 702 PRO A O 1
ATOM 5416 N N . THR A 1 703 ? -5.014 0.403 25.133 1.00 68.25 703 THR A N 1
ATOM 5417 C CA . THR A 1 703 ? -5.536 -0.192 23.885 1.00 68.25 703 THR A CA 1
ATOM 5418 C C . THR A 1 703 ? -6.311 -1.503 24.099 1.00 68.25 703 THR A C 1
ATOM 5420 O O . THR A 1 703 ? -6.989 -1.980 23.188 1.00 68.25 703 THR A O 1
ATOM 5423 N N . LEU A 1 704 ? -6.234 -2.058 25.315 1.00 73.19 704 LEU A N 1
ATOM 5424 C CA . LEU A 1 704 ? -6.762 -3.358 25.739 1.00 73.19 704 LEU A CA 1
ATOM 5425 C C . LEU A 1 704 ? -7.539 -3.243 27.067 1.00 73.19 704 LEU A C 1
ATOM 5427 O O . LEU A 1 704 ? -7.337 -2.303 27.843 1.00 73.19 704 LEU A O 1
ATOM 5431 N N . GLY A 1 705 ? -8.404 -4.220 27.359 1.00 80.19 705 GLY A N 1
ATOM 5432 C CA . GLY A 1 705 ? -9.056 -4.386 28.667 1.00 80.19 705 GLY A CA 1
ATOM 5433 C C . GLY A 1 705 ? -10.246 -3.452 28.939 1.00 80.19 705 GLY A C 1
ATOM 5434 O O . GLY A 1 705 ? -10.629 -2.630 28.104 1.00 80.19 705 GLY A O 1
ATOM 5435 N N . GLU A 1 706 ? -10.868 -3.566 30.126 1.00 84.56 706 GLU A N 1
ATOM 5436 C CA . GLU A 1 706 ? -12.145 -2.882 30.431 1.00 84.56 706 GLU A CA 1
ATOM 5437 C C . GLU A 1 706 ? -12.085 -1.349 30.324 1.00 84.56 706 GLU A C 1
ATOM 5439 O O . GLU A 1 706 ? -13.091 -0.730 29.972 1.00 84.56 706 GLU A O 1
ATOM 5444 N N . LEU A 1 707 ? -10.931 -0.728 30.595 1.00 84.31 707 LEU A N 1
ATOM 5445 C CA . LEU A 1 707 ? -10.761 0.724 30.475 1.00 84.31 707 LEU A CA 1
ATOM 5446 C C . LEU A 1 707 ? -10.902 1.198 29.021 1.00 84.31 707 LEU A C 1
ATOM 5448 O O . LEU A 1 707 ? -11.579 2.198 28.781 1.00 84.31 707 LEU A O 1
ATOM 5452 N N . SER A 1 708 ? -10.343 0.457 28.056 1.00 85.38 708 SER A N 1
ATOM 5453 C CA . SER A 1 708 ? -10.477 0.760 26.623 1.00 85.38 708 SER A CA 1
ATOM 5454 C C . SER A 1 708 ? -11.948 0.708 26.182 1.00 85.38 708 SER A C 1
ATOM 5456 O O . SER A 1 708 ? -12.473 1.660 25.599 1.00 85.38 708 SER A O 1
ATOM 5458 N N . GLY A 1 709 ? -12.658 -0.354 26.583 1.00 89.75 709 GLY A N 1
ATOM 5459 C CA . GLY A 1 709 ? -14.084 -0.536 26.323 1.00 89.75 709 GLY A CA 1
ATOM 5460 C C . GLY A 1 709 ? -14.954 0.546 26.956 1.00 89.75 709 GLY A C 1
ATOM 5461 O O . GLY A 1 709 ? -15.899 1.016 26.321 1.00 89.75 709 GLY A O 1
ATOM 5462 N N . ARG A 1 710 ? -14.611 1.006 28.167 1.00 91.69 710 ARG A N 1
ATOM 5463 C CA . ARG A 1 710 ? -15.314 2.108 28.834 1.00 91.69 710 ARG A CA 1
ATOM 5464 C C . ARG A 1 710 ? -15.124 3.443 28.115 1.00 91.69 710 ARG A C 1
ATOM 5466 O O . ARG A 1 710 ? -16.109 4.150 27.930 1.00 91.69 710 ARG A O 1
ATOM 5473 N N . VAL A 1 711 ? -13.902 3.782 27.695 1.00 89.88 711 VAL A N 1
ATOM 5474 C CA . VAL A 1 711 ? -13.643 5.027 26.947 1.00 89.88 711 VAL A CA 1
ATOM 5475 C C . VAL A 1 711 ? -14.412 5.023 25.624 1.00 89.88 711 VAL A C 1
ATOM 5477 O O . VAL A 1 711 ? -15.107 5.991 25.324 1.00 89.88 711 VAL A O 1
ATOM 5480 N N . ILE A 1 712 ? -14.384 3.909 24.884 1.00 91.62 712 ILE A N 1
ATOM 5481 C CA . ILE A 1 712 ? -15.166 3.753 23.647 1.00 91.62 712 ILE A CA 1
ATOM 5482 C C . ILE A 1 712 ? -16.672 3.888 23.927 1.00 91.62 712 ILE A C 1
ATOM 5484 O O . ILE A 1 712 ? -17.361 4.607 23.208 1.00 91.62 712 ILE A O 1
ATOM 5488 N N . ALA A 1 713 ? -17.195 3.262 24.985 1.00 94.06 713 ALA A N 1
ATOM 5489 C CA . ALA A 1 713 ? -18.605 3.388 25.364 1.00 94.06 713 ALA A CA 1
ATOM 5490 C C . ALA A 1 713 ? -19.007 4.842 25.677 1.00 94.06 713 ALA A C 1
ATOM 5492 O O . ALA A 1 713 ? -20.030 5.321 25.183 1.00 94.06 713 ALA A O 1
ATOM 5493 N N . ASN A 1 714 ? -18.189 5.542 26.468 1.00 93.69 714 ASN A N 1
ATOM 5494 C CA . ASN A 1 714 ? -18.396 6.931 26.870 1.00 93.69 714 ASN A CA 1
ATOM 5495 C C . ASN A 1 714 ? -18.424 7.874 25.653 1.00 93.69 714 ASN A C 1
ATOM 5497 O O . ASN A 1 714 ? -19.389 8.623 25.484 1.00 93.69 714 ASN A O 1
ATOM 5501 N N . GLU A 1 715 ? -17.414 7.794 24.782 1.00 91.62 715 GLU A N 1
ATOM 5502 C CA . GLU A 1 715 ? -17.301 8.648 23.592 1.00 91.62 715 GLU A CA 1
ATOM 5503 C C . GLU A 1 715 ? -18.417 8.378 22.574 1.00 91.62 715 GLU A C 1
ATOM 5505 O O . GLU A 1 715 ? -19.032 9.318 22.059 1.00 91.62 715 GLU A O 1
ATOM 5510 N N . LEU A 1 716 ? -18.759 7.106 22.330 1.00 94.38 716 LEU A N 1
ATOM 5511 C CA . LEU A 1 716 ? -19.866 6.757 21.437 1.00 94.38 716 LEU A CA 1
ATOM 5512 C C . LEU A 1 716 ? -21.202 7.292 21.958 1.00 94.38 716 LEU A C 1
ATOM 5514 O O . LEU A 1 716 ? -21.960 7.873 21.182 1.00 94.38 716 LEU A O 1
ATOM 5518 N N . VAL A 1 717 ? -21.491 7.158 23.257 1.00 95.31 717 VAL A N 1
ATOM 5519 C CA . VAL A 1 717 ? -22.713 7.728 23.846 1.00 95.31 717 VAL A CA 1
ATOM 5520 C C . VAL A 1 717 ? -22.725 9.253 23.724 1.00 95.31 717 VAL A C 1
ATOM 5522 O O . VAL A 1 717 ? -23.743 9.805 23.307 1.00 95.31 717 VAL A O 1
ATOM 5525 N N . ALA A 1 718 ? -21.614 9.933 24.025 1.00 93.25 718 ALA A N 1
ATOM 5526 C CA . ALA A 1 718 ? -21.513 11.386 23.906 1.00 93.25 718 ALA A CA 1
ATOM 5527 C C . ALA A 1 718 ? -21.780 11.866 22.466 1.00 93.25 718 ALA A C 1
ATOM 5529 O O . ALA A 1 718 ? -22.670 12.692 22.247 1.00 93.25 718 ALA A O 1
ATOM 5530 N N . GLY A 1 719 ? -21.074 11.309 21.477 1.00 92.88 719 GLY A N 1
ATOM 5531 C CA . GLY A 1 719 ? -21.208 11.715 20.076 1.00 92.88 719 GLY A CA 1
ATOM 5532 C C . GLY A 1 719 ? -22.558 11.348 19.452 1.00 92.88 719 GLY A C 1
ATOM 5533 O O . GLY A 1 719 ? -23.157 12.177 18.768 1.00 92.88 719 GLY A O 1
ATOM 5534 N N . ILE A 1 720 ? -23.085 10.143 19.711 1.00 94.81 720 ILE A N 1
ATOM 5535 C CA . ILE A 1 720 ? -24.395 9.719 19.183 1.00 94.81 720 ILE A CA 1
ATOM 5536 C C . ILE A 1 720 ? -25.514 10.575 19.787 1.00 94.81 720 ILE A C 1
ATOM 5538 O O . ILE A 1 720 ? -26.366 11.076 19.051 1.00 94.81 720 ILE A O 1
ATOM 5542 N N . ALA A 1 721 ? -25.515 10.780 21.109 1.00 94.12 721 ALA A N 1
ATOM 5543 C CA . ALA A 1 721 ? -26.546 11.576 21.768 1.00 94.12 721 ALA A CA 1
ATOM 5544 C C . ALA A 1 721 ? -26.498 13.050 21.328 1.00 94.12 721 ALA A C 1
ATOM 5546 O O . ALA A 1 721 ? -27.552 13.643 21.095 1.00 94.12 721 ALA A O 1
ATOM 5547 N N . ALA A 1 722 ? -25.302 13.628 21.151 1.00 91.94 722 ALA A N 1
ATOM 5548 C CA . ALA A 1 722 ? -25.143 14.997 20.660 1.00 91.94 722 ALA A CA 1
ATOM 5549 C C . ALA A 1 722 ? -25.620 15.149 19.205 1.00 91.94 722 ALA A C 1
ATOM 5551 O O . ALA A 1 722 ? -26.455 16.008 18.925 1.00 91.94 722 ALA A O 1
ATOM 5552 N N . GLN A 1 723 ? -25.178 14.271 18.298 1.00 92.44 723 GLN A N 1
ATOM 5553 C CA . GLN A 1 723 ? -25.574 14.293 16.885 1.00 92.44 723 GLN A CA 1
ATOM 5554 C C . GLN A 1 723 ? -27.093 14.134 16.698 1.00 92.44 723 GLN A C 1
ATOM 5556 O O . GLN A 1 723 ? -27.689 14.809 15.855 1.00 92.44 723 GLN A O 1
ATOM 5561 N N . LEU A 1 724 ? -27.745 13.261 17.475 1.00 91.06 724 LEU A N 1
ATOM 5562 C CA . LEU A 1 724 ? -29.199 13.077 17.406 1.00 91.06 724 LEU A CA 1
ATOM 5563 C C . LEU A 1 724 ? -29.974 14.274 17.980 1.00 91.06 724 LEU A C 1
ATOM 5565 O O . LEU A 1 724 ? -30.994 14.654 17.409 1.00 91.06 724 LEU A O 1
ATOM 5569 N N . LEU A 1 725 ? -29.491 14.884 19.067 1.00 89.31 725 LEU A N 1
ATOM 5570 C CA . LEU A 1 725 ? -30.116 16.064 19.675 1.00 89.31 725 LEU A CA 1
ATOM 5571 C C . LEU A 1 725 ? -29.982 17.308 18.777 1.00 89.31 725 LEU A C 1
ATOM 5573 O O . LEU A 1 725 ? -30.943 18.047 18.570 1.00 89.31 725 LEU A O 1
ATOM 5577 N N . GLU A 1 726 ? -28.800 17.536 18.206 1.00 88.12 726 GLU A N 1
ATOM 5578 C CA . GLU A 1 726 ? -28.528 18.706 17.362 1.00 88.12 726 GLU A CA 1
ATOM 5579 C C . GLU A 1 726 ? -29.242 18.593 16.002 1.00 88.12 726 GLU A C 1
ATOM 5581 O O . GLU A 1 726 ? -29.903 19.545 15.578 1.00 88.12 726 GLU A O 1
ATOM 5586 N N . SER A 1 727 ? -29.264 17.404 15.382 1.00 83.44 727 SER A N 1
ATOM 5587 C CA . SER A 1 727 ? -29.996 17.176 14.118 1.00 83.44 727 SER A CA 1
ATOM 5588 C C . SER A 1 727 ? -31.526 17.220 14.249 1.00 83.44 727 SER A C 1
ATOM 5590 O O . SER A 1 727 ? -32.229 17.344 13.242 1.00 83.44 727 SER A O 1
ATOM 5592 N N . GLY A 1 728 ? -32.055 17.178 15.478 1.00 72.94 728 GLY A N 1
ATOM 5593 C CA . GLY A 1 728 ? -33.459 17.458 15.797 1.00 72.94 728 GLY A CA 1
ATOM 5594 C C . GLY A 1 728 ? -33.828 18.950 15.803 1.00 72.94 728 GLY A C 1
ATOM 5595 O O . GLY A 1 728 ? -34.995 19.284 16.006 1.00 72.94 728 GLY A O 1
ATOM 5596 N N . GLY A 1 729 ? -32.861 19.851 15.587 1.00 65.25 729 GLY A N 1
ATOM 5597 C CA . GLY A 1 729 ? -33.027 21.297 15.775 1.00 65.25 729 GLY A CA 1
ATOM 5598 C C . GLY A 1 729 ? -32.809 21.752 17.224 1.00 65.25 729 GLY A C 1
ATOM 5599 O O . GLY A 1 729 ? -33.253 22.838 17.604 1.00 65.25 729 GLY A O 1
ATOM 5600 N N . GLY A 1 730 ? -32.162 20.922 18.049 1.00 61.06 730 GLY A N 1
ATOM 5601 C CA . GLY A 1 730 ? -31.790 21.255 19.420 1.00 61.06 730 GLY A CA 1
ATOM 5602 C C . GLY A 1 730 ? -30.686 22.314 19.522 1.00 61.06 730 GLY A C 1
ATOM 5603 O O . GLY A 1 730 ? -29.979 22.628 18.568 1.00 61.06 730 GLY A O 1
ATOM 5604 N N . GLN A 1 731 ? -30.522 22.872 20.724 1.00 67.00 731 GLN A N 1
ATOM 5605 C CA . GLN A 1 731 ? -29.330 23.657 21.058 1.00 67.00 731 GLN A CA 1
ATOM 5606 C C . GLN A 1 731 ? -28.108 22.739 21.185 1.00 67.00 731 GLN A C 1
ATOM 5608 O O . GLN A 1 731 ? -28.261 21.573 21.547 1.00 67.00 731 GLN A O 1
ATOM 5613 N N . ARG A 1 732 ? -26.908 23.298 20.967 1.00 77.50 732 ARG A N 1
ATOM 5614 C CA . ARG A 1 732 ? -25.626 22.588 21.105 1.00 77.50 732 ARG A CA 1
ATOM 5615 C C . ARG A 1 732 ? -25.581 21.795 22.417 1.00 77.50 732 ARG A C 1
ATOM 5617 O O . ARG A 1 732 ? -25.797 22.368 23.488 1.00 77.50 732 ARG A O 1
ATOM 5624 N N . ALA A 1 733 ? -25.329 20.493 22.324 1.00 80.75 733 ALA A N 1
ATOM 5625 C CA . ALA A 1 733 ? -25.445 19.552 23.435 1.00 80.75 733 ALA A CA 1
ATOM 5626 C C . ALA A 1 733 ? -24.390 19.812 24.523 1.00 80.75 733 ALA A C 1
ATOM 5628 O O . ALA A 1 733 ? -24.669 19.721 25.719 1.00 80.75 733 ALA A O 1
ATOM 5629 N N . ILE A 1 734 ? -23.185 20.176 24.083 1.00 87.81 734 ILE A N 1
ATOM 5630 C CA . ILE A 1 734 ? -21.976 20.271 24.901 1.00 87.81 734 ILE A CA 1
ATOM 5631 C C . ILE A 1 734 ? -21.946 21.523 25.781 1.00 87.81 734 ILE A C 1
ATOM 5633 O O . ILE A 1 734 ? -22.164 22.644 25.315 1.00 87.81 734 ILE A O 1
ATOM 5637 N N . HIS A 1 735 ? -21.586 21.339 27.053 1.00 88.81 735 HIS A N 1
ATOM 5638 C CA . HIS A 1 735 ? -21.521 22.387 28.071 1.00 88.81 735 HIS A CA 1
ATOM 5639 C C . HIS A 1 735 ? -20.139 22.466 28.743 1.00 88.81 735 HIS A C 1
ATOM 5641 O O . HIS A 1 735 ? -19.460 21.465 28.947 1.00 88.81 735 HIS A O 1
ATOM 5647 N N . LYS A 1 736 ? -19.714 23.680 29.126 1.00 87.50 736 LYS A N 1
ATOM 5648 C CA . LYS A 1 736 ? -18.446 23.929 29.855 1.00 87.50 736 LYS A CA 1
ATOM 5649 C C . LYS A 1 736 ? -18.612 24.078 31.375 1.00 87.50 736 LYS A C 1
ATOM 5651 O O . LYS A 1 736 ? -17.633 24.222 32.099 1.00 87.50 736 LYS A O 1
ATOM 5656 N N . GLN A 1 737 ? -19.852 24.097 31.860 1.00 83.12 737 GLN A N 1
ATOM 5657 C CA . GLN A 1 737 ? -20.221 24.271 33.268 1.00 83.12 737 GLN A CA 1
ATOM 5658 C C . GLN A 1 737 ? -21.250 23.199 33.630 1.00 83.12 737 GLN A C 1
ATOM 5660 O O . GLN A 1 737 ? -22.106 22.899 32.804 1.00 83.12 737 GLN A O 1
ATOM 5665 N N . GLY A 1 738 ? -21.172 22.617 34.826 1.00 85.12 738 GLY A N 1
ATOM 5666 C CA . GLY A 1 738 ? -22.019 21.493 35.243 1.00 85.12 738 GLY A CA 1
ATOM 5667 C C . GLY A 1 738 ? -21.193 20.329 35.790 1.00 85.12 738 GLY A C 1
ATOM 5668 O O . GLY A 1 738 ? -20.034 20.510 36.166 1.00 85.12 738 GLY A O 1
ATOM 5669 N N . ALA A 1 739 ? -21.786 19.136 35.846 1.00 88.12 739 ALA A N 1
ATOM 5670 C CA . ALA A 1 739 ? -21.106 17.946 36.351 1.00 88.12 739 ALA A CA 1
ATOM 5671 C C . ALA A 1 739 ? -20.031 17.454 35.364 1.00 88.12 739 ALA A C 1
ATOM 5673 O O . ALA A 1 739 ? -20.343 17.149 34.215 1.00 88.12 739 ALA A O 1
ATOM 5674 N N . LYS A 1 740 ? -18.778 17.308 35.826 1.00 89.00 740 LYS A N 1
ATOM 5675 C CA . LYS A 1 740 ? -17.673 16.729 35.030 1.00 89.00 740 LYS A CA 1
ATOM 5676 C C . LYS A 1 740 ? -17.908 15.264 34.624 1.00 89.00 740 LYS A C 1
ATOM 5678 O O . LYS A 1 740 ? -17.244 14.780 33.715 1.00 89.00 740 LYS A O 1
ATOM 5683 N N . SER A 1 741 ? -18.831 14.568 35.287 1.00 90.69 741 SER A N 1
ATOM 5684 C CA . SER A 1 741 ? -19.248 13.197 34.974 1.00 90.69 741 SER A CA 1
ATOM 5685 C C . SER A 1 741 ? -20.385 13.110 33.942 1.00 90.69 741 SER A C 1
ATOM 5687 O O . SER A 1 741 ? -20.858 12.012 33.663 1.00 90.69 741 SER A O 1
ATOM 5689 N N . CYS A 1 742 ? -20.840 14.232 33.373 1.00 93.00 742 CYS A N 1
ATOM 5690 C CA . CYS A 1 742 ? -21.806 14.233 32.274 1.00 93.00 742 CYS A CA 1
ATOM 5691 C C . CYS A 1 742 ? -21.100 13.940 30.933 1.00 93.00 742 CYS A C 1
ATOM 5693 O O . CYS A 1 742 ? -20.111 14.616 30.648 1.00 93.00 742 CYS A O 1
ATOM 5695 N N . PRO A 1 743 ? -21.615 13.040 30.067 1.00 92.38 743 PRO A N 1
ATOM 5696 C CA . PRO A 1 743 ? -21.075 12.822 28.717 1.00 92.38 743 PRO A CA 1
ATOM 5697 C C . PRO A 1 743 ? -21.047 14.074 27.827 1.00 92.38 743 PRO A C 1
ATOM 5699 O O . PRO A 1 743 ? -20.307 14.120 26.854 1.00 92.38 743 PRO A O 1
ATOM 5702 N N . PHE A 1 744 ? -21.841 15.102 28.146 1.00 93.25 744 PHE A N 1
ATOM 5703 C CA . PHE A 1 744 ? -21.835 16.379 27.428 1.00 93.25 744 PHE A CA 1
ATOM 5704 C C . PHE A 1 744 ? -20.905 17.442 28.035 1.00 93.25 744 PHE A C 1
ATOM 5706 O O . PHE A 1 744 ? -20.856 18.571 27.535 1.00 93.25 744 PHE A O 1
ATOM 5713 N N . TYR A 1 745 ? -20.146 17.121 29.087 1.00 91.12 745 TYR A N 1
ATOM 5714 C CA . TYR A 1 745 ? -19.162 18.049 29.631 1.00 91.12 745 TYR A CA 1
ATOM 5715 C C . TYR A 1 745 ? -17.951 18.161 28.696 1.00 91.12 745 TYR A C 1
ATOM 5717 O O . TYR A 1 745 ? -17.282 17.178 28.390 1.00 91.12 745 TYR A O 1
ATOM 5725 N N . PHE A 1 746 ? -17.607 19.383 28.298 1.00 87.75 746 PHE A N 1
ATOM 5726 C CA . PHE A 1 746 ? -16.449 19.639 27.448 1.00 87.75 746 PHE A CA 1
ATOM 5727 C C . PHE A 1 746 ? -15.127 19.467 28.213 1.00 87.75 746 PHE A C 1
ATOM 5729 O O . PHE A 1 746 ? -14.701 20.372 28.936 1.00 87.75 746 PHE A O 1
ATOM 5736 N N . ASN A 1 747 ? -14.445 18.337 28.003 1.00 85.75 747 ASN A N 1
ATOM 5737 C CA . ASN A 1 747 ? -13.093 18.073 28.506 1.00 85.75 747 ASN A CA 1
ATOM 5738 C C . ASN A 1 747 ? -12.040 18.985 27.831 1.00 85.75 747 ASN A C 1
ATOM 5740 O O . ASN A 1 747 ? -11.320 18.580 26.920 1.00 85.75 747 ASN A O 1
ATOM 5744 N N . GLN A 1 748 ? -11.978 20.251 28.256 1.00 81.56 748 GLN A N 1
ATOM 5745 C CA . GLN A 1 748 ? -11.069 21.262 27.698 1.00 81.56 748 GLN A CA 1
ATOM 5746 C C . GLN A 1 748 ? -9.588 20.962 27.985 1.00 81.56 748 GLN A C 1
ATOM 5748 O O . GLN A 1 748 ? -8.726 21.371 27.214 1.00 81.56 748 GLN A O 1
ATOM 5753 N N . GLU A 1 749 ? -9.298 20.264 29.084 1.00 80.50 749 GLU A N 1
ATOM 5754 C CA . GLU A 1 749 ? -7.937 19.915 29.516 1.00 80.50 749 GLU A CA 1
ATOM 5755 C C . GLU A 1 749 ? -7.422 18.627 28.849 1.00 80.50 749 GLU A C 1
ATOM 5757 O O . GLU A 1 749 ? -6.240 18.316 28.968 1.00 80.50 749 GLU A O 1
ATOM 5762 N N . ARG A 1 750 ? -8.285 17.910 28.107 1.00 81.50 750 ARG A N 1
ATOM 5763 C CA . ARG A 1 750 ? -8.004 16.600 27.489 1.00 81.50 750 ARG A CA 1
ATOM 5764 C C . ARG A 1 750 ? -7.517 15.567 28.517 1.00 81.50 750 ARG A C 1
ATOM 5766 O O . ARG A 1 750 ? -6.637 14.762 28.236 1.00 81.50 750 ARG A O 1
ATOM 5773 N N . ASP A 1 751 ? -8.098 15.592 29.715 1.00 83.75 751 ASP A N 1
ATOM 5774 C CA . ASP A 1 751 ? -7.765 14.659 30.791 1.00 83.75 751 ASP A CA 1
ATOM 5775 C C . ASP A 1 751 ? -8.296 13.250 30.473 1.00 83.75 751 ASP A C 1
ATOM 5777 O O . ASP A 1 751 ? -9.504 13.044 30.327 1.00 83.75 751 ASP A O 1
ATOM 5781 N N . ALA A 1 752 ? -7.393 12.273 30.392 1.00 82.06 752 ALA A N 1
ATOM 5782 C CA . ALA A 1 752 ? -7.702 10.865 30.161 1.00 82.06 752 ALA A CA 1
ATOM 5783 C C . ALA A 1 752 ? -8.570 10.249 31.273 1.00 82.06 752 ALA A C 1
ATOM 5785 O O . ALA A 1 752 ? -9.419 9.392 31.003 1.00 82.06 752 ALA A O 1
ATOM 5786 N N . ALA A 1 753 ? -8.405 10.704 32.522 1.00 84.31 753 ALA A N 1
ATOM 5787 C CA . ALA A 1 753 ? -9.212 10.249 33.653 1.00 84.31 753 ALA A CA 1
ATOM 5788 C C . ALA A 1 753 ? -10.681 10.673 33.497 1.00 84.31 753 ALA A C 1
ATOM 5790 O O . ALA A 1 753 ? -11.592 9.920 33.842 1.00 84.31 753 ALA A O 1
ATOM 5791 N N . GLN A 1 754 ? -10.935 11.841 32.895 1.00 84.88 754 GLN A N 1
ATOM 5792 C CA . GLN A 1 754 ? -12.294 12.299 32.610 1.00 84.88 754 GLN A CA 1
ATOM 5793 C C . GLN A 1 754 ? -13.002 11.456 31.533 1.00 84.88 754 GLN A C 1
ATOM 5795 O O . GLN A 1 754 ? -14.225 11.326 31.594 1.00 84.88 754 GLN A O 1
ATOM 5800 N N . LEU A 1 755 ? -12.261 10.855 30.595 1.00 83.12 755 LEU A N 1
ATOM 5801 C CA . LEU A 1 755 ? -12.816 9.974 29.554 1.00 83.12 755 LEU A CA 1
ATOM 5802 C C . LEU A 1 755 ? -13.019 8.526 30.042 1.00 83.12 755 LEU A C 1
ATOM 5804 O O . LEU A 1 755 ? -13.872 7.812 29.522 1.00 83.12 755 LEU A O 1
ATOM 5808 N N . SER A 1 756 ? -12.247 8.090 31.044 1.00 86.31 756 SER A N 1
ATOM 5809 C CA . SER A 1 756 ? -12.223 6.711 31.571 1.00 86.31 756 SER A CA 1
ATOM 5810 C C . SER A 1 756 ? -12.947 6.523 32.917 1.00 86.31 756 SER A C 1
ATOM 5812 O O . SER A 1 756 ? -13.145 5.391 33.374 1.00 86.31 756 SER A O 1
ATOM 5814 N N . GLN A 1 757 ? -13.407 7.596 33.560 1.00 88.19 757 GLN A N 1
ATOM 5815 C CA . GLN A 1 757 ? -14.326 7.500 34.700 1.00 88.19 757 GLN A CA 1
ATOM 5816 C C . GLN A 1 757 ? -15.733 7.021 34.262 1.00 88.19 757 GLN A C 1
ATOM 5818 O O . GLN A 1 757 ? -16.107 7.152 33.093 1.00 88.19 757 GLN A O 1
ATOM 5823 N N . PRO A 1 758 ? -16.562 6.498 35.184 1.00 90.50 758 PRO A N 1
ATOM 5824 C CA . PRO A 1 758 ? -17.982 6.267 34.922 1.00 90.50 758 PRO A CA 1
ATOM 5825 C C . PRO A 1 758 ? -18.731 7.590 34.686 1.00 90.50 758 PRO A C 1
ATOM 5827 O O . PRO A 1 758 ? -18.698 8.482 35.538 1.00 90.50 758 PRO A O 1
ATOM 5830 N N . LEU A 1 759 ? -19.442 7.706 33.561 1.00 92.81 759 LEU A N 1
ATOM 5831 C CA . LEU A 1 759 ? -20.239 8.888 33.213 1.00 92.81 759 LEU A CA 1
ATOM 5832 C C . LEU A 1 759 ? -21.746 8.631 33.367 1.00 92.81 759 LEU A C 1
ATOM 5834 O O . LEU A 1 759 ? -22.210 7.495 33.280 1.00 92.81 759 LEU A O 1
ATOM 5838 N N . ARG A 1 760 ? -22.518 9.699 33.604 1.00 94.19 760 ARG A N 1
ATOM 5839 C CA . ARG A 1 760 ? -23.993 9.728 33.631 1.00 94.19 760 ARG A CA 1
ATOM 5840 C C . ARG A 1 760 ? -24.487 11.119 33.259 1.00 94.19 760 ARG A C 1
ATOM 5842 O O . ARG A 1 760 ? -23.944 12.100 33.762 1.00 94.19 760 ARG A O 1
ATOM 5849 N N . PHE A 1 761 ? -25.533 11.224 32.442 1.00 94.06 761 PHE A N 1
ATOM 5850 C CA . PHE A 1 761 ? -26.132 12.525 32.133 1.00 94.06 761 PHE A CA 1
ATOM 5851 C C . PHE A 1 761 ? -26.624 13.230 33.402 1.00 94.06 761 PHE A C 1
ATOM 5853 O O . PHE A 1 761 ? -27.288 12.623 34.246 1.00 94.06 761 PHE A O 1
ATOM 5860 N N . ASP A 1 762 ? -26.325 14.526 33.529 1.00 93.31 762 ASP A N 1
ATOM 5861 C CA . ASP A 1 762 ? -26.948 15.343 34.570 1.00 93.31 762 ASP A CA 1
ATOM 5862 C C . ASP A 1 762 ? -28.450 15.544 34.300 1.00 93.31 762 ASP A C 1
ATOM 5864 O O . ASP A 1 762 ? -28.950 15.282 33.204 1.00 93.31 762 ASP A O 1
ATOM 5868 N N . ALA A 1 763 ? -29.187 15.997 35.317 1.00 91.75 763 ALA A N 1
ATOM 5869 C CA . ALA A 1 763 ? -30.642 16.115 35.243 1.00 91.75 763 ALA A CA 1
ATOM 5870 C C . ALA A 1 763 ? -31.118 17.004 34.077 1.00 91.75 763 ALA A C 1
ATOM 5872 O O . ALA A 1 763 ? -32.094 16.657 33.415 1.00 91.75 763 ALA A O 1
ATOM 5873 N N . GLY A 1 764 ? -30.411 18.103 33.786 1.00 91.00 764 GLY A N 1
ATOM 5874 C CA . GLY A 1 764 ? -30.778 19.023 32.708 1.00 91.00 764 GLY A CA 1
ATOM 5875 C C . GLY A 1 764 ? -30.466 18.457 31.322 1.00 91.00 764 GLY A C 1
ATOM 5876 O O . GLY A 1 764 ? -31.248 18.631 30.388 1.00 91.00 764 GLY A O 1
ATOM 5877 N N . CYS A 1 765 ? -29.354 17.737 31.176 1.00 92.12 765 CYS A N 1
ATOM 5878 C CA . CYS A 1 765 ? -29.021 17.031 29.939 1.00 92.12 765 CYS A CA 1
ATOM 5879 C C . CYS A 1 765 ? -29.983 15.862 29.681 1.00 92.12 765 CYS A C 1
ATOM 5881 O O . CYS A 1 765 ? -30.459 15.702 28.557 1.00 92.12 765 CYS A O 1
ATOM 5883 N N . ARG A 1 766 ? -30.344 15.093 30.719 1.00 93.12 766 ARG A N 1
ATOM 5884 C CA . ARG A 1 766 ? -31.310 13.988 30.609 1.00 93.12 766 ARG A CA 1
ATOM 5885 C C . ARG A 1 766 ? -32.719 14.485 30.272 1.00 93.12 766 ARG A C 1
ATOM 5887 O O . ARG A 1 766 ? -33.383 13.879 29.436 1.00 93.12 766 ARG A O 1
ATOM 5894 N N . GLU A 1 767 ? -33.157 15.603 30.853 1.00 92.12 767 GLU A N 1
ATOM 5895 C CA . GLU A 1 767 ? -34.435 16.247 30.510 1.00 92.12 767 GLU A CA 1
ATOM 5896 C C . GLU A 1 767 ? -34.465 16.715 29.045 1.00 92.12 767 GLU A C 1
ATOM 5898 O O . GLU A 1 767 ? -35.419 16.417 28.327 1.00 92.12 767 GLU A O 1
ATOM 5903 N N . LYS A 1 768 ? -33.393 17.361 28.557 1.00 90.38 768 LYS A N 1
ATOM 5904 C CA . LYS A 1 768 ? -33.262 17.747 27.138 1.00 90.38 768 LYS A CA 1
ATOM 5905 C C . LYS A 1 768 ? -33.346 16.546 26.194 1.00 90.38 768 LYS A C 1
ATOM 5907 O O . LYS A 1 768 ? -34.041 16.628 25.183 1.00 90.38 768 LYS A O 1
ATOM 5912 N N . LEU A 1 769 ? -32.661 15.447 26.523 1.00 91.44 769 LEU A N 1
ATOM 5913 C CA . LEU A 1 769 ? -32.686 14.215 25.730 1.00 91.44 769 LEU A CA 1
ATOM 5914 C C . LEU A 1 769 ? -34.093 13.611 25.685 1.00 91.44 769 LEU A C 1
ATOM 5916 O O . LEU A 1 769 ? -34.596 13.347 24.598 1.00 91.44 769 LEU A O 1
ATOM 5920 N N . LEU A 1 770 ? -34.770 13.475 26.830 1.00 92.94 770 LEU A N 1
ATOM 5921 C CA . LEU A 1 770 ? -36.156 12.986 26.896 1.00 92.94 770 LEU A CA 1
ATOM 5922 C C . LEU A 1 770 ? -37.168 13.907 26.192 1.00 92.94 770 LEU A C 1
ATOM 5924 O O . LEU A 1 770 ? -38.221 13.444 25.760 1.00 92.94 770 LEU A O 1
ATOM 5928 N N . GLY A 1 771 ? -36.860 15.199 26.062 1.00 89.44 771 GLY A N 1
ATOM 5929 C CA . GLY A 1 771 ? -37.681 16.159 25.326 1.00 89.44 771 GLY A CA 1
ATOM 5930 C C . GLY A 1 771 ? -37.639 16.005 23.800 1.00 89.44 771 GLY A C 1
ATOM 5931 O O . GLY A 1 771 ? -38.504 16.564 23.127 1.00 89.44 771 GLY A O 1
ATOM 5932 N N . GLN A 1 772 ? -36.658 15.280 23.244 1.00 87.88 772 GLN A N 1
ATOM 5933 C CA . GLN A 1 772 ? -36.464 15.146 21.788 1.00 87.88 772 GLN A CA 1
ATOM 5934 C C . GLN A 1 772 ? -36.285 13.702 21.293 1.00 87.88 772 GLN A C 1
ATOM 5936 O O . GLN A 1 772 ? -36.571 13.420 20.129 1.00 87.88 772 GLN A O 1
ATOM 5941 N N . LEU A 1 773 ? -35.833 12.783 22.150 1.00 90.50 773 LEU A N 1
ATOM 5942 C CA . LEU A 1 773 ? -35.529 11.391 21.817 1.00 90.50 773 LEU A CA 1
ATOM 5943 C C . LEU A 1 773 ? -36.463 10.419 22.565 1.00 90.50 773 LEU A C 1
ATOM 5945 O O . LEU A 1 773 ? -36.934 10.732 23.660 1.00 90.50 773 LEU A O 1
ATOM 5949 N N . PRO A 1 774 ? -36.728 9.213 22.022 1.00 91.94 774 PRO A N 1
ATOM 5950 C CA . PRO A 1 774 ? -37.518 8.198 22.716 1.00 91.94 774 PRO A CA 1
ATOM 5951 C C . PRO A 1 774 ? -36.878 7.789 24.049 1.00 91.94 774 PRO A C 1
ATOM 5953 O O . PRO A 1 774 ? -35.677 7.531 24.099 1.00 91.94 774 PRO A O 1
ATOM 5956 N N . ALA A 1 775 ? -37.682 7.641 25.106 1.00 93.12 775 ALA A N 1
ATOM 5957 C CA . ALA A 1 775 ? -37.187 7.279 26.439 1.00 93.12 775 ALA A CA 1
ATOM 5958 C C . ALA A 1 775 ? -36.338 5.992 26.445 1.00 93.12 775 ALA A C 1
ATOM 5960 O O . ALA A 1 775 ? -35.268 5.982 27.040 1.00 93.12 775 ALA A O 1
ATOM 5961 N N . ALA A 1 776 ? -36.745 4.965 25.688 1.00 93.06 776 ALA A N 1
ATOM 5962 C CA . ALA A 1 776 ? -35.989 3.717 25.551 1.00 93.06 776 ALA A CA 1
ATOM 5963 C C . ALA A 1 776 ? -34.559 3.928 25.012 1.00 93.06 776 ALA A C 1
ATOM 5965 O O . ALA A 1 776 ? -33.633 3.258 25.458 1.00 93.06 776 ALA A O 1
ATOM 5966 N N . LEU A 1 777 ? -34.353 4.892 24.105 1.00 93.50 777 LEU A N 1
ATOM 5967 C CA . LEU A 1 777 ? -33.026 5.231 23.582 1.00 93.50 777 LEU A CA 1
ATOM 5968 C C . LEU A 1 777 ? -32.175 5.968 24.630 1.00 93.50 777 LEU A C 1
ATOM 5970 O O . LEU A 1 777 ? -30.969 5.751 24.706 1.00 93.50 777 LEU A O 1
ATOM 5974 N N . VAL A 1 778 ? -32.797 6.802 25.471 1.00 94.69 778 VAL A N 1
ATOM 5975 C CA . VAL A 1 778 ? -32.112 7.471 26.592 1.00 94.69 778 VAL A CA 1
ATOM 5976 C C . VAL A 1 778 ? -31.706 6.456 27.668 1.00 94.69 778 VAL A C 1
ATOM 5978 O O . VAL A 1 778 ? -30.573 6.485 28.141 1.00 94.69 778 VAL A O 1
ATOM 5981 N N . ASP A 1 779 ? -32.584 5.506 27.994 1.00 94.56 779 ASP A N 1
ATOM 5982 C CA . ASP A 1 779 ? -32.285 4.416 28.930 1.00 94.56 779 ASP A CA 1
ATOM 5983 C C . ASP A 1 779 ? -31.230 3.437 28.353 1.00 94.56 779 ASP A C 1
ATOM 5985 O O . ASP A 1 779 ? -30.405 2.890 29.093 1.00 94.56 779 ASP A O 1
ATOM 5989 N N . ALA A 1 780 ? -31.183 3.265 27.024 1.00 95.50 780 ALA A N 1
ATOM 5990 C CA . ALA A 1 780 ? -30.110 2.541 26.340 1.00 95.50 780 ALA A CA 1
ATOM 5991 C C . ALA A 1 780 ? -28.754 3.257 26.475 1.00 95.50 780 ALA A C 1
ATOM 5993 O O . ALA A 1 780 ? -27.754 2.591 26.735 1.00 95.50 780 ALA A O 1
ATOM 5994 N N . PHE A 1 781 ? -28.700 4.594 26.383 1.00 96.50 781 PHE A N 1
ATOM 5995 C CA . PHE A 1 781 ? -27.468 5.342 26.669 1.00 96.50 781 PHE A CA 1
ATOM 5996 C C . PHE A 1 781 ? -26.996 5.144 28.116 1.00 96.50 781 PHE A C 1
ATOM 5998 O O . PHE A 1 781 ? -25.823 4.839 28.327 1.00 96.50 781 PHE A O 1
ATOM 6005 N N . ASP A 1 782 ? -27.893 5.239 29.104 1.00 94.19 782 ASP A N 1
ATOM 6006 C CA . ASP A 1 782 ? -27.552 4.983 30.514 1.00 94.19 782 ASP A CA 1
ATOM 6007 C C . ASP A 1 782 ? -27.007 3.548 30.719 1.00 94.19 782 ASP A C 1
ATOM 6009 O O . ASP A 1 782 ? -26.082 3.333 31.507 1.00 94.19 782 ASP A O 1
ATOM 6013 N N . SER A 1 783 ? -27.520 2.571 29.960 1.00 94.94 783 SER A N 1
ATOM 6014 C CA . SER A 1 783 ? -27.052 1.174 29.976 1.00 94.94 783 SER A CA 1
ATOM 6015 C C . SER A 1 783 ? -25.669 0.996 29.329 1.00 94.94 783 SER A C 1
ATOM 6017 O O . SER A 1 783 ? -24.838 0.247 29.846 1.00 94.94 783 SER A O 1
ATOM 6019 N N . LEU A 1 784 ? -25.387 1.712 28.234 1.00 95.88 784 LEU A N 1
ATOM 6020 C CA . LEU A 1 784 ? -24.088 1.693 27.545 1.00 95.88 784 LEU A CA 1
ATOM 6021 C C . LEU A 1 784 ? -22.977 2.310 28.405 1.00 95.88 784 LEU A C 1
ATOM 6023 O O . LEU A 1 784 ? -21.907 1.716 28.528 1.00 95.88 784 LEU A O 1
ATOM 6027 N N . LEU A 1 785 ? -23.250 3.434 29.077 1.00 93.88 785 LEU A N 1
ATOM 6028 C CA . LEU A 1 785 ? -22.326 4.047 30.046 1.00 93.88 785 LEU A CA 1
ATOM 6029 C C . LEU A 1 785 ? -22.026 3.116 31.239 1.00 93.88 785 LEU A C 1
ATOM 6031 O O . LEU A 1 785 ? -20.945 3.164 31.827 1.00 93.88 785 LEU A O 1
ATOM 6035 N N . GLY A 1 786 ? -22.971 2.238 31.591 1.00 91.06 786 GLY A N 1
ATOM 6036 C CA . GLY A 1 786 ? -22.808 1.211 32.623 1.00 91.06 786 GLY A CA 1
ATOM 6037 C C . GLY A 1 786 ? -22.082 -0.066 32.175 1.00 91.06 786 GLY A C 1
ATOM 6038 O O . GLY A 1 786 ? -21.723 -0.877 33.030 1.00 91.06 786 GLY A O 1
ATOM 6039 N N . ALA A 1 787 ? -21.841 -0.268 30.874 1.00 90.62 787 ALA A N 1
ATOM 6040 C CA . ALA A 1 787 ? -21.419 -1.563 30.327 1.00 90.62 787 ALA A CA 1
ATOM 6041 C C . ALA A 1 787 ? -20.075 -2.079 30.881 1.00 90.62 787 ALA A C 1
ATOM 6043 O O . ALA A 1 787 ? -19.883 -3.292 30.996 1.00 90.62 787 ALA A O 1
ATOM 6044 N N . PHE A 1 788 ? -19.166 -1.174 31.256 1.00 86.56 788 PHE A N 1
ATOM 6045 C CA . PHE A 1 788 ? -17.796 -1.454 31.719 1.00 86.56 788 PHE A CA 1
ATOM 6046 C C . PHE A 1 788 ? -17.546 -0.949 33.153 1.00 86.56 788 PHE A C 1
ATOM 6048 O O . PHE A 1 788 ? -16.492 -0.396 33.467 1.00 86.56 788 PHE A O 1
ATOM 6055 N N . ALA A 1 789 ? -18.540 -1.064 34.037 1.00 66.56 789 ALA A N 1
ATOM 6056 C CA . ALA A 1 789 ? -18.492 -0.470 35.377 1.00 66.56 789 ALA A CA 1
ATOM 6057 C C . ALA A 1 789 ? -17.565 -1.171 36.402 1.00 66.56 789 ALA A C 1
ATOM 6059 O O . ALA A 1 789 ? -17.335 -0.594 37.462 1.00 66.56 789 ALA A O 1
ATOM 6060 N N . ASN A 1 790 ? -17.031 -2.368 36.115 1.00 54.62 790 ASN A N 1
ATOM 6061 C CA . ASN A 1 790 ? -16.469 -3.272 37.136 1.00 54.62 790 ASN A CA 1
ATOM 6062 C C . ASN A 1 790 ? -14.939 -3.462 37.114 1.00 54.62 790 ASN A C 1
ATOM 6064 O O . ASN A 1 790 ? -14.435 -4.276 37.884 1.00 54.62 790 ASN A O 1
ATOM 6068 N N . GLY A 1 791 ? -14.194 -2.709 36.302 1.00 44.38 791 GLY A N 1
ATOM 6069 C CA . GLY A 1 791 ? -12.731 -2.672 36.374 1.00 44.38 791 GLY A CA 1
ATOM 6070 C C . GLY A 1 791 ? -12.220 -2.120 37.711 1.00 44.38 791 GLY A C 1
ATOM 6071 O O . GLY A 1 791 ? -12.158 -0.903 37.891 1.00 44.38 791 GLY A O 1
ATOM 6072 N N . THR A 1 792 ? -11.859 -3.021 38.627 1.00 36.22 792 THR A N 1
ATOM 6073 C CA . THR A 1 792 ? -10.882 -2.777 39.695 1.00 36.22 792 THR A CA 1
ATOM 6074 C C . THR A 1 792 ? -9.516 -3.266 39.222 1.00 36.22 792 THR A C 1
ATOM 6076 O O . THR A 1 792 ? -9.195 -4.433 39.435 1.00 36.22 792 THR A O 1
ATOM 6079 N N . ASP A 1 793 ? -8.748 -2.370 38.610 1.00 34.34 793 ASP A N 1
ATOM 6080 C CA . ASP A 1 793 ? -7.300 -2.471 38.389 1.00 34.34 793 ASP A CA 1
ATOM 6081 C C . ASP A 1 793 ? -6.687 -1.083 38.657 1.00 34.34 793 ASP A C 1
ATOM 6083 O O . ASP A 1 793 ? -7.280 -0.089 38.170 1.00 34.34 793 ASP A O 1
#

Secondary structure (DSSP, 8-state):
--EEEE-----HHHHHHHHHTTHHHHSSSTT-BTB-TTTTTBSSTT-PBPPGGGEEEESTT-SB--TTSPPP-TTTGGGSHHHHHHHHHHTT-----PPPP-TTS----HHHHTT-----------------------------------------GGGEEEEEEE--THHHHTTT---------PPPEEEEEETTEEEEEE---S--TT-TTHHHHHHHHHHHHHHHHHHHTTPPPTTTSSPPPPP-HHHHHHHHHHHHHHHS-THHHHHHHHHHHH-SSSPEEEEEEESSHHHHTS-GGG-EETTTTEEIIIIIEEEEEE---SSPPPP-PPBPSSEEEEEEEE--S-SS---HHHHHHHHHHHTHHHHHTTSEEEEEESS--HHHHHHHHHHHHHTT---SEEEEEE-EEEETTTTEEEEEEE-TTSSEEEEEHHHHHHHHTTSS--EEEEESTTTTPPPSSSS-SS-SHHHHHHHTT-SEEEEESS---HHHHHHHHHHHHHHHHTT--HHHHHHHHHHHHHT-TTS-TTGGGSEEEEES-TT--SB---SS--HHHHHSSTT-SS-S------------PEEEEEEETT---TTHHHHHHHHHHS-SSEEEEE---PPPTT-EEEEE-SSS-EEEEEEHHHHHHHHTTHHHHTT-SEEEEEESSPEE-SS-EEESEEE---TT--EEEEE-TTS---SSHHHHHHHHHHHHHHHHHHHHHHHTTPPP--BSSS-TTSTTB--TT--HHHHHS-----HHHHHHHHTTS-HHHHHHHHHHHTTTTT---

Sequence (793 aa):
YSALTSNFHPTGTILARLLDAGADAFFAGANDLVVPAEGSWLADAAGSLIPAERIGCFGPGGNLTAANGQPIHHLNYFNDEATVRFLLHSLGIAQEPVTPLAPETSLPSRHFFRRARGGSRSAGEGEASFEPTAVRKVPAAAGSEAGRGAEPDLVNAEDTLHLTILGSPDEEIASEEGGRQRSRRPMPMILAIYGSARVLEKFPTRNSGGLARSGTHFQQIIRRHISISRSLQGIPDKSSGMVPELPDGDELQQFGGHLFEALFVGSVRRLYDVARSQQRGRALNIILTCTVPWIATLPWEFAFDPSRRKFLATEEVHFVRNVLTSVPAQIIERRAGALQILVVAALPQRSTFLDLEEEEARIRLGFKSLVDAGLVQIEVLVDATPSRLHDWIQARDISGHRYDVVHFSGHGEFDAEGEEGKLIFVNSYGGAQEVDVRTLREILCGRGIHLVFLNACDSGRGSRSRSRRNSGVAQALVEGGLPAVVANQYEVLDSAAISFSERFYWSLALGATLGAAAREARIALNYQIHGESIDWAIPVLYARDPEFRLCQPLAQPRRAAVGAMPGIGPEAAAGPRRGAAKTRRLRVGIADIDLQFTELEGILARLNSVQDEIEFKRVDVVVPLGVWQLAGDTDARVTHYLHAERIVEKLKRHPSALGVDLLACITTHPLRDDNIYNLYGWWSGEKERPVLLFSTWNLAIPTLGELSGRVIANELVAGIAAQLLESGGGQRAIHKQGAKSCPFYFNQERDAAQLSQPLRFDAGCREKLLGQLPAALVDAFDSLLGAFANGTD